Protein 4RWT (pdb70)

CATH classification: 3.30.420.40 (+2 more: 3.30.420.40, 3.90.640.10)

Structure (mmCIF, N/CA/C/O backbone):
data_4RWT
#
_entry.id   4RWT
#
_cell.length_a   65.350
_cell.length_b   65.650
_cell.length_c   81.920
_cell.angle_alpha   101.29
_cell.angle_beta   90.94
_cell.angle_gamma   107.97
#
_symmetry.space_group_name_H-M   'P 1'
#
loop_
_entity.id
_entity.type
_entity.pdbx_description
1 polymer Actin-5C
2 polymer Leiomodin-2
3 non-polymer 'PHOSPHOAMINOPHOSPHONIC ACID-ADENYLATE ESTER'
4 non-polymer 'MAGNESIUM ION'
#
loop_
_atom_site.group_PDB
_atom_site.id
_atom_site.type_symbol
_atom_site.label_atom_id
_atom_site.label_alt_id
_atom_site.label_comp_id
_atom_site.label_asym_id
_atom_site.label_entity_id
_atom_site.label_seq_id
_atom_site.pdbx_PDB_ins_code
_atom_site.Cartn_x
_atom_site.Cartn_y
_atom_site.Cartn_z
_atom_site.occupancy
_atom_site.B_iso_or_equiv
_atom_site.auth_seq_id
_atom_site.auth_comp_id
_atom_site.auth_asym_id
_atom_site.auth_atom_id
_atom_site.pdbx_PDB_model_num
ATOM 1 N N . ALA A 1 8 ? -32.957 -36.732 -24.878 1.00 48.95 7 ALA A N 1
ATOM 2 C CA . ALA A 1 8 ? -32.690 -37.053 -26.312 1.00 51.29 7 ALA A CA 1
ATOM 3 C C . ALA A 1 8 ? -31.322 -36.530 -26.745 1.00 52.08 7 ALA A C 1
ATOM 4 O O . ALA A 1 8 ? -30.855 -35.501 -26.238 1.00 61.30 7 ALA A O 1
ATOM 6 N N . LEU A 1 9 ? -30.681 -37.235 -27.678 1.00 46.32 8 LEU A N 1
ATOM 7 C CA . LEU A 1 9 ? -29.366 -36.820 -28.180 1.00 45.45 8 LEU A CA 1
ATOM 8 C C . LEU A 1 9 ? -29.417 -36.356 -29.624 1.00 47.57 8 LEU A C 1
ATOM 9 O O . LEU A 1 9 ? -30.235 -36.824 -30.410 1.00 47.97 8 LEU A O 1
ATOM 14 N N . VAL A 1 10 ? -28.530 -35.428 -29.957 1.00 39.72 9 VAL A N 1
ATOM 15 C CA . VAL A 1 10 ? -28.363 -34.970 -31.334 1.00 37.30 9 VAL A CA 1
ATOM 16 C C . VAL A 1 10 ? -26.902 -35.113 -31.710 1.00 37.66 9 VAL A C 1
ATOM 17 O O . VAL A 1 10 ? -26.011 -34.668 -30.987 1.00 44.24 9 VAL A O 1
ATOM 21 N N . VAL A 1 11 ? -26.657 -35.758 -32.838 1.00 29.99 10 VAL A N 1
ATOM 22 C CA . VAL A 1 11 ? -25.309 -35.894 -33.333 1.00 30.82 10 VAL A CA 1
ATOM 23 C C . VAL A 1 11 ? -25.303 -35.480 -34.787 1.00 39.85 10 VAL A C 1
ATOM 24 O O . VAL A 1 11 ? -26.026 -36.045 -35.610 1.00 39.49 10 VAL A O 1
ATOM 28 N N . ASP A 1 12 ? -24.498 -34.466 -35.086 1.00 41.41 11 ASP A N 1
ATOM 29 C CA . ASP A 1 12 ? -24.270 -34.053 -36.459 1.00 37.08 11 ASP A CA 1
ATOM 30 C C . ASP A 1 12 ? -22.827 -34.328 -36.840 1.00 36.97 11 ASP A C 1
ATOM 31 O O . ASP A 1 12 ? -21.907 -33.704 -36.327 1.00 33.42 11 ASP A O 1
ATOM 36 N N . ASN A 1 13 ? -22.639 -35.279 -37.737 1.00 34.10 12 ASN A N 1
ATOM 37 C CA . ASN A 1 13 ? -21.314 -35.645 -38.192 1.00 32.14 12 ASN A CA 1
ATOM 38 C C . ASN A 1 13 ? -20.970 -34.779 -39.384 1.00 36.16 12 ASN A C 1
ATOM 39 O O . ASN A 1 13 ? -21.852 -34.369 -40.141 1.00 32.84 12 ASN A O 1
ATOM 44 N N . GLY A 1 14 ? -19.684 -34.501 -39.560 1.00 42.92 13 GLY A N 1
ATOM 45 C CA . GLY A 1 14 ? -19.262 -33.698 -40.690 1.00 41.68 13 GLY A CA 1
ATOM 46 C C . GLY A 1 14 ? -18.033 -34.285 -41.332 1.00 35.36 13 GLY A C 1
ATOM 47 O O . GLY A 1 14 ? -17.329 -35.096 -40.726 1.00 34.86 13 GLY A O 1
ATOM 48 N N . SER A 1 15 ? -17.773 -33.857 -42.562 1.00 33.00 14 SER A N 1
ATOM 49 C CA . SER A 1 15 ? -16.616 -34.315 -43.322 1.00 32.28 14 SER A CA 1
ATOM 50 C C . SER A 1 15 ? -15.313 -33.958 -42.616 1.00 35.14 14 SER A C 1
ATOM 51 O O . SER A 1 15 ? -14.251 -34.432 -43.004 1.00 39.61 14 SER A O 1
ATOM 54 N N . GLY A 1 16 ? -15.400 -33.134 -41.575 1.00 36.72 15 GLY A N 1
ATOM 55 C CA . GLY A 1 16 ? -14.215 -32.652 -40.888 1.00 31.20 15 GLY A CA 1
ATOM 56 C C . GLY A 1 16 ? -14.405 -32.387 -39.410 1.00 36.82 15 GLY A C 1
ATOM 57 O O . GLY A 1 16 ? -13.603 -32.834 -38.593 1.00 47.89 15 GLY A O 1
ATOM 58 N N . MET A 1 17 ? -15.467 -31.663 -39.066 1.00 33.07 16 MET A N 1
ATOM 59 C CA . MET A 1 17 ? -15.731 -31.288 -37.674 1.00 38.62 16 MET A CA 1
ATOM 60 C C . MET A 1 17 ? -17.030 -31.911 -37.134 1.00 39.51 16 MET A C 1
ATOM 61 O O . MET A 1 17 ? -18.068 -31.899 -37.805 1.00 36.15 16 MET A O 1
ATOM 66 N N . CYS A 1 18 ? -16.963 -32.443 -35.915 1.00 43.87 17 CYS A N 1
ATOM 67 C CA . CYS A 1 18 ? -18.096 -33.136 -35.302 1.00 38.56 17 CYS A CA 1
ATOM 68 C C . CYS A 1 18 ? -18.705 -32.382 -34.130 1.00 43.43 17 CYS A C 1
ATOM 69 O O . CYS A 1 18 ? -18.000 -31.987 -33.200 1.00 42.52 17 CYS A O 1
ATOM 72 N N . LYS A 1 19 ? -20.025 -32.231 -34.165 1.00 46.29 18 LYS A N 1
ATOM 73 C CA . LYS A 1 19 ? -20.750 -31.561 -33.099 1.00 40.01 18 LYS A CA 1
ATOM 74 C C . LYS A 1 19 ? -21.905 -32.406 -32.545 1.00 39.38 18 LYS A C 1
ATOM 75 O O . LYS A 1 19 ? -22.817 -32.794 -33.278 1.00 37.86 18 LYS A O 1
ATOM 81 N N . ALA A 1 20 ? -21.847 -32.697 -31.247 1.00 40.89 19 ALA A N 1
ATOM 82 C CA . ALA A 1 20 ? -22.832 -33.538 -30.587 1.00 38.51 19 ALA A CA 1
ATOM 83 C C . ALA A 1 20 ? -23.250 -32.895 -29.284 1.00 46.49 19 ALA A C 1
ATOM 84 O O . ALA A 1 20 ? -22.458 -32.220 -28.634 1.00 51.29 19 ALA A O 1
ATOM 86 N N . GLY A 1 21 ? -24.498 -33.110 -28.896 1.00 44.92 20 GLY A N 1
ATOM 87 C CA . GLY A 1 21 ? -24.984 -32.536 -27.669 1.00 50.18 20 GLY A CA 1
ATOM 88 C C . GLY A 1 21 ? -26.395 -32.966 -27.405 1.00 49.88 20 GLY A C 1
ATOM 89 O O . GLY A 1 21 ? -27.014 -33.663 -28.216 1.00 43.61 20 GLY A O 1
ATOM 90 N N . PHE A 1 22 ? -26.888 -32.536 -26.249 1.00 57.00 21 PHE A N 1
ATOM 91 C CA . PHE A 1 22 ? -28.223 -32.876 -25.796 1.00 55.54 21 PHE A CA 1
ATOM 92 C C . PHE A 1 22 ? -29.263 -32.100 -26.551 1.00 54.70 21 PHE A C 1
ATOM 93 O O . PHE A 1 22 ? -29.041 -30.949 -26.920 1.00 55.88 21 PHE A O 1
ATOM 101 N N . ALA A 1 23 ? -30.408 -32.742 -26.763 1.00 49.78 22 ALA A N 1
ATOM 102 C CA . ALA A 1 23 ? -31.540 -32.103 -27.420 1.00 44.81 22 ALA A CA 1
ATOM 103 C C . ALA A 1 23 ? -32.169 -31.073 -26.501 1.00 44.73 22 ALA A C 1
ATOM 104 O O . ALA A 1 23 ? -31.983 -31.111 -25.285 1.00 44.86 22 ALA A O 1
ATOM 106 N N . GLY A 1 24 ? -32.911 -30.149 -27.093 1.00 48.00 23 GLY A N 1
ATOM 107 C CA . GLY A 1 24 ? -33.511 -29.059 -26.346 1.00 51.28 23 GLY A CA 1
ATOM 108 C C . GLY A 1 24 ? -32.495 -28.008 -25.954 1.00 51.32 23 GLY A C 1
ATOM 109 O O . GLY A 1 24 ? -32.852 -26.974 -25.386 1.00 52.05 23 GLY A O 1
ATOM 110 N N . ASP A 1 25 ? -31.223 -28.271 -26.255 1.00 47.27 24 ASP A N 1
ATOM 111 C CA . ASP A 1 25 ? -30.148 -27.350 -25.914 1.00 54.45 24 ASP A CA 1
ATOM 112 C C . ASP A 1 25 ? -29.955 -26.232 -26.931 1.00 61.98 24 ASP A C 1
ATOM 113 O O . ASP A 1 25 ? -30.310 -26.348 -28.108 1.00 55.43 24 ASP A O 1
ATOM 118 N N . ASP A 1 26 ? -29.383 -25.148 -26.415 1.00 61.98 25 ASP A N 1
ATOM 119 C CA . ASP A 1 26 ? -29.036 -23.934 -27.137 1.00 59.53 25 ASP A CA 1
ATOM 120 C C . ASP A 1 26 ? -27.979 -24.226 -28.198 1.00 57.01 25 ASP A C 1
ATOM 121 O O . ASP A 1 26 ? -28.081 -23.756 -29.338 1.00 49.71 25 ASP A O 1
ATOM 126 N N . ALA A 1 27 ? -26.976 -25.015 -27.803 1.00 53.27 26 ALA A N 1
ATOM 127 C CA . ALA A 1 27 ? -25.801 -25.305 -28.626 1.00 51.81 26 ALA A CA 1
ATOM 128 C C . ALA A 1 27 ? -25.175 -26.658 -28.267 1.00 53.60 26 ALA A C 1
ATOM 129 O O . ALA A 1 27 ? -25.491 -27.238 -27.224 1.00 52.80 26 ALA A O 1
ATOM 131 N N . PRO A 1 28 ? -24.285 -27.171 -29.136 1.00 44.78 27 PRO A N 1
ATOM 132 C CA . PRO A 1 28 ? -23.586 -28.413 -28.824 1.00 47.66 27 PRO A CA 1
ATOM 133 C C . PRO A 1 28 ? -22.654 -28.264 -27.621 1.00 54.37 27 PRO A C 1
ATOM 134 O O . PRO A 1 28 ? -21.994 -27.236 -27.480 1.00 55.49 27 PRO A O 1
ATOM 138 N N . ARG A 1 29 ? -22.619 -29.276 -26.758 1.00 57.04 28 ARG A N 1
ATOM 139 C CA . ARG A 1 29 ? -21.672 -29.308 -25.639 1.00 51.66 28 ARG A CA 1
ATOM 140 C C . ARG A 1 29 ? -20.368 -29.877 -26.143 1.00 50.34 28 ARG A C 1
ATOM 141 O O . ARG A 1 29 ? -19.298 -29.580 -25.611 1.00 56.03 28 ARG A O 1
ATOM 149 N N . ALA A 1 30 ? -20.480 -30.721 -27.166 1.00 51.67 29 ALA A N 1
ATOM 150 C CA . ALA A 1 30 ? -19.345 -31.416 -27.744 1.00 45.42 29 ALA A CA 1
ATOM 151 C C . ALA A 1 30 ? -19.148 -30.956 -29.174 1.00 48.38 29 ALA A C 1
ATOM 152 O O . ALA A 1 30 ? -20.008 -31.162 -30.033 1.00 48.48 29 ALA A O 1
ATOM 154 N N . VAL A 1 31 ? -18.017 -30.303 -29.410 1.00 49.08 30 VAL A N 1
ATOM 155 C CA . VAL A 1 31 ? -17.582 -29.927 -30.749 1.00 46.32 30 VAL A CA 1
ATOM 156 C C . VAL A 1 31 ? -16.097 -30.253 -30.796 1.00 48.10 30 VAL A C 1
ATOM 157 O O . VAL A 1 31 ? -15.290 -29.584 -30.147 1.00 53.05 30 VAL A O 1
ATOM 161 N N . PHE A 1 32 ? -15.749 -31.300 -31.539 1.00 44.79 31 PHE A N 1
ATOM 162 C CA . PHE A 1 32 ? -14.363 -31.764 -31.656 1.00 44.57 31 PHE A CA 1
ATOM 163 C C . PHE A 1 32 ? -14.113 -32.276 -33.079 1.00 43.78 31 PHE A C 1
ATOM 164 O O . PHE A 1 32 ? -15.063 -32.646 -33.775 1.00 45.81 31 PHE A O 1
ATOM 172 N N . PRO A 1 33 ? -12.844 -32.299 -33.530 1.00 47.49 32 PRO A N 1
ATOM 173 C CA . PRO A 1 33 ? -12.628 -32.694 -34.924 1.00 47.26 32 PRO A CA 1
ATOM 174 C C . PRO A 1 33 ? -12.940 -34.167 -35.208 1.00 49.30 32 PRO A C 1
ATOM 175 O O . PRO A 1 33 ? -12.624 -35.042 -34.392 1.00 45.47 32 PRO A O 1
ATOM 179 N N . SER A 1 34 ? -13.572 -34.414 -36.358 1.00 42.84 33 SER A N 1
ATOM 180 C CA . SER A 1 34 ? -13.944 -35.759 -36.800 1.00 46.24 33 SER A CA 1
ATOM 181 C C . SER A 1 34 ? -12.729 -36.482 -37.404 1.00 43.81 33 SER A C 1
ATOM 182 O O . SER A 1 34 ? -12.708 -36.822 -38.587 1.00 47.22 33 SER A O 1
ATOM 185 N N . ILE A 1 35 ? -11.716 -36.706 -36.568 1.00 42.17 34 ILE A N 1
ATOM 186 C CA . ILE A 1 35 ? -10.455 -37.311 -37.007 1.00 43.46 34 ILE A CA 1
ATOM 187 C C . ILE A 1 35 ? -10.012 -38.474 -36.126 1.00 44.05 34 ILE A C 1
ATOM 188 O O . ILE A 1 35 ? -10.283 -38.516 -34.924 1.00 41.53 34 ILE A O 1
ATOM 193 N N . VAL A 1 36 ? -9.314 -39.413 -36.756 1.00 42.99 35 VAL A N 1
ATOM 194 C CA . VAL A 1 36 ? -8.643 -40.496 -36.054 1.00 43.19 35 VAL A CA 1
ATOM 195 C C . VAL A 1 36 ? -7.184 -40.541 -36.499 1.00 42.18 35 VAL A C 1
ATOM 196 O O . VAL A 1 36 ? -6.876 -40.655 -37.691 1.00 46.81 35 VAL A O 1
ATOM 200 N N . GLY A 1 37 ? -6.297 -40.431 -35.519 1.00 39.26 36 GLY A N 1
ATOM 201 C CA . GLY A 1 37 ? -4.867 -40.438 -35.763 1.00 41.12 36 GLY A CA 1
ATOM 202 C C . GLY A 1 37 ? -4.226 -41.767 -35.436 1.00 51.81 36 GLY A C 1
ATOM 203 O O . GLY A 1 37 ? -4.535 -42.395 -34.424 1.00 47.42 36 GLY A O 1
ATOM 204 N N . ARG A 1 38 ? -3.331 -42.190 -36.321 1.00 59.02 37 ARG A N 1
ATOM 205 C CA . ARG A 1 38 ? -2.565 -43.414 -36.159 1.00 55.35 37 ARG A CA 1
ATOM 206 C C . ARG A 1 38 ? -1.109 -43.039 -36.418 1.00 64.19 37 ARG A C 1
ATOM 207 O O . ARG A 1 38 ? -0.864 -42.057 -37.123 1.00 71.10 37 ARG A O 1
ATOM 215 N N . PRO A 1 39 ? -0.132 -43.786 -35.849 1.00 68.96 38 PRO A N 1
ATOM 216 C CA . PRO A 1 39 ? 1.267 -43.373 -36.006 1.00 58.78 38 PRO A CA 1
ATOM 217 C C . PRO A 1 39 ? 1.646 -43.041 -37.443 1.00 57.26 38 PRO A C 1
ATOM 218 O O . PRO A 1 39 ? 1.076 -43.608 -38.388 1.00 55.29 38 PRO A O 1
ATOM 222 N N . ARG A 1 40 ? 2.590 -42.103 -37.588 1.00 58.47 39 ARG A N 1
ATOM 223 C CA . ARG A 1 40 ? 3.157 -41.760 -38.899 1.00 53.70 39 ARG A CA 1
ATOM 224 C C . ARG A 1 40 ? 3.890 -43.003 -39.301 1.00 57.58 39 ARG A C 1
ATOM 225 O O . ARG A 1 40 ? 3.273 -44.073 -39.296 1.00 62.98 39 ARG A O 1
ATOM 233 N N . HIS A 1 41 ? 5.163 -42.964 -39.687 1.00 61.62 40 HIS A N 1
ATOM 234 C CA . HIS A 1 41 ? 5.677 -44.296 -39.959 1.00 57.35 40 HIS A CA 1
ATOM 235 C C . HIS A 1 41 ? 7.080 -44.397 -39.462 1.00 65.74 40 HIS A C 1
ATOM 236 O O . HIS A 1 41 ? 7.553 -43.500 -38.749 1.00 50.71 40 HIS A O 1
ATOM 243 N N . GLN A 1 42 ? 7.737 -45.498 -39.840 1.00 59.62 41 GLN A N 1
ATOM 244 C CA . GLN A 1 42 ? 9.096 -45.793 -39.398 1.00 56.06 41 GLN A CA 1
ATOM 245 C C . GLN A 1 42 ? 9.042 -46.323 -37.986 1.00 60.82 41 GLN A C 1
ATOM 246 O O . GLN A 1 42 ? 7.964 -46.747 -37.490 1.00 63.24 41 GLN A O 1
ATOM 252 N N . GLY A 1 43 ? 10.222 -46.272 -37.334 1.00 55.85 42 GLY A N 1
ATOM 253 C CA . GLY A 1 43 ? 10.369 -46.660 -35.930 1.00 59.33 42 GLY A CA 1
ATOM 254 C C . GLY A 1 43 ? 9.476 -45.777 -35.085 1.00 67.60 42 GLY A C 1
ATOM 255 O O . GLY A 1 43 ? 9.942 -44.869 -34.360 1.00 60.20 42 GLY A O 1
ATOM 256 N N . VAL A 1 44 ? 8.149 -46.025 -35.153 1.00 67.41 43 VAL A N 1
ATOM 257 C CA . VAL A 1 44 ? 7.341 -44.918 -34.682 1.00 62.29 43 VAL A CA 1
ATOM 258 C C . VAL A 1 44 ? 7.586 -44.720 -33.219 1.00 65.47 43 VAL A C 1
ATOM 259 O O . VAL A 1 44 ? 7.858 -43.642 -32.655 1.00 67.48 43 VAL A O 1
ATOM 263 N N . MET A 1 45 ? 7.498 -45.816 -32.574 1.00 70.38 44 MET A N 1
ATOM 264 C CA . MET A 1 45 ? 7.204 -45.741 -31.198 1.00 80.07 44 MET A CA 1
ATOM 265 C C . MET A 1 45 ? 7.323 -44.511 -30.374 1.00 85.83 44 MET A C 1
ATOM 266 O O . MET A 1 45 ? 6.303 -43.868 -29.983 1.00 81.37 44 MET A O 1
ATOM 271 N N . VAL A 1 46 ? 8.559 -44.156 -30.022 1.00 88.42 45 VAL A N 1
ATOM 272 C CA . VAL A 1 46 ? 8.493 -43.185 -28.969 1.00 88.51 45 VAL A CA 1
ATOM 273 C C . VAL A 1 46 ? 7.050 -42.725 -28.518 1.00 89.07 45 VAL A C 1
ATOM 274 O O . VAL A 1 46 ? 6.680 -42.822 -27.303 1.00 73.31 45 VAL A O 1
ATOM 278 N N . GLY A 1 47 ? 6.267 -42.188 -29.474 1.00 92.68 46 GLY A N 1
ATOM 279 C CA . GLY A 1 47 ? 5.080 -41.375 -29.184 1.00 92.99 46 GLY A CA 1
ATOM 280 C C . GLY A 1 47 ? 3.879 -42.041 -28.533 1.00 92.67 46 GLY A C 1
ATOM 281 O O . GLY A 1 47 ? 3.485 -41.643 -27.430 1.00 95.83 46 GLY A O 1
ATOM 282 N N . MET A 1 48 ? 3.284 -43.027 -29.216 1.00 95.64 47 MET A N 1
ATOM 283 C CA . MET A 1 48 ? 2.073 -43.745 -28.722 1.00 92.92 47 MET A CA 1
ATOM 284 C C . MET A 1 48 ? 2.373 -44.346 -27.364 1.00 92.36 47 MET A C 1
ATOM 285 O O . MET A 1 48 ? 3.458 -44.335 -26.973 1.00 96.11 47 MET A O 1
ATOM 290 N N . GLY A 1 49 ? 1.471 -44.900 -26.605 1.00 82.15 48 GLY A N 1
ATOM 291 C CA . GLY A 1 49 ? 1.967 -45.574 -25.409 1.00 77.65 48 GLY A CA 1
ATOM 292 C C . GLY A 1 49 ? 1.633 -47.026 -25.631 1.00 75.62 48 GLY A C 1
ATOM 293 O O . GLY A 1 49 ? 2.418 -47.816 -26.219 1.00 78.38 48 GLY A O 1
ATOM 294 N N . GLN A 1 50 ? 0.432 -47.363 -25.167 1.00 69.84 49 GLN A N 1
ATOM 295 C CA . GLN A 1 50 ? -0.085 -48.688 -25.416 1.00 67.52 49 GLN A CA 1
ATOM 296 C C . GLN A 1 50 ? -1.283 -48.593 -26.343 1.00 69.38 49 GLN A C 1
ATOM 297 O O . GLN A 1 50 ? -1.991 -49.580 -26.560 1.00 61.94 49 GLN A O 1
ATOM 303 N N . LYS A 1 51 ? -1.482 -47.402 -26.908 1.00 66.56 50 LYS A N 1
ATOM 304 C CA . LYS A 1 51 ? -2.612 -47.141 -27.802 1.00 46.94 50 LYS A CA 1
ATOM 305 C C . LYS A 1 51 ? -2.317 -47.505 -29.266 1.00 47.15 50 LYS A C 1
ATOM 306 O O . LYS A 1 51 ? -1.154 -47.582 -29.681 1.00 56.04 50 LYS A O 1
ATOM 312 N N . ASP A 1 52 ? -3.376 -47.757 -30.035 1.00 46.07 51 ASP A N 1
ATOM 313 C CA . ASP A 1 52 ? -3.218 -48.040 -31.465 1.00 44.33 51 ASP A CA 1
ATOM 314 C C . ASP A 1 52 ? -3.646 -46.857 -32.323 1.00 39.58 51 ASP A C 1
ATOM 315 O O . ASP A 1 52 ? -3.322 -46.810 -33.519 1.00 30.37 51 ASP A O 1
ATOM 320 N N . SER A 1 53 ? -4.367 -45.917 -31.700 1.00 44.04 52 SER A N 1
ATOM 321 C CA . SER A 1 53 ? -4.885 -44.726 -32.373 1.00 43.25 52 SER A CA 1
ATOM 322 C C . SER A 1 53 ? -5.317 -43.653 -31.384 1.00 42.31 52 SER A C 1
ATOM 323 O O . SER A 1 53 ? -5.547 -43.935 -30.207 1.00 42.79 52 SER A O 1
ATOM 326 N N . TYR A 1 54 ? -5.421 -42.419 -31.870 1.00 50.17 53 TYR A N 1
ATOM 327 C CA . TYR A 1 54 ? -5.983 -41.316 -31.081 1.00 49.24 53 TYR A CA 1
ATOM 328 C C . TYR A 1 54 ? -7.231 -40.741 -31.731 1.00 41.79 53 TYR A C 1
ATOM 329 O O . TYR A 1 54 ? -7.409 -40.823 -32.941 1.00 38.66 53 TYR A O 1
ATOM 338 N N . VAL A 1 55 ? -8.092 -40.147 -30.916 1.00 41.55 54 VAL A N 1
ATOM 339 C CA . VAL A 1 55 ? -9.363 -39.647 -31.412 1.00 48.86 54 VAL A CA 1
ATOM 340 C C . VAL A 1 55 ? -9.600 -38.202 -30.987 1.00 49.32 54 VAL A C 1
ATOM 341 O O . VAL A 1 55 ? -9.326 -37.832 -29.846 1.00 54.17 54 VAL A O 1
ATOM 345 N N . GLY A 1 56 ? -10.111 -37.391 -31.907 1.00 42.14 55 GLY A N 1
ATOM 346 C CA . GLY A 1 56 ? -10.568 -36.041 -31.577 1.00 47.51 55 GLY A CA 1
ATOM 347 C C . GLY A 1 56 ? -9.474 -35.011 -31.362 1.00 51.54 55 GLY A C 1
ATOM 348 O O . GLY A 1 56 ? -8.481 -34.982 -32.096 1.00 52.74 55 GLY A O 1
ATOM 349 N N . ASP A 1 57 ? -9.661 -34.165 -30.347 1.00 50.92 56 ASP A N 1
ATOM 350 C CA . ASP A 1 57 ? -8.733 -33.059 -30.090 1.00 51.42 56 ASP A CA 1
ATOM 351 C C . ASP A 1 57 ? -7.418 -33.467 -29.413 1.00 59.18 56 ASP A C 1
ATOM 352 O O . ASP A 1 57 ? -6.549 -32.622 -29.175 1.00 67.94 56 ASP A O 1
ATOM 357 N N . GLU A 1 58 ? -7.253 -34.752 -29.122 1.00 52.35 57 GLU A N 1
ATOM 358 C CA . GLU A 1 58 ? -5.927 -35.213 -28.769 1.00 54.32 57 GLU A CA 1
ATOM 359 C C . GLU A 1 58 ? -5.206 -35.691 -30.021 1.00 57.63 57 GLU A C 1
ATOM 360 O O . GLU A 1 58 ? -3.980 -35.707 -30.065 1.00 61.94 57 GLU A O 1
ATOM 366 N N . ALA A 1 59 ? -5.968 -36.042 -31.050 1.00 54.07 58 ALA A N 1
ATOM 367 C CA . ALA A 1 59 ? -5.369 -36.356 -32.338 1.00 53.24 58 ALA A CA 1
ATOM 368 C C . ALA A 1 59 ? -4.986 -35.062 -33.059 1.00 60.18 58 ALA A C 1
ATOM 369 O O . ALA A 1 59 ? -4.129 -35.070 -33.948 1.00 57.18 58 ALA A O 1
ATOM 371 N N . GLN A 1 60 ? -5.613 -33.954 -32.659 1.00 59.99 59 GLN A N 1
ATOM 372 C CA . GLN A 1 60 ? -5.274 -32.645 -33.205 1.00 54.61 59 GLN A CA 1
ATOM 373 C C . GLN A 1 60 ? -4.012 -32.092 -32.564 1.00 61.78 59 GLN A C 1
ATOM 374 O O . GLN A 1 60 ? -3.218 -31.385 -33.210 1.00 62.17 59 GLN A O 1
ATOM 380 N N . SER A 1 61 ? -3.838 -32.400 -31.284 1.00 61.56 60 SER A N 1
ATOM 381 C CA . SER A 1 61 ? -2.670 -31.910 -30.592 1.00 51.37 60 SER A CA 1
ATOM 382 C C . SER A 1 61 ? -1.419 -32.735 -30.927 1.00 55.47 60 SER A C 1
ATOM 383 O O . SER A 1 61 ? -0.314 -32.195 -30.925 1.00 47.57 60 SER A O 1
ATOM 386 N N . LYS A 1 62 ? -1.583 -34.017 -31.257 1.00 59.37 61 LYS A N 1
ATOM 387 C CA . LYS A 1 62 ? -0.437 -34.876 -31.617 1.00 56.46 61 LYS A CA 1
ATOM 388 C C . LYS A 1 62 ? -0.284 -35.082 -33.129 1.00 53.45 61 LYS A C 1
ATOM 389 O O . LYS A 1 62 ? 0.122 -36.163 -33.572 1.00 45.36 61 LYS A O 1
ATOM 395 N N . ARG A 1 63 ? -0.605 -34.054 -33.917 1.00 59.67 62 ARG A N 1
ATOM 396 C CA . ARG A 1 63 ? -0.500 -34.102 -35.389 1.00 59.13 62 ARG A CA 1
ATOM 397 C C . ARG A 1 63 ? 0.897 -34.530 -35.905 1.00 55.74 62 ARG A C 1
ATOM 398 O O . ARG A 1 63 ? 1.064 -34.857 -37.090 1.00 62.63 62 ARG A O 1
ATOM 406 N N . GLY A 1 64 ? 1.885 -34.510 -35.005 1.00 54.33 63 GLY A N 1
ATOM 407 C CA . GLY A 1 64 ? 3.287 -34.745 -35.337 1.00 60.09 63 GLY A CA 1
ATOM 408 C C . GLY A 1 64 ? 3.566 -36.120 -35.898 1.00 60.13 63 GLY A C 1
ATOM 409 O O . GLY A 1 64 ? 3.876 -36.251 -37.076 1.00 60.57 63 GLY A O 1
ATOM 410 N N . ILE A 1 65 ? 3.471 -37.147 -35.059 1.00 62.47 64 ILE A N 1
ATOM 411 C CA . ILE A 1 65 ? 3.714 -38.510 -35.541 1.00 66.70 64 ILE A CA 1
ATOM 412 C C . ILE A 1 65 ? 2.409 -39.155 -35.956 1.00 61.43 64 ILE A C 1
ATOM 413 O O . ILE A 1 65 ? 2.326 -40.372 -36.141 1.00 62.61 64 ILE A O 1
ATOM 418 N N . LEU A 1 66 ? 1.385 -38.334 -36.133 1.00 63.41 65 LEU A N 1
ATOM 419 C CA . LEU A 1 66 ? 0.116 -38.903 -36.523 1.00 63.93 65 LEU A CA 1
ATOM 420 C C . LEU A 1 66 ? -0.252 -38.564 -37.949 1.00 67.96 65 LEU A C 1
ATOM 421 O O . LEU A 1 66 ? -0.106 -37.429 -38.402 1.00 69.57 65 LEU A O 1
ATOM 426 N N . THR A 1 67 ? -0.693 -39.591 -38.653 1.00 64.77 66 THR A N 1
ATOM 427 C CA . THR A 1 67 ? -1.222 -39.444 -39.985 1.00 53.86 66 THR A CA 1
ATOM 428 C C . THR A 1 67 ? -2.732 -39.390 -39.837 1.00 51.78 66 THR A C 1
ATOM 429 O O . THR A 1 67 ? -3.402 -40.429 -39.808 1.00 43.58 66 THR A O 1
ATOM 433 N N . LEU A 1 68 ? -3.258 -38.171 -39.730 1.00 51.52 67 LEU A N 1
ATOM 434 C CA . LEU A 1 68 ? -4.680 -37.972 -39.470 1.00 46.47 67 LEU A CA 1
ATOM 435 C C . LEU A 1 68 ? -5.556 -38.343 -40.659 1.00 51.71 67 LEU A C 1
ATOM 436 O O . LEU A 1 68 ? -5.218 -38.049 -41.807 1.00 52.96 67 LEU A O 1
ATOM 441 N N . LYS A 1 69 ? -6.666 -39.021 -40.367 1.00 50.28 68 LYS A N 1
ATOM 442 C CA . LYS A 1 69 ? -7.625 -39.447 -41.385 1.00 46.86 68 LYS A CA 1
ATOM 443 C C . LYS A 1 69 ? -9.053 -39.158 -40.946 1.00 48.37 68 LYS A C 1
ATOM 444 O O . LYS A 1 69 ? -9.368 -39.200 -39.751 1.00 44.26 68 LYS A O 1
ATOM 450 N N . TYR A 1 70 ? -9.909 -38.868 -41.930 1.00 47.33 69 TYR A N 1
ATOM 451 C CA . TYR A 1 70 ? -11.329 -38.616 -41.698 1.00 40.89 69 TYR A CA 1
ATOM 452 C C . TYR A 1 70 ? -12.175 -39.794 -42.160 1.00 34.13 69 TYR A C 1
ATOM 453 O O . TYR A 1 70 ? -12.058 -40.223 -43.309 1.00 33.15 69 TYR A O 1
ATOM 462 N N . PRO A 1 71 ? -13.041 -40.309 -41.270 1.00 29.00 70 PRO A N 1
ATOM 463 C CA . PRO A 1 71 ? -13.980 -41.371 -41.583 1.00 28.02 70 PRO A CA 1
ATOM 464 C C . PRO A 1 71 ? -14.991 -40.906 -42.623 1.00 31.88 70 PRO A C 1
ATOM 465 O O . PRO A 1 71 ? -15.442 -41.704 -43.444 1.00 33.51 70 PRO A O 1
ATOM 469 N N . ILE A 1 72 ? -15.333 -39.620 -42.586 1.00 31.29 71 ILE A N 1
ATOM 470 C CA . ILE A 1 72 ? -16.308 -39.039 -43.505 1.00 26.77 71 ILE A CA 1
ATOM 471 C C . ILE A 1 72 ? -15.646 -38.218 -44.603 1.00 31.22 71 ILE A C 1
ATOM 472 O O . ILE A 1 72 ? -14.904 -37.279 -44.322 1.00 40.19 71 ILE A O 1
ATOM 477 N N . GLU A 1 73 ? -15.923 -38.563 -45.855 1.00 32.36 72 GLU A N 1
ATOM 478 C CA . GLU A 1 73 ? -15.349 -37.835 -46.988 1.00 32.22 72 GLU A CA 1
ATOM 479 C C . GLU A 1 73 ? -16.445 -37.368 -47.920 1.00 36.67 72 GLU A C 1
ATOM 480 O O . GLU A 1 73 ? -17.200 -38.175 -48.448 1.00 39.95 72 GLU A O 1
ATOM 486 N N . HIS A 1 74 ? -16.520 -36.051 -48.105 1.00 41.48 73 HIS A N 1
ATOM 487 C CA . HIS A 1 74 ? -17.594 -35.393 -48.847 1.00 35.38 73 HIS A CA 1
ATOM 488 C C . HIS A 1 74 ? -18.947 -35.677 -48.208 1.00 38.41 73 HIS A C 1
ATOM 489 O O . HIS A 1 74 ? -19.953 -35.823 -48.909 1.00 38.70 73 HIS A O 1
ATOM 496 N N . GLY A 1 75 ? -18.954 -35.767 -46.875 1.00 37.12 74 GLY A N 1
ATOM 497 C CA . GLY A 1 75 ? -20.190 -35.924 -46.100 1.00 37.25 74 GLY A CA 1
ATOM 498 C C . GLY A 1 75 ? -20.757 -37.332 -46.059 1.00 37.66 74 GLY A C 1
ATOM 499 O O . GLY A 1 75 ? -21.761 -37.591 -45.390 1.00 38.48 74 GLY A O 1
ATOM 500 N N . ILE A 1 76 ? -20.105 -38.240 -46.776 1.00 37.47 75 ILE A N 1
ATOM 501 C CA . ILE A 1 76 ? -20.487 -39.648 -46.793 1.00 34.19 75 ILE A CA 1
ATOM 502 C C . ILE A 1 76 ? -19.483 -40.471 -45.988 1.00 32.32 75 ILE A C 1
ATOM 503 O O . ILE A 1 76 ? -18.271 -40.346 -46.190 1.00 31.81 75 ILE A O 1
ATOM 508 N N . VAL A 1 77 ? -19.983 -41.302 -45.077 1.00 27.38 76 VAL A N 1
ATOM 509 C CA . VAL A 1 77 ? -19.119 -42.199 -44.317 1.00 26.34 76 VAL A CA 1
ATOM 510 C C . VAL A 1 77 ? -18.383 -43.176 -45.235 1.00 29.45 76 VAL A C 1
ATOM 511 O O . VAL A 1 77 ? -19.004 -44.020 -45.886 1.00 32.69 76 VAL A O 1
ATOM 515 N N . THR A 1 78 ? -17.062 -43.043 -45.291 1.00 31.41 77 THR A N 1
ATOM 516 C CA . THR A 1 78 ? -16.247 -43.967 -46.067 1.00 31.18 77 THR A CA 1
ATOM 517 C C . THR A 1 78 ? -15.488 -44.945 -45.177 1.00 31.19 77 THR A C 1
ATOM 518 O O . THR A 1 78 ? -15.067 -46.008 -45.645 1.00 33.23 77 THR A O 1
ATOM 522 N N . ASN A 1 79 ? -15.324 -44.601 -43.900 1.00 28.00 78 ASN A N 1
ATOM 523 C CA . ASN A 1 79 ? -14.682 -45.512 -42.963 1.00 29.76 78 ASN A CA 1
ATOM 524 C C . ASN A 1 79 ? -15.594 -45.839 -41.781 1.00 35.39 78 ASN A C 1
ATOM 525 O O . ASN A 1 79 ? -15.703 -45.056 -40.834 1.00 35.97 78 ASN A O 1
ATOM 530 N N . TRP A 1 80 ? -16.241 -47.002 -41.841 1.00 32.97 79 TRP A N 1
ATOM 531 C CA . TRP A 1 80 ? -17.207 -47.401 -40.823 1.00 34.16 79 TRP A CA 1
ATOM 532 C C . TRP A 1 80 ? -16.579 -47.771 -39.484 1.00 40.12 79 TRP A C 1
ATOM 533 O O . TRP A 1 80 ? -17.170 -47.538 -38.424 1.00 45.29 79 TRP A O 1
ATOM 544 N N . ASP A 1 81 ? -15.379 -48.334 -39.523 1.00 36.65 80 ASP A N 1
ATOM 545 C CA . ASP A 1 81 ? -14.724 -48.686 -38.282 1.00 37.41 80 ASP A CA 1
ATOM 546 C C . ASP A 1 81 ? -14.338 -47.431 -37.504 1.00 44.38 80 ASP A C 1
ATOM 547 O O . ASP A 1 81 ? -14.591 -47.350 -36.301 1.00 46.50 80 ASP A O 1
ATOM 552 N N . ASP A 1 82 ? -13.748 -46.451 -38.193 1.00 41.80 81 ASP A N 1
ATOM 553 C CA . ASP A 1 82 ? -13.408 -45.163 -37.574 1.00 38.31 81 ASP A CA 1
ATOM 554 C C . ASP A 1 82 ? -14.658 -44.343 -37.264 1.00 41.74 81 ASP A C 1
ATOM 555 O O . ASP A 1 82 ? -14.647 -43.494 -36.373 1.00 45.26 81 ASP A O 1
ATOM 560 N N . MET A 1 83 ? -15.731 -44.604 -38.004 1.00 36.86 82 MET A N 1
ATOM 561 C CA . MET A 1 83 ? -17.023 -44.012 -37.709 1.00 37.19 82 MET A CA 1
ATOM 562 C C . MET A 1 83 ? -17.549 -44.532 -36.368 1.00 40.51 82 MET A C 1
ATOM 563 O O . MET A 1 83 ? -18.136 -43.783 -35.589 1.00 39.59 82 MET A O 1
ATOM 568 N N . GLU A 1 84 ? -17.330 -45.815 -36.096 1.00 41.25 83 GLU A N 1
ATOM 569 C CA . GLU A 1 84 ? -17.745 -46.410 -34.830 1.00 41.26 83 GLU A CA 1
ATOM 570 C C . GLU A 1 84 ? -16.867 -45.883 -33.709 1.00 40.13 83 GLU A C 1
ATOM 571 O O . GLU A 1 84 ? -17.339 -45.653 -32.599 1.00 40.05 83 GLU A O 1
ATOM 577 N N . LYS A 1 85 ? -15.589 -45.688 -34.030 1.00 43.15 84 LYS A N 1
ATOM 578 C CA . LYS A 1 85 ? -14.590 -45.156 -33.106 1.00 40.64 84 LYS A CA 1
ATOM 579 C C . LYS A 1 85 ? -14.974 -43.760 -32.625 1.00 41.29 84 LYS A C 1
ATOM 580 O O . LYS A 1 85 ? -15.003 -43.499 -31.423 1.00 36.39 84 LYS A O 1
ATOM 586 N N . ILE A 1 86 ? -15.279 -42.883 -33.579 1.00 42.33 85 ILE A N 1
ATOM 587 C CA . ILE A 1 86 ? -15.742 -41.529 -33.301 1.00 40.44 85 ILE A CA 1
ATOM 588 C C . ILE A 1 86 ? -17.012 -41.530 -32.446 1.00 45.07 85 ILE A C 1
ATOM 589 O O . ILE A 1 86 ? -17.126 -40.744 -31.504 1.00 52.37 85 ILE A O 1
ATOM 594 N N . TRP A 1 87 ? -17.958 -42.412 -32.764 1.00 41.53 86 TRP A N 1
ATOM 595 C CA . TRP A 1 87 ? -19.216 -42.451 -32.020 1.00 41.55 86 TRP A CA 1
ATOM 596 C C . TRP A 1 87 ? -19.052 -42.924 -30.591 1.00 44.77 86 TRP A C 1
ATOM 597 O O . TRP A 1 87 ? -19.740 -42.432 -29.699 1.00 48.92 86 TRP A O 1
ATOM 608 N N . HIS A 1 88 ? -18.157 -43.885 -30.375 1.00 43.95 87 HIS A N 1
ATOM 609 C CA . HIS A 1 88 ? -17.859 -44.330 -29.025 1.00 46.22 87 HIS A CA 1
ATOM 610 C C . HIS A 1 88 ? -17.214 -43.201 -28.247 1.00 53.67 87 HIS A C 1
ATOM 611 O O . HIS A 1 88 ? -17.631 -42.894 -27.127 1.00 56.66 87 HIS A O 1
ATOM 618 N N . HIS A 1 89 ? -16.196 -42.592 -28.853 1.00 51.11 88 HIS A N 1
ATOM 619 C CA . HIS A 1 89 ? -15.521 -41.424 -28.296 1.00 43.56 88 HIS A CA 1
ATOM 620 C C . HIS A 1 89 ? -16.540 -40.374 -27.855 1.00 50.74 88 HIS A C 1
ATOM 621 O O . HIS A 1 89 ? -16.430 -39.827 -26.758 1.00 57.63 88 HIS A O 1
ATOM 628 N N . THR A 1 90 ? -17.541 -40.119 -28.699 1.00 44.72 89 THR A N 1
ATOM 629 C CA . THR A 1 90 ? -18.565 -39.108 -28.409 1.00 47.30 89 THR A CA 1
ATOM 630 C C . THR A 1 90 ? -19.386 -39.396 -27.147 1.00 50.45 89 THR A C 1
ATOM 631 O O . THR A 1 90 ? -19.374 -38.596 -26.219 1.00 50.78 89 THR A O 1
ATOM 635 N N . PHE A 1 91 ? -20.090 -40.529 -27.118 1.00 55.20 90 PHE A N 1
ATOM 636 C CA . PHE A 1 91 ? -20.942 -40.864 -25.981 1.00 53.37 90 PHE A CA 1
ATOM 637 C C . PHE A 1 91 ? -20.132 -41.034 -24.710 1.00 52.73 90 PHE A C 1
ATOM 638 O O . PHE A 1 91 ? -20.469 -40.472 -23.671 1.00 53.74 90 PHE A O 1
ATOM 646 N N . TYR A 1 92 ? -19.063 -41.815 -24.800 1.00 50.88 91 TYR A N 1
ATOM 647 C CA . TYR A 1 92 ? -18.347 -42.247 -23.615 1.00 52.96 91 TYR A CA 1
ATOM 648 C C . TYR A 1 92 ? -17.287 -41.274 -23.122 1.00 59.39 91 TYR A C 1
ATOM 649 O O . TYR A 1 92 ? -17.182 -41.043 -21.918 1.00 62.01 91 TYR A O 1
ATOM 658 N N . ASN A 1 93 ? -16.527 -40.686 -24.047 1.00 59.29 92 ASN A N 1
ATOM 659 C CA . ASN A 1 93 ? -15.390 -39.826 -23.687 1.00 55.56 92 ASN A CA 1
ATOM 660 C C . ASN A 1 93 ? -15.703 -38.329 -23.680 1.00 55.99 92 ASN A C 1
ATOM 661 O O . ASN A 1 93 ? -15.348 -37.617 -22.734 1.00 58.81 92 ASN A O 1
ATOM 666 N N . GLU A 1 94 ? -16.370 -37.860 -24.732 1.00 51.58 93 GLU A N 1
ATOM 667 C CA . GLU A 1 94 ? -16.617 -36.430 -24.920 1.00 52.75 93 GLU A CA 1
ATOM 668 C C . GLU A 1 94 ? -17.908 -35.933 -24.263 1.00 54.13 93 GLU A C 1
ATOM 669 O O . GLU A 1 94 ? -17.980 -34.802 -23.777 1.00 62.09 93 GLU A O 1
ATOM 675 N N . LEU A 1 95 ? -18.922 -36.787 -24.268 1.00 54.54 94 LEU A N 1
ATOM 676 C CA . LEU A 1 95 ? -20.236 -36.428 -23.766 1.00 53.49 94 LEU A CA 1
ATOM 677 C C . LEU A 1 95 ? -20.510 -37.129 -22.444 1.00 57.21 94 LEU A C 1
ATOM 678 O O . LEU A 1 95 ? -21.464 -36.791 -21.745 1.00 60.42 94 LEU A O 1
ATOM 683 N N . ARG A 1 96 ? -19.667 -38.107 -22.113 1.00 60.15 95 ARG A N 1
ATOM 684 C CA . ARG A 1 96 ? -19.772 -38.872 -20.871 1.00 57.31 95 ARG A CA 1
ATOM 685 C C . ARG A 1 96 ? -21.215 -39.250 -20.560 1.00 55.44 95 ARG A C 1
ATOM 686 O O . ARG A 1 96 ? -21.788 -38.810 -19.560 1.00 53.52 95 ARG A O 1
ATOM 694 N N . VAL A 1 97 ? -21.796 -40.055 -21.448 1.00 50.62 96 VAL A N 1
ATOM 695 C CA . VAL A 1 97 ? -23.175 -40.512 -21.311 1.00 49.96 96 VAL A CA 1
ATOM 696 C C . VAL A 1 97 ? -23.348 -41.906 -21.937 1.00 52.03 96 VAL A C 1
ATOM 697 O O . VAL A 1 97 ? -22.660 -42.247 -22.906 1.00 52.88 96 VAL A O 1
ATOM 701 N N . ALA A 1 98 ? -24.249 -42.705 -21.363 1.00 53.21 97 ALA A N 1
ATOM 702 C CA . ALA A 1 98 ? -24.487 -44.074 -21.816 1.00 54.15 97 ALA A CA 1
ATOM 703 C C . ALA A 1 98 ? -25.597 -44.108 -22.860 1.00 51.91 97 ALA A C 1
ATOM 704 O O . ALA A 1 98 ? -26.752 -43.802 -22.537 1.00 49.46 97 ALA A O 1
ATOM 706 N N . PRO A 1 99 ? -25.247 -44.475 -24.118 1.00 52.09 98 PRO A N 1
ATOM 707 C CA . PRO A 1 99 ? -26.159 -44.491 -25.280 1.00 50.79 98 PRO A CA 1
ATOM 708 C C . PRO A 1 99 ? -27.372 -45.408 -25.125 1.00 54.27 98 PRO A C 1
ATOM 709 O O . PRO A 1 99 ? -28.259 -45.401 -25.978 1.00 51.18 98 PRO A O 1
ATOM 713 N N . GLU A 1 100 ? -27.406 -46.191 -24.055 1.00 59.05 99 GLU A N 1
ATOM 714 C CA . GLU A 1 100 ? -28.561 -47.023 -23.722 1.00 57.06 99 GLU A CA 1
ATOM 715 C C . GLU A 1 100 ? -29.676 -46.182 -23.114 1.00 53.64 99 GLU A C 1
ATOM 716 O O . GLU A 1 100 ? -30.855 -46.448 -23.345 1.00 54.43 99 GLU A O 1
ATOM 722 N N . GLU A 1 101 ? -29.283 -45.161 -22.342 1.00 54.90 100 GLU A N 1
ATOM 723 C CA . GLU A 1 101 ? -30.215 -44.304 -21.615 1.00 52.92 100 GLU A CA 1
ATOM 724 C C . GLU A 1 101 ? -30.800 -43.178 -22.475 1.00 62.01 100 GLU A C 1
ATOM 725 O O . GLU A 1 101 ? -31.519 -42.322 -21.958 1.00 60.96 100 GLU A O 1
ATOM 731 N N . HIS A 1 102 ? -30.498 -43.166 -23.774 1.00 58.58 101 HIS A N 1
ATOM 732 C CA . HIS A 1 102 ? -30.920 -42.054 -24.632 1.00 48.89 101 HIS A CA 1
ATOM 733 C C . HIS A 1 102 ? -31.273 -42.438 -26.055 1.00 49.87 101 HIS A C 1
ATOM 734 O O . HIS A 1 102 ? -30.587 -43.259 -26.659 1.00 49.83 101 HIS A O 1
ATOM 741 N N . PRO A 1 103 ? -32.332 -41.810 -26.609 1.00 47.88 102 PRO A N 1
ATOM 742 C CA . PRO A 1 103 ? -32.587 -41.906 -28.043 1.00 45.13 102 PRO A CA 1
ATOM 743 C C . PRO A 1 103 ? -31.598 -40.983 -28.758 1.00 50.33 102 PRO A C 1
ATOM 744 O O . PRO A 1 103 ? -31.108 -40.031 -28.147 1.00 51.38 102 PRO A O 1
ATOM 748 N N . VAL A 1 104 ? -31.298 -41.258 -30.027 1.00 46.46 103 VAL A N 1
ATOM 749 C CA . VAL A 1 104 ? -30.256 -40.518 -30.744 1.00 41.17 103 VAL A CA 1
ATOM 750 C C . VAL A 1 104 ? -30.712 -40.105 -32.141 1.00 44.89 103 VAL A C 1
ATOM 751 O O . VAL A 1 104 ? -31.066 -40.954 -32.959 1.00 41.76 103 VAL A O 1
ATOM 755 N N . LEU A 1 105 ? -30.705 -38.803 -32.411 1.00 43.93 104 LEU A N 1
ATOM 756 C CA . LEU A 1 105 ? -30.973 -38.299 -33.757 1.00 39.88 104 LEU A CA 1
ATOM 757 C C . LEU A 1 105 ? -29.656 -38.081 -34.484 1.00 38.28 104 LEU A C 1
ATOM 758 O O . LEU A 1 105 ? -28.784 -37.361 -34.006 1.00 42.14 104 LEU A O 1
ATOM 763 N N . LEU A 1 106 ? -29.509 -38.721 -35.632 1.00 31.52 105 LEU A N 1
ATOM 764 C CA . LEU A 1 106 ? -28.300 -38.586 -36.405 1.00 25.12 105 LEU A CA 1
ATOM 765 C C . LEU A 1 106 ? -28.597 -37.923 -37.729 1.00 31.26 105 LEU A C 1
ATOM 766 O O . LE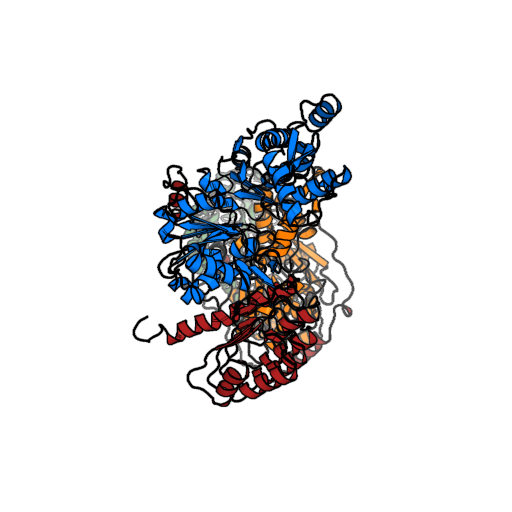U A 1 106 ? -29.757 -37.805 -38.136 1.00 34.74 105 LEU A O 1
ATOM 771 N N . THR A 1 107 ? -27.533 -37.498 -38.401 1.00 33.41 106 THR A N 1
ATOM 772 C CA . THR A 1 107 ? -27.648 -36.692 -39.608 1.00 31.29 106 THR A CA 1
ATOM 773 C C . THR A 1 107 ? -26.979 -37.340 -40.807 1.00 27.35 106 THR A C 1
ATOM 774 O O . THR A 1 107 ? -26.114 -38.206 -40.663 1.00 30.72 106 THR A O 1
ATOM 778 N N . GLU A 1 108 ? -27.375 -36.906 -41.993 1.00 24.56 107 GLU A N 1
ATOM 779 C CA . GLU A 1 108 ? -26.755 -37.410 -43.189 1.00 24.98 107 GLU A CA 1
ATOM 780 C C . GLU A 1 108 ? -26.773 -36.412 -44.336 1.00 28.58 107 GLU A C 1
ATOM 781 O O . GLU A 1 108 ? -27.569 -35.480 -44.364 1.00 34.76 107 GLU A O 1
ATOM 787 N N . ALA A 1 109 ? -25.880 -36.650 -45.289 1.00 28.98 108 ALA A N 1
ATOM 788 C CA . ALA A 1 109 ? -25.726 -35.832 -46.475 1.00 28.39 108 ALA A CA 1
ATOM 789 C C . ALA A 1 109 ? -26.828 -36.121 -47.478 1.00 34.81 108 ALA A C 1
ATOM 790 O O . ALA A 1 109 ? -27.415 -37.213 -47.467 1.00 38.38 108 ALA A O 1
ATOM 792 N N . PRO A 1 110 ? -27.105 -35.141 -48.359 1.00 31.41 109 PRO A N 1
ATOM 793 C CA . PRO A 1 110 ? -28.010 -35.307 -49.498 1.00 31.03 109 PRO A CA 1
ATOM 794 C C . PRO A 1 110 ? -27.455 -36.324 -50.485 1.00 31.58 109 PRO A C 1
ATOM 795 O O . PRO A 1 110 ? -26.268 -36.274 -50.798 1.00 36.61 109 PRO A O 1
ATOM 799 N N . LEU A 1 111 ? -28.304 -37.234 -50.961 1.00 27.97 110 LEU A N 1
ATOM 800 C CA . LEU A 1 111 ? -27.900 -38.310 -51.886 1.00 29.90 110 LEU A CA 1
ATOM 801 C C . LEU A 1 111 ? -26.991 -39.404 -51.286 1.00 32.24 110 LEU A C 1
ATOM 802 O O . LEU A 1 111 ? -26.260 -40.086 -52.007 1.00 28.55 110 LEU A O 1
ATOM 807 N N . ASN A 1 112 ? -27.051 -39.561 -49.969 1.00 34.43 111 ASN A N 1
ATOM 808 C CA . ASN A 1 112 ? -26.449 -40.694 -49.276 1.00 35.73 111 ASN A CA 1
ATOM 809 C C . ASN A 1 112 ? -27.011 -42.004 -49.861 1.00 39.77 111 ASN A C 1
ATOM 810 O O . ASN A 1 112 ? -28.183 -42.047 -50.244 1.00 31.72 111 ASN A O 1
ATOM 815 N N . PRO A 1 113 ? -26.174 -43.058 -49.987 1.00 42.73 112 PRO A N 1
ATOM 816 C CA . PRO A 1 113 ? -26.674 -44.394 -50.362 1.00 38.38 112 PRO A CA 1
ATOM 817 C C . PRO A 1 113 ? -27.581 -45.036 -49.312 1.00 37.99 112 PRO A C 1
ATOM 818 O O . PRO A 1 113 ? -27.448 -44.739 -48.120 1.00 40.02 112 PRO A O 1
ATOM 822 N N . LYS A 1 114 ? -28.493 -45.907 -49.747 1.00 34.00 113 LYS A N 1
ATOM 823 C CA . LYS A 1 114 ? -29.389 -46.606 -48.815 1.00 39.03 113 LYS A CA 1
ATOM 824 C C . LYS A 1 114 ? -28.574 -47.571 -47.980 1.00 44.21 113 LYS A C 1
ATOM 825 O O . LYS A 1 114 ? -28.875 -47.818 -46.814 1.00 43.79 113 LYS A O 1
ATOM 831 N N . ALA A 1 115 ? -27.519 -48.094 -48.589 1.00 43.66 114 ALA A N 1
ATOM 832 C CA . ALA A 1 115 ? -26.616 -48.994 -47.913 1.00 34.06 114 ALA A CA 1
ATOM 833 C C . ALA A 1 115 ? -26.082 -48.359 -46.642 1.00 31.05 114 ALA A C 1
ATOM 834 O O . ALA A 1 115 ? -26.162 -48.955 -45.577 1.00 35.37 114 ALA A O 1
ATOM 836 N N . ASN A 1 116 ? -25.568 -47.141 -46.760 1.00 36.05 115 ASN A N 1
ATOM 837 C CA . ASN A 1 116 ? -24.977 -46.424 -45.625 1.00 38.25 115 ASN A CA 1
ATOM 838 C C . ASN A 1 116 ? -25.979 -46.033 -44.537 1.00 39.54 115 ASN A C 1
ATOM 839 O O . ASN A 1 116 ? -25.662 -46.071 -43.336 1.00 36.28 115 ASN A O 1
ATOM 844 N N . ARG A 1 117 ? -27.176 -45.642 -44.976 1.00 38.32 116 ARG A N 1
ATOM 845 C CA . ARG A 1 117 ? -28.256 -45.274 -44.082 1.00 33.69 116 ARG A CA 1
ATOM 846 C C . ARG A 1 117 ? -28.487 -46.461 -43.153 1.00 36.38 116 ARG A C 1
ATOM 847 O O . ARG A 1 117 ? -28.639 -46.294 -41.949 1.00 32.58 116 ARG A O 1
ATOM 855 N N . GLU A 1 118 ? -28.437 -47.661 -43.721 1.00 41.92 117 GLU A N 1
ATOM 856 C CA . GLU A 1 118 ? -28.681 -48.884 -42.972 1.00 39.70 117 GLU A CA 1
ATOM 857 C C . GLU A 1 118 ? -27.579 -49.250 -41.978 1.00 38.49 117 GLU A C 1
ATOM 858 O O . GLU A 1 118 ? -27.883 -49.627 -40.847 1.00 34.39 117 GLU A O 1
ATOM 864 N N . LYS A 1 119 ? -26.313 -49.151 -42.388 1.00 37.59 118 LYS A N 1
ATOM 865 C CA . LYS A 1 119 ? -25.212 -49.442 -41.464 1.00 36.26 118 LYS A CA 1
ATOM 866 C C . LYS A 1 119 ? -25.259 -48.482 -40.278 1.00 35.04 118 LYS A C 1
ATOM 867 O O . LYS A 1 119 ? -25.200 -48.919 -39.127 1.00 30.25 118 LYS A O 1
ATOM 873 N N . MET A 1 120 ? -25.384 -47.185 -40.578 1.00 35.55 119 MET A N 1
ATOM 874 C CA . MET A 1 120 ? -25.596 -46.152 -39.564 1.00 31.61 119 MET A CA 1
ATOM 875 C C . MET A 1 120 ? -26.715 -46.569 -38.613 1.00 38.81 119 MET A C 1
ATOM 876 O O . MET A 1 120 ? -26.566 -46.436 -37.398 1.00 39.27 119 MET A O 1
ATOM 881 N N . THR A 1 121 ? -27.816 -47.078 -39.181 1.00 40.12 120 THR A N 1
ATOM 882 C CA . THR A 1 121 ? -28.972 -47.573 -38.427 1.00 37.82 120 THR A CA 1
ATOM 883 C C . THR A 1 121 ? -28.569 -48.736 -37.541 1.00 37.94 120 THR A C 1
ATOM 884 O O . THR A 1 121 ? -28.754 -48.692 -36.325 1.00 41.70 120 THR A O 1
ATOM 888 N N . GLN A 1 122 ? -28.019 -49.773 -38.167 1.00 34.92 121 GLN A N 1
ATOM 889 C CA . GLN A 1 122 ? -27.659 -51.013 -37.494 1.00 36.40 121 GLN A CA 1
ATOM 890 C C . GLN A 1 122 ? -26.607 -50.818 -36.400 1.00 46.71 121 GLN A C 1
ATOM 891 O O . GLN A 1 122 ? -26.679 -51.466 -35.355 1.00 46.83 121 GLN A O 1
ATOM 897 N N . ILE A 1 123 ? -25.637 -49.930 -36.642 1.00 41.77 122 ILE A N 1
ATOM 898 C CA . ILE A 1 123 ? -24.573 -49.646 -35.674 1.00 38.59 122 ILE A CA 1
ATOM 899 C C . ILE A 1 123 ? -25.148 -49.096 -34.377 1.00 41.08 122 ILE A C 1
ATOM 900 O O . ILE A 1 123 ? -24.728 -49.478 -33.280 1.00 39.46 122 ILE A O 1
ATOM 905 N N . MET A 1 124 ? -26.126 -48.211 -34.508 1.00 39.32 123 MET A N 1
ATOM 906 C CA . MET A 1 124 ? -26.749 -47.610 -33.340 1.00 41.71 123 MET A CA 1
ATOM 907 C C . MET A 1 124 ? -27.496 -48.650 -32.517 1.00 43.92 123 MET A C 1
ATOM 908 O O . MET A 1 124 ? -27.448 -48.633 -31.282 1.00 47.17 123 MET A O 1
ATOM 913 N N . PHE A 1 125 ? -28.166 -49.568 -33.209 1.00 43.14 124 PHE A N 1
ATOM 914 C CA . PHE A 1 125 ? -29.049 -50.524 -32.553 1.00 44.42 124 PHE A CA 1
ATOM 915 C C . PHE A 1 125 ? -28.348 -51.746 -31.964 1.00 45.92 124 PHE A C 1
ATOM 916 O O . PHE A 1 125 ? -28.698 -52.195 -30.870 1.00 51.13 124 PHE A O 1
ATOM 924 N N . GLU A 1 126 ? -27.363 -52.285 -32.678 1.00 45.64 125 GLU A N 1
ATOM 925 C CA . GLU A 1 126 ? -26.673 -53.490 -32.217 1.00 42.19 125 GLU A CA 1
ATOM 926 C C . GLU A 1 126 ? -25.475 -53.168 -31.341 1.00 45.91 125 GLU A C 1
ATOM 927 O O . GLU A 1 126 ? -25.341 -53.726 -30.256 1.00 54.84 125 GLU A O 1
ATOM 933 N N . THR A 1 127 ? -24.603 -52.273 -31.804 1.00 43.76 126 THR A N 1
ATOM 934 C CA . THR A 1 127 ? -23.394 -51.940 -31.048 1.00 43.70 126 THR A CA 1
ATOM 935 C C . THR A 1 127 ? -23.694 -51.116 -29.793 1.00 50.87 126 THR A C 1
ATOM 936 O O . THR A 1 127 ? -23.365 -51.537 -28.683 1.00 50.16 126 THR A O 1
ATOM 940 N N . PHE A 1 128 ? -24.318 -49.951 -29.977 1.00 49.43 127 PHE A N 1
ATOM 941 C CA . PHE A 1 128 ? -24.569 -49.018 -28.877 1.00 47.27 127 PHE A CA 1
ATOM 942 C C . PHE A 1 128 ? -25.868 -49.284 -28.106 1.00 48.94 127 PHE A C 1
ATOM 943 O O . PHE A 1 128 ? -26.021 -48.825 -26.964 1.00 47.85 127 PHE A O 1
ATOM 951 N N . ASN A 1 129 ? -26.793 -50.020 -28.731 1.00 44.83 128 ASN A N 1
ATOM 952 C CA . ASN A 1 129 ? -28.078 -50.358 -28.109 1.00 51.99 128 ASN A CA 1
ATOM 953 C C . ASN A 1 129 ? -28.871 -49.141 -27.654 1.00 55.84 128 ASN A C 1
ATOM 954 O O . ASN A 1 129 ? -29.011 -48.883 -26.455 1.00 59.35 128 ASN A O 1
ATOM 959 N N . THR A 1 130 ? -29.394 -48.405 -28.625 1.00 53.65 129 THR A N 1
ATOM 960 C CA . THR A 1 130 ? -30.162 -47.195 -28.366 1.00 54.12 129 THR A CA 1
ATOM 961 C C . THR A 1 130 ? -31.665 -47.483 -28.345 1.00 48.76 129 THR A C 1
ATOM 962 O O . THR A 1 130 ? -32.168 -48.185 -29.225 1.00 47.68 129 THR A O 1
ATOM 966 N N . PRO A 1 131 ? -32.383 -46.952 -27.334 1.00 42.83 130 PRO A N 1
ATOM 967 C CA . PRO A 1 131 ? -33.834 -47.149 -27.208 1.00 39.02 130 PRO A CA 1
ATOM 968 C C . PRO A 1 131 ? -34.565 -46.865 -28.520 1.00 46.33 130 PRO A C 1
ATOM 969 O O . PRO A 1 131 ? -35.409 -47.656 -28.943 1.00 50.12 130 PRO A O 1
ATOM 973 N N . ALA A 1 132 ? -34.214 -45.745 -29.150 1.00 50.05 131 ALA A N 1
ATOM 974 C CA . ALA A 1 132 ? -34.841 -45.282 -30.381 1.00 48.54 131 ALA A CA 1
ATOM 975 C C . ALA A 1 132 ? -33.851 -44.421 -31.164 1.00 43.53 131 ALA A C 1
ATOM 976 O O . ALA A 1 132 ? -32.893 -43.905 -30.586 1.00 42.97 131 ALA A O 1
ATOM 978 N N . MET A 1 133 ? -34.074 -44.268 -32.473 1.00 42.68 132 MET A N 1
ATOM 979 C CA . MET A 1 133 ? -33.233 -43.380 -33.285 1.00 48.70 132 MET A CA 1
ATOM 980 C C . MET A 1 133 ? -33.935 -42.864 -34.551 1.00 44.57 132 MET A C 1
ATOM 981 O O . MET A 1 133 ? -34.876 -43.489 -35.033 1.00 44.33 132 MET A O 1
ATOM 986 N N . TYR A 1 134 ? -33.491 -41.711 -35.061 1.00 43.09 133 TYR A N 1
ATOM 987 C CA . TYR A 1 134 ? -34.001 -41.141 -36.325 1.00 45.11 133 TYR A CA 1
ATOM 988 C C . TYR A 1 134 ? -32.827 -40.602 -37.151 1.00 46.12 133 TYR A C 1
ATOM 989 O O . TYR A 1 134 ? -31.786 -40.280 -36.586 1.00 45.36 133 TYR A O 1
ATOM 998 N N . VAL A 1 135 ? -32.984 -40.514 -38.474 1.00 43.37 134 VAL A N 1
ATOM 999 C CA . VAL A 1 135 ? -31.933 -39.973 -39.355 1.00 36.23 134 VAL A CA 1
ATOM 1000 C C . VAL A 1 135 ? -32.462 -38.892 -40.303 1.00 39.75 134 VAL A C 1
ATOM 1001 O O . VAL A 1 135 ? -33.311 -39.162 -41.163 1.00 43.58 134 VAL A O 1
ATOM 1005 N N . ALA A 1 136 ? -31.948 -37.671 -40.160 1.00 32.88 135 ALA A N 1
ATOM 1006 C CA . ALA A 1 136 ? -32.435 -36.557 -40.973 1.00 26.50 135 ALA A CA 1
ATOM 1007 C C . ALA A 1 136 ? -31.386 -35.987 -41.917 1.00 32.97 135 ALA A C 1
ATOM 1008 O O . ALA A 1 136 ? -30.206 -35.882 -41.557 1.00 37.11 135 ALA A O 1
ATOM 1010 N N . ILE A 1 137 ? -31.826 -35.610 -43.121 1.00 32.46 136 ILE A N 1
ATOM 1011 C CA . ILE A 1 137 ? -30.967 -34.898 -44.072 1.00 29.50 136 ILE A CA 1
ATOM 1012 C C . ILE A 1 137 ? -30.568 -33.554 -43.467 1.00 35.16 136 ILE A C 1
ATOM 1013 O O . ILE A 1 137 ? -31.422 -32.776 -43.029 1.00 39.47 136 ILE A O 1
ATOM 1018 N N . GLN A 1 138 ? -29.265 -33.299 -43.434 1.00 34.71 137 GLN A N 1
ATOM 1019 C CA . GLN A 1 138 ? -28.712 -32.104 -42.804 1.00 32.46 137 GLN A CA 1
ATOM 1020 C C . GLN A 1 138 ? -29.253 -30.802 -43.353 1.00 28.95 137 GLN A C 1
ATOM 1021 O O . GLN A 1 138 ? -29.478 -29.856 -42.597 1.00 30.38 137 GLN A O 1
ATOM 1027 N N . ALA A 1 139 ? -29.427 -30.735 -44.668 1.00 24.51 138 ALA A N 1
ATOM 1028 C CA . ALA A 1 139 ? -29.946 -29.522 -45.263 1.00 29.09 138 ALA A CA 1
ATOM 1029 C C . ALA A 1 139 ? -31.317 -29.204 -44.662 1.00 34.92 138 ALA A C 1
ATOM 1030 O O . ALA A 1 139 ? -31.577 -28.081 -44.241 1.00 39.07 138 ALA A O 1
ATOM 1032 N N . VAL A 1 140 ? -32.162 -30.227 -44.597 1.00 34.07 139 VAL A N 1
ATOM 1033 C CA . VAL A 1 140 ? -33.513 -30.153 -44.048 1.00 30.63 139 VAL A CA 1
ATOM 1034 C C . VAL A 1 140 ? -33.511 -29.688 -42.593 1.00 37.19 139 VAL A C 1
ATOM 1035 O O . VAL A 1 140 ? -34.393 -28.942 -42.170 1.00 39.61 139 VAL A O 1
ATOM 1039 N N . LEU A 1 141 ? -32.521 -30.129 -41.829 1.00 39.50 140 LEU A N 1
ATOM 1040 C CA . LEU A 1 141 ? -32.390 -29.708 -40.432 1.00 38.41 140 LEU A CA 1
ATOM 1041 C C . LEU A 1 141 ? -32.001 -28.243 -40.315 1.00 33.64 140 LEU A C 1
ATOM 1042 O O . LEU A 1 141 ? -32.179 -27.647 -39.261 1.00 36.04 140 LEU A O 1
ATOM 1047 N N . SER A 1 142 ? -31.452 -27.678 -41.390 1.00 29.68 141 SER A N 1
ATOM 1048 C CA . SER A 1 142 ? -31.026 -26.277 -41.399 1.00 41.85 141 SER A CA 1
ATOM 1049 C C . SER A 1 142 ? -32.197 -25.339 -41.673 1.00 45.42 141 SER A C 1
ATOM 1050 O O . SER A 1 142 ? -32.257 -24.223 -41.150 1.00 41.15 141 SER A O 1
ATOM 1053 N N . LEU A 1 143 ? -33.114 -25.798 -42.511 1.00 37.50 142 LEU A N 1
ATOM 1054 C CA . LEU A 1 143 ? -34.338 -25.074 -42.791 1.00 38.54 142 LEU A CA 1
ATOM 1055 C C . LEU A 1 143 ? -35.231 -24.998 -41.545 1.00 46.88 142 LEU A C 1
ATOM 1056 O O . LEU A 1 143 ? -35.807 -23.943 -41.253 1.00 45.20 142 LEU A O 1
ATOM 1061 N N . TYR A 1 144 ? -35.332 -26.106 -40.807 1.00 46.08 143 TYR A N 1
ATOM 1062 C CA . TYR A 1 144 ? -36.179 -26.150 -39.619 1.00 39.94 143 TYR A CA 1
ATOM 1063 C C . TYR A 1 144 ? -35.693 -25.190 -38.562 1.00 39.57 143 TYR A C 1
ATOM 1064 O O . TYR A 1 144 ? -36.497 -24.666 -37.808 1.00 42.11 143 TYR A O 1
ATOM 1073 N N . ALA A 1 145 ? -34.386 -24.962 -38.502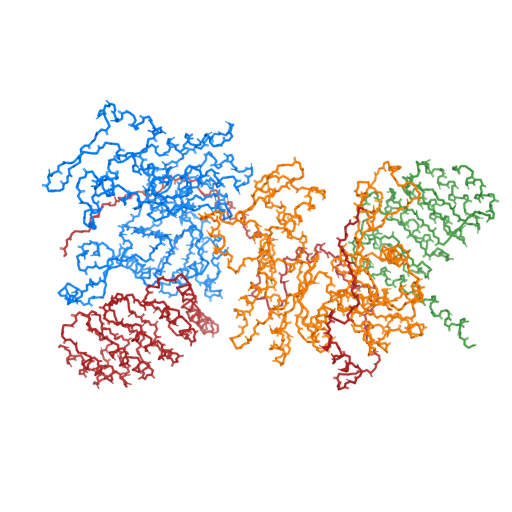 1.00 41.63 144 ALA A N 1
ATOM 1074 C CA . ALA A 1 145 ? -33.823 -24.028 -37.527 1.00 38.32 144 ALA A CA 1
ATOM 1075 C C . ALA A 1 145 ? -34.221 -22.606 -37.856 1.00 42.04 144 ALA A C 1
ATOM 1076 O O . ALA A 1 145 ? -34.448 -21.795 -36.958 1.00 48.33 144 ALA A O 1
ATOM 1078 N N . SER A 1 146 ? -34.306 -22.316 -39.151 1.00 41.91 145 SER A N 1
ATOM 1079 C CA . SER A 1 146 ? -34.699 -20.994 -39.628 1.00 39.35 145 SER A CA 1
ATOM 1080 C C . SER A 1 146 ? -36.182 -20.702 -39.356 1.00 38.09 145 SER A C 1
ATOM 1081 O O . SER A 1 146 ? -36.664 -19.591 -39.609 1.00 37.00 145 SER A O 1
ATOM 1084 N N . GLY A 1 147 ? -36.888 -21.705 -38.835 1.00 42.84 146 GLY A N 1
ATOM 1085 C CA . GLY A 1 147 ? -38.297 -21.581 -38.474 1.00 41.23 146 GLY A CA 1
ATOM 1086 C C . GLY A 1 147 ? -39.216 -21.866 -39.643 1.00 37.13 146 GLY A C 1
ATOM 1087 O O . GLY A 1 147 ? -40.361 -21.430 -39.663 1.00 40.54 146 GLY A O 1
ATOM 1088 N N . ARG A 1 148 ? -38.705 -22.602 -40.622 1.00 36.67 147 ARG A N 1
ATOM 1089 C CA . ARG A 1 148 ? -39.451 -22.904 -41.838 1.00 35.75 147 ARG A CA 1
ATOM 1090 C C . ARG A 1 148 ? -39.525 -24.399 -42.079 1.00 36.70 147 ARG A C 1
ATOM 1091 O O . ARG A 1 148 ? -38.700 -25.173 -41.584 1.00 35.18 147 ARG A O 1
ATOM 1099 N N . THR A 1 149 ? -40.511 -24.795 -42.870 1.00 34.87 148 THR A N 1
ATOM 1100 C CA . THR A 1 149 ? -40.664 -26.181 -43.272 1.00 37.92 148 THR A CA 1
ATOM 1101 C C . THR A 1 149 ? -40.521 -26.318 -44.782 1.00 35.23 148 THR A C 1
ATOM 1102 O O . THR A 1 149 ? -40.286 -27.404 -45.296 1.00 37.89 148 THR A O 1
ATOM 1106 N N . THR A 1 150 ? -40.659 -25.195 -45.476 1.00 31.44 149 THR A N 1
ATOM 1107 C CA . THR A 1 150 ? -40.535 -25.159 -46.925 1.00 34.95 149 THR A CA 1
ATOM 1108 C C . THR A 1 150 ? -39.529 -24.080 -47.349 1.00 32.74 149 THR A C 1
ATOM 1109 O O . THR A 1 150 ? -39.455 -23.003 -46.745 1.00 35.80 149 THR A O 1
ATOM 1113 N N . GLY A 1 151 ? -38.753 -24.396 -48.384 1.00 29.90 150 GLY A N 1
ATOM 1114 C CA . GLY A 1 151 ? -37.704 -23.517 -48.892 1.00 29.26 150 GLY A CA 1
ATOM 1115 C C . GLY A 1 151 ? -36.618 -24.329 -49.586 1.00 32.64 150 GLY A C 1
ATOM 1116 O O . GLY A 1 151 ? -36.712 -25.557 -49.681 1.00 27.27 150 GLY A O 1
ATOM 1117 N N . ILE A 1 152 ? -35.594 -23.643 -50.089 1.00 33.62 151 ILE A N 1
ATOM 1118 C CA . ILE A 1 152 ? -34.410 -24.308 -50.639 1.00 31.20 151 ILE A CA 1
ATOM 1119 C C . ILE A 1 152 ? -33.211 -23.946 -49.779 1.00 29.34 151 ILE A C 1
ATOM 1120 O O . ILE A 1 152 ? -33.037 -22.788 -49.431 1.00 34.24 151 ILE A O 1
ATOM 1125 N N . VAL A 1 153 ? -32.412 -24.944 -49.413 1.00 28.05 152 VAL A N 1
ATOM 1126 C CA . VAL A 1 153 ? -31.258 -24.732 -48.559 1.00 25.95 152 VAL A CA 1
ATOM 1127 C C . VAL A 1 153 ? -30.006 -24.933 -49.371 1.00 28.51 152 VAL A C 1
ATOM 1128 O O . VAL A 1 153 ? -29.844 -25.958 -50.033 1.00 29.24 152 VAL A O 1
ATOM 1132 N N . LEU A 1 154 ? -29.133 -23.933 -49.342 1.00 34.07 153 LEU A N 1
ATOM 1133 C CA . LEU A 1 154 ? -27.801 -24.057 -49.915 1.00 30.97 153 LEU A CA 1
ATOM 1134 C C . LEU A 1 154 ? -26.877 -24.473 -48.797 1.00 29.45 153 LEU A C 1
ATOM 1135 O O . LEU A 1 154 ? -26.735 -23.760 -47.805 1.00 29.59 153 LEU A O 1
ATOM 1140 N N . ASP A 1 155 ? -26.257 -25.630 -48.962 1.00 32.53 154 ASP A N 1
ATOM 1141 C CA . ASP A 1 155 ? -25.363 -26.156 -47.954 1.00 34.86 154 ASP A CA 1
ATOM 1142 C C . ASP A 1 155 ? -23.960 -26.304 -48.503 1.00 31.87 154 ASP A C 1
ATOM 1143 O O . ASP A 1 155 ? -23.706 -27.121 -49.385 1.00 31.71 154 ASP A O 1
ATOM 1148 N N . SER A 1 156 ? -23.054 -25.493 -47.976 1.00 33.11 155 SER A N 1
ATOM 1149 C CA . SER A 1 156 ? -21.679 -25.513 -48.420 1.00 36.18 155 SER A CA 1
ATOM 1150 C C . SER A 1 156 ? -20.829 -25.794 -47.208 1.00 36.28 155 SER A C 1
ATOM 1151 O O . SER A 1 156 ? -20.716 -24.957 -46.306 1.00 31.57 155 SER A O 1
ATOM 1154 N N . GLY A 1 157 ? -20.257 -26.993 -47.186 1.00 38.73 156 GLY A N 1
ATOM 1155 C CA . GLY A 1 157 ? -19.478 -27.462 -46.056 1.00 43.13 156 GLY A CA 1
ATOM 1156 C C . GLY A 1 157 ? -17.996 -27.451 -46.331 1.00 47.27 156 GLY A C 1
ATOM 1157 O O . GLY A 1 157 ? -17.442 -26.444 -46.771 1.00 44.33 156 GLY A O 1
ATOM 1158 N N . ASP A 1 158 ? -17.353 -28.582 -46.083 1.00 50.36 157 ASP A N 1
ATOM 1159 C CA . ASP A 1 158 ? -15.911 -28.646 -46.217 1.00 44.75 157 ASP A CA 1
ATOM 1160 C C . ASP A 1 158 ? -15.456 -29.270 -47.534 1.00 42.64 157 ASP A C 1
ATOM 1161 O O . ASP A 1 158 ? -14.453 -28.841 -48.105 1.00 48.82 157 ASP A O 1
ATOM 1166 N N . GLY A 1 159 ? -16.198 -30.257 -48.024 1.00 37.03 158 GLY A N 1
ATOM 1167 C CA . GLY A 1 159 ? -15.762 -31.005 -49.193 1.00 34.20 158 GLY A CA 1
ATOM 1168 C C . GLY A 1 159 ? -16.611 -30.847 -50.433 1.00 35.18 158 GLY A C 1
ATOM 1169 O O . GLY A 1 159 ? -16.091 -30.850 -51.557 1.00 37.07 158 GLY A O 1
ATOM 1170 N N . VAL A 1 160 ? -17.919 -30.711 -50.227 1.00 38.59 159 VAL A N 1
ATOM 1171 C CA . VAL A 1 160 ? -18.892 -30.700 -51.322 1.00 36.73 159 VAL A CA 1
ATOM 1172 C C . VAL A 1 160 ? -19.964 -29.636 -51.063 1.00 33.17 159 VAL A C 1
ATOM 1173 O O . VAL A 1 160 ? -20.208 -29.266 -49.911 1.00 38.64 159 VAL A O 1
ATOM 1177 N N . SER A 1 161 ? -20.587 -29.136 -52.127 1.00 32.50 160 SER A N 1
ATOM 1178 C CA . SER A 1 161 ? -21.711 -28.200 -51.978 1.00 36.63 160 SER A CA 1
ATOM 1179 C C . SER A 1 161 ? -23.043 -28.801 -52.430 1.00 31.12 160 SER A C 1
ATOM 1180 O O . SER A 1 161 ? -23.094 -29.556 -53.400 1.00 30.97 160 SER A O 1
ATOM 1183 N N . HIS A 1 162 ? -24.117 -28.451 -51.725 1.00 30.95 161 HIS A N 1
ATOM 1184 C CA . HIS A 1 162 ? -25.447 -28.962 -52.030 1.00 32.42 161 HIS A CA 1
ATOM 1185 C C . HIS A 1 162 ? -26.516 -27.900 -51.969 1.00 31.68 161 HIS A C 1
ATOM 1186 O O . HIS A 1 162 ? -26.616 -27.153 -50.998 1.00 31.63 161 HIS A O 1
ATOM 1193 N N . THR A 1 163 ? -27.322 -27.854 -53.017 1.00 24.73 162 THR A N 1
ATOM 1194 C CA . THR A 1 163 ? -28.545 -27.082 -53.023 1.00 28.20 162 THR A CA 1
ATOM 1195 C C . THR A 1 163 ? -29.685 -28.093 -52.906 1.00 36.16 162 THR A C 1
ATOM 1196 O O . THR A 1 163 ? -29.803 -29.002 -53.734 1.00 39.23 162 THR A O 1
ATOM 1200 N N . VAL A 1 164 ? -30.506 -27.952 -51.864 1.00 36.62 163 VAL A N 1
ATOM 1201 C CA . VAL A 1 164 ? -31.543 -28.953 -51.557 1.00 35.47 163 VAL A CA 1
ATOM 1202 C C . VAL A 1 164 ? -32.962 -28.355 -51.472 1.00 31.30 163 VAL A C 1
ATOM 1203 O O . VAL A 1 164 ? -33.370 -27.848 -50.419 1.00 30.50 163 VAL A O 1
ATOM 1207 N N . PRO A 1 165 ? -33.720 -28.423 -52.580 1.00 28.35 164 PRO A N 1
ATOM 1208 C CA . PRO A 1 165 ? -35.102 -27.978 -52.501 1.00 29.97 164 PRO A CA 1
ATOM 1209 C C . PRO A 1 165 ? -35.865 -28.839 -51.492 1.00 32.97 164 PRO A C 1
ATOM 1210 O O . PRO A 1 165 ? -35.696 -30.056 -51.466 1.00 36.45 164 PRO A O 1
ATOM 1214 N N . ILE A 1 166 ? -36.675 -28.189 -50.663 1.00 32.60 165 ILE A N 1
ATOM 1215 C CA . ILE A 1 166 ? -37.409 -28.842 -49.587 1.00 34.68 165 ILE A CA 1
ATOM 1216 C C . ILE A 1 166 ? -38.874 -28.428 -49.639 1.00 34.64 165 ILE A C 1
ATOM 1217 O O . ILE A 1 166 ? -39.191 -27.246 -49.747 1.00 33.04 165 ILE A O 1
ATOM 1222 N N . TYR A 1 167 ? -39.763 -29.406 -49.543 1.00 39.25 166 TYR A N 1
ATOM 1223 C CA . TYR A 1 167 ? -41.188 -29.179 -49.711 1.00 46.82 166 TYR A CA 1
ATOM 1224 C C . TYR A 1 167 ? -41.957 -29.768 -48.529 1.00 46.46 166 TYR A C 1
ATOM 1225 O O . TYR A 1 167 ? -42.046 -30.988 -48.383 1.00 48.27 166 TYR A O 1
ATOM 1234 N N . GLU A 1 168 ? -42.495 -28.890 -47.682 1.00 39.15 167 GLU A N 1
ATOM 1235 C CA . GLU A 1 168 ? -43.243 -29.280 -46.485 1.00 46.94 167 GLU A CA 1
ATOM 1236 C C . GLU A 1 168 ? -42.565 -30.396 -45.677 1.00 42.08 167 GLU A C 1
ATOM 1237 O O . GLU A 1 168 ? -43.190 -31.397 -45.326 1.00 39.20 167 GLU A O 1
ATOM 1243 N N . GLY A 1 169 ? -41.274 -30.234 -45.411 1.00 41.78 168 GLY A N 1
ATOM 1244 C CA . GLY A 1 169 ? -40.557 -31.166 -44.550 1.00 52.75 168 GLY A CA 1
ATOM 1245 C C . GLY A 1 169 ? -39.749 -32.255 -45.226 1.00 40.71 168 GLY A C 1
ATOM 1246 O O . GLY A 1 169 ? -39.008 -32.972 -44.552 1.00 32.97 168 GLY A O 1
ATOM 1247 N N . TYR A 1 170 ? -39.877 -32.394 -46.545 1.00 37.26 169 TYR A N 1
ATOM 1248 C CA . TYR A 1 170 ? -39.164 -33.463 -47.221 1.00 33.64 169 TYR A CA 1
ATOM 1249 C C . TYR A 1 170 ? -38.327 -32.939 -48.389 1.00 35.26 169 TYR A C 1
ATOM 1250 O O . TYR A 1 170 ? -38.800 -32.136 -49.190 1.00 35.96 169 TYR A O 1
ATOM 1259 N N . ALA A 1 171 ? -37.062 -33.357 -48.434 1.00 32.33 170 ALA A N 1
ATOM 1260 C CA . ALA A 1 171 ? -36.110 -32.925 -49.461 1.00 28.99 170 ALA A CA 1
ATOM 1261 C C . ALA A 1 171 ? -36.437 -33.565 -50.790 1.00 33.52 170 ALA A C 1
ATOM 1262 O O . ALA A 1 171 ? -36.788 -34.743 -50.832 1.00 39.21 170 ALA A O 1
ATOM 1264 N N . LEU A 1 172 ? -36.305 -32.805 -51.873 1.00 27.45 171 LEU A N 1
ATOM 1265 C CA . LEU A 1 172 ? -36.625 -33.309 -53.207 1.00 26.67 171 LEU A CA 1
ATOM 1266 C C . LEU A 1 172 ? -35.404 -33.881 -53.913 1.00 29.69 171 LEU A C 1
ATOM 1267 O O . LEU A 1 172 ? -34.580 -33.129 -54.420 1.00 31.23 171 LEU A O 1
ATOM 1272 N N . PRO A 1 173 ? -35.294 -35.221 -53.963 1.00 29.73 172 PRO A N 1
ATOM 1273 C CA . PRO A 1 173 ? -34.147 -35.918 -54.537 1.00 24.33 172 PRO A CA 1
ATOM 1274 C C . PRO A 1 173 ? -33.949 -35.638 -56.016 1.00 25.62 172 PRO A C 1
ATOM 1275 O O . PRO A 1 173 ? -32.824 -35.532 -56.473 1.00 29.59 172 PRO A O 1
ATOM 1279 N N . HIS A 1 174 ? -35.037 -35.523 -56.761 1.00 28.57 173 HIS A N 1
ATOM 1280 C CA . HIS A 1 174 ? -34.967 -35.265 -58.195 1.00 28.23 173 HIS A CA 1
ATOM 1281 C C . HIS A 1 174 ? -34.369 -33.890 -58.502 1.00 27.66 173 HIS A C 1
ATOM 1282 O O . HIS A 1 174 ? -33.828 -33.672 -59.590 1.00 31.55 173 HIS A O 1
ATOM 1289 N N . ALA A 1 175 ? -34.479 -32.968 -57.541 1.00 28.47 174 ALA A N 1
ATOM 1290 C CA . ALA A 1 175 ? -34.090 -31.567 -57.740 1.00 30.25 174 ALA A CA 1
ATOM 1291 C C . ALA A 1 175 ? -32.818 -31.143 -56.982 1.00 31.65 174 ALA A C 1
ATOM 1292 O O . ALA A 1 175 ? -32.259 -30.077 -57.254 1.00 31.75 174 ALA A O 1
ATOM 1294 N N . ILE A 1 176 ? -32.374 -31.974 -56.038 1.00 28.86 175 ILE A N 1
ATOM 1295 C CA . ILE A 1 176 ? -31.091 -31.801 -55.351 1.00 28.36 175 ILE A CA 1
ATOM 1296 C C . ILE A 1 176 ? -29.977 -31.671 -56.364 1.00 31.76 175 ILE A C 1
ATOM 1297 O O . ILE A 1 176 ? -29.705 -32.625 -57.091 1.00 30.16 175 ILE A O 1
ATOM 1302 N N . LEU A 1 177 ? -29.329 -30.514 -56.424 1.00 36.12 176 LEU A N 1
ATOM 1303 C CA . LEU A 1 177 ? -28.124 -30.440 -57.222 1.00 35.19 176 LEU A CA 1
ATOM 1304 C C . LEU A 1 177 ? -26.889 -30.473 -56.320 1.00 33.56 176 LEU A C 1
ATOM 1305 O O . LEU A 1 177 ? -26.960 -30.107 -55.144 1.00 27.06 176 LEU A O 1
ATOM 1310 N N . ARG A 1 178 ? -25.771 -30.944 -56.870 1.00 31.14 177 ARG A N 1
ATOM 1311 C CA . ARG A 1 178 ? -24.533 -31.105 -56.109 1.00 34.07 177 ARG A CA 1
ATOM 1312 C C . ARG A 1 178 ? -23.345 -30.558 -56.883 1.00 37.43 177 ARG A C 1
ATOM 1313 O O . ARG A 1 178 ? -23.235 -30.761 -58.091 1.00 35.90 177 ARG A O 1
ATOM 1321 N N . LEU A 1 179 ? -22.460 -29.868 -56.161 1.00 34.94 178 LEU A N 1
ATOM 1322 C CA . LEU A 1 179 ? -21.277 -29.229 -56.725 1.00 32.54 178 LEU A CA 1
ATOM 1323 C C . LEU A 1 179 ? -20.012 -29.639 -55.951 1.00 36.24 178 LEU A C 1
ATOM 1324 O O . LEU A 1 179 ? -19.982 -29.587 -54.715 1.00 34.44 178 LEU A O 1
ATOM 1329 N N . ASP A 1 180 ? -18.978 -30.059 -56.682 1.00 31.69 179 ASP A N 1
ATOM 1330 C CA . ASP A 1 180 ? -17.709 -30.457 -56.069 1.00 39.09 179 ASP A CA 1
ATOM 1331 C C . ASP A 1 180 ? -16.749 -29.286 -55.831 1.00 38.37 179 ASP A C 1
ATOM 1332 O O . ASP A 1 180 ? -15.657 -29.226 -56.401 1.00 37.44 179 ASP A O 1
ATOM 1337 N N . LEU A 1 181 ? -17.175 -28.353 -54.992 1.00 34.30 180 LEU A N 1
ATOM 1338 C CA . LEU A 1 181 ? -16.345 -27.242 -54.556 1.00 31.04 180 LEU A CA 1
ATOM 1339 C C . LEU A 1 181 ? -16.895 -26.740 -53.230 1.00 34.71 180 LEU A C 1
ATOM 1340 O O . LEU A 1 181 ? -18.103 -26.522 -53.100 1.00 37.21 180 LEU A O 1
ATOM 1345 N N . ALA A 1 182 ? -16.011 -26.587 -52.245 1.00 27.75 181 ALA A N 1
ATOM 1346 C CA . ALA A 1 182 ? -16.405 -26.149 -50.909 1.00 33.28 181 ALA A CA 1
ATOM 1347 C C . ALA A 1 182 ? -15.212 -25.612 -50.133 1.00 37.66 181 ALA A C 1
ATOM 1348 O O . ALA A 1 182 ? -14.160 -25.331 -50.708 1.00 34.52 181 ALA A O 1
ATOM 1350 N N . GLY A 1 183 ? -15.398 -25.483 -48.821 1.00 36.14 182 GLY A N 1
ATOM 1351 C CA . GLY A 1 183 ? -14.370 -25.044 -47.865 1.00 38.49 182 GLY A CA 1
ATOM 1352 C C . GLY A 1 183 ? -12.902 -25.066 -48.275 1.00 42.02 182 GLY A C 1
ATOM 1353 O O . GLY A 1 183 ? -12.315 -24.013 -48.570 1.00 37.82 182 GLY A O 1
ATOM 1354 N N . ARG A 1 184 ? -12.306 -26.258 -48.302 1.00 36.67 183 ARG A N 1
ATOM 1355 C CA . ARG A 1 184 ? -10.867 -26.354 -48.524 1.00 40.51 183 ARG A CA 1
ATOM 1356 C C . ARG A 1 184 ? -10.445 -26.135 -49.951 1.00 34.19 183 ARG A C 1
ATOM 1357 O O . ARG A 1 184 ? -9.250 -26.005 -50.195 1.00 40.17 183 ARG A O 1
ATOM 1365 N N . ASP A 1 185 ? -11.368 -26.137 -50.911 1.00 36.52 184 ASP A N 1
ATOM 1366 C CA . ASP A 1 185 ? -10.956 -25.770 -52.276 1.00 35.08 184 ASP A CA 1
ATOM 1367 C C . ASP A 1 185 ? -10.548 -24.290 -52.288 1.00 36.36 184 ASP A C 1
ATOM 1368 O O . ASP A 1 185 ? -9.615 -23.891 -52.979 1.00 32.57 184 ASP A O 1
ATOM 1373 N N . LEU A 1 186 ? -11.241 -23.498 -51.478 1.00 35.51 185 LEU A N 1
ATOM 1374 C CA . LEU A 1 186 ? -10.957 -22.086 -51.329 1.00 34.01 185 LEU A CA 1
ATOM 1375 C C . LEU A 1 186 ? -9.671 -21.890 -50.543 1.00 35.27 185 LEU A C 1
ATOM 1376 O O . LEU A 1 186 ? -8.852 -21.039 -50.889 1.00 36.65 185 LEU A O 1
ATOM 1381 N N . THR A 1 187 ? -9.499 -22.680 -49.482 1.00 35.11 186 THR A N 1
ATOM 1382 C CA . THR A 1 187 ? -8.238 -22.700 -48.736 1.00 35.75 186 THR A CA 1
ATOM 1383 C C . THR A 1 187 ? -7.080 -23.087 -49.668 1.00 36.72 186 THR A C 1
ATOM 1384 O O . THR A 1 187 ? -6.052 -22.404 -49.712 1.00 40.67 186 THR A O 1
ATOM 1388 N N . ASP A 1 188 ? -7.269 -24.165 -50.426 1.00 34.74 187 ASP A N 1
ATOM 1389 C CA . ASP A 1 188 ? -6.332 -24.558 -51.475 1.00 32.45 187 ASP A CA 1
ATOM 1390 C C . ASP A 1 188 ? -6.017 -23.397 -52.401 1.00 34.50 187 ASP A C 1
ATOM 1391 O O . ASP A 1 188 ? -4.848 -23.080 -52.630 1.00 36.50 187 ASP A O 1
ATOM 1396 N N . TYR A 1 189 ? -7.071 -22.775 -52.927 1.00 35.41 188 TYR A N 1
ATOM 1397 C CA . TYR A 1 189 ? -6.956 -21.678 -53.878 1.00 31.68 188 TYR A CA 1
ATOM 1398 C C . TYR A 1 189 ? -6.196 -20.487 -53.313 1.00 36.53 188 TYR A C 1
ATOM 1399 O O . TYR A 1 189 ? -5.268 -19.975 -53.947 1.00 36.96 188 TYR A O 1
ATOM 1408 N N . LEU A 1 190 ? -6.600 -20.045 -52.122 1.00 37.75 189 LEU A N 1
ATOM 1409 C CA . LEU A 1 190 ? -5.948 -18.930 -51.453 1.00 37.38 189 LEU A CA 1
ATOM 1410 C C . LEU A 1 190 ? -4.458 -19.231 -51.298 1.00 40.44 189 LEU A C 1
ATOM 1411 O O . LEU A 1 190 ? -3.615 -18.392 -51.613 1.00 40.51 189 LEU A O 1
ATOM 1416 N N . MET A 1 191 ? -4.152 -20.445 -50.844 1.00 39.44 190 MET A N 1
ATOM 1417 C CA . MET A 1 191 ? -2.785 -20.943 -50.776 1.00 38.23 190 MET A CA 1
ATOM 1418 C C . MET A 1 191 ? -2.047 -20.787 -52.103 1.00 37.97 190 MET A C 1
ATOM 1419 O O . MET A 1 191 ? -0.933 -20.270 -52.134 1.00 46.96 190 MET A O 1
ATOM 1424 N N . LYS A 1 192 ? -2.673 -21.235 -53.190 1.00 38.05 191 LYS A N 1
ATOM 1425 C CA . LYS A 1 192 ? -2.062 -21.192 -54.519 1.00 38.72 191 LYS A CA 1
ATOM 1426 C C . LYS A 1 192 ? -1.710 -19.774 -54.971 1.00 45.51 191 LYS A C 1
ATOM 1427 O O . LYS A 1 192 ? -0.668 -19.575 -55.596 1.00 52.45 191 LYS A O 1
ATOM 1433 N N . ILE A 1 193 ? -2.561 -18.793 -54.663 1.00 45.33 192 ILE A N 1
ATOM 1434 C CA . ILE A 1 193 ? -2.292 -17.414 -55.112 1.00 46.90 192 ILE A CA 1
ATOM 1435 C C . ILE A 1 193 ? -1.419 -16.614 -54.158 1.00 44.95 192 ILE A C 1
ATOM 1436 O O . ILE A 1 193 ? -0.613 -15.807 -54.606 1.00 52.44 192 ILE A O 1
ATOM 1441 N N . LEU A 1 194 ? -1.573 -16.828 -52.853 1.00 43.51 193 LEU A N 1
ATOM 1442 C CA . LEU A 1 194 ? -0.702 -16.170 -51.871 1.00 45.27 193 LEU A CA 1
ATOM 1443 C C . LEU A 1 194 ? 0.729 -16.648 -51.993 1.00 56.43 193 LEU A C 1
ATOM 1444 O O . LEU A 1 194 ? 1.651 -15.966 -51.558 1.00 64.66 193 LEU A O 1
ATOM 1449 N N . THR A 1 195 ? 0.896 -17.835 -52.569 1.00 54.89 194 THR A N 1
ATOM 1450 C CA . THR A 1 195 ? 2.204 -18.408 -52.851 1.00 50.92 194 THR A CA 1
ATOM 1451 C C . THR A 1 195 ? 2.740 -17.841 -54.150 1.00 54.28 194 THR A C 1
ATOM 1452 O O . THR A 1 195 ? 3.908 -17.461 -54.234 1.00 58.69 194 THR A O 1
ATOM 1456 N N . GLU A 1 196 ? 1.874 -17.783 -55.158 1.00 52.89 195 GLU A N 1
ATOM 1457 C CA . GLU A 1 196 ? 2.250 -17.269 -56.469 1.00 49.78 195 GLU A CA 1
ATOM 1458 C C . GLU A 1 196 ? 2.780 -15.842 -56.353 1.00 57.38 195 GLU A C 1
ATOM 1459 O O . GLU A 1 196 ? 3.413 -15.318 -57.274 1.00 50.69 195 GLU A O 1
ATOM 1465 N N . ARG A 1 197 ? 2.534 -15.235 -55.196 1.00 54.08 196 ARG A N 1
ATOM 1466 C CA . ARG A 1 197 ? 2.811 -13.832 -54.985 1.00 53.65 196 ARG A CA 1
ATOM 1467 C C . ARG A 1 197 ? 3.974 -13.649 -53.995 1.00 52.67 196 ARG A C 1
ATOM 1468 O O . ARG A 1 197 ? 4.447 -12.524 -53.780 1.00 53.74 196 ARG A O 1
ATOM 1476 N N . GLY A 1 198 ? 4.434 -14.752 -53.399 1.00 48.27 197 GLY A N 1
ATOM 1477 C CA . GLY A 1 198 ? 5.573 -14.651 -52.491 1.00 57.62 197 GLY A CA 1
ATOM 1478 C C . GLY A 1 198 ? 5.788 -15.809 -51.541 1.00 56.08 197 GLY A C 1
ATOM 1479 O O . GLY A 1 198 ? 6.451 -16.790 -51.885 1.00 57.90 197 GLY A O 1
ATOM 1480 N N . TYR A 1 199 ? 5.233 -15.671 -50.339 1.00 57.00 198 TYR A N 1
ATOM 1481 C CA . TYR A 1 199 ? 5.424 -16.632 -49.259 1.00 55.22 198 TYR A CA 1
ATOM 1482 C C . TYR A 1 199 ? 4.970 -18.041 -49.646 1.00 60.73 198 TYR A C 1
ATOM 1483 O O . TYR A 1 199 ? 3.993 -18.210 -50.381 1.00 66.28 198 TYR A O 1
ATOM 1492 N N . SER A 1 200 ? 5.688 -19.048 -49.153 1.00 64.71 199 SER A N 1
ATOM 1493 C CA . SER A 1 200 ? 5.343 -20.432 -49.445 1.00 56.13 199 SER A CA 1
ATOM 1494 C C . SER A 1 200 ? 4.439 -21.023 -48.370 1.00 60.35 199 SER A C 1
ATOM 1495 O O . SER A 1 200 ? 4.764 -20.977 -47.179 1.00 57.83 199 SER A O 1
ATOM 1498 N N . PHE A 1 201 ? 3.300 -21.562 -48.805 1.00 64.37 200 PHE A N 1
ATOM 1499 C CA . PHE A 1 201 ? 2.386 -22.310 -47.933 1.00 65.20 200 PHE A CA 1
ATOM 1500 C C . PHE A 1 201 ? 2.154 -23.720 -48.501 1.00 63.79 200 PHE A C 1
ATOM 1501 O O . PHE A 1 201 ? 1.415 -23.888 -49.483 1.00 59.29 200 PHE A O 1
ATOM 1509 N N . THR A 1 202 ? 2.779 -24.731 -47.886 1.00 66.09 201 THR A N 1
ATOM 1510 C CA . THR A 1 202 ? 2.646 -26.120 -48.354 1.00 71.71 201 THR A CA 1
ATOM 1511 C C . THR A 1 202 ? 2.384 -27.152 -47.246 1.00 72.30 201 THR A C 1
ATOM 1512 O O . THR A 1 202 ? 1.885 -28.243 -47.530 1.00 70.19 201 THR A O 1
ATOM 1516 N N . THR A 1 203 ? 2.707 -26.807 -45.999 1.00 71.42 202 THR A N 1
ATOM 1517 C CA . THR A 1 203 ? 2.561 -27.737 -44.873 1.00 79.55 202 THR A CA 1
ATOM 1518 C C . THR A 1 203 ? 1.278 -27.500 -44.078 1.00 72.00 202 THR A C 1
ATOM 1519 O O . THR A 1 203 ? 0.846 -26.357 -43.912 1.00 77.16 202 THR A O 1
ATOM 1523 N N . THR A 1 204 ? 0.699 -28.592 -43.567 1.00 66.82 203 THR A N 1
ATOM 1524 C CA . THR A 1 204 ? -0.521 -28.551 -42.754 1.00 74.66 203 THR A CA 1
ATOM 1525 C C . THR A 1 204 ? -0.482 -27.532 -41.596 1.00 74.96 203 THR A C 1
ATOM 1526 O O . THR A 1 204 ? -1.505 -26.910 -41.290 1.00 78.17 203 THR A O 1
ATOM 1530 N N . ALA A 1 205 ? 0.689 -27.341 -40.980 1.00 67.32 204 ALA A N 1
ATOM 1531 C CA . ALA A 1 205 ? 0.851 -26.322 -39.942 1.00 67.12 204 ALA A CA 1
ATOM 1532 C C . ALA A 1 205 ? 0.645 -24.911 -40.504 1.00 67.68 204 ALA A C 1
ATOM 1533 O O . ALA A 1 205 ? 0.008 -24.072 -39.859 1.00 61.94 204 ALA A O 1
ATOM 1535 N N . GLU A 1 206 ? 1.181 -24.664 -41.707 1.00 69.84 205 GLU A N 1
ATOM 1536 C CA . GLU A 1 206 ? 1.016 -23.372 -42.373 1.00 71.52 205 GLU A CA 1
ATOM 1537 C C . GLU A 1 206 ? -0.311 -23.287 -43.133 1.00 67.63 205 GLU A C 1
ATOM 1538 O O . GLU A 1 206 ? -0.786 -22.194 -43.444 1.00 61.94 205 GLU A O 1
ATOM 1544 N N . ARG A 1 207 ? -0.915 -24.441 -43.410 1.00 67.29 206 ARG A N 1
ATOM 1545 C CA . ARG A 1 207 ? -2.216 -24.496 -44.071 1.00 60.25 206 ARG A CA 1
ATOM 1546 C C . ARG A 1 207 ? -3.341 -23.975 -43.187 1.00 60.25 206 ARG A C 1
ATOM 1547 O O . ARG A 1 207 ? -4.330 -23.441 -43.687 1.00 63.98 206 ARG A O 1
ATOM 1555 N N . GLU A 1 208 ? -3.205 -24.147 -41.877 1.00 56.93 207 GLU A N 1
ATOM 1556 C CA . GLU A 1 208 ? -4.250 -23.689 -40.974 1.00 53.19 207 GLU A CA 1
ATOM 1557 C C . GLU A 1 208 ? -4.233 -22.161 -40.837 1.00 46.14 207 GLU A C 1
ATOM 1558 O O . GLU A 1 208 ? -5.230 -21.556 -40.444 1.00 43.44 207 GLU A O 1
ATOM 1564 N N . ILE A 1 209 ? -3.110 -21.536 -41.180 1.00 53.50 208 ILE A N 1
ATOM 1565 C CA . ILE A 1 209 ? -3.049 -20.074 -41.187 1.00 53.89 208 ILE A CA 1
ATOM 1566 C C . ILE A 1 209 ? -3.613 -19.462 -42.473 1.00 47.56 208 ILE A C 1
ATOM 1567 O O . ILE A 1 209 ? -4.034 -18.306 -42.476 1.00 43.42 208 ILE A O 1
ATOM 1572 N N . VAL A 1 210 ? -3.634 -20.234 -43.557 1.00 46.95 209 VAL A N 1
ATOM 1573 C CA . VAL A 1 210 ? -4.333 -19.811 -44.771 1.00 43.41 209 VAL A CA 1
ATOM 1574 C C . VAL A 1 210 ? -5.842 -19.905 -44.555 1.00 44.12 209 VAL A C 1
ATOM 1575 O O . VAL A 1 210 ? -6.595 -19.107 -45.110 1.00 38.15 209 VAL A O 1
ATOM 1579 N N . ARG A 1 211 ? -6.270 -20.874 -43.742 1.00 47.52 210 ARG A N 1
ATOM 1580 C CA . ARG A 1 211 ? -7.658 -20.953 -43.298 1.00 43.92 210 ARG A CA 1
ATOM 1581 C C . ARG A 1 211 ? -8.011 -19.696 -42.534 1.00 40.25 210 ARG A C 1
ATOM 1582 O O . ARG A 1 211 ? -9.152 -19.247 -42.571 1.00 45.10 210 ARG A O 1
ATOM 1590 N N . ASP A 1 212 ? -7.032 -19.130 -41.838 1.00 38.19 211 ASP A N 1
ATOM 1591 C CA . ASP A 1 212 ? -7.296 -17.979 -40.989 1.00 39.53 211 ASP A CA 1
ATOM 1592 C C . ASP A 1 212 ? -7.191 -16.664 -41.733 1.00 40.54 211 ASP A C 1
ATOM 1593 O O . ASP A 1 212 ? -7.956 -15.742 -41.449 1.00 37.14 211 ASP A O 1
ATOM 1598 N N . ILE A 1 213 ? -6.247 -16.579 -42.674 1.00 41.02 212 ILE A N 1
ATOM 1599 C CA . ILE A 1 213 ? -6.173 -15.449 -43.605 1.00 33.19 212 ILE A CA 1
ATOM 1600 C C . ILE A 1 213 ? -7.516 -15.354 -44.313 1.00 36.01 212 ILE A C 1
ATOM 1601 O O . ILE A 1 213 ? -8.067 -14.259 -44.474 1.00 39.51 212 ILE A O 1
ATOM 1606 N N . LYS A 1 214 ? -8.034 -16.525 -44.705 1.00 43.16 213 LYS A N 1
ATOM 1607 C CA . LYS A 1 214 ? -9.328 -16.669 -45.370 1.00 40.45 213 LYS A CA 1
ATOM 1608 C C . LYS A 1 214 ? -10.493 -16.201 -44.509 1.00 36.77 213 LYS A C 1
ATOM 1609 O O . LYS A 1 214 ? -11.156 -15.224 -44.836 1.00 33.42 213 LYS A O 1
ATOM 1615 N N . GLU A 1 215 ? -10.738 -16.902 -43.410 1.00 32.67 214 GLU A N 1
ATOM 1616 C CA . GLU A 1 215 ? -11.910 -16.649 -42.580 1.00 37.61 214 GLU A CA 1
ATOM 1617 C C . GLU A 1 215 ? -11.921 -15.274 -41.928 1.00 36.99 214 GLU A C 1
ATOM 1618 O O . GLU A 1 215 ? -12.995 -14.697 -41.732 1.00 46.30 214 GLU A O 1
ATOM 1624 N N . LYS A 1 216 ? -10.748 -14.741 -41.597 1.00 34.89 215 LYS A N 1
ATOM 1625 C CA . LYS A 1 216 ? -10.701 -13.433 -40.931 1.00 37.42 215 LYS A CA 1
ATOM 1626 C C . LYS A 1 216 ? -10.693 -12.266 -41.914 1.00 34.79 215 LYS A C 1
ATOM 1627 O O . LYS A 1 216 ? -11.106 -11.156 -41.546 1.00 38.86 215 LYS A O 1
ATOM 1633 N N . LEU A 1 217 ? -10.250 -12.520 -43.159 1.00 28.24 216 LEU A N 1
ATOM 1634 C CA . LEU A 1 217 ? -10.051 -11.427 -44.111 1.00 25.71 216 LEU A CA 1
ATOM 1635 C C . LEU A 1 217 ? -10.693 -11.555 -45.496 1.00 27.42 216 LEU A C 1
ATOM 1636 O O . LEU A 1 217 ? -10.553 -10.647 -46.322 1.00 30.55 216 LEU A O 1
ATOM 1641 N N . CYS A 1 218 ? -11.391 -12.657 -45.766 1.00 34.08 217 CYS A N 1
ATOM 1642 C CA . CYS A 1 218 ? -12.027 -12.828 -47.079 1.00 30.82 217 CYS A CA 1
ATOM 1643 C C . CYS A 1 218 ? -13.494 -12.415 -47.115 1.00 34.97 217 CYS A C 1
ATOM 1644 O O . CYS A 1 218 ? -14.187 -12.452 -46.088 1.00 30.98 217 CYS A O 1
ATOM 1647 N N . TYR A 1 219 ? -13.957 -12.025 -48.304 1.00 27.53 218 TYR A N 1
ATOM 1648 C CA . TYR A 1 219 ? -15.334 -11.577 -48.490 1.00 23.90 218 TYR A CA 1
ATOM 1649 C C . TYR A 1 219 ? -15.816 -11.750 -49.923 1.00 25.81 218 TYR A C 1
ATOM 1650 O O . TYR A 1 219 ? -15.014 -11.878 -50.842 1.00 26.15 218 TYR A O 1
ATOM 1659 N N . VAL A 1 220 ? -17.127 -11.762 -50.127 1.00 26.34 219 VAL A N 1
ATOM 1660 C CA . VAL A 1 220 ? -17.643 -11.826 -51.491 1.00 31.26 219 VAL A CA 1
ATOM 1661 C C . VAL A 1 220 ? -18.017 -10.426 -51.941 1.00 32.60 219 VAL A C 1
ATOM 1662 O O . VAL A 1 220 ? -18.697 -9.688 -51.208 1.00 29.64 219 VAL A O 1
ATOM 1666 N N . ALA A 1 221 ? -17.528 -10.072 -53.131 1.00 25.41 220 ALA A N 1
ATOM 1667 C CA . ALA A 1 221 ? -17.839 -8.807 -53.776 1.00 25.13 220 ALA A CA 1
ATOM 1668 C C . ALA A 1 221 ? -19.216 -8.947 -54.389 1.00 35.33 220 ALA A C 1
ATOM 1669 O O . ALA A 1 221 ? -19.591 -10.042 -54.797 1.00 26.80 220 ALA A O 1
ATOM 1671 N N . LEU A 1 222 ? -19.972 -7.855 -54.449 1.00 34.76 221 LEU A N 1
ATOM 1672 C CA . LEU A 1 222 ? -21.241 -7.865 -55.169 1.00 27.02 221 LEU A CA 1
ATOM 1673 C C . LEU A 1 222 ? -20.989 -7.848 -56.656 1.00 30.63 221 LEU A C 1
ATOM 1674 O O . LEU A 1 222 ? -21.540 -8.663 -57.395 1.00 34.00 221 LEU A O 1
ATOM 1679 N N . ASP A 1 223 ? -20.160 -6.902 -57.087 1.00 32.09 222 ASP A N 1
ATOM 1680 C CA . ASP A 1 223 ? -19.761 -6.811 -58.477 1.00 31.85 222 ASP A CA 1
ATOM 1681 C C . ASP A 1 223 ? -18.276 -7.084 -58.536 1.00 33.80 222 ASP A C 1
ATOM 1682 O O . ASP A 1 223 ? -17.485 -6.371 -57.925 1.00 35.54 222 ASP A O 1
ATOM 1687 N N . PHE A 1 224 ? -17.902 -8.137 -59.254 1.00 30.12 223 PHE A N 1
ATOM 1688 C CA . PHE A 1 224 ? -16.511 -8.547 -59.300 1.00 25.80 223 PHE A CA 1
ATOM 1689 C C . PHE A 1 224 ? -15.663 -7.534 -60.060 1.00 28.61 223 PHE A C 1
ATOM 1690 O O . PHE A 1 224 ? -14.807 -6.883 -59.454 1.00 32.63 223 PHE A O 1
ATOM 1698 N N . GLU A 1 225 ? -15.926 -7.375 -61.359 1.00 29.27 224 GLU A N 1
ATOM 1699 C CA . GLU A 1 225 ? -15.154 -6.472 -62.244 1.00 29.25 224 GLU A CA 1
ATOM 1700 C C . GLU A 1 225 ? -14.951 -5.044 -61.730 1.00 31.37 224 GLU A C 1
ATOM 1701 O O . GLU A 1 225 ? -14.029 -4.346 -62.145 1.00 32.40 224 GLU A O 1
ATOM 1707 N N . GLN A 1 226 ? -15.835 -4.619 -60.843 1.00 33.53 225 GLN A N 1
ATOM 1708 C CA . GLN A 1 226 ? -15.764 -3.322 -60.191 1.00 33.13 225 GLN A CA 1
ATOM 1709 C C . GLN A 1 226 ? -14.724 -3.337 -59.082 1.00 30.01 225 GLN A C 1
ATOM 1710 O O . GLN A 1 226 ? -13.809 -2.521 -59.093 1.00 33.39 225 GLN A O 1
ATOM 1716 N N . GLU A 1 227 ? -14.886 -4.265 -58.132 1.00 31.16 226 GLU A N 1
ATOM 1717 C CA . GLU A 1 227 ? -13.971 -4.448 -56.990 1.00 29.25 226 GLU A CA 1
ATOM 1718 C C . GLU A 1 227 ? -12.574 -4.860 -57.433 1.00 30.00 226 GLU A C 1
ATOM 1719 O O . GLU A 1 227 ? -11.578 -4.487 -56.825 1.00 27.67 226 GLU A O 1
ATOM 1725 N N . MET A 1 228 ? -12.505 -5.628 -58.505 1.00 28.74 227 MET A N 1
ATOM 1726 C CA . MET A 1 228 ? -11.257 -5.827 -59.184 1.00 24.20 227 MET A CA 1
ATOM 1727 C C . MET A 1 228 ? -10.649 -4.448 -59.480 1.00 26.23 227 MET A C 1
ATOM 1728 O O . MET A 1 228 ? -9.545 -4.170 -59.047 1.00 28.82 227 MET A O 1
ATOM 1733 N N . ALA A 1 229 ? -11.390 -3.566 -60.152 1.00 34.46 228 ALA A N 1
ATOM 1734 C CA . ALA A 1 229 ? -10.862 -2.250 -60.598 1.00 32.24 228 ALA A CA 1
ATOM 1735 C C . ALA A 1 229 ? -10.668 -1.207 -59.486 1.00 30.86 228 ALA A C 1
ATOM 1736 O O . ALA A 1 229 ? -9.776 -0.344 -59.573 1.00 25.45 228 ALA A O 1
ATOM 1738 N N . THR A 1 230 ? -11.524 -1.273 -58.467 1.00 30.38 229 THR A N 1
ATOM 1739 C CA . THR A 1 230 ? -11.369 -0.468 -57.263 1.00 28.68 229 THR A CA 1
ATOM 1740 C C . THR A 1 230 ? -9.978 -0.710 -56.716 1.00 31.13 229 THR A C 1
ATOM 1741 O O . THR A 1 230 ? -9.266 0.234 -56.384 1.00 33.10 229 THR A O 1
ATOM 1745 N N . ALA A 1 231 ? -9.602 -1.988 -56.656 1.00 33.66 230 ALA A N 1
ATOM 1746 C CA . ALA A 1 231 ? -8.332 -2.438 -56.086 1.00 24.22 230 ALA A CA 1
ATOM 1747 C C . ALA A 1 231 ? -7.136 -2.103 -56.952 1.00 27.54 230 ALA A C 1
ATOM 1748 O O . ALA A 1 231 ? -6.059 -1.864 -56.426 1.00 39.04 230 ALA A O 1
ATOM 1750 N N . ALA A 1 232 ? -7.305 -2.097 -58.268 1.00 21.83 231 ALA A N 1
ATOM 1751 C CA . ALA A 1 232 ? -6.193 -1.769 -59.141 1.00 19.51 231 ALA A CA 1
ATOM 1752 C C . ALA A 1 232 ? -6.019 -0.268 -59.172 1.00 27.29 231 ALA A C 1
ATOM 1753 O O . ALA A 1 232 ? -5.034 0.238 -59.711 1.00 31.77 231 ALA A O 1
ATOM 1755 N N . SER A 1 233 ? -6.985 0.435 -58.588 1.00 30.32 232 SER A N 1
ATOM 1756 C CA . SER A 1 233 ? -7.061 1.894 -58.670 1.00 29.60 232 SER A CA 1
ATOM 1757 C C . SER A 1 233 ? -6.565 2.571 -57.397 1.00 22.94 232 SER A C 1
ATOM 1758 O O . SER A 1 233 ? -5.853 3.552 -57.448 1.00 22.44 232 SER A O 1
ATOM 1761 N N . SER A 1 234 ? -6.974 2.026 -56.265 1.00 23.43 233 SER A N 1
ATOM 1762 C CA . SER A 1 234 ? -6.663 2.567 -54.969 1.00 24.74 233 SER A CA 1
ATOM 1763 C C . SER A 1 234 ? -6.323 1.404 -54.065 1.00 31.58 233 SER A C 1
ATOM 1764 O O . SER A 1 234 ? -6.387 0.252 -54.481 1.00 33.62 233 SER A O 1
ATOM 1767 N N . SER A 1 235 ? -5.991 1.713 -52.811 1.00 35.58 234 SER A N 1
ATOM 1768 C CA . SER A 1 235 ? -5.594 0.685 -51.854 1.00 33.52 234 SER A CA 1
ATOM 1769 C C . SER A 1 235 ? -6.528 0.580 -50.661 1.00 32.75 234 SER A C 1
ATOM 1770 O O . SER A 1 235 ? -6.130 0.044 -49.626 1.00 30.53 234 SER A O 1
ATOM 1773 N N . SER A 1 236 ? -7.758 1.082 -50.796 1.00 28.41 235 SER A N 1
ATOM 1774 C CA . SER A 1 236 ? -8.739 0.984 -49.703 1.00 26.87 235 SER A CA 1
ATOM 1775 C C . SER A 1 236 ? -9.117 -0.450 -49.379 1.00 33.30 235 SER A C 1
ATOM 1776 O O . SER A 1 236 ? -9.656 -0.732 -48.320 1.00 34.87 235 SER A O 1
ATOM 1779 N N . LEU A 1 237 ? -8.795 -1.356 -50.288 1.00 33.84 236 LEU A N 1
ATOM 1780 C CA . LEU A 1 237 ? -9.158 -2.749 -50.130 1.00 30.62 236 LEU A CA 1
ATOM 1781 C C . LEU A 1 237 ? -8.087 -3.615 -49.470 1.00 30.87 236 LEU A C 1
ATOM 1782 O O . LEU A 1 237 ? -8.328 -4.785 -49.179 1.00 37.09 236 LEU A O 1
ATOM 1787 N N . GLU A 1 238 ? -6.911 -3.046 -49.238 1.00 26.63 237 GLU A N 1
ATOM 1788 C CA . GLU A 1 238 ? -5.801 -3.771 -48.617 1.00 28.03 237 GLU A CA 1
ATOM 1789 C C . GLU A 1 238 ? -6.089 -4.035 -47.136 1.00 34.40 237 GLU A C 1
ATOM 1790 O O . GLU A 1 238 ? -6.778 -3.241 -46.493 1.00 37.03 237 GLU A O 1
ATOM 1796 N N . LYS A 1 239 ? -5.586 -5.153 -46.611 1.00 32.55 238 LYS A N 1
ATOM 1797 C CA . LYS A 1 239 ? -5.559 -5.405 -45.161 1.00 40.51 238 LYS A CA 1
ATOM 1798 C C . LYS A 1 239 ? -4.317 -6.217 -44.788 1.00 46.07 238 LYS A C 1
ATOM 1799 O O . LYS A 1 239 ? -3.916 -7.127 -45.523 1.00 45.03 238 LYS A O 1
ATOM 1805 N N . SER A 1 240 ? -3.722 -5.889 -43.643 1.00 44.52 239 SER A N 1
ATOM 1806 C CA . SER A 1 240 ? -2.520 -6.578 -43.165 1.00 54.14 239 SER A CA 1
ATOM 1807 C C . SER A 1 240 ? -2.883 -7.777 -42.302 1.00 55.29 239 SER A C 1
ATOM 1808 O O . SER A 1 240 ? -3.923 -7.777 -41.633 1.00 52.98 239 SER A O 1
ATOM 1811 N N . TYR A 1 241 ? -2.028 -8.796 -42.313 1.00 52.19 240 TYR A N 1
ATOM 1812 C CA . TYR A 1 241 ? -2.211 -9.926 -41.408 1.00 55.28 240 TYR A CA 1
ATOM 1813 C C . TYR A 1 241 ? -0.918 -10.359 -40.727 1.00 52.73 240 TYR A C 1
ATOM 1814 O O . TYR A 1 241 ? 0.107 -10.555 -41.383 1.00 49.18 240 TYR A O 1
ATOM 1823 N N . GLU A 1 242 ? -0.988 -10.510 -39.406 1.00 53.37 241 GLU A N 1
ATOM 1824 C CA . GLU A 1 242 ? 0.173 -10.875 -38.604 1.00 59.78 241 GLU A CA 1
ATOM 1825 C C . GLU A 1 242 ? 0.346 -12.385 -38.497 1.00 51.29 241 GLU A C 1
ATOM 1826 O O . GLU A 1 242 ? -0.516 -13.080 -37.972 1.00 49.42 241 GLU A O 1
ATOM 1832 N N . LEU A 1 243 ? 1.467 -12.887 -38.993 1.00 51.35 242 LEU A N 1
ATOM 1833 C CA . LEU A 1 243 ? 1.795 -14.293 -38.829 1.00 58.92 242 LEU A CA 1
ATOM 1834 C C . LEU A 1 243 ? 2.385 -14.461 -37.425 1.00 71.18 242 LEU A C 1
ATOM 1835 O O . LEU A 1 243 ? 2.619 -13.457 -36.733 1.00 74.14 242 LEU A O 1
ATOM 1840 N N . PRO A 1 244 ? 2.612 -15.720 -36.982 1.00 70.20 243 PRO A N 1
ATOM 1841 C CA . PRO A 1 244 ? 3.020 -15.912 -35.582 1.00 62.64 243 PRO A CA 1
ATOM 1842 C C . PRO A 1 244 ? 4.475 -15.518 -35.328 1.00 62.31 243 PRO A C 1
ATOM 1843 O O . PRO A 1 244 ? 4.800 -15.055 -34.231 1.00 61.88 243 PRO A O 1
ATOM 1847 N N . ASP A 1 245 ? 5.334 -15.697 -36.336 1.00 63.42 244 ASP A N 1
ATOM 1848 C CA . ASP A 1 245 ? 6.744 -15.305 -36.247 1.00 60.72 244 ASP A CA 1
ATOM 1849 C C . ASP A 1 245 ? 6.939 -13.780 -36.255 1.00 65.75 244 ASP A C 1
ATOM 1850 O O . ASP A 1 245 ? 8.032 -13.290 -35.964 1.00 61.03 244 ASP A O 1
ATOM 1855 N N . GLY A 1 246 ? 5.879 -13.039 -36.584 1.00 69.57 245 GLY A N 1
ATOM 1856 C CA . GLY A 1 246 ? 5.883 -11.580 -36.472 1.00 69.14 245 GLY A CA 1
ATOM 1857 C C . GLY A 1 246 ? 5.921 -10.843 -37.799 1.00 64.62 245 GLY A C 1
ATOM 1858 O O . GLY A 1 246 ? 5.717 -9.618 -37.836 1.00 55.36 245 GLY A O 1
ATOM 1859 N N . GLN A 1 247 ? 6.187 -11.582 -38.882 1.00 61.79 246 GLN A N 1
ATOM 1860 C CA . GLN A 1 247 ? 6.173 -11.015 -40.232 1.00 57.43 246 GLN A CA 1
ATOM 1861 C C . GLN A 1 247 ? 4.729 -10.810 -40.703 1.00 51.26 246 GLN A C 1
ATOM 1862 O O . GLN A 1 247 ? 4.006 -11.778 -40.944 1.00 58.38 246 GLN A O 1
ATOM 1868 N N . VAL A 1 248 ? 4.317 -9.552 -40.817 1.00 50.66 247 VAL A N 1
ATOM 1869 C CA . VAL A 1 248 ? 2.982 -9.214 -41.297 1.00 51.90 247 VAL A CA 1
ATOM 1870 C C . VAL A 1 248 ? 2.972 -9.199 -42.827 1.00 53.28 247 VAL A C 1
ATOM 1871 O O . VAL A 1 248 ? 3.937 -8.768 -43.446 1.00 55.61 247 VAL A O 1
ATOM 1875 N N . ILE A 1 249 ? 1.892 -9.686 -43.431 1.00 54.28 248 ILE A N 1
ATOM 1876 C CA . ILE A 1 249 ? 1.742 -9.684 -44.891 1.00 56.26 248 ILE A CA 1
ATOM 1877 C C . ILE A 1 249 ? 0.454 -8.947 -45.288 1.00 62.08 248 ILE A C 1
ATOM 1878 O O . ILE A 1 249 ? -0.468 -8.806 -44.472 1.00 58.59 248 ILE A O 1
ATOM 1883 N N . THR A 1 250 ? 0.402 -8.464 -46.529 1.00 58.67 249 THR A N 1
ATOM 1884 C CA . THR A 1 250 ? -0.743 -7.681 -46.996 1.00 51.80 249 THR A CA 1
ATOM 1885 C C . THR A 1 250 ? -1.417 -8.264 -48.238 1.00 44.47 249 THR A C 1
ATOM 1886 O O . THR A 1 250 ? -0.810 -8.337 -49.311 1.00 36.64 249 THR A O 1
ATOM 1890 N N . ILE A 1 251 ? -2.672 -8.687 -48.070 1.00 45.49 250 ILE A N 1
ATOM 1891 C CA . ILE A 1 251 ? -3.541 -9.078 -49.190 1.00 38.05 250 ILE A CA 1
ATOM 1892 C C . ILE A 1 251 ? -4.470 -7.934 -49.600 1.00 36.42 250 ILE A C 1
ATOM 1893 O O . ILE A 1 251 ? -4.844 -7.080 -48.779 1.00 29.83 250 ILE A O 1
ATOM 1898 N N . GLY A 1 252 ? -4.840 -7.937 -50.877 1.00 31.97 251 GLY A N 1
ATOM 1899 C CA . GLY A 1 252 ? -5.717 -6.923 -51.431 1.00 29.48 251 GLY A CA 1
ATOM 1900 C C . GLY A 1 252 ? -6.827 -7.588 -52.195 1.00 30.95 251 GLY A C 1
ATOM 1901 O O . GLY A 1 252 ? -7.856 -7.918 -51.625 1.00 29.26 251 GLY A O 1
ATOM 1902 N N . ASN A 1 253 ? -6.602 -7.809 -53.486 1.00 27.44 252 ASN A N 1
ATOM 1903 C CA . ASN A 1 253 ? -7.636 -8.334 -54.365 1.00 24.83 252 ASN A CA 1
ATOM 1904 C C . ASN A 1 253 ? -7.892 -9.825 -54.126 1.00 33.85 252 ASN A C 1
ATOM 1905 O O . ASN A 1 253 ? -8.827 -10.407 -54.673 1.00 28.27 252 ASN A O 1
ATOM 1910 N N . GLU A 1 254 ? -7.058 -10.421 -53.280 1.00 35.08 253 GLU A N 1
ATOM 1911 C CA . GLU A 1 254 ? -7.171 -11.828 -52.929 1.00 30.33 253 GLU A CA 1
ATOM 1912 C C . GLU A 1 254 ? -8.253 -12.051 -51.862 1.00 27.86 253 GLU A C 1
ATOM 1913 O O . GLU A 1 254 ? -8.722 -13.175 -51.670 1.00 30.76 253 GLU A O 1
ATOM 1919 N N . ARG A 1 255 ? -8.649 -10.984 -51.173 1.00 28.75 254 ARG A N 1
ATOM 1920 C CA . ARG A 1 255 ? -9.705 -11.084 -50.173 1.00 28.91 254 ARG A CA 1
ATOM 1921 C C . ARG A 1 255 ? -10.990 -11.565 -50.816 1.00 28.81 254 ARG A C 1
ATOM 1922 O O . ARG A 1 255 ? -11.746 -12.315 -50.201 1.00 28.42 254 ARG A O 1
ATOM 1930 N N . PHE A 1 256 ? -11.231 -11.128 -52.053 1.00 25.24 255 PHE A N 1
ATOM 1931 C CA . PHE A 1 256 ? -12.448 -11.508 -52.770 1.00 24.96 255 PHE A CA 1
ATOM 1932 C C . PHE A 1 256 ? -12.223 -12.441 -53.960 1.00 27.03 255 PHE A C 1
ATOM 1933 O O . PHE A 1 256 ? -13.153 -13.090 -54.430 1.00 33.01 255 PHE A O 1
ATOM 1941 N N . ARG A 1 257 ? -10.991 -12.526 -54.439 1.00 28.10 256 ARG A N 1
ATOM 1942 C CA . ARG A 1 257 ? -10.695 -13.437 -55.533 1.00 27.20 256 ARG A CA 1
ATOM 1943 C C . ARG A 1 257 ? -10.781 -14.870 -55.043 1.00 31.14 256 ARG A C 1
ATOM 1944 O O . ARG A 1 257 ? -10.935 -15.811 -55.831 1.00 31.47 256 ARG A O 1
ATOM 1952 N N . CYS A 1 258 ? -10.700 -15.033 -53.731 1.00 30.45 257 CYS A N 1
ATOM 1953 C CA . CYS A 1 258 ? -10.827 -16.349 -53.135 1.00 32.84 257 CYS A CA 1
ATOM 1954 C C . CYS A 1 258 ? -12.277 -16.872 -53.178 1.00 28.23 257 CYS A C 1
ATOM 1955 O O . CYS A 1 258 ? -12.523 -17.925 -53.757 1.00 30.64 257 CYS A O 1
ATOM 1958 N N . PRO A 1 259 ? -13.240 -16.151 -52.572 1.00 24.68 258 PRO A N 1
ATOM 1959 C CA . PRO A 1 259 ? -14.596 -16.672 -52.693 1.00 24.07 258 PRO A CA 1
ATOM 1960 C C . PRO A 1 259 ? -15.276 -16.502 -54.073 1.00 23.96 258 PRO A C 1
ATOM 1961 O O . PRO A 1 259 ? -16.361 -17.041 -54.280 1.00 24.52 258 PRO A O 1
ATOM 1965 N N . GLU A 1 260 ? -14.658 -15.798 -55.016 1.00 24.32 259 GLU A N 1
ATOM 1966 C CA . GLU A 1 260 ? -15.214 -15.747 -56.367 1.00 25.28 259 GLU A CA 1
ATOM 1967 C C . GLU A 1 260 ? -15.240 -17.136 -56.972 1.00 25.72 259 GLU A C 1
ATOM 1968 O O . GLU A 1 260 ? -15.862 -17.361 -58.003 1.00 27.63 259 GLU A O 1
ATOM 1974 N N . ALA A 1 261 ? -14.545 -18.064 -56.329 1.00 21.47 260 ALA A N 1
ATOM 1975 C CA . ALA A 1 261 ? -14.517 -19.431 -56.799 1.00 24.74 260 ALA A CA 1
ATOM 1976 C C . ALA A 1 261 ? -15.915 -20.026 -56.710 1.00 25.27 260 ALA A C 1
ATOM 1977 O O . ALA A 1 261 ? -16.373 -20.681 -57.636 1.00 28.99 260 ALA A O 1
ATOM 1979 N N . LEU A 1 262 ? -16.588 -19.764 -55.592 1.00 24.37 261 LEU A N 1
ATOM 1980 C CA . LEU A 1 262 ? -17.974 -20.165 -55.375 1.00 20.69 261 LEU A CA 1
ATOM 1981 C C . LEU A 1 262 ? -18.882 -19.744 -56.526 1.00 23.32 261 LEU A C 1
ATOM 1982 O O . LEU A 1 262 ? -19.748 -20.506 -56.949 1.00 23.33 261 LEU A O 1
ATOM 1987 N N . PHE A 1 263 ? -18.659 -18.541 -57.041 1.00 25.90 262 PHE A N 1
ATOM 1988 C CA . PHE A 1 263 ? -19.497 -17.982 -58.089 1.00 24.20 262 PHE A CA 1
ATOM 1989 C C . PHE A 1 263 ? -18.934 -18.207 -59.470 1.00 23.40 262 PHE A C 1
ATOM 1990 O O . PHE A 1 263 ? -19.663 -18.171 -60.448 1.00 30.69 262 PHE A O 1
ATOM 1998 N N . GLN A 1 264 ? -17.631 -18.420 -59.555 1.00 19.35 263 GLN A N 1
ATOM 1999 C CA . GLN A 1 264 ? -16.992 -18.773 -60.821 1.00 24.93 263 GLN A CA 1
ATOM 2000 C C . GLN A 1 264 ? -16.000 -19.919 -60.589 1.00 28.75 263 GLN A C 1
ATOM 2001 O O . GLN A 1 264 ? -14.835 -19.688 -60.285 1.00 27.25 263 GLN A O 1
ATOM 2007 N N . PRO A 1 265 ? -16.477 -21.171 -60.696 1.00 27.90 264 PRO A N 1
ATOM 2008 C CA . PRO A 1 265 ? -15.618 -22.324 -60.444 1.00 26.40 264 PRO A CA 1
ATOM 2009 C C . PRO A 1 265 ? -14.472 -22.464 -61.449 1.00 30.51 264 PRO A C 1
ATOM 2010 O O . PRO A 1 265 ? -13.530 -23.216 -61.192 1.00 29.53 264 PRO A O 1
ATOM 2014 N N . SER A 1 266 ? -14.551 -21.749 -62.578 1.00 31.46 265 SER A N 1
ATOM 2015 C CA . SER A 1 266 ? -13.503 -21.785 -63.619 1.00 28.73 265 SER A CA 1
ATOM 2016 C C . SER A 1 266 ? -12.150 -21.277 -63.103 1.00 27.62 265 SER A C 1
ATOM 2017 O O . SER A 1 266 ? -11.102 -21.678 -63.606 1.00 31.82 265 SER A O 1
ATOM 2020 N N . PHE A 1 267 ? -12.190 -20.390 -62.107 1.00 27.78 266 PHE A N 1
ATOM 2021 C CA . PHE A 1 267 ? -10.999 -19.926 -61.402 1.00 24.86 266 PHE A CA 1
ATOM 2022 C C . PHE A 1 267 ? -10.205 -21.101 -60.849 1.00 28.85 266 PHE A C 1
ATOM 2023 O O . PHE A 1 267 ? -9.017 -20.969 -60.568 1.00 31.41 266 PHE A O 1
ATOM 2031 N N . LEU A 1 268 ? -10.879 -22.236 -60.677 1.00 23.15 267 LEU A N 1
ATOM 2032 C CA . LEU A 1 268 ? -10.248 -23.460 -60.225 1.00 21.91 267 LEU A CA 1
ATOM 2033 C C . LEU A 1 268 ? -10.186 -24.459 -61.373 1.00 22.95 267 LEU A C 1
ATOM 2034 O O . LEU A 1 268 ? -10.010 -25.671 -61.145 1.00 24.72 267 LEU A O 1
ATOM 2039 N N . GLY A 1 269 ? -10.344 -23.962 -62.605 1.00 20.95 268 GLY A N 1
ATOM 2040 C CA . GLY A 1 269 ? -10.349 -24.838 -63.772 1.00 23.13 268 GLY A CA 1
ATOM 2041 C C . GLY A 1 269 ? -11.509 -25.816 -63.775 1.00 30.03 268 GLY A C 1
ATOM 2042 O O . GLY A 1 269 ? -11.375 -26.945 -64.241 1.00 37.54 268 GLY A O 1
ATOM 2043 N N . MET A 1 270 ? -12.649 -25.379 -63.252 1.00 30.61 269 MET A N 1
ATOM 2044 C CA . MET A 1 270 ? -13.857 -26.195 -63.267 1.00 29.02 269 MET A CA 1
ATOM 2045 C C . MET A 1 270 ? -14.865 -25.745 -64.334 1.00 30.75 269 MET A C 1
ATOM 2046 O O . MET A 1 270 ? -15.119 -24.541 -64.526 1.00 25.40 269 MET A O 1
ATOM 2051 N N . GLU A 1 271 ? -15.436 -26.737 -65.014 1.00 31.06 270 GLU A N 1
ATOM 2052 C CA . GLU A 1 271 ? -16.437 -26.519 -66.040 1.00 25.81 270 GLU A CA 1
ATOM 2053 C C . GLU A 1 271 ? -17.833 -26.443 -65.431 1.00 29.14 270 GLU A C 1
ATOM 2054 O O . GLU A 1 271 ? -18.806 -26.204 -66.144 1.00 37.90 270 GLU A O 1
ATOM 2060 N N . ALA A 1 272 ? -17.935 -26.649 -64.118 1.00 23.15 271 ALA A N 1
ATOM 2061 C CA . ALA A 1 272 ? -19.216 -26.524 -63.403 1.00 25.38 271 ALA A CA 1
ATOM 2062 C C . ALA A 1 272 ? -19.609 -25.071 -63.120 1.00 24.81 271 ALA A C 1
ATOM 2063 O O . ALA A 1 272 ? -18.748 -24.199 -63.012 1.00 27.05 271 ALA A O 1
ATOM 2065 N N . CYS A 1 273 ? -20.907 -24.819 -62.979 1.00 23.80 272 CYS A N 1
ATOM 2066 C CA . CYS A 1 273 ? -21.413 -23.467 -62.717 1.00 20.14 272 CYS A CA 1
ATOM 2067 C C . CYS A 1 273 ? -21.441 -23.080 -61.239 1.00 19.63 272 CYS A C 1
ATOM 2068 O O . CYS A 1 273 ? -21.584 -23.937 -60.371 1.00 19.46 272 CYS A O 1
ATOM 2071 N N . GLY A 1 274 ? -21.333 -21.773 -60.983 1.00 20.11 273 GLY A N 1
ATOM 2072 C CA . GLY A 1 274 ? -21.306 -21.191 -59.634 1.00 20.22 273 GLY A CA 1
ATOM 2073 C C . GLY A 1 274 ? -22.463 -21.510 -58.696 1.00 24.00 273 GLY A C 1
ATOM 2074 O O . GLY A 1 274 ? -23.500 -22.018 -59.106 1.00 29.58 273 GLY A O 1
ATOM 2075 N N . ILE A 1 275 ? -22.286 -21.205 -57.421 1.00 22.16 274 ILE A N 1
ATOM 2076 C CA . ILE A 1 275 ? -23.290 -21.521 -56.425 1.00 22.07 274 ILE A CA 1
ATOM 2077 C C . ILE A 1 275 ? -24.590 -20.769 -56.658 1.00 25.99 274 ILE A C 1
ATOM 2078 O O . ILE A 1 275 ? -25.624 -21.145 -56.121 1.00 29.91 274 ILE A O 1
ATOM 2083 N N . HIS A 1 276 ? -24.531 -19.707 -57.458 1.00 28.84 275 HIS A N 1
ATOM 2084 C CA . HIS A 1 276 ? -25.702 -18.869 -57.743 1.00 26.79 275 HIS A CA 1
ATOM 2085 C C . HIS A 1 276 ? -26.632 -19.542 -58.751 1.00 23.15 275 HIS A C 1
ATOM 2086 O O . HIS A 1 276 ? -27.850 -19.525 -58.583 1.00 26.00 275 HIS A O 1
ATOM 2093 N N . GLU A 1 277 ? -26.049 -20.131 -59.795 1.00 20.09 276 GLU A N 1
ATOM 2094 C CA . GLU A 1 277 ? -26.817 -20.895 -60.780 1.00 26.96 276 GLU A CA 1
ATOM 2095 C C . GLU A 1 277 ? -27.201 -22.274 -60.246 1.00 33.85 276 GLU A C 1
ATOM 2096 O O . GLU A 1 277 ? -28.286 -22.778 -60.547 1.00 27.13 276 GLU A O 1
ATOM 2102 N N . THR A 1 278 ? -26.311 -22.885 -59.458 1.00 31.42 277 THR A N 1
ATOM 2103 C CA . THR A 1 278 ? -26.590 -24.188 -58.863 1.00 27.22 277 THR A CA 1
ATOM 2104 C C . THR A 1 278 ? -27.805 -24.120 -57.934 1.00 31.98 277 THR A C 1
ATOM 2105 O O . THR A 1 278 ? -28.430 -25.133 -57.684 1.00 38.79 277 THR A O 1
ATOM 2109 N N . THR A 1 279 ? -28.154 -22.927 -57.453 1.00 28.91 278 THR A N 1
ATOM 2110 C CA . THR A 1 279 ? -29.368 -22.742 -56.646 1.00 29.90 278 THR A CA 1
ATOM 2111 C C . THR A 1 279 ? -30.612 -22.445 -57.486 1.00 36.63 278 THR A C 1
ATOM 2112 O O . THR A 1 279 ? -31.696 -22.921 -57.163 1.00 40.03 278 THR A O 1
ATOM 2116 N N . TYR A 1 280 ? -30.462 -21.652 -58.546 1.00 34.47 279 TYR A N 1
ATOM 2117 C CA . TYR A 1 280 ? -31.582 -21.343 -59.442 1.00 28.75 279 TYR A CA 1
ATOM 2118 C C . TYR A 1 280 ? -31.951 -22.568 -60.270 1.00 31.36 279 TYR A C 1
ATOM 2119 O O . TYR A 1 280 ? -33.110 -22.965 -60.315 1.00 33.33 279 TYR A O 1
ATOM 2128 N N . ASN A 1 281 ? -30.949 -23.175 -60.899 1.00 33.49 280 ASN A N 1
ATOM 2129 C CA . ASN A 1 281 ? -31.131 -24.411 -61.653 1.00 33.24 280 ASN A CA 1
ATOM 2130 C C . ASN A 1 281 ? -31.899 -25.479 -60.893 1.00 32.55 280 ASN A C 1
ATOM 2131 O O . ASN A 1 281 ? -32.683 -26.209 -61.494 1.00 33.12 280 ASN A O 1
ATOM 2136 N N . SER A 1 282 ? -31.651 -25.591 -59.590 1.00 29.85 281 SER A N 1
ATOM 2137 C CA . SER A 1 282 ? -32.384 -26.538 -58.766 1.00 30.75 281 SER A CA 1
ATOM 2138 C C . SER A 1 282 ? -33.848 -26.151 -58.712 1.00 32.92 281 SER A C 1
ATOM 2139 O O . SER A 1 282 ? -34.717 -26.974 -59.000 1.00 34.70 281 SER A O 1
ATOM 2142 N N . ILE A 1 283 ? -34.120 -24.891 -58.379 1.00 33.69 282 ILE A N 1
ATOM 2143 C CA . ILE A 1 283 ? -35.496 -24.396 -58.263 1.00 30.70 282 ILE A CA 1
ATOM 2144 C C . ILE A 1 283 ? -36.308 -24.692 -59.527 1.00 30.87 282 ILE A C 1
ATOM 2145 O O . ILE A 1 283 ? -37.493 -24.978 -59.433 1.00 31.29 282 ILE A O 1
ATOM 2150 N N . MET A 1 284 ? -35.660 -24.651 -60.689 1.00 26.20 283 MET A N 1
ATOM 2151 C CA . MET A 1 284 ? -36.337 -24.867 -61.966 1.00 28.15 283 MET A CA 1
ATOM 2152 C C . MET A 1 284 ? -36.821 -26.292 -62.187 1.00 33.68 283 MET A C 1
ATOM 2153 O O . MET A 1 284 ? -37.789 -26.508 -62.915 1.00 40.19 283 MET A O 1
ATOM 2158 N N . LYS A 1 285 ? -36.158 -27.266 -61.571 1.00 33.54 284 LYS A N 1
ATOM 2159 C CA . LYS A 1 285 ? -36.611 -28.646 -61.680 1.00 30.24 284 LYS A CA 1
ATOM 2160 C C . LYS A 1 285 ? -37.629 -28.952 -60.584 1.00 31.82 284 LYS A C 1
ATOM 2161 O O . LYS A 1 285 ? -38.028 -30.103 -60.372 1.00 33.42 284 LYS A O 1
ATOM 2167 N N . CYS A 1 286 ? -38.047 -27.894 -59.896 1.00 29.30 285 CYS A N 1
ATOM 2168 C CA . CYS A 1 286 ? -39.115 -27.979 -58.924 1.00 32.68 285 CYS A CA 1
ATOM 2169 C C . CYS A 1 286 ? -40.443 -27.567 -59.538 1.00 39.85 285 CYS A C 1
ATOM 2170 O O . CYS A 1 286 ? -40.511 -27.061 -60.684 1.00 38.16 285 CYS A O 1
ATOM 2173 N N . ASP A 1 287 ? -41.494 -27.788 -58.753 1.00 42.41 286 ASP A N 1
ATOM 2174 C CA . ASP A 1 287 ? -42.851 -27.558 -59.204 1.00 48.03 286 ASP A CA 1
ATOM 2175 C C . ASP A 1 287 ? -43.126 -26.078 -59.360 1.00 47.71 286 ASP A C 1
ATOM 2176 O O . ASP A 1 287 ? -42.763 -25.272 -58.497 1.00 48.52 286 ASP A O 1
ATOM 2181 N N . VAL A 1 288 ? -43.778 -25.740 -60.467 1.00 47.71 287 VAL A N 1
ATOM 2182 C CA . VAL A 1 288 ? -44.093 -24.359 -60.806 1.00 44.58 287 VAL A CA 1
ATOM 2183 C C . VAL A 1 288 ? -44.977 -23.667 -59.737 1.00 45.94 287 VAL A C 1
ATOM 2184 O O . VAL A 1 288 ? -45.142 -22.448 -59.757 1.00 47.42 287 VAL A O 1
ATOM 2188 N N . ASP A 1 289 ? -45.507 -24.445 -58.792 1.00 51.53 288 ASP A N 1
ATOM 2189 C CA . ASP A 1 289 ? -46.381 -23.917 -57.738 1.00 51.64 288 ASP A CA 1
ATOM 2190 C C . ASP A 1 289 ? -45.624 -23.695 -56.433 1.00 53.71 288 ASP A C 1
ATOM 2191 O O . ASP A 1 289 ? -46.190 -23.165 -55.473 1.00 50.85 288 ASP A O 1
ATOM 2196 N N . ILE A 1 290 ? -44.360 -24.124 -56.394 1.00 48.37 289 ILE A N 1
ATOM 2197 C CA . ILE A 1 290 ? -43.503 -23.866 -55.233 1.00 42.20 289 ILE A CA 1
ATOM 2198 C C . ILE A 1 290 ? -42.278 -23.004 -55.521 1.00 38.55 289 ILE A C 1
ATOM 2199 O O . ILE A 1 290 ? -41.621 -22.539 -54.589 1.00 38.83 289 ILE A O 1
ATOM 2204 N N . ARG A 1 291 ? -41.967 -22.775 -56.791 1.00 37.32 290 ARG A N 1
ATOM 2205 C CA . ARG A 1 291 ? -40.807 -21.961 -57.131 1.00 33.84 290 ARG A CA 1
ATOM 2206 C C . ARG A 1 291 ? -40.825 -20.614 -56.417 1.00 34.36 290 ARG A C 1
ATOM 2207 O O . ARG A 1 291 ? -39.804 -20.160 -55.900 1.00 36.35 290 ARG A O 1
ATOM 2215 N N . GLU A 1 292 ? -42.004 -20.002 -56.375 1.00 35.62 291 GLU A N 1
ATOM 2216 C CA . GLU A 1 292 ? -42.227 -18.707 -55.728 1.00 35.24 291 GLU A CA 1
ATOM 2217 C C . GLU A 1 292 ? -41.779 -18.669 -54.260 1.00 33.01 291 GLU A C 1
ATOM 2218 O O . GLU A 1 292 ? -41.148 -17.706 -53.816 1.00 34.71 291 GLU A O 1
ATOM 2224 N N . ASP A 1 293 ? -42.124 -19.715 -53.513 1.00 34.04 292 ASP A N 1
ATOM 2225 C CA . ASP A 1 293 ? -41.774 -19.815 -52.098 1.00 34.82 292 ASP A CA 1
ATOM 2226 C C . ASP A 1 293 ? -40.354 -20.372 -51.931 1.00 35.88 292 ASP A C 1
ATOM 2227 O O . ASP A 1 293 ? -39.746 -20.260 -50.860 1.00 36.01 292 ASP A O 1
ATOM 2232 N N . LEU A 1 294 ? -39.828 -20.977 -52.994 1.00 31.43 293 LEU A N 1
ATOM 2233 C CA . LEU A 1 294 ? -38.439 -21.398 -53.008 1.00 32.69 293 LEU A CA 1
ATOM 2234 C C . LEU A 1 294 ? -37.531 -20.173 -53.068 1.00 38.06 293 LEU A C 1
ATOM 2235 O O . LEU A 1 294 ? -36.619 -20.020 -52.249 1.00 38.98 293 LEU A O 1
ATOM 2240 N N . TYR A 1 295 ? -37.814 -19.300 -54.036 1.00 34.30 294 TYR A N 1
ATOM 2241 C CA . TYR A 1 295 ? -37.026 -18.105 -54.300 1.00 29.11 294 TYR A CA 1
ATOM 2242 C C . TYR A 1 295 ? -36.936 -17.187 -53.109 1.00 29.21 294 TYR A C 1
ATOM 2243 O O . TYR A 1 295 ? -35.916 -16.539 -52.897 1.00 35.88 294 TYR A O 1
ATOM 2252 N N . ALA A 1 296 ? -38.024 -17.121 -52.351 1.00 29.96 295 ALA A N 1
ATOM 2253 C CA . ALA A 1 296 ? -38.133 -16.209 -51.224 1.00 34.83 295 ALA A CA 1
ATOM 2254 C C . ALA A 1 296 ? -37.736 -16.895 -49.930 1.00 38.10 295 ALA A C 1
ATOM 2255 O O . ALA A 1 296 ? -37.903 -16.335 -48.847 1.00 41.81 295 ALA A O 1
ATOM 2257 N N . ASN A 1 297 ? -37.211 -18.111 -50.046 1.00 33.60 296 ASN A N 1
ATOM 2258 C CA . ASN A 1 297 ? -36.787 -18.861 -48.875 1.00 35.02 296 ASN A CA 1
ATOM 2259 C C . ASN A 1 297 ? -35.482 -19.616 -49.066 1.00 36.76 296 ASN A C 1
ATOM 2260 O O . ASN A 1 297 ? -35.259 -20.659 -48.444 1.00 36.99 296 ASN A O 1
ATOM 2265 N N . THR A 1 298 ? -34.625 -19.091 -49.933 1.00 32.94 297 THR A N 1
ATOM 2266 C CA . THR A 1 298 ? -33.289 -19.621 -50.074 1.00 30.48 297 THR A CA 1
ATOM 2267 C C . THR A 1 298 ? -32.580 -19.392 -48.738 1.00 32.78 297 THR A C 1
ATOM 2268 O O . THR A 1 298 ? -32.566 -18.279 -48.221 1.00 38.38 297 THR A O 1
ATOM 2272 N N . VAL A 1 299 ? -32.033 -20.459 -48.162 1.00 29.60 298 VAL A N 1
ATOM 2273 C CA . VAL A 1 299 ? -31.414 -20.398 -46.844 1.00 29.99 298 VAL A CA 1
ATOM 2274 C C . VAL A 1 299 ? -29.976 -20.887 -46.901 1.00 34.24 298 VAL A C 1
ATOM 2275 O O . VAL A 1 299 ? -29.685 -21.943 -47.459 1.00 34.87 298 VAL A O 1
ATOM 2279 N N . LEU A 1 300 ? -29.082 -20.097 -46.318 1.00 34.35 299 LEU A N 1
ATOM 2280 C CA . LEU A 1 300 ? -27.661 -20.411 -46.306 1.00 28.16 299 LEU A CA 1
ATOM 2281 C C . LEU A 1 300 ? -27.291 -21.245 -45.083 1.00 34.47 299 LEU A C 1
ATOM 2282 O O . LEU A 1 300 ? -27.753 -20.990 -43.960 1.00 38.51 299 LEU A O 1
ATOM 2287 N N . SER A 1 301 ? -26.472 -22.264 -45.315 1.00 35.85 300 SER A N 1
ATOM 2288 C CA . SER A 1 301 ? -26.103 -23.208 -44.270 1.00 31.83 300 SER A CA 1
ATOM 2289 C C . SER A 1 301 ? -24.702 -23.719 -44.520 1.00 33.00 300 SER A C 1
ATOM 2290 O O . SER A 1 301 ? -24.302 -23.931 -45.671 1.00 33.56 300 SER A O 1
ATOM 2293 N N . GLY A 1 302 ? -23.955 -23.922 -43.441 1.00 35.86 301 GLY A N 1
ATOM 2294 C CA . GLY A 1 302 ? -22.574 -24.365 -43.558 1.00 36.12 301 GLY A CA 1
ATOM 2295 C C . GLY A 1 302 ? -21.603 -23.220 -43.379 1.00 36.55 301 GLY A C 1
ATOM 2296 O O . GLY A 1 302 ? -21.971 -22.048 -43.494 1.00 34.97 301 GLY A O 1
ATOM 2297 N N . GLY A 1 303 ? -20.355 -23.572 -43.105 1.00 41.22 302 GLY A N 1
ATOM 2298 C CA . GLY A 1 303 ? -19.328 -22.594 -42.777 1.00 38.18 302 GLY A CA 1
ATOM 2299 C C . GLY A 1 303 ? -18.839 -21.762 -43.946 1.00 36.66 302 GLY A C 1
ATOM 2300 O O . GLY A 1 303 ? -18.378 -20.636 -43.754 1.00 36.34 302 GLY A O 1
ATOM 2301 N N . THR A 1 304 ? -18.945 -22.305 -45.157 1.00 32.04 303 THR A N 1
ATOM 2302 C CA . THR A 1 304 ? -18.400 -21.641 -46.333 1.00 28.16 303 THR A CA 1
ATOM 2303 C C . THR A 1 304 ? -19.370 -20.592 -46.882 1.00 33.48 303 THR A C 1
ATOM 2304 O O . THR A 1 304 ? -19.078 -19.898 -47.860 1.00 42.62 303 THR A O 1
ATOM 2308 N N . THR A 1 305 ? -20.511 -20.458 -46.218 1.00 30.29 304 THR A N 1
ATOM 2309 C CA . THR A 1 305 ? -21.490 -19.432 -46.566 1.00 33.48 304 THR A CA 1
ATOM 2310 C C . THR A 1 305 ? -21.350 -18.214 -45.634 1.00 35.24 304 THR A C 1
ATOM 2311 O O . THR A 1 305 ? -22.200 -17.318 -45.616 1.00 26.33 304 THR A O 1
ATOM 2315 N N . MET A 1 306 ? -20.258 -18.189 -44.874 1.00 33.08 305 MET A N 1
ATOM 2316 C CA . MET A 1 306 ? -20.078 -17.213 -43.810 1.00 33.65 305 MET A CA 1
ATOM 2317 C C . MET A 1 306 ? -19.381 -15.941 -44.273 1.00 33.97 305 MET A C 1
ATOM 2318 O O . MET A 1 306 ? -19.364 -14.941 -43.539 1.00 31.95 305 MET A O 1
ATOM 2323 N N . TYR A 1 307 ? -18.810 -15.985 -45.479 1.00 30.31 306 TYR A N 1
ATOM 2324 C CA . TYR A 1 307 ? -18.254 -14.800 -46.134 1.00 25.99 306 TYR A CA 1
ATOM 2325 C C . TYR A 1 307 ? -19.228 -13.640 -46.106 1.00 24.48 306 TYR A C 1
ATOM 2326 O O . TYR A 1 307 ? -20.408 -13.820 -46.356 1.00 30.01 306 TYR A O 1
ATOM 2335 N N . PRO A 1 308 ? -18.745 -12.449 -45.742 1.00 26.58 307 PRO A N 1
ATOM 2336 C CA . PRO A 1 308 ? -19.566 -11.244 -45.846 1.00 28.11 307 PRO A CA 1
ATOM 2337 C C . PRO A 1 308 ? -19.906 -10.859 -47.285 1.00 27.33 307 PRO A C 1
ATOM 2338 O O . PRO A 1 308 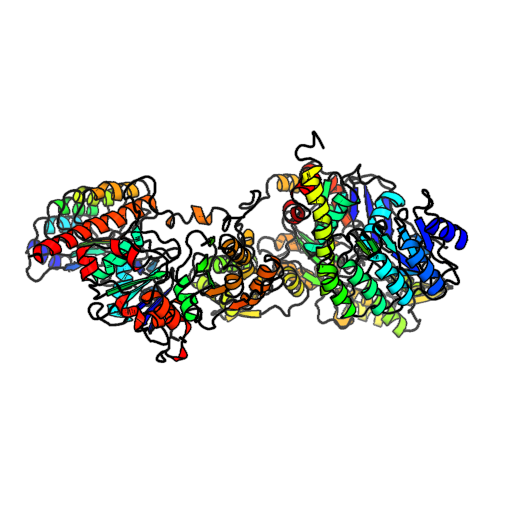? -19.024 -10.773 -48.152 1.00 24.96 307 PRO A O 1
ATOM 2342 N N . GLY A 1 309 ? -21.197 -10.637 -47.518 1.00 27.81 308 GLY A N 1
ATOM 2343 C CA . GLY A 1 309 ? -21.690 -10.215 -48.815 1.00 28.60 308 GLY A CA 1
ATOM 2344 C C . GLY A 1 309 ? -22.051 -11.369 -49.716 1.00 27.77 308 GLY A C 1
ATOM 2345 O O . GLY A 1 309 ? -22.343 -11.154 -50.891 1.00 31.31 308 GLY A O 1
ATOM 2346 N N . ILE A 1 310 ? -22.025 -12.591 -49.184 1.00 23.67 309 ILE A N 1
ATOM 2347 C CA . ILE A 1 310 ? -22.427 -13.769 -49.969 1.00 25.89 309 ILE A CA 1
ATOM 2348 C C . ILE A 1 310 ? -23.943 -13.833 -50.170 1.00 24.90 309 ILE A C 1
ATOM 2349 O O . ILE A 1 310 ? -24.417 -14.270 -51.222 1.00 23.57 309 ILE A O 1
ATOM 2354 N N . ALA A 1 311 ? -24.695 -13.401 -49.159 1.00 24.26 310 ALA A N 1
ATOM 2355 C CA . ALA A 1 311 ? -26.136 -13.277 -49.281 1.00 20.87 310 ALA A CA 1
ATOM 2356 C C . ALA A 1 311 ? -26.496 -12.189 -50.308 1.00 25.49 310 ALA A C 1
ATOM 2357 O O . ALA A 1 311 ? -27.382 -12.377 -51.144 1.00 34.11 310 ALA A O 1
ATOM 2359 N N . ASP A 1 312 ? -25.778 -11.070 -50.251 1.00 26.84 311 ASP A N 1
ATOM 2360 C CA . ASP A 1 312 ? -26.015 -9.934 -51.142 1.00 28.19 311 ASP A CA 1
ATOM 2361 C C . ASP A 1 312 ? -25.722 -10.296 -52.593 1.00 25.66 311 ASP A C 1
ATOM 2362 O O . ASP A 1 312 ? -26.507 -9.978 -53.492 1.00 25.89 311 ASP A O 1
ATOM 2367 N N . ARG A 1 313 ? -24.592 -10.960 -52.818 1.00 23.43 312 ARG A N 1
ATOM 2368 C CA . ARG A 1 313 ? -24.237 -11.383 -54.159 1.00 22.35 312 ARG A CA 1
ATOM 2369 C C . ARG A 1 313 ? -25.248 -12.382 -54.688 1.00 28.22 312 ARG A C 1
ATOM 2370 O O . ARG A 1 313 ? -25.633 -12.324 -55.862 1.00 28.03 312 ARG A O 1
ATOM 2378 N N . MET A 1 314 ? -25.675 -13.298 -53.819 1.00 30.29 313 MET A N 1
ATOM 2379 C CA . MET A 1 314 ? -26.618 -14.329 -54.220 1.00 25.28 313 MET A CA 1
ATOM 2380 C C . MET A 1 314 ? -27.876 -13.672 -54.751 1.00 25.65 313 MET A C 1
ATOM 2381 O O . MET A 1 314 ? -28.280 -13.949 -55.872 1.00 28.20 313 MET A O 1
ATOM 2386 N N . GLN A 1 315 ? -28.474 -12.778 -53.968 1.00 22.09 314 GLN A N 1
ATOM 2387 C CA . GLN A 1 315 ? -29.706 -12.122 -54.394 1.00 23.86 314 GLN A CA 1
ATOM 2388 C C . GLN A 1 315 ? -29.532 -11.471 -55.765 1.00 23.46 314 GLN A C 1
ATOM 2389 O O . GLN A 1 315 ? -30.366 -11.633 -56.651 1.00 24.30 314 GLN A O 1
ATOM 2395 N N . LYS A 1 316 ? -28.423 -10.766 -55.936 1.00 26.50 315 LYS A N 1
ATOM 2396 C CA . LYS A 1 316 ? -28.142 -10.048 -57.165 1.00 26.38 315 LYS A CA 1
ATOM 2397 C C . LYS A 1 316 ? -28.082 -10.998 -58.347 1.00 26.36 315 LYS A C 1
ATOM 2398 O O . LYS A 1 316 ? -28.556 -10.686 -59.437 1.00 27.40 315 LYS A O 1
ATOM 2404 N N . GLU A 1 317 ? -27.509 -12.169 -58.108 1.00 32.49 316 GLU A N 1
ATOM 2405 C CA . GLU A 1 317 ? -27.314 -13.157 -59.147 1.00 29.08 316 GLU A CA 1
ATOM 2406 C C . GLU A 1 317 ? -28.602 -13.878 -59.488 1.00 25.52 316 GLU A C 1
ATOM 2407 O O . GLU A 1 317 ? -28.926 -14.083 -60.651 1.00 32.93 316 GLU A O 1
ATOM 2413 N N . ILE A 1 318 ? -29.340 -14.256 -58.458 1.00 22.74 317 ILE A N 1
ATOM 2414 C CA . ILE A 1 318 ? -30.534 -15.055 -58.643 1.00 29.00 317 ILE A CA 1
ATOM 2415 C C . ILE A 1 318 ? -31.747 -14.200 -59.028 1.00 31.18 317 ILE A C 1
ATOM 2416 O O . ILE A 1 318 ? -32.822 -14.729 -59.288 1.00 32.03 317 ILE A O 1
ATOM 2421 N N . THR A 1 319 ? -31.571 -12.882 -59.072 1.00 30.93 318 THR A N 1
ATOM 2422 C CA . THR A 1 319 ? -32.610 -11.986 -59.574 1.00 24.80 318 THR A CA 1
ATOM 2423 C C . THR A 1 319 ? -32.385 -11.766 -61.061 1.00 27.96 318 THR A C 1
ATOM 2424 O O . THR A 1 319 ? -33.317 -11.507 -61.812 1.00 38.56 318 THR A O 1
ATOM 2428 N N . ALA A 1 320 ? -31.134 -11.882 -61.478 1.00 27.66 319 ALA A N 1
ATOM 2429 C CA . ALA A 1 320 ? -30.763 -11.716 -62.869 1.00 29.49 319 ALA A CA 1
ATOM 2430 C C . ALA A 1 320 ? -31.032 -13.011 -63.611 1.00 32.77 319 ALA A C 1
ATOM 2431 O O . ALA A 1 320 ? -31.141 -13.025 -64.842 1.00 44.44 319 ALA A O 1
ATOM 2433 N N . LEU A 1 321 ? -31.140 -14.103 -62.859 1.00 32.09 320 LEU A N 1
ATOM 2434 C CA . LEU A 1 321 ? -31.479 -15.389 -63.454 1.00 33.74 320 LEU A CA 1
ATOM 2435 C C . LEU A 1 321 ? -32.988 -15.603 -63.481 1.00 27.86 320 LEU A C 1
ATOM 2436 O O . LEU A 1 321 ? -33.534 -15.982 -64.504 1.00 28.30 320 LEU A O 1
ATOM 2441 N N . ALA A 1 322 ? -33.649 -15.338 -62.360 1.00 24.71 321 ALA A N 1
ATOM 2442 C CA . ALA A 1 322 ? -35.096 -15.488 -62.222 1.00 25.34 321 ALA A CA 1
ATOM 2443 C C . ALA A 1 322 ? -35.909 -14.584 -63.145 1.00 35.35 321 ALA A C 1
ATOM 2444 O O . ALA A 1 322 ? -35.384 -13.619 -63.730 1.00 35.46 321 ALA A O 1
ATOM 2446 N N . LYS A 1 323 ? -37.208 -14.898 -63.251 1.00 37.78 322 LYS A N 1
ATOM 2447 C CA . LYS A 1 323 ? -38.168 -14.033 -63.952 1.00 36.33 322 LYS A CA 1
ATOM 2448 C C . LYS A 1 323 ? -38.461 -12.793 -63.101 1.00 34.02 322 LYS A C 1
ATOM 2449 O O . LYS A 1 323 ? -38.372 -12.834 -61.868 1.00 32.94 322 LYS A O 1
ATOM 2455 N N . SER A 1 324 ? -38.850 -11.714 -63.778 1.00 26.62 323 SER A N 1
ATOM 2456 C CA . SER A 1 324 ? -38.992 -10.375 -63.194 1.00 32.11 323 SER A CA 1
ATOM 2457 C C . SER A 1 324 ? -39.825 -10.286 -61.917 1.00 39.05 323 SER A C 1
ATOM 2458 O O . SER A 1 324 ? -39.526 -9.493 -61.025 1.00 38.35 323 SER A O 1
ATOM 2461 N N . THR A 1 325 ? -40.881 -11.074 -61.825 1.00 41.36 324 THR A N 1
ATOM 2462 C CA . THR A 1 325 ? -41.874 -10.775 -60.814 1.00 38.83 324 THR A CA 1
ATOM 2463 C C . THR A 1 325 ? -41.637 -11.376 -59.425 1.00 38.36 324 THR A C 1
ATOM 2464 O O . THR A 1 325 ? -42.226 -10.912 -58.441 1.00 39.54 324 THR A O 1
ATOM 2468 N N . MET A 1 326 ? -40.743 -12.363 -59.332 1.00 36.62 325 MET A N 1
ATOM 2469 C CA . MET A 1 326 ? -40.491 -13.048 -58.054 1.00 41.41 325 MET A CA 1
ATOM 2470 C C . MET A 1 326 ? -39.618 -12.211 -57.117 1.00 42.31 325 MET A C 1
ATOM 2471 O O . MET A 1 326 ? -38.678 -11.559 -57.566 1.00 41.42 325 MET A O 1
ATOM 2476 N N . LYS A 1 327 ? -39.936 -12.236 -55.824 1.00 36.33 326 LYS A N 1
ATOM 2477 C CA . LYS A 1 327 ? -39.053 -11.685 -54.797 1.00 30.10 326 LYS A CA 1
ATOM 2478 C C . LYS A 1 327 ? -38.063 -12.757 -54.356 1.00 34.88 326 LYS A C 1
ATOM 2479 O O . LYS A 1 327 ? -38.456 -13.883 -54.016 1.00 38.94 326 LYS A O 1
ATOM 2485 N N . ILE A 1 328 ? -36.786 -12.399 -54.368 1.00 36.29 327 ILE A N 1
ATOM 2486 C CA . ILE A 1 328 ? -35.730 -13.308 -53.968 1.00 30.35 327 ILE A CA 1
ATOM 2487 C C . ILE A 1 328 ? -35.267 -12.879 -52.586 1.00 32.65 327 ILE A C 1
ATOM 2488 O O . ILE A 1 328 ? -34.586 -11.867 -52.443 1.00 31.08 327 ILE A O 1
ATOM 2493 N N . LYS A 1 329 ? -35.675 -13.626 -51.566 1.00 29.36 328 LYS A N 1
ATOM 2494 C CA . LYS A 1 329 ? -35.204 -13.363 -50.212 1.00 32.00 328 LYS A CA 1
ATOM 2495 C C . LYS A 1 329 ? -34.208 -14.438 -49.804 1.00 32.62 328 LYS A C 1
ATOM 2496 O O . LYS A 1 329 ? -34.489 -15.632 -49.908 1.00 33.37 328 LYS A O 1
ATOM 2502 N N . ILE A 1 330 ? -33.039 -14.008 -49.353 1.00 30.56 329 ILE A N 1
ATOM 2503 C CA . ILE A 1 330 ? -31.970 -14.936 -49.034 1.00 29.21 329 ILE A CA 1
ATOM 2504 C C . ILE A 1 330 ? -31.644 -14.877 -47.560 1.00 30.64 329 ILE A C 1
ATOM 2505 O O . ILE A 1 330 ? -31.069 -13.905 -47.080 1.00 35.53 329 ILE A O 1
ATOM 2510 N N . ILE A 1 331 ? -32.020 -15.933 -46.849 1.00 28.77 330 ILE A N 1
ATOM 2511 C CA . ILE A 1 331 ? -31.890 -15.963 -45.399 1.00 26.68 330 ILE A CA 1
ATOM 2512 C C . ILE A 1 331 ? -30.624 -16.678 -44.928 1.00 34.53 330 ILE A C 1
ATOM 2513 O O . ILE A 1 331 ? -30.377 -17.845 -45.256 1.00 33.81 330 ILE A O 1
ATOM 2518 N N . ALA A 1 332 ? -29.829 -15.953 -44.154 1.00 31.75 331 ALA A N 1
ATOM 2519 C CA . ALA A 1 332 ? -28.581 -16.468 -43.645 1.00 28.79 331 ALA A CA 1
ATOM 2520 C C . ALA A 1 332 ? -28.554 -16.308 -42.131 1.00 33.23 331 ALA A C 1
ATOM 2521 O O . ALA A 1 332 ? -28.209 -15.234 -41.617 1.00 37.43 331 ALA A O 1
ATOM 2523 N N . PRO A 1 333 ? -28.927 -17.378 -41.405 1.00 34.03 332 PRO A N 1
ATOM 2524 C CA . PRO A 1 333 ? -28.903 -17.295 -39.951 1.00 42.18 332 PRO A CA 1
ATOM 2525 C C . PRO A 1 333 ? -27.505 -16.983 -39.427 1.00 42.53 332 PRO A C 1
ATOM 2526 O O . PRO A 1 333 ? -26.517 -17.471 -39.985 1.00 39.06 332 PRO A O 1
ATOM 2530 N N . PRO A 1 334 ? -27.430 -16.156 -38.366 1.00 46.43 333 PRO A N 1
ATOM 2531 C CA . PRO A 1 334 ? -26.195 -15.778 -37.673 1.00 46.21 333 PRO A CA 1
ATOM 2532 C C . PRO A 1 334 ? -25.430 -16.954 -37.068 1.00 44.46 333 PRO A C 1
ATOM 2533 O O . PRO A 1 334 ? -24.246 -16.822 -36.773 1.00 51.94 333 PRO A O 1
ATOM 2537 N N . GLU A 1 335 ? -26.086 -18.091 -36.876 1.00 45.42 334 GLU A N 1
ATOM 2538 C CA . GLU A 1 335 ? -25.404 -19.243 -36.293 1.00 47.06 334 GLU A CA 1
ATOM 2539 C C . GLU A 1 335 ? -25.403 -20.451 -37.210 1.00 44.40 334 GLU A C 1
ATOM 2540 O O . GLU A 1 335 ? -25.500 -21.583 -36.747 1.00 43.46 334 GLU A O 1
ATOM 2546 N N . ARG A 1 336 ? -25.262 -20.210 -38.512 1.00 42.59 335 ARG A N 1
ATOM 2547 C CA . ARG A 1 336 ? -25.373 -21.290 -39.499 1.00 38.10 335 ARG A CA 1
ATOM 2548 C C . ARG A 1 336 ? -24.160 -22.215 -39.534 1.00 41.46 335 ARG A C 1
ATOM 2549 O O . ARG A 1 336 ? -24.019 -23.063 -40.428 1.00 44.71 335 ARG A O 1
ATOM 2557 N N . LYS A 1 337 ? -23.287 -22.042 -38.550 1.00 45.19 336 LYS A N 1
ATOM 2558 C CA . LYS A 1 337 ? -22.183 -22.955 -38.342 1.00 50.68 336 LYS A CA 1
ATOM 2559 C C . LYS A 1 337 ? -22.663 -24.146 -37.496 1.00 52.66 336 LYS A C 1
ATOM 2560 O O . LYS A 1 337 ? -22.288 -25.289 -37.763 1.00 51.06 336 LYS A O 1
ATOM 2566 N N . TYR A 1 338 ? -23.509 -23.876 -36.500 1.00 49.78 337 TYR A N 1
ATOM 2567 C CA . TYR A 1 338 ? -24.101 -24.935 -35.676 1.00 52.48 337 TYR A CA 1
ATOM 2568 C C . TYR A 1 338 ? -25.609 -25.131 -35.927 1.00 46.14 337 TYR A C 1
ATOM 2569 O O . TYR A 1 338 ? -26.312 -25.749 -35.110 1.00 46.32 337 TYR A O 1
ATOM 2578 N N . SER A 1 339 ? -26.105 -24.624 -37.057 1.00 37.24 338 SER A N 1
ATOM 2579 C CA . SER A 1 339 ? -27.541 -24.645 -37.320 1.00 35.07 338 SER A CA 1
ATOM 2580 C C . SER A 1 339 ? -28.065 -26.047 -37.580 1.00 35.55 338 SER A C 1
ATOM 2581 O O . SER A 1 339 ? -29.136 -26.417 -37.097 1.00 37.11 338 SER A O 1
ATOM 2584 N N . VAL A 1 340 ? -27.306 -26.825 -38.336 1.00 33.78 339 VAL A N 1
ATOM 2585 C CA . VAL A 1 340 ? -27.689 -28.195 -38.623 1.00 36.06 339 VAL A CA 1
ATOM 2586 C C . VAL A 1 340 ? -27.932 -28.960 -37.322 1.00 37.37 339 VAL A C 1
ATOM 2587 O O . VAL A 1 340 ? -28.823 -29.807 -37.230 1.00 36.09 339 VAL A O 1
ATOM 2591 N N . TRP A 1 341 ? -27.134 -28.648 -36.315 1.00 36.50 340 TRP A N 1
ATOM 2592 C CA . TRP A 1 341 ? -27.330 -29.233 -35.019 1.00 33.66 340 TRP A CA 1
ATOM 2593 C C . TRP A 1 341 ? -28.589 -28.633 -34.407 1.00 35.94 340 TRP A C 1
ATOM 2594 O O . TRP A 1 341 ? -29.505 -29.373 -34.049 1.00 38.12 340 TRP A O 1
ATOM 2605 N N . ILE A 1 342 ? -28.641 -27.299 -34.321 1.00 39.22 341 ILE A N 1
ATOM 2606 C CA . ILE A 1 342 ? -29.743 -26.578 -33.654 1.00 45.21 341 ILE A CA 1
ATOM 2607 C C . ILE A 1 342 ? -31.116 -26.963 -34.194 1.00 41.51 341 ILE A C 1
ATOM 2608 O O . ILE A 1 342 ? -32.059 -27.168 -33.423 1.00 38.00 341 ILE A O 1
ATOM 2613 N N . GLY A 1 343 ? -31.215 -27.065 -35.516 1.00 39.15 342 GLY A N 1
ATOM 2614 C CA . GLY A 1 343 ? -32.448 -27.476 -36.157 1.00 35.76 342 GLY A CA 1
ATOM 2615 C C . GLY A 1 343 ? -32.892 -28.861 -35.745 1.00 39.45 342 GLY A C 1
ATOM 2616 O O . GLY A 1 343 ? -34.075 -29.174 -35.801 1.00 41.62 342 GLY A O 1
ATOM 2617 N N . GLY A 1 344 ? -31.942 -29.693 -35.335 1.00 38.90 343 GLY A N 1
ATOM 2618 C CA . GLY A 1 344 ? -32.236 -31.049 -34.881 1.00 40.29 343 GLY A CA 1
ATOM 2619 C C . GLY A 1 344 ? -32.528 -31.067 -33.399 1.00 43.72 343 GLY A C 1
ATOM 2620 O O . GLY A 1 344 ? -33.418 -31.787 -32.934 1.00 46.37 343 GLY A O 1
ATOM 2621 N N . SER A 1 345 ? -31.769 -30.263 -32.662 1.00 42.35 344 SER A N 1
ATOM 2622 C CA . SER A 1 345 ? -31.964 -30.094 -31.234 1.00 42.86 344 SER A CA 1
ATOM 2623 C C . SER A 1 345 ? -33.400 -29.684 -30.947 1.00 46.84 344 SER A C 1
ATOM 2624 O O . SER A 1 345 ? -34.006 -30.157 -29.981 1.00 51.71 344 SER A O 1
ATOM 2627 N N . ILE A 1 346 ? -33.952 -28.819 -31.797 1.00 46.72 345 ILE A N 1
ATOM 2628 C CA . ILE A 1 346 ? -35.340 -28.401 -31.631 1.00 47.82 345 ILE A CA 1
ATOM 2629 C C . ILE A 1 346 ? -36.326 -29.508 -32.032 1.00 50.99 345 ILE A C 1
ATOM 2630 O O . ILE A 1 346 ? -37.336 -29.715 -31.352 1.00 51.36 345 ILE A O 1
ATOM 2635 N N . LEU A 1 347 ? -36.006 -30.232 -33.106 1.00 49.98 346 LEU A N 1
ATOM 2636 C CA . LEU A 1 347 ? -36.841 -31.329 -33.606 1.00 48.82 346 LEU A CA 1
ATOM 2637 C C . LEU A 1 347 ? -36.996 -32.458 -32.590 1.00 49.10 346 LEU A C 1
ATOM 2638 O O . LEU A 1 347 ? -38.105 -32.928 -32.327 1.00 48.10 346 LEU A O 1
ATOM 2643 N N . ALA A 1 348 ? -35.874 -32.886 -32.024 1.00 52.06 347 ALA A N 1
ATOM 2644 C CA . ALA A 1 348 ? -35.881 -33.990 -31.079 1.00 53.81 347 ALA A CA 1
ATOM 2645 C C . ALA A 1 348 ? -36.680 -33.645 -29.828 1.00 52.85 347 ALA A C 1
ATOM 2646 O O . ALA A 1 348 ? -37.144 -34.531 -29.105 1.00 55.80 347 ALA A O 1
ATOM 2648 N N . SER A 1 349 ? -36.852 -32.351 -29.584 1.00 53.69 348 SER A N 1
ATOM 2649 C CA . SER A 1 349 ? -37.546 -31.909 -28.388 1.00 54.68 348 SER A CA 1
ATOM 2650 C C . SER A 1 349 ? -39.050 -31.748 -28.593 1.00 55.75 348 SER A C 1
ATOM 2651 O O . SER A 1 349 ? -39.830 -31.961 -27.659 1.00 59.03 348 SER A O 1
ATOM 2654 N N . LEU A 1 350 ? -39.452 -31.396 -29.810 1.00 48.80 349 LEU A N 1
ATOM 2655 C CA . LEU A 1 350 ? -40.863 -31.264 -30.130 1.00 51.87 349 LEU A CA 1
ATOM 2656 C C . LEU A 1 350 ? -41.644 -32.520 -29.736 1.00 50.26 349 LEU A C 1
ATOM 2657 O O . LEU A 1 350 ? -41.346 -33.611 -30.226 1.00 48.18 349 LEU A O 1
ATOM 2662 N N . SER A 1 351 ? -42.629 -32.358 -28.844 1.00 48.06 350 SER A N 1
ATOM 2663 C CA . SER A 1 351 ? -43.467 -33.466 -28.351 1.00 48.03 350 SER A CA 1
ATOM 2664 C C . SER A 1 351 ? -43.980 -34.300 -29.510 1.00 52.25 350 SER A C 1
ATOM 2665 O O . SER A 1 351 ? -44.089 -35.528 -29.421 1.00 51.79 350 SER A O 1
ATOM 2668 N N . THR A 1 352 ? -44.300 -33.607 -30.598 1.00 49.81 351 THR A N 1
ATOM 2669 C CA . THR A 1 352 ? -44.874 -34.226 -31.784 1.00 43.56 351 THR A CA 1
ATOM 2670 C C . THR A 1 352 ? -43.927 -35.243 -32.449 1.00 48.53 351 THR A C 1
ATOM 2671 O O . THR A 1 352 ? -44.373 -36.105 -33.222 1.00 50.99 351 THR A O 1
ATOM 2675 N N . PHE A 1 353 ? -42.631 -35.137 -32.142 1.00 50.42 352 PHE A N 1
ATOM 2676 C CA . PHE A 1 353 ? -41.605 -35.962 -32.777 1.00 50.73 352 PHE A CA 1
ATOM 2677 C C . PHE A 1 353 ? -41.383 -37.339 -32.123 1.00 55.51 352 PHE A C 1
ATOM 2678 O O . PHE A 1 353 ? -40.811 -38.242 -32.751 1.00 52.71 352 PHE A O 1
ATOM 2686 N N . GLN A 1 354 ? -41.852 -37.518 -30.890 1.00 58.76 353 GLN A N 1
ATOM 2687 C CA . GLN A 1 354 ? -41.551 -38.736 -30.125 1.00 54.95 353 GLN A CA 1
ATOM 2688 C C . GLN A 1 354 ? -42.080 -40.027 -30.751 1.00 54.80 353 GLN A C 1
ATOM 2689 O O . GLN A 1 354 ? -41.461 -41.079 -30.630 1.00 59.83 353 GLN A O 1
ATOM 2695 N N . GLN A 1 355 ? -43.215 -39.930 -31.434 1.00 51.02 354 GLN A N 1
ATOM 2696 C CA . GLN A 1 355 ? -43.803 -41.071 -32.130 1.00 52.35 354 GLN A CA 1
ATOM 2697 C C . GLN A 1 355 ? -43.059 -41.349 -33.436 1.00 58.32 354 GLN A C 1
ATOM 2698 O O . GLN A 1 355 ? -43.239 -42.402 -34.058 1.00 58.61 354 GLN A O 1
ATOM 2704 N N . MET A 1 356 ? -42.223 -40.396 -33.841 1.00 57.31 355 MET A N 1
ATOM 2705 C CA . MET A 1 356 ? -41.547 -40.439 -35.135 1.00 51.26 355 MET A CA 1
ATOM 2706 C C . MET A 1 356 ? -40.175 -41.126 -35.115 1.00 49.85 355 MET A C 1
ATOM 2707 O O . MET A 1 356 ? -39.554 -41.288 -36.167 1.00 50.32 355 MET A O 1
ATOM 2712 N N . TRP A 1 357 ? -39.714 -41.536 -33.932 1.00 44.17 356 TRP A N 1
ATOM 2713 C CA . TRP A 1 357 ? -38.429 -42.231 -33.801 1.00 40.48 356 TRP A CA 1
ATOM 2714 C C . TRP A 1 357 ? -38.425 -43.598 -34.498 1.00 41.41 356 TRP A C 1
ATOM 2715 O O . TRP A 1 357 ? -39.328 -43.921 -35.272 1.00 45.94 356 TRP A O 1
ATOM 2726 N N . ILE A 1 358 ? -37.386 -44.386 -34.236 1.00 42.26 357 ILE A N 1
ATOM 2727 C CA . ILE A 1 358 ? -37.368 -45.790 -34.623 1.00 42.03 357 ILE A CA 1
ATOM 2728 C C . ILE A 1 358 ? -37.085 -46.620 -33.378 1.00 45.09 357 ILE A C 1
ATOM 2729 O O . ILE A 1 358 ? -36.034 -46.484 -32.766 1.00 43.46 357 ILE A O 1
ATOM 2734 N N . SER A 1 359 ? -38.044 -47.471 -33.017 1.00 47.90 358 SER A N 1
ATOM 2735 C CA . SER A 1 359 ? -37.948 -48.338 -31.845 1.00 47.41 358 SER A CA 1
ATOM 2736 C C . SER A 1 359 ? -36.948 -49.459 -32.076 1.00 49.51 358 SER A C 1
ATOM 2737 O O . SER A 1 359 ? -36.773 -49.926 -33.211 1.00 46.08 358 SER A O 1
ATOM 2740 N N . LYS A 1 360 ? -36.314 -49.899 -30.987 1.00 51.56 359 LYS A N 1
ATOM 2741 C CA . LYS A 1 360 ? -35.419 -51.050 -31.022 1.00 48.34 359 LYS A CA 1
ATOM 2742 C C . LYS A 1 360 ? -36.187 -52.309 -31.431 1.00 52.97 359 LYS A C 1
ATOM 2743 O O . LYS A 1 360 ? -35.673 -53.135 -32.186 1.00 53.10 359 LYS A O 1
ATOM 2749 N N . GLN A 1 361 ? -37.429 -52.416 -30.952 1.00 54.65 360 GLN A N 1
ATOM 2750 C CA . GLN A 1 361 ? -38.368 -53.460 -31.360 1.00 47.61 360 GLN A CA 1
ATOM 2751 C C . GLN A 1 361 ? -38.482 -53.520 -32.877 1.00 51.02 360 GLN A C 1
ATOM 2752 O O . GLN A 1 361 ? -38.177 -54.547 -33.495 1.00 55.89 360 GLN A O 1
ATOM 2758 N N . GLU A 1 362 ? -38.924 -52.404 -33.465 1.00 51.01 361 GLU A N 1
ATOM 2759 C CA . GLU A 1 362 ? -39.145 -52.297 -34.905 1.00 53.51 361 GLU A CA 1
ATOM 2760 C C . GLU A 1 362 ? -37.925 -52.755 -35.688 1.00 53.53 361 GLU A C 1
ATOM 2761 O O . GLU A 1 362 ? -38.045 -53.459 -36.695 1.00 49.78 361 GLU A O 1
ATOM 2767 N N . TYR A 1 363 ? -36.748 -52.350 -35.214 1.00 50.66 362 TYR A N 1
ATOM 2768 C CA . TYR A 1 363 ? -35.492 -52.781 -35.813 1.00 52.23 362 TYR A CA 1
ATOM 2769 C C . TYR A 1 363 ? -35.277 -54.281 -35.613 1.00 55.19 362 TYR A C 1
ATOM 2770 O O . TYR A 1 363 ? -34.919 -55.001 -36.557 1.00 49.15 362 TYR A O 1
ATOM 2779 N N . ASP A 1 364 ? -35.489 -54.737 -34.377 1.00 57.05 363 ASP A N 1
ATOM 2780 C CA . ASP A 1 364 ? -35.239 -56.129 -34.039 1.00 56.77 363 ASP A CA 1
ATOM 2781 C C . ASP A 1 364 ? -36.188 -57.072 -34.774 1.00 60.04 363 ASP A C 1
ATOM 2782 O O . ASP A 1 364 ? -35.928 -58.287 -34.850 1.00 56.88 363 ASP A O 1
ATOM 2787 N N . GLU A 1 365 ? -37.258 -56.503 -35.334 1.00 57.47 364 GLU A N 1
ATOM 2788 C CA . GLU A 1 365 ? -38.204 -57.263 -36.135 1.00 57.75 364 GLU A CA 1
ATOM 2789 C C . GLU A 1 365 ? -37.899 -57.192 -37.634 1.00 60.74 364 GLU A C 1
ATOM 2790 O O . GLU A 1 365 ? -37.923 -58.214 -38.330 1.00 64.69 364 GLU A O 1
ATOM 2796 N N . SER A 1 366 ? -37.607 -55.988 -38.122 1.00 59.75 365 SER A N 1
ATOM 2797 C CA . SER A 1 366 ? -37.477 -55.761 -39.563 1.00 51.61 365 SER A CA 1
ATOM 2798 C C . SER A 1 366 ? -36.042 -55.547 -40.061 1.00 52.47 365 SER A C 1
ATOM 2799 O O . SER A 1 366 ? -35.783 -55.566 -41.271 1.00 46.17 365 SER A O 1
ATOM 2802 N N . GLY A 1 367 ? -35.111 -55.350 -39.134 1.00 54.81 366 GLY A N 1
ATOM 2803 C CA . GLY A 1 367 ? -33.733 -55.057 -39.512 1.00 50.38 366 GLY A CA 1
ATOM 2804 C C . GLY A 1 367 ? -33.562 -53.606 -39.928 1.00 53.79 366 GLY A C 1
ATOM 2805 O O . GLY A 1 367 ? -34.540 -52.850 -39.988 1.00 54.92 366 GLY A O 1
ATOM 2806 N N . PRO A 1 368 ? -32.318 -53.216 -40.248 1.00 46.93 367 PRO A N 1
ATOM 2807 C CA . PRO A 1 368 ? -31.972 -51.822 -40.532 1.00 45.67 367 PRO A CA 1
ATOM 2808 C C . PRO A 1 368 ? -32.762 -51.224 -41.708 1.00 49.86 367 PRO A C 1
ATOM 2809 O O . PRO A 1 368 ? -32.690 -50.018 -41.947 1.00 44.71 367 PRO A O 1
ATOM 2813 N N . SER A 1 369 ? -33.512 -52.069 -42.415 1.00 47.37 368 SER A N 1
ATOM 2814 C CA . SER A 1 369 ? -34.211 -51.699 -43.643 1.00 41.06 368 SER A CA 1
ATOM 2815 C C . SER A 1 369 ? -35.385 -50.747 -43.401 1.00 41.77 368 SER A C 1
ATOM 2816 O O . SER A 1 369 ? -35.866 -50.091 -44.321 1.00 47.00 368 SER A O 1
ATOM 2819 N N . ILE A 1 370 ? -35.831 -50.666 -42.159 1.00 44.07 369 ILE A N 1
ATOM 2820 C CA . ILE A 1 370 ? -37.024 -49.901 -41.812 1.00 41.52 369 ILE A CA 1
ATOM 2821 C C . ILE A 1 370 ? -36.803 -48.380 -41.870 1.00 49.55 369 ILE A C 1
ATOM 2822 O O . ILE A 1 370 ? -37.735 -47.598 -41.659 1.00 59.92 369 ILE A O 1
ATOM 2827 N N . VAL A 1 371 ? -35.575 -47.974 -42.191 1.00 45.11 370 VAL A N 1
ATOM 2828 C CA . VAL A 1 371 ? -35.139 -46.579 -42.069 1.00 41.45 370 VAL A CA 1
ATOM 2829 C C . VAL A 1 371 ? -35.455 -45.724 -43.303 1.00 45.33 370 VAL A C 1
ATOM 2830 O O . VAL A 1 371 ? -35.465 -44.501 -43.229 1.00 47.97 370 VAL A O 1
ATOM 2834 N N . HIS A 1 372 ? -35.731 -46.365 -44.431 1.00 48.42 371 HIS A N 1
ATOM 2835 C CA . HIS A 1 372 ? -36.076 -45.641 -45.657 1.00 47.15 371 HIS A CA 1
ATOM 2836 C C . HIS A 1 372 ? -37.550 -45.261 -45.662 1.00 51.92 371 HIS A C 1
ATOM 2837 O O . HIS A 1 372 ? -37.975 -44.335 -46.353 1.00 51.94 371 HIS A O 1
ATOM 2844 N N . ARG A 1 373 ? -38.316 -45.994 -44.870 1.00 47.73 372 ARG A N 1
ATOM 2845 C CA . ARG A 1 373 ? -39.751 -45.843 -44.809 1.00 50.01 372 ARG A CA 1
ATOM 2846 C C . ARG A 1 373 ? -40.121 -45.004 -43.590 1.00 54.06 372 ARG A C 1
ATOM 2847 O O . ARG A 1 373 ? -40.971 -44.112 -43.679 1.00 65.43 372 ARG A O 1
ATOM 2855 N N . LYS A 1 374 ? -39.455 -45.267 -42.468 1.00 45.05 373 LYS A N 1
ATOM 2856 C CA . LYS A 1 374 ? -39.670 -44.503 -41.234 1.00 48.78 373 LYS A CA 1
ATOM 2857 C C . LYS A 1 374 ? -39.094 -43.086 -41.268 1.00 46.89 373 LYS A C 1
ATOM 2858 O O . LYS A 1 374 ? -39.585 -42.197 -40.570 1.00 43.28 373 LYS A O 1
ATOM 2864 N N . CYS A 1 375 ? -38.044 -42.881 -42.057 1.00 49.44 374 CYS A N 1
ATOM 2865 C CA . CYS A 1 375 ? -37.376 -41.582 -42.083 1.00 55.37 374 CYS A CA 1
ATOM 2866 C C . CYS A 1 375 ? -37.628 -40.825 -43.376 1.00 54.04 374 CYS A C 1
ATOM 2867 O O . CYS A 1 375 ? -37.674 -39.595 -43.375 1.00 50.35 374 CYS A O 1
ATOM 2870 N N . PHE A 1 376 ? -37.778 -41.568 -44.473 1.00 51.07 375 PHE A N 1
ATOM 2871 C CA . PHE A 1 376 ? -38.009 -40.984 -45.786 1.00 48.30 375 PHE A CA 1
ATOM 2872 C C . PHE A 1 376 ? -36.697 -40.415 -46.316 1.00 54.52 375 PHE A C 1
ATOM 2873 O O . PHE A 1 376 ? -36.156 -39.400 -45.694 1.00 71.09 375 PHE A O 1
ATOM 2874 N N . VAL B 2 177 ? -83.817 -39.467 -98.549 1.00 81.87 166 VAL C N 1
ATOM 2875 C CA . VAL B 2 177 ? -84.949 -38.620 -98.071 1.00 79.22 166 VAL C CA 1
ATOM 2876 C C . VAL B 2 177 ? -85.741 -39.347 -96.980 1.00 72.95 166 VAL C C 1
ATOM 2877 O O . VAL B 2 177 ? -86.121 -40.510 -97.153 1.00 68.63 166 VAL C O 1
ATOM 2881 N N . ILE B 2 178 ? -85.969 -38.654 -95.864 1.00 77.05 167 ILE C N 1
ATOM 2882 C CA . ILE B 2 178 ? -86.746 -39.187 -94.738 1.00 74.58 167 ILE C CA 1
ATOM 2883 C C . ILE B 2 178 ? -88.026 -39.816 -95.268 1.00 68.38 167 ILE C C 1
ATOM 2884 O O . ILE B 2 178 ? -88.245 -41.027 -95.151 1.00 69.02 167 ILE C O 1
ATOM 2889 N N . GLU B 2 179 ? -88.842 -38.963 -95.879 1.00 72.28 168 GLU C N 1
ATOM 2890 C CA . GLU B 2 179 ? -90.190 -39.307 -96.300 1.00 73.95 168 GLU C CA 1
ATOM 2891 C C . GLU B 2 179 ? -90.258 -40.361 -97.405 1.00 70.61 168 GLU C C 1
ATOM 2892 O O . GLU B 2 179 ? -91.152 -41.208 -97.385 1.00 71.79 168 GLU C O 1
ATOM 2898 N N . ASP B 2 180 ? -89.320 -40.306 -98.351 1.00 74.02 169 ASP C N 1
ATOM 2899 C CA . ASP B 2 180 ? -89.265 -41.267 -99.458 1.00 68.88 169 ASP C CA 1
ATOM 2900 C C . ASP B 2 180 ? -88.841 -42.666 -98.998 1.00 71.77 169 ASP C C 1
ATOM 2901 O O . ASP B 2 180 ? -89.371 -43.676 -99.486 1.00 72.71 169 ASP C O 1
ATOM 2906 N N . ALA B 2 181 ? -87.877 -42.721 -98.079 1.00 75.33 170 ALA C N 1
ATOM 2907 C CA . ALA B 2 181 ? -87.479 -43.987 -97.466 1.00 77.52 170 ALA C CA 1
ATOM 2908 C C . ALA B 2 181 ? -88.613 -44.521 -96.579 1.00 73.25 170 ALA C C 1
ATOM 2909 O O . ALA B 2 181 ? -88.866 -45.729 -96.533 1.00 69.20 170 ALA C O 1
ATOM 2911 N N . LEU B 2 182 ? -89.296 -43.608 -95.890 1.00 69.19 171 LEU C N 1
ATOM 2912 C CA . LEU B 2 182 ? -90.471 -43.953 -95.099 1.00 68.78 171 LEU C CA 1
ATOM 2913 C C . LEU B 2 182 ? -91.618 -44.402 -96.004 1.00 68.82 171 LEU C C 1
ATOM 2914 O O . LEU B 2 182 ? -92.390 -45.296 -95.645 1.00 67.19 171 LEU C O 1
ATOM 2919 N N . ASP B 2 183 ? -91.720 -43.775 -97.177 1.00 66.24 172 ASP C N 1
ATOM 2920 C CA . ASP B 2 183 ? -92.706 -44.166 -98.178 1.00 66.29 172 ASP C CA 1
ATOM 2921 C C . ASP B 2 183 ? -92.529 -45.641 -98.530 1.00 68.86 172 ASP C C 1
ATOM 2922 O O . ASP B 2 183 ? -93.497 -46.401 -98.519 1.00 68.54 172 ASP C O 1
ATOM 2927 N N . LYS B 2 184 ? -91.288 -46.042 -98.800 1.00 67.58 173 LYS C N 1
ATOM 2928 C CA . LYS B 2 184 ? -90.951 -47.441 -99.063 1.00 65.56 173 LYS C CA 1
ATOM 2929 C C . LYS B 2 184 ? -91.329 -48.375 -97.909 1.00 66.33 173 LYS C C 1
ATOM 2930 O O . LYS B 2 184 ? -91.797 -49.493 -98.140 1.00 71.64 173 LYS C O 1
ATOM 2936 N N . ILE B 2 185 ? -91.132 -47.905 -96.677 1.00 64.33 174 ILE C N 1
ATOM 2937 C CA . ILE B 2 185 ? -91.357 -48.713 -95.470 1.00 65.49 174 ILE C CA 1
ATOM 2938 C C . ILE B 2 185 ? -92.782 -49.270 -95.384 1.00 63.59 174 ILE C C 1
ATOM 2939 O O . ILE B 2 185 ? -92.993 -50.483 -95.434 1.00 60.86 174 ILE C O 1
ATOM 2944 N N . LYS B 2 186 ? -93.747 -48.364 -95.260 1.00 70.16 175 LYS C N 1
ATOM 2945 C CA . LYS B 2 186 ? -95.151 -48.722 -95.136 1.00 66.71 175 LYS C CA 1
ATOM 2946 C C . LYS B 2 186 ? -95.715 -49.154 -96.484 1.00 61.03 175 LYS C C 1
ATOM 2947 O O . LYS B 2 186 ? -96.735 -49.841 -96.549 1.00 58.02 175 LYS C O 1
ATOM 2953 N N . SER B 2 187 ? -95.037 -48.757 -97.559 1.00 61.43 176 SER C N 1
ATOM 2954 C CA . SER B 2 187 ? -95.371 -49.229 -98.899 1.00 61.62 176 SER C CA 1
ATOM 2955 C C . SER B 2 187 ? -94.968 -50.692 -99.054 1.00 66.99 176 SER C C 1
ATOM 2956 O O . SER B 2 187 ? -95.455 -51.385 -99.954 1.00 63.77 176 SER C O 1
ATOM 2959 N N . ASN B 2 188 ? -94.080 -51.143 -98.163 1.00 66.61 177 ASN C N 1
ATOM 2960 C CA . ASN B 2 188 ? -93.539 -52.499 -98.193 1.00 61.39 177 ASN C CA 1
ATOM 2961 C C . ASN B 2 188 ? -92.673 -52.757 -99.412 1.00 63.48 177 ASN C C 1
ATOM 2962 O O . ASN B 2 188 ? -92.613 -53.890 -99.895 1.00 69.19 177 ASN C O 1
ATOM 2967 N N . ASP B 2 189 ? -92.002 -51.713 -99.901 1.00 62.98 178 ASP C N 1
ATOM 2968 C CA . ASP B 2 189 ? -91.208 -51.798 -101.136 1.00 72.24 178 ASP C CA 1
ATOM 2969 C C . ASP B 2 189 ? -90.252 -52.997 -101.095 1.00 77.11 178 ASP C C 1
ATOM 2970 O O . ASP B 2 189 ? -89.370 -53.060 -100.230 1.00 81.13 178 ASP C O 1
ATOM 2975 N N . PRO B 2 190 ? -90.448 -53.967 -102.013 1.00 81.47 179 PRO C N 1
ATOM 2976 C CA . PRO B 2 190 ? -89.666 -55.209 -102.022 1.00 87.11 179 PRO C CA 1
ATOM 2977 C C . PRO B 2 190 ? -88.158 -54.981 -102.136 1.00 82.01 179 PRO C C 1
ATOM 2978 O O . PRO B 2 190 ? -87.388 -55.699 -101.493 1.00 78.59 179 PRO C O 1
ATOM 2982 N N . ASP B 2 191 ? -87.745 -53.986 -102.925 1.00 81.27 180 ASP C N 1
ATOM 2983 C CA . ASP B 2 191 ? -86.319 -53.704 -103.127 1.00 81.49 180 ASP C CA 1
ATOM 2984 C C . ASP B 2 191 ? -85.736 -52.792 -102.029 1.00 75.37 180 ASP C C 1
ATOM 2985 O O . ASP B 2 191 ? -84.772 -52.061 -102.259 1.00 74.54 180 ASP C O 1
ATOM 2990 N N . THR B 2 192 ? -86.325 -52.852 -100.835 1.00 76.23 181 THR C N 1
ATOM 2991 C CA . THR B 2 192 ? -85.863 -52.080 -99.680 1.00 71.79 181 THR C CA 1
ATOM 2992 C C . THR B 2 192 ? -85.711 -52.998 -98.459 1.00 75.04 181 THR C C 1
ATOM 2993 O O . THR B 2 192 ? -86.696 -53.569 -97.971 1.00 77.14 181 THR C O 1
ATOM 2997 N N . THR B 2 193 ? -84.469 -53.141 -97.985 1.00 74.71 182 THR C N 1
ATOM 2998 C CA . THR B 2 193 ? -84.157 -53.998 -96.834 1.00 74.30 182 THR C CA 1
ATOM 2999 C C . THR B 2 193 ? -83.476 -53.221 -95.700 1.00 74.91 182 THR C C 1
ATOM 3000 O O . THR B 2 193 ? -83.495 -53.647 -94.535 1.00 67.96 182 THR C O 1
ATOM 3004 N N . GLU B 2 194 ? -82.874 -52.082 -96.048 1.00 72.32 183 GLU C N 1
ATOM 3005 C CA . GLU B 2 194 ? -82.141 -51.271 -95.084 1.00 69.35 183 GLU C CA 1
ATOM 3006 C C . GLU B 2 194 ? -82.732 -49.878 -94.878 1.00 66.59 183 GLU C C 1
ATOM 3007 O O . GLU B 2 194 ? -82.873 -49.096 -95.822 1.00 70.70 183 GLU C O 1
ATOM 3013 N N . VAL B 2 195 ? -83.086 -49.592 -93.626 1.00 61.37 184 VAL C N 1
ATOM 3014 C CA . VAL B 2 195 ? -83.413 -48.242 -93.195 1.00 65.21 184 VAL C CA 1
ATOM 3015 C C . VAL B 2 195 ? -82.152 -47.729 -92.532 1.00 64.11 184 VAL C C 1
ATOM 3016 O O . VAL B 2 195 ? -81.777 -48.197 -91.456 1.00 61.07 184 VAL C O 1
ATOM 3020 N N . ASN B 2 196 ? -81.490 -46.780 -93.180 1.00 62.45 185 ASN C N 1
ATOM 3021 C CA . ASN B 2 196 ? -80.204 -46.299 -92.693 1.00 66.21 185 ASN C CA 1
ATOM 3022 C C . ASN B 2 196 ? -80.246 -44.832 -92.291 1.00 63.36 185 ASN C C 1
ATOM 3023 O O . ASN B 2 196 ? -79.675 -43.979 -92.975 1.00 57.89 185 ASN C O 1
ATOM 3028 N N . LEU B 2 197 ? -80.923 -44.546 -91.177 1.00 61.02 186 LEU C N 1
ATOM 3029 C CA . LEU B 2 197 ? -81.028 -43.180 -90.669 1.00 62.57 186 LEU C CA 1
ATOM 3030 C C . LEU B 2 197 ? -79.722 -42.789 -90.002 1.00 65.08 186 LEU C C 1
ATOM 3031 O O . LEU B 2 197 ? -79.634 -42.606 -88.782 1.00 68.13 186 LEU C O 1
ATOM 3036 N N . ASN B 2 198 ? -78.705 -42.668 -90.845 1.00 67.25 187 ASN C N 1
ATOM 3037 C CA . ASN B 2 198 ? -77.330 -42.482 -90.427 1.00 63.22 187 ASN C CA 1
ATOM 3038 C C . ASN B 2 198 ? -77.022 -41.051 -90.045 1.00 61.25 187 ASN C C 1
ATOM 3039 O O . ASN B 2 198 ? -77.025 -40.176 -90.913 1.00 63.54 187 ASN C O 1
ATOM 3044 N N . ASN B 2 199 ? -76.764 -40.788 -88.770 1.00 61.38 188 ASN C N 1
ATOM 3045 C CA . ASN B 2 199 ? -75.991 -39.594 -88.440 1.00 66.72 188 ASN C CA 1
ATOM 3046 C C . ASN B 2 199 ? -76.644 -38.263 -88.882 1.00 67.83 188 ASN C C 1
ATOM 3047 O O . ASN B 2 199 ? -76.228 -37.188 -88.444 1.00 62.66 188 ASN C O 1
ATOM 3052 N N . ILE B 2 200 ? -77.654 -38.341 -89.753 1.00 71.69 189 ILE C N 1
ATOM 3053 C CA . ILE B 2 200 ? -78.342 -37.162 -90.285 1.00 79.47 189 ILE C CA 1
ATOM 3054 C C . ILE B 2 200 ? -79.161 -36.511 -89.186 1.00 81.05 189 ILE C C 1
ATOM 3055 O O . ILE B 2 200 ? -79.637 -37.209 -88.282 1.00 80.01 189 ILE C O 1
ATOM 3060 N N . GLU B 2 201 ? -79.317 -35.187 -89.252 1.00 82.67 190 GLU C N 1
ATOM 3061 C CA . GLU B 2 201 ? -80.109 -34.472 -88.253 1.00 85.89 190 GLU C CA 1
ATOM 3062 C C . GLU B 2 201 ? -81.305 -35.339 -87.886 1.00 94.98 190 GLU C C 1
ATOM 3063 O O . GLU B 2 201 ? -81.472 -35.715 -86.722 1.00 97.11 190 GLU C O 1
ATOM 3069 N N . ASN B 2 202 ? -82.109 -35.667 -88.904 1.00 92.66 191 ASN C N 1
ATOM 3070 C CA . ASN B 2 202 ? -83.263 -36.554 -88.777 1.00 94.45 191 ASN C CA 1
ATOM 3071 C C . ASN B 2 202 ? -83.918 -36.513 -87.396 1.00 98.19 191 ASN C C 1
ATOM 3072 O O . ASN B 2 202 ? -84.246 -37.571 -86.812 1.00 97.23 191 ASN C O 1
ATOM 3077 N N . ILE B 2 203 ? -84.103 -35.289 -86.872 1.00 98.53 192 ILE C N 1
ATOM 3078 C CA . ILE B 2 203 ? -84.670 -35.141 -85.542 1.00 94.89 192 ILE C CA 1
ATOM 3079 C C . ILE B 2 203 ? -86.167 -35.377 -85.601 1.00 95.77 192 ILE C C 1
ATOM 3080 O O . ILE B 2 203 ? -86.816 -34.998 -86.575 1.00 92.40 192 ILE C O 1
ATOM 3085 N N . THR B 2 204 ? -86.674 -36.057 -84.578 1.00 95.69 193 THR C N 1
ATOM 3086 C CA . THR B 2 204 ? -88.085 -36.051 -84.159 1.00 94.59 193 THR C CA 1
ATOM 3087 C C . THR B 2 204 ? -88.348 -37.338 -83.394 1.00 86.12 193 THR C C 1
ATOM 3088 O O . THR B 2 204 ? -88.220 -38.433 -83.957 1.00 82.69 193 THR C O 1
ATOM 3092 N N . THR B 2 205 ? -88.716 -37.208 -82.119 1.00 83.00 194 THR C N 1
ATOM 3093 C CA . THR B 2 205 ? -89.141 -38.372 -81.348 1.00 72.78 194 THR C CA 1
ATOM 3094 C C . THR B 2 205 ? -90.420 -38.926 -81.970 1.00 78.54 194 THR C C 1
ATOM 3095 O O . THR B 2 205 ? -90.631 -40.134 -81.988 1.00 71.65 194 THR C O 1
ATOM 3099 N N . GLN B 2 206 ? -91.257 -38.033 -82.496 1.00 85.35 195 GLN C N 1
ATOM 3100 C CA . GLN B 2 206 ? -92.460 -38.433 -83.222 1.00 80.58 195 GLN C CA 1
ATOM 3101 C C . GLN B 2 206 ? -92.139 -39.065 -84.583 1.00 78.90 195 GLN C C 1
ATOM 3102 O O . GLN B 2 206 ? -92.709 -40.100 -84.927 1.00 73.77 195 GLN C O 1
ATOM 3108 N N . THR B 2 207 ? -91.234 -38.439 -85.341 1.00 78.11 196 THR C N 1
ATOM 3109 C CA . THR B 2 207 ? -90.777 -38.963 -86.634 1.00 76.15 196 THR C CA 1
ATOM 3110 C C . THR B 2 207 ? -90.206 -40.364 -86.488 1.00 76.78 196 THR C C 1
ATOM 3111 O O . THR B 2 207 ? -90.608 -41.281 -87.203 1.00 73.56 196 THR C O 1
ATOM 3115 N N . LEU B 2 208 ? -89.287 -40.534 -85.546 1.00 79.73 197 LEU C N 1
ATOM 3116 C CA . LEU B 2 208 ? -88.731 -41.850 -85.277 1.00 76.58 197 LEU C CA 1
ATOM 3117 C C . LEU B 2 208 ? -89.740 -42.748 -84.538 1.00 74.59 197 LEU C C 1
ATOM 3118 O O . LEU B 2 208 ? -89.601 -43.974 -84.553 1.00 71.84 197 LEU C O 1
ATOM 3123 N N . THR B 2 209 ? -90.753 -42.133 -83.913 1.00 75.14 198 THR C N 1
ATOM 3124 C CA . THR B 2 209 ? -91.888 -42.881 -83.347 1.00 77.22 198 THR C CA 1
ATOM 3125 C C . THR B 2 209 ? -92.791 -43.405 -84.468 1.00 76.31 198 THR C C 1
ATOM 3126 O O . THR B 2 209 ? -93.358 -44.500 -84.369 1.00 68.12 198 THR C O 1
ATOM 3130 N N . ARG B 2 210 ? -92.912 -42.618 -85.532 1.00 75.30 199 ARG C N 1
ATOM 3131 C CA . ARG B 2 210 ? -93.675 -43.033 -86.701 1.00 70.60 199 ARG C CA 1
ATOM 3132 C C . ARG B 2 210 ? -92.947 -44.173 -87.402 1.00 66.85 199 ARG C C 1
ATOM 3133 O O . ARG B 2 210 ? -93.549 -45.210 -87.699 1.00 64.18 199 ARG C O 1
ATOM 3141 N N . PHE B 2 211 ? -91.646 -43.975 -87.628 1.00 68.71 200 PHE C N 1
ATOM 3142 C CA . PHE B 2 211 ? -90.756 -45.006 -88.165 1.00 64.62 200 PHE C CA 1
ATOM 3143 C C . PHE B 2 211 ? -90.947 -46.351 -87.471 1.00 63.34 200 PHE C C 1
ATOM 3144 O O . PHE B 2 211 ? -91.015 -47.385 -88.135 1.00 57.13 200 PHE C O 1
ATOM 3152 N N . ALA B 2 212 ? -91.042 -46.324 -86.141 1.00 65.25 201 ALA C N 1
ATOM 3153 C CA . ALA B 2 212 ? -91.266 -47.531 -85.342 1.00 62.42 201 ALA C CA 1
ATOM 3154 C C . ALA B 2 212 ? -92.542 -48.237 -85.770 1.00 61.57 201 ALA C C 1
ATOM 3155 O O . ALA B 2 212 ? -92.507 -49.400 -86.163 1.00 64.91 201 ALA C O 1
ATOM 3157 N N . GLU B 2 213 ? -93.661 -47.521 -85.717 1.00 66.49 202 GLU C N 1
ATOM 3158 C CA . GLU B 2 213 ? -94.952 -48.078 -86.111 1.00 61.00 202 GLU C CA 1
ATOM 3159 C C . GLU B 2 213 ? -95.005 -48.394 -87.608 1.00 53.60 202 GLU C C 1
ATOM 3160 O O . GLU B 2 213 ? -95.568 -49.408 -88.018 1.00 50.51 202 GLU C O 1
ATOM 3166 N N . ALA B 2 214 ? -94.388 -47.535 -88.415 1.00 55.53 203 ALA C N 1
ATOM 3167 C CA . ALA B 2 214 ? -94.271 -47.765 -89.852 1.00 58.26 203 ALA C CA 1
ATOM 3168 C C . ALA B 2 214 ? -93.690 -49.138 -90.161 1.00 58.73 203 ALA C C 1
ATOM 3169 O O . ALA B 2 214 ? -93.941 -49.686 -91.229 1.00 62.32 203 ALA C O 1
ATOM 3171 N N . LEU B 2 215 ? -92.910 -49.679 -89.223 1.00 63.37 204 LEU C N 1
ATOM 3172 C CA . LEU B 2 215 ? -92.313 -51.008 -89.358 1.00 59.03 204 LEU C CA 1
ATOM 3173 C C . LEU B 2 215 ? -93.079 -52.027 -88.521 1.00 56.31 204 LEU C C 1
ATOM 3174 O O . LEU B 2 215 ? -92.833 -53.234 -88.605 1.00 58.58 204 LEU C O 1
ATOM 3179 N N . LYS B 2 216 ? -94.021 -51.525 -87.726 1.00 57.05 205 LYS C N 1
ATOM 3180 C CA . LYS B 2 216 ? -94.741 -52.322 -86.728 1.00 56.92 205 LYS C CA 1
ATOM 3181 C C . LYS B 2 216 ? -95.541 -53.487 -87.329 1.00 61.46 205 LYS C C 1
ATOM 3182 O O . LYS B 2 216 ? -96.002 -54.370 -86.592 1.00 58.87 205 LYS C O 1
ATOM 3188 N N . ASP B 2 217 ? -95.703 -53.470 -88.662 1.00 60.21 206 ASP C N 1
ATOM 3189 C CA . ASP B 2 217 ? -96.352 -54.550 -89.412 1.00 63.13 206 ASP C CA 1
ATOM 3190 C C . ASP B 2 217 ? -95.608 -54.810 -90.726 1.00 63.34 206 ASP C C 1
ATOM 3191 O O . ASP B 2 217 ? -96.198 -55.288 -91.695 1.00 64.99 206 ASP C O 1
ATOM 3196 N N . ASN B 2 218 ? -94.310 -54.504 -90.739 1.00 58.54 207 ASN C N 1
ATOM 3197 C CA . ASN B 2 218 ? -93.473 -54.622 -91.936 1.00 56.98 207 ASN C CA 1
ATOM 3198 C C . ASN B 2 218 ? -92.885 -56.029 -92.101 1.00 66.40 207 ASN C C 1
ATOM 3199 O O . ASN B 2 218 ? -92.929 -56.835 -91.169 1.00 64.31 207 ASN C O 1
ATOM 3204 N N . THR B 2 219 ? -92.342 -56.318 -93.285 1.00 62.73 208 THR C N 1
ATOM 3205 C CA . THR B 2 219 ? -91.718 -57.613 -93.555 1.00 62.84 208 THR C CA 1
ATOM 3206 C C . THR B 2 219 ? -90.468 -57.537 -94.435 1.00 66.18 208 THR C C 1
ATOM 3207 O O . THR B 2 219 ? -89.724 -58.510 -94.541 1.00 65.57 208 THR C O 1
ATOM 3211 N N . VAL B 2 220 ? -90.236 -56.395 -95.069 1.00 68.40 209 VAL C N 1
ATOM 3212 C CA . VAL B 2 220 ? -89.088 -56.263 -95.965 1.00 70.08 209 VAL C CA 1
ATOM 3213 C C . VAL B 2 220 ? -87.884 -55.544 -95.344 1.00 73.21 209 VAL C C 1
ATOM 3214 O O . VAL B 2 220 ? -86.943 -55.189 -96.051 1.00 73.57 209 VAL C O 1
ATOM 3218 N N . VAL B 2 221 ? -87.904 -55.337 -94.031 1.00 67.57 210 VAL C N 1
ATOM 3219 C CA . VAL B 2 221 ? -86.789 -54.663 -93.373 1.00 63.85 210 VAL C CA 1
ATOM 3220 C C . VAL B 2 221 ? -86.019 -55.575 -92.415 1.00 61.86 210 VAL C C 1
ATOM 3221 O O . VAL B 2 221 ? -86.563 -56.059 -91.425 1.00 60.86 210 VAL C O 1
ATOM 3225 N N . LYS B 2 222 ? -84.747 -55.802 -92.731 1.00 65.83 211 LYS C N 1
ATOM 3226 C CA . LYS B 2 222 ? -83.892 -56.686 -91.937 1.00 66.72 211 LYS C CA 1
ATOM 3227 C C . LYS B 2 222 ? -82.823 -55.938 -91.128 1.00 64.33 211 LYS C C 1
ATOM 3228 O O . LYS B 2 222 ? -82.053 -56.552 -90.371 1.00 56.91 211 LYS C O 1
ATOM 3234 N N . THR B 2 223 ? -82.781 -54.616 -91.309 1.00 64.76 212 THR C N 1
ATOM 3235 C CA . THR B 2 223 ? -81.885 -53.733 -90.559 1.00 57.60 212 THR C CA 1
ATOM 3236 C C . THR B 2 223 ? -82.465 -52.330 -90.436 1.00 61.24 212 THR C C 1
ATOM 3237 O O . THR B 2 223 ? -82.689 -51.640 -91.432 1.00 62.96 212 THR C O 1
ATOM 3241 N N . PHE B 2 224 ? -82.702 -51.923 -89.194 1.00 58.54 213 PHE C N 1
ATOM 3242 C CA . PHE B 2 224 ? -83.191 -50.590 -88.889 1.00 57.48 213 PHE C CA 1
ATOM 3243 C C . PHE B 2 224 ? -82.164 -49.917 -87.980 1.00 58.86 213 PHE C C 1
ATOM 3244 O O . PHE B 2 224 ? -82.023 -50.278 -86.804 1.00 55.74 213 PHE C O 1
ATOM 3252 N N . SER B 2 225 ? -81.438 -48.957 -88.552 1.00 57.70 214 SER C N 1
ATOM 3253 C CA . SER B 2 225 ? -80.340 -48.275 -87.857 1.00 56.00 214 SER C CA 1
ATOM 3254 C C . SER B 2 225 ? -80.504 -46.761 -87.834 1.00 59.13 214 SER C C 1
ATOM 3255 O O . SER B 2 225 ? -80.667 -46.118 -88.878 1.00 65.13 214 SER C O 1
ATOM 3258 N N . LEU B 2 226 ? -80.454 -46.205 -86.628 1.00 64.66 215 LEU C N 1
ATOM 3259 C CA . LEU B 2 226 ? -80.508 -44.767 -86.438 1.00 65.01 215 LEU C CA 1
ATOM 3260 C C . LEU B 2 226 ? -79.370 -44.360 -85.511 1.00 58.09 215 LEU C C 1
ATOM 3261 O O . LEU B 2 226 ? -79.588 -44.016 -84.304 1.00 54.61 215 LEU C O 1
ATOM 3266 N N . ALA B 2 227 ? -78.146 -44.424 -86.075 1.00 52.54 216 ALA C N 1
ATOM 3267 C CA . ALA B 2 227 ? -76.980 -44.044 -85.298 1.00 60.39 216 ALA C CA 1
ATOM 3268 C C . ALA B 2 227 ? -76.778 -42.539 -85.346 1.00 57.87 216 ALA C C 1
ATOM 3269 O O . ALA B 2 227 ? -76.738 -41.949 -86.432 1.00 59.25 216 ALA C O 1
ATOM 3271 N N . ASN B 2 228 ? -76.660 -41.928 -84.167 1.00 52.85 217 ASN C N 1
ATOM 3272 C CA . ASN B 2 228 ? -76.363 -40.501 -84.037 1.00 55.12 217 ASN C CA 1
ATOM 3273 C C . ASN B 2 228 ? -77.516 -39.648 -84.543 1.00 63.30 217 ASN C C 1
ATOM 3274 O O . ASN B 2 228 ? -77.374 -38.896 -85.519 1.00 62.30 217 ASN C O 1
ATOM 3279 N N . THR B 2 229 ? -78.666 -39.786 -83.886 1.00 63.31 218 THR C N 1
ATOM 3280 C CA . THR B 2 229 ? -79.884 -39.098 -84.302 1.00 58.66 218 THR C CA 1
ATOM 3281 C C . THR B 2 229 ? -80.558 -38.408 -83.126 1.00 59.57 218 THR C C 1
ATOM 3282 O O . THR B 2 229 ? -81.718 -38.000 -83.234 1.00 55.94 218 THR C O 1
ATOM 3286 N N . HIS B 2 230 ? -79.834 -38.273 -82.013 1.00 61.00 219 HIS C N 1
ATOM 3287 C CA . HIS B 2 230 ? -80.417 -37.788 -80.764 1.00 55.49 219 HIS C CA 1
ATOM 3288 C C . HIS B 2 230 ? -81.686 -38.567 -80.446 1.00 59.93 219 HIS C C 1
ATOM 3289 O O . HIS B 2 230 ? -82.751 -37.977 -80.263 1.00 68.93 219 HIS C O 1
ATOM 3296 N N . ALA B 2 231 ? -81.589 -39.889 -80.406 1.00 53.09 220 ALA C N 1
ATOM 3297 C CA . ALA B 2 231 ? -82.728 -40.671 -79.951 1.00 54.27 220 ALA C CA 1
ATOM 3298 C C . ALA B 2 231 ? -82.796 -40.706 -78.417 1.00 53.40 220 ALA C C 1
ATOM 3299 O O . ALA B 2 231 ? -81.789 -40.526 -77.733 1.00 54.24 220 ALA C O 1
ATOM 3301 N N . ASP B 2 232 ? -83.997 -40.918 -77.888 1.00 57.41 221 ASP C N 1
ATOM 3302 C CA . ASP B 2 232 ? -84.190 -41.023 -76.446 1.00 56.89 221 ASP C CA 1
ATOM 3303 C C . ASP B 2 232 ? -85.117 -42.184 -76.091 1.00 52.22 221 ASP C C 1
ATOM 3304 O O . ASP B 2 232 ? -85.542 -42.957 -76.963 1.00 47.18 221 ASP C O 1
ATOM 3309 N N . ASP B 2 233 ? -85.432 -42.273 -74.799 1.00 49.96 222 ASP C N 1
ATOM 3310 C CA . ASP B 2 233 ? -86.285 -43.317 -74.239 1.00 50.30 222 ASP C CA 1
ATOM 3311 C C . ASP B 2 233 ? -87.642 -43.367 -74.952 1.00 57.43 222 ASP C C 1
ATOM 3312 O O . ASP B 2 233 ? -88.266 -44.424 -75.058 1.00 62.85 222 ASP C O 1
ATOM 3317 N N . SER B 2 234 ? -88.084 -42.210 -75.442 1.00 58.95 223 SER C N 1
ATOM 3318 C CA . SER B 2 234 ? -89.297 -42.111 -76.249 1.00 57.16 223 SER C CA 1
ATOM 3319 C C . SER B 2 234 ? -89.144 -42.986 -77.482 1.00 52.41 223 SER C C 1
ATOM 3320 O O . SER B 2 234 ? -89.950 -43.891 -77.712 1.00 50.11 223 SER C O 1
ATOM 3323 N N . ALA B 2 235 ? -88.100 -42.720 -78.264 1.00 58.48 224 ALA C N 1
ATOM 3324 C CA . ALA B 2 235 ? -87.825 -43.517 -79.449 1.00 51.54 224 ALA C CA 1
ATOM 3325 C C . ALA B 2 235 ? -87.565 -44.946 -79.014 1.00 51.46 224 ALA C C 1
ATOM 3326 O O . ALA B 2 235 ? -88.059 -45.885 -79.633 1.00 56.50 224 ALA C O 1
ATOM 3328 N N . ALA B 2 236 ? -86.818 -45.104 -77.925 1.00 52.55 225 ALA C N 1
ATOM 3329 C CA . ALA B 2 236 ? -86.465 -46.431 -77.442 1.00 58.69 225 ALA C CA 1
ATOM 3330 C C . ALA B 2 236 ? -87.707 -47.238 -77.082 1.00 58.41 225 ALA C C 1
ATOM 3331 O O . ALA B 2 236 ? -87.766 -48.437 -77.368 1.00 57.88 225 ALA C O 1
ATOM 3333 N N . MET B 2 237 ? -88.691 -46.572 -76.466 1.00 61.41 226 MET C N 1
ATOM 3334 C CA . MET B 2 237 ? -89.985 -47.195 -76.147 1.00 63.41 226 MET C CA 1
ATOM 3335 C C . MET B 2 237 ? -90.734 -47.507 -77.447 1.00 60.21 226 MET C C 1
ATOM 3336 O O . MET B 2 237 ? -91.231 -48.627 -77.638 1.00 55.07 226 MET C O 1
ATOM 3341 N N . ALA B 2 238 ? -90.785 -46.516 -78.338 1.00 58.46 227 ALA C N 1
ATOM 3342 C CA . ALA B 2 238 ? -91.344 -46.690 -79.669 1.00 57.79 227 ALA C CA 1
ATOM 3343 C C . ALA B 2 238 ? -90.742 -47.923 -80.321 1.00 58.16 227 ALA C C 1
ATOM 3344 O O . ALA B 2 238 ? -91.471 -48.760 -80.851 1.00 58.11 227 ALA C O 1
ATOM 3346 N N . ILE B 2 239 ? -89.413 -48.040 -80.250 1.00 58.85 228 ILE C N 1
ATOM 3347 C CA . ILE B 2 239 ? -88.687 -49.185 -80.822 1.00 61.44 228 ILE C CA 1
ATOM 3348 C C . ILE B 2 239 ? -88.923 -50.474 -80.017 1.00 60.58 228 ILE C C 1
ATOM 3349 O O . ILE B 2 239 ? -89.006 -51.565 -80.600 1.00 57.26 228 ILE C O 1
ATOM 3354 N N . ALA B 2 240 ? -89.056 -50.330 -78.696 1.00 60.56 229 ALA C N 1
ATOM 3355 C CA . ALA B 2 240 ? -89.203 -51.461 -77.761 1.00 60.91 229 ALA C CA 1
ATOM 3356 C C . ALA B 2 240 ? -90.444 -52.317 -78.017 1.00 64.10 229 ALA C C 1
ATOM 3357 O O . ALA B 2 240 ? -90.349 -53.536 -78.176 1.00 59.68 229 ALA C O 1
ATOM 3359 N N . GLU B 2 241 ? -91.602 -51.661 -78.039 1.00 62.25 230 GLU C N 1
ATOM 3360 C CA . GLU B 2 241 ? -92.887 -52.300 -78.293 1.00 59.95 230 GLU C CA 1
ATOM 3361 C C . GLU B 2 241 ? -92.949 -52.867 -79.713 1.00 60.14 230 GLU C C 1
ATOM 3362 O O . GLU B 2 241 ? -93.480 -53.958 -79.940 1.00 57.52 230 GLU C O 1
ATOM 3368 N N . MET B 2 242 ? -92.389 -52.112 -80.655 1.00 54.19 231 MET C N 1
ATOM 3369 C CA . MET B 2 242 ? -92.322 -52.520 -82.041 1.00 50.30 231 MET C CA 1
ATOM 3370 C C . MET B 2 242 ? -91.680 -53.893 -82.204 1.00 56.39 231 MET C C 1
ATOM 3371 O O . MET B 2 242 ? -92.073 -54.663 -83.078 1.00 60.86 231 MET C O 1
ATOM 3376 N N . LEU B 2 243 ? -90.686 -54.195 -81.376 1.00 57.13 232 LEU C N 1
ATOM 3377 C CA . LEU B 2 243 ? -89.983 -55.472 -81.475 1.00 58.47 232 LEU C CA 1
ATOM 3378 C C . LEU B 2 243 ? -90.909 -56.669 -81.289 1.00 52.07 232 LEU C C 1
ATOM 3379 O O . LEU B 2 243 ? -90.837 -57.632 -82.051 1.00 48.87 232 LEU C O 1
ATOM 3384 N N . LYS B 2 244 ? -91.779 -56.598 -80.281 1.00 49.73 233 LYS C N 1
ATOM 3385 C CA . LYS B 2 244 ? -92.701 -57.698 -79.955 1.00 54.16 233 LYS C CA 1
ATOM 3386 C C . LYS B 2 244 ? -93.897 -57.706 -80.892 1.00 53.54 233 LYS C C 1
ATOM 3387 O O . LYS B 2 244 ? -94.839 -58.479 -80.722 1.00 43.86 233 LYS C O 1
ATOM 3393 N N . VAL B 2 245 ? -93.836 -56.831 -81.884 1.00 53.50 234 VAL C N 1
ATOM 3394 C CA . VAL B 2 245 ? -94.910 -56.667 -82.835 1.00 54.54 234 VAL C CA 1
ATOM 3395 C C . VAL B 2 245 ? -94.316 -56.670 -84.251 1.00 54.85 234 VAL C C 1
ATOM 3396 O O . VAL B 2 245 ? -94.932 -56.202 -85.208 1.00 48.73 234 VAL C O 1
ATOM 3400 N N . ASN B 2 246 ? -93.105 -57.210 -84.363 1.00 53.58 235 ASN C N 1
ATOM 3401 C CA . ASN B 2 246 ? -92.391 -57.339 -85.632 1.00 50.35 235 ASN C CA 1
ATOM 3402 C C . ASN B 2 246 ? -91.581 -58.622 -85.620 1.00 60.84 235 ASN C C 1
ATOM 3403 O O . ASN B 2 246 ? -90.966 -58.966 -84.608 1.00 66.72 235 ASN C O 1
ATOM 3408 N N . GLU B 2 247 ? -91.576 -59.324 -86.749 1.00 60.70 236 GLU C N 1
ATOM 3409 C CA . GLU B 2 247 ? -90.933 -60.636 -86.831 1.00 63.14 236 GLU C CA 1
ATOM 3410 C C . GLU B 2 247 ? -90.028 -60.780 -88.057 1.00 70.16 236 GLU C C 1
ATOM 3411 O O . GLU B 2 247 ? -89.938 -61.859 -88.656 1.00 67.11 236 GLU C O 1
ATOM 3417 N N . HIS B 2 248 ? -89.347 -59.691 -88.419 1.00 62.92 237 HIS C N 1
ATOM 3418 C CA . HIS B 2 248 ? -88.522 -59.683 -89.629 1.00 61.41 237 HIS C CA 1
ATOM 3419 C C . HIS B 2 248 ? -87.194 -58.937 -89.520 1.00 58.57 237 HIS C C 1
ATOM 3420 O O . HIS B 2 248 ? -86.270 -59.176 -90.311 1.00 48.95 237 HIS C O 1
ATOM 3427 N N . ILE B 2 249 ? -87.104 -58.043 -88.538 1.00 62.51 238 ILE C N 1
ATOM 3428 C CA . ILE B 2 249 ? -85.854 -57.357 -88.244 1.00 60.38 238 ILE C CA 1
ATOM 3429 C C . ILE B 2 249 ? -84.925 -58.289 -87.477 1.00 57.35 238 ILE C C 1
ATOM 3430 O O . ILE B 2 249 ? -85.290 -58.821 -86.423 1.00 57.58 238 ILE C O 1
ATOM 3435 N N . THR B 2 250 ? -83.729 -58.491 -88.026 1.00 57.59 239 THR C N 1
ATOM 3436 C CA . THR B 2 250 ? -82.692 -59.272 -87.355 1.00 52.33 239 THR C CA 1
ATOM 3437 C C . THR B 2 250 ? -81.660 -58.364 -86.689 1.00 49.10 239 THR C C 1
ATOM 3438 O O . THR B 2 250 ? -80.842 -58.829 -85.904 1.00 46.70 239 THR C O 1
ATOM 3442 N N . ASN B 2 251 ? -81.715 -57.070 -86.990 1.00 53.14 240 ASN C N 1
ATOM 3443 C CA . ASN B 2 251 ? -80.677 -56.145 -86.554 1.00 50.45 240 ASN C CA 1
ATOM 3444 C C . ASN B 2 251 ? -81.171 -54.727 -86.258 1.00 47.61 240 ASN C C 1
ATOM 3445 O O . ASN B 2 251 ? -81.624 -54.015 -87.154 1.00 54.98 240 ASN C O 1
ATOM 3450 N N . VAL B 2 252 ? -81.066 -54.322 -84.996 1.00 44.03 241 VAL C N 1
ATOM 3451 C CA . VAL B 2 252 ? -81.406 -52.957 -84.586 1.00 49.15 241 VAL C CA 1
ATOM 3452 C C . VAL B 2 252 ? -80.144 -52.239 -84.112 1.00 50.34 241 VAL C C 1
ATOM 3453 O O . VAL B 2 252 ? -79.337 -52.808 -83.375 1.00 49.46 241 VAL C O 1
ATOM 3457 N N . ASN B 2 253 ? -79.970 -50.991 -84.534 1.00 50.63 242 ASN C N 1
ATOM 3458 C CA . ASN B 2 253 ? -78.767 -50.252 -84.190 1.00 48.06 242 ASN C CA 1
ATOM 3459 C C . ASN B 2 253 ? -79.025 -48.824 -83.736 1.00 50.30 242 ASN C C 1
ATOM 3460 O O . ASN B 2 253 ? -78.797 -47.862 -84.477 1.00 54.67 242 ASN C O 1
ATOM 3465 N N . VAL B 2 254 ? -79.502 -48.702 -82.503 1.00 43.28 243 VAL C N 1
ATOM 3466 C CA . VAL B 2 254 ? -79.598 -47.403 -81.868 1.00 44.35 243 VAL C CA 1
ATOM 3467 C C . VAL B 2 254 ? -78.224 -47.073 -81.293 1.00 44.08 243 VAL C C 1
ATOM 3468 O O . VAL B 2 254 ? -77.783 -47.706 -80.344 1.00 43.34 243 VAL C O 1
ATOM 3472 N N . GLU B 2 255 ? -77.522 -46.111 -81.875 1.00 45.70 244 GLU C N 1
ATOM 3473 C CA . GLU B 2 255 ? -76.179 -45.814 -81.382 1.00 49.16 244 GLU C CA 1
ATOM 3474 C C . GLU B 2 255 ? -75.888 -44.330 -81.308 1.00 51.94 244 GLU C C 1
ATOM 3475 O O . GLU B 2 255 ? -76.492 -43.525 -82.033 1.00 53.60 244 GLU C O 1
ATOM 3481 N N . SER B 2 256 ? -74.947 -43.985 -80.426 1.00 55.33 245 SER C N 1
ATOM 3482 C CA . SER B 2 256 ? -74.489 -42.609 -80.247 1.00 49.93 245 SER C CA 1
ATOM 3483 C C . SER B 2 256 ? -75.652 -41.686 -79.922 1.00 49.34 245 SER C C 1
ATOM 3484 O O . SER B 2 256 ? -75.689 -40.535 -80.350 1.00 48.47 245 SER C O 1
ATOM 3487 N N . ASN B 2 257 ? -76.605 -42.209 -79.163 1.00 54.07 246 ASN C N 1
ATOM 3488 C CA . ASN B 2 257 ? -77.804 -41.461 -78.843 1.00 56.58 246 ASN C CA 1
ATOM 3489 C C . ASN B 2 257 ? -77.747 -40.901 -77.434 1.00 56.76 246 ASN C C 1
ATOM 3490 O O . ASN B 2 257 ? -76.669 -40.745 -76.855 1.00 55.51 246 ASN C O 1
ATOM 3495 N N . PHE B 2 258 ? -78.926 -40.603 -76.900 1.00 54.20 247 PHE C N 1
ATOM 3496 C CA . PHE B 2 258 ? -79.075 -40.039 -75.575 1.00 49.15 247 PHE C CA 1
ATOM 3497 C C . PHE B 2 258 ? -80.043 -40.886 -74.745 1.00 49.79 247 PHE C C 1
ATOM 3498 O O . PHE B 2 258 ? -80.722 -40.374 -73.851 1.00 47.02 247 PHE C O 1
ATOM 3506 N N . ILE B 2 259 ? -80.093 -42.186 -75.040 1.00 53.22 248 ILE C N 1
ATOM 3507 C CA . ILE B 2 259 ? -80.987 -43.109 -74.335 1.00 46.60 248 ILE C CA 1
ATOM 3508 C C . ILE B 2 259 ? -80.448 -43.389 -72.942 1.00 50.30 248 ILE C C 1
ATOM 3509 O O . ILE B 2 259 ? -79.290 -43.795 -72.787 1.00 50.34 248 ILE C O 1
ATOM 3514 N N . THR B 2 260 ? -81.295 -43.143 -71.940 1.00 45.82 249 THR C N 1
ATOM 3515 C CA . THR B 2 260 ? -80.997 -43.463 -70.543 1.00 44.39 249 THR C CA 1
ATOM 3516 C C . THR B 2 260 ? -81.306 -44.942 -70.318 1.00 47.93 249 THR C C 1
ATOM 3517 O O . THR B 2 260 ? -81.840 -45.612 -71.203 1.00 53.08 249 THR C O 1
ATOM 3521 N N . GLY B 2 261 ? -80.961 -45.460 -69.145 1.00 53.50 250 GLY C N 1
ATOM 3522 C CA . GLY B 2 261 ? -81.259 -46.854 -68.823 1.00 56.90 250 GLY C CA 1
ATOM 3523 C C . GLY B 2 261 ? -82.751 -47.134 -68.828 1.00 59.35 250 GLY C C 1
ATOM 3524 O O . GLY B 2 261 ? -83.184 -48.289 -68.896 1.00 50.65 250 GLY C O 1
ATOM 3525 N N . LYS B 2 262 ? -83.530 -46.056 -68.773 1.00 57.37 251 LYS C N 1
ATOM 3526 C CA . LYS B 2 262 ? -84.980 -46.138 -68.724 1.00 61.65 251 LYS C CA 1
ATOM 3527 C C . LYS B 2 262 ? -85.494 -46.643 -70.062 1.00 57.11 251 LYS C C 1
ATOM 3528 O O . LYS B 2 262 ? -86.438 -47.429 -70.112 1.00 52.67 251 LYS C O 1
ATOM 3534 N N . GLY B 2 263 ? -84.841 -46.212 -71.137 1.00 53.18 252 GLY C N 1
ATOM 3535 C CA . GLY B 2 263 ? -85.200 -46.636 -72.490 1.00 52.41 252 GLY C CA 1
ATOM 3536 C C . GLY B 2 263 ? -84.571 -47.951 -72.918 1.00 52.87 252 GLY C C 1
ATOM 3537 O O . GLY B 2 263 ? -85.210 -48.769 -73.580 1.00 56.49 252 GLY C O 1
ATOM 3538 N N . ILE B 2 264 ? -83.308 -48.154 -72.551 1.00 56.95 253 ILE C N 1
ATOM 3539 C CA . ILE B 2 264 ? -82.608 -49.399 -72.866 1.00 59.65 253 ILE C CA 1
ATOM 3540 C C . ILE B 2 264 ? -83.381 -50.571 -72.281 1.00 52.36 253 ILE C C 1
ATOM 3541 O O . ILE B 2 264 ? -83.611 -51.580 -72.960 1.00 49.05 253 ILE C O 1
ATOM 3546 N N . LEU B 2 265 ? -83.808 -50.410 -71.033 1.00 53.24 254 LEU C N 1
ATOM 3547 C CA . LEU B 2 265 ? -84.591 -51.437 -70.368 1.00 56.02 254 LEU C CA 1
ATOM 3548 C C . LEU B 2 265 ? -85.943 -51.677 -71.049 1.00 58.88 254 LEU C C 1
ATOM 3549 O O . LEU B 2 265 ? -86.510 -52.775 -70.940 1.00 59.38 254 LEU C O 1
ATOM 3554 N N . ALA B 2 266 ? -86.453 -50.660 -71.750 1.00 56.46 255 ALA C N 1
ATOM 3555 C CA . ALA B 2 266 ? -87.668 -50.826 -72.543 1.00 49.84 255 ALA C CA 1
ATOM 3556 C C . ALA B 2 266 ? -87.435 -51.908 -73.589 1.00 48.00 255 ALA C C 1
ATOM 3557 O O . ALA B 2 266 ? -88.052 -52.978 -73.543 1.00 46.31 255 ALA C O 1
ATOM 3559 N N . ILE B 2 267 ? -86.513 -51.623 -74.507 1.00 53.16 256 ILE C N 1
ATOM 3560 C CA . ILE B 2 267 ? -86.102 -52.555 -75.548 1.00 50.05 256 ILE C CA 1
ATOM 3561 C C . ILE B 2 267 ? -85.772 -53.911 -74.944 1.00 48.16 256 ILE C C 1
ATOM 3562 O O . ILE B 2 267 ? -85.925 -54.941 -75.597 1.00 49.68 256 ILE C O 1
ATOM 3567 N N . MET B 2 268 ? -85.353 -53.903 -73.686 1.00 46.37 257 MET C N 1
ATOM 3568 C CA . MET B 2 268 ? -84.843 -55.103 -73.044 1.00 52.41 257 MET C CA 1
ATOM 3569 C C . MET B 2 268 ? -85.924 -56.120 -72.693 1.00 47.35 257 MET C C 1
ATOM 3570 O O . MET B 2 268 ? -85.808 -57.300 -73.038 1.00 42.49 257 MET C O 1
ATOM 3575 N N . ARG B 2 269 ? -86.967 -55.658 -72.003 1.00 53.06 258 ARG C N 1
ATOM 3576 C CA . ARG B 2 269 ? -88.099 -56.511 -71.624 1.00 54.20 258 ARG C CA 1
ATOM 3577 C C . ARG B 2 269 ? -88.907 -56.969 -72.841 1.00 55.70 258 ARG C C 1
ATOM 3578 O O . ARG B 2 269 ? -89.343 -58.126 -72.895 1.00 50.63 258 ARG C O 1
ATOM 3586 N N . ALA B 2 270 ? -89.094 -56.062 -73.805 1.00 51.12 259 ALA C N 1
ATOM 3587 C CA . ALA B 2 270 ? -89.653 -56.405 -75.118 1.00 49.63 259 ALA C CA 1
ATOM 3588 C C . ALA B 2 270 ? -89.018 -57.693 -75.642 1.00 52.51 259 ALA C C 1
ATOM 3589 O O . ALA B 2 270 ? -89.711 -58.644 -76.024 1.00 56.32 259 ALA C O 1
ATOM 3591 N N . LEU B 2 271 ? -87.688 -57.714 -75.613 1.00 54.27 260 LEU C N 1
ATOM 3592 C CA . LEU B 2 271 ? -86.897 -58.855 -76.039 1.00 48.90 260 LEU C CA 1
ATOM 3593 C C . LEU B 2 271 ? -86.995 -60.092 -75.131 1.00 49.29 260 LEU C C 1
ATOM 3594 O O . LEU B 2 271 ? -86.275 -61.066 -75.356 1.00 55.02 260 LEU C O 1
ATOM 3599 N N . GLN B 2 272 ? -87.865 -60.073 -74.116 1.00 52.57 261 GLN C N 1
ATOM 3600 C CA . GLN B 2 272 ? -88.014 -61.246 -73.235 1.00 53.74 261 GLN C CA 1
ATOM 3601 C C . GLN B 2 272 ? -88.717 -62.401 -73.933 1.00 54.63 261 GLN C C 1
ATOM 3602 O O . GLN B 2 272 ? -88.622 -63.554 -73.505 1.00 55.30 261 GLN C O 1
ATOM 3608 N N . HIS B 2 273 ? -89.426 -62.070 -75.007 1.00 55.92 262 HIS C N 1
ATOM 3609 C CA . HIS B 2 273 ? -90.102 -63.054 -75.833 1.00 48.92 262 HIS C CA 1
ATOM 3610 C C . HIS B 2 273 ? -90.208 -62.550 -77.266 1.00 55.00 262 HIS C C 1
ATOM 3611 O O . HIS B 2 273 ? -91.294 -62.509 -77.845 1.00 55.57 262 HIS C O 1
ATOM 3618 N N . ASN B 2 274 ? -89.067 -62.140 -77.819 1.00 49.43 263 ASN C N 1
ATOM 3619 C CA . ASN B 2 274 ? -88.955 -61.836 -79.245 1.00 40.53 263 ASN C CA 1
ATOM 3620 C C . ASN B 2 274 ? -87.913 -62.722 -79.922 1.00 39.85 263 ASN C C 1
ATOM 3621 O O . ASN B 2 274 ? -86.737 -62.699 -79.564 1.00 51.03 263 ASN C O 1
ATOM 3626 N N . THR B 2 275 ? -88.361 -63.474 -80.920 1.00 41.70 264 THR C N 1
ATOM 3627 C CA . THR B 2 275 ? -87.538 -64.458 -81.611 1.00 42.99 264 THR C CA 1
ATOM 3628 C C . THR B 2 275 ? -87.369 -64.056 -83.072 1.00 43.52 264 THR C C 1
ATOM 3629 O O . THR B 2 275 ? -88.172 -64.446 -83.927 1.00 41.16 264 THR C O 1
ATOM 3633 N N . VAL B 2 276 ? -86.338 -63.256 -83.341 1.00 42.01 265 VAL C N 1
ATOM 3634 C CA . VAL B 2 276 ? -85.984 -62.816 -84.697 1.00 45.87 265 VAL C CA 1
ATOM 3635 C C . VAL B 2 276 ? -84.803 -61.870 -84.623 1.00 47.66 265 VAL C C 1
ATOM 3636 O O . VAL B 2 276 ? -83.882 -61.954 -85.442 1.00 46.91 265 VAL C O 1
ATOM 3640 N N . LEU B 2 277 ? -84.847 -60.962 -83.644 1.00 46.60 266 LEU C N 1
ATOM 3641 C CA . LEU B 2 277 ? -83.747 -60.046 -83.412 1.00 40.95 266 LEU C CA 1
ATOM 3642 C C . LEU B 2 277 ? -82.525 -60.842 -83.010 1.00 39.66 266 LEU C C 1
ATOM 3643 O O . LEU B 2 277 ? -82.578 -61.662 -82.088 1.00 37.00 266 LEU C O 1
ATOM 3648 N N . THR B 2 278 ? -81.432 -60.600 -83.721 1.00 43.33 267 THR C N 1
ATOM 3649 C CA . THR B 2 278 ? -80.252 -61.432 -83.577 1.00 40.97 267 THR C CA 1
ATOM 3650 C C . THR B 2 278 ? -78.997 -60.600 -83.269 1.00 41.83 267 THR C C 1
ATOM 3651 O O . THR B 2 278 ? -77.966 -61.158 -82.887 1.00 42.78 267 THR C O 1
ATOM 3655 N N . GLU B 2 279 ? -79.106 -59.269 -83.423 1.00 40.04 268 GLU C N 1
ATOM 3656 C CA . GLU B 2 279 ? -78.042 -58.315 -83.065 1.00 38.73 268 GLU C CA 1
ATOM 3657 C C . GLU B 2 279 ? -78.650 -56.970 -82.687 1.00 43.75 268 GLU C C 1
ATOM 3658 O O . GLU B 2 279 ? -79.479 -56.439 -83.419 1.00 47.30 268 GLU C O 1
ATOM 3664 N N . LEU B 2 280 ? -78.235 -56.414 -81.553 1.00 38.58 269 LEU C N 1
ATOM 3665 C CA . LEU B 2 280 ? -78.634 -55.056 -81.184 1.00 39.87 269 LEU C CA 1
ATOM 3666 C C . LEU B 2 280 ? -77.469 -54.269 -80.591 1.00 39.21 269 LEU C C 1
ATOM 3667 O O . LEU B 2 280 ? -76.722 -54.777 -79.760 1.00 43.89 269 LEU C O 1
ATOM 3672 N N . ARG B 2 281 ? -77.323 -53.023 -81.015 1.00 37.54 270 ARG C N 1
ATOM 3673 C CA . ARG B 2 281 ? -76.255 -52.187 -80.498 1.00 37.60 270 ARG C CA 1
ATOM 3674 C C . ARG B 2 281 ? -76.788 -50.887 -79.907 1.00 36.21 270 ARG C C 1
ATOM 3675 O O . ARG B 2 281 ? -77.643 -50.236 -80.504 1.00 43.76 270 ARG C O 1
ATOM 3683 N N . PHE B 2 282 ? -76.285 -50.529 -78.726 1.00 29.34 271 PHE C N 1
ATOM 3684 C CA . PHE B 2 282 ? -76.588 -49.241 -78.103 1.00 32.83 271 PHE C CA 1
ATOM 3685 C C . PHE B 2 282 ? -75.352 -48.495 -77.582 1.00 40.09 271 PHE C C 1
ATOM 3686 O O . PHE B 2 282 ? -75.437 -47.739 -76.609 1.00 39.63 271 PHE C O 1
ATOM 3694 N N . HIS B 2 283 ? -74.221 -48.697 -78.261 1.00 41.02 272 HIS C N 1
ATOM 3695 C CA . HIS B 2 283 ? -72.936 -48.073 -77.909 1.00 38.47 272 HIS C CA 1
ATOM 3696 C C . HIS B 2 283 ? -73.031 -46.548 -77.836 1.00 49.52 272 HIS C C 1
ATOM 3697 O O . HIS B 2 283 ? -73.906 -45.946 -78.471 1.00 51.97 272 HIS C O 1
ATOM 3704 N N . ASN B 2 284 ? -72.122 -45.934 -77.073 1.00 54.31 273 ASN C N 1
ATOM 3705 C CA . ASN B 2 284 ? -71.865 -44.487 -77.150 1.00 52.16 273 ASN C CA 1
ATOM 3706 C C . ASN B 2 284 ? -73.035 -43.571 -76.735 1.00 51.38 273 ASN C C 1
ATOM 3707 O O . ASN B 2 284 ? -73.395 -42.654 -77.472 1.00 54.71 273 ASN C O 1
ATOM 3712 N N . GLN B 2 285 ? -73.609 -43.802 -75.554 1.00 51.29 274 GLN C N 1
ATOM 3713 C CA . GLN B 2 285 ? -74.796 -43.046 -75.121 1.00 51.48 274 GLN C CA 1
ATOM 3714 C C . GLN B 2 285 ? -74.453 -41.716 -74.450 1.00 56.15 274 GLN C C 1
ATOM 3715 O O . GLN B 2 285 ? -73.295 -41.303 -74.454 1.00 55.99 274 GLN C O 1
ATOM 3721 N N . ARG B 2 286 ? -75.465 -41.036 -73.905 1.00 62.97 275 ARG C N 1
ATOM 3722 C CA . ARG B 2 286 ? -75.245 -39.776 -73.194 1.00 60.51 275 ARG C CA 1
ATOM 3723 C C . ARG B 2 286 ? -74.435 -40.052 -71.950 1.00 60.60 275 ARG C C 1
ATOM 3724 O O . ARG B 2 286 ? -73.222 -39.893 -71.952 1.00 64.26 275 ARG C O 1
ATOM 3732 N N . HIS B 2 287 ? -75.117 -40.489 -70.900 1.00 59.17 276 HIS C N 1
ATOM 3733 C CA . HIS B 2 287 ? -74.474 -40.793 -69.641 1.00 63.89 276 HIS C CA 1
ATOM 3734 C C . HIS B 2 287 ? -74.249 -42.291 -69.523 1.00 58.31 276 HIS C C 1
ATOM 3735 O O . HIS B 2 287 ? -74.754 -43.075 -70.335 1.00 56.37 276 HIS C O 1
ATOM 3742 N N . ILE B 2 288 ? -73.464 -42.668 -68.515 1.00 57.50 277 ILE C N 1
ATOM 3743 C CA . ILE B 2 288 ? -73.215 -44.066 -68.187 1.00 52.14 277 ILE C CA 1
ATOM 3744 C C . ILE B 2 288 ? -74.544 -44.785 -67.996 1.00 54.98 277 ILE C C 1
ATOM 3745 O O . ILE B 2 288 ? -75.521 -44.194 -67.541 1.00 57.70 277 ILE C O 1
ATOM 3750 N N . MET B 2 289 ? -74.590 -46.053 -68.364 1.00 54.44 278 MET C N 1
ATOM 3751 C CA . MET B 2 289 ? -75.804 -46.822 -68.178 1.00 51.22 278 MET C CA 1
ATOM 3752 C C . MET B 2 289 ? -76.183 -46.956 -66.706 1.00 51.09 278 MET C C 1
ATOM 3753 O O . MET B 2 289 ? -77.363 -46.863 -66.343 1.00 58.88 278 MET C O 1
ATOM 3758 N N . GLY B 2 290 ? -75.179 -47.160 -65.860 1.00 45.53 279 GLY C N 1
ATOM 3759 C CA . GLY B 2 290 ? -75.444 -47.434 -64.467 1.00 46.15 279 GLY C CA 1
ATOM 3760 C C . GLY B 2 290 ? -74.921 -48.805 -64.109 1.00 42.56 279 GLY C C 1
ATOM 3761 O O . GLY B 2 290 ? -74.001 -49.325 -64.748 1.00 43.63 279 GLY C O 1
ATOM 3762 N N . SER B 2 291 ? -75.514 -49.391 -63.082 1.00 36.09 280 SER C N 1
ATOM 3763 C CA . SER B 2 291 ? -75.007 -50.622 -62.526 1.00 34.08 280 SER C CA 1
ATOM 3764 C C . SER B 2 291 ? -76.146 -51.612 -62.368 1.00 47.63 280 SER C C 1
ATOM 3765 O O . SER B 2 291 ? -76.069 -52.741 -62.858 1.00 52.43 280 SER C O 1
ATOM 3768 N N . GLN B 2 292 ? -77.207 -51.184 -61.694 1.00 49.36 281 GLN C N 1
ATOM 3769 C CA . GLN B 2 292 ? -78.387 -52.009 -61.578 1.00 46.71 281 GLN C CA 1
ATOM 3770 C C . GLN B 2 292 ? -78.971 -52.115 -62.981 1.00 47.66 281 GLN C C 1
ATOM 3771 O O . GLN B 2 292 ? -79.321 -53.204 -63.442 1.00 52.90 281 GLN C O 1
ATOM 3777 N N . VAL B 2 293 ? -79.029 -50.973 -63.662 1.00 48.24 282 VAL C N 1
ATOM 3778 C CA . VAL B 2 293 ? -79.446 -50.896 -65.061 1.00 43.35 282 VAL C CA 1
ATOM 3779 C C . VAL B 2 293 ? -78.677 -51.896 -65.902 1.00 45.53 282 VAL C C 1
ATOM 3780 O O . VAL B 2 293 ? -79.209 -52.463 -66.857 1.00 44.51 282 VAL C O 1
ATOM 3784 N N . GLU B 2 294 ? -77.417 -52.097 -65.536 1.00 48.01 283 GLU C N 1
ATOM 3785 C CA . GLU B 2 294 ? -76.566 -53.042 -66.231 1.00 45.01 283 GLU C CA 1
ATOM 3786 C C . GLU B 2 294 ? -76.844 -54.477 -65.804 1.00 45.81 283 GLU C C 1
ATOM 3787 O O . GLU B 2 294 ? -76.851 -55.393 -66.637 1.00 45.94 283 GLU C O 1
ATOM 3793 N N . MET B 2 295 ? -77.081 -54.674 -64.513 1.00 44.05 284 MET C N 1
ATOM 3794 C CA . MET B 2 295 ? -77.431 -56.003 -64.014 1.00 52.69 284 MET C CA 1
ATOM 3795 C C . MET B 2 295 ? -78.828 -56.430 -64.464 1.00 49.02 284 MET C C 1
ATOM 3796 O O . MET B 2 295 ? -79.140 -57.622 -64.487 1.00 48.95 284 MET C O 1
ATOM 3801 N N . GLU B 2 296 ? -79.653 -55.451 -64.825 1.00 48.06 285 GLU C N 1
ATOM 3802 C CA . GLU B 2 296 ? -80.958 -55.730 -65.414 1.00 51.74 285 GLU C CA 1
ATOM 3803 C C . GLU B 2 296 ? -80.766 -56.455 -66.733 1.00 50.51 285 GLU C C 1
ATOM 3804 O O . GLU B 2 296 ? -81.226 -57.591 -66.907 1.00 49.42 285 GLU C O 1
ATOM 3810 N N . ILE B 2 297 ? -80.054 -55.790 -67.642 1.00 46.83 286 ILE C N 1
ATOM 3811 C CA . ILE B 2 297 ? -79.814 -56.311 -68.979 1.00 40.27 286 ILE C CA 1
ATOM 3812 C C . ILE B 2 297 ? -79.394 -57.783 -68.990 1.00 43.14 286 ILE C C 1
ATOM 3813 O O . ILE B 2 297 ? -79.791 -58.532 -69.884 1.00 53.14 286 ILE C O 1
ATOM 3818 N N . VAL B 2 298 ? -78.612 -58.208 -68.002 1.00 45.28 287 VAL C N 1
ATOM 3819 C CA . VAL B 2 298 ? -78.102 -59.579 -68.006 1.00 47.98 287 VAL C CA 1
ATOM 3820 C C . VAL B 2 298 ? -79.117 -60.571 -67.444 1.00 51.62 287 VAL C C 1
ATOM 3821 O O . VAL B 2 298 ? -79.343 -61.631 -68.036 1.00 53.57 287 VAL C O 1
ATOM 3825 N N . LYS B 2 299 ? -79.723 -60.224 -66.310 1.00 47.97 288 LYS C N 1
ATOM 3826 C CA . LYS B 2 299 ? -80.808 -61.017 -65.730 1.00 50.07 288 LYS C CA 1
ATOM 3827 C C . LYS B 2 299 ? -82.045 -60.979 -66.635 1.00 50.98 288 LYS C C 1
ATOM 3828 O O . LYS B 2 299 ? -82.740 -61.989 -66.784 1.00 48.57 288 LYS C O 1
ATOM 3834 N N . LEU B 2 300 ? -82.301 -59.816 -67.243 1.00 48.76 289 LEU C N 1
ATOM 3835 C CA . LEU B 2 300 ? -83.443 -59.640 -68.133 1.00 40.99 289 LEU C CA 1
ATOM 3836 C C . LEU B 2 300 ? -83.288 -60.548 -69.353 1.00 48.05 289 LEU C C 1
ATOM 3837 O O . LEU B 2 300 ? -84.026 -61.519 -69.504 1.00 47.77 289 LEU C O 1
ATOM 3842 N N . LEU B 2 301 ? -82.301 -60.260 -70.193 1.00 45.56 290 LEU C N 1
ATOM 3843 C CA . LEU B 2 301 ? -82.062 -61.049 -71.399 1.00 39.60 290 LEU C CA 1
ATOM 3844 C C . LEU B 2 301 ? -81.767 -62.530 -71.152 1.00 46.27 290 LEU C C 1
ATOM 3845 O O . LEU B 2 301 ? -81.610 -63.292 -72.112 1.00 48.21 290 LEU C O 1
ATOM 3850 N N . LYS B 2 302 ? -81.686 -62.939 -69.885 1.00 46.07 291 LYS C N 1
ATOM 3851 C CA . LYS B 2 302 ? -81.285 -64.306 -69.549 1.00 43.23 291 LYS C CA 1
ATOM 3852 C C . LYS B 2 302 ? -82.205 -65.377 -70.168 1.00 50.01 291 LYS C C 1
ATOM 3853 O O . LYS B 2 302 ? -81.761 -66.504 -70.431 1.00 49.82 291 LYS C O 1
ATOM 3859 N N . GLU B 2 303 ? -83.474 -65.019 -70.404 1.00 49.65 292 GLU C N 1
ATOM 3860 C CA . GLU B 2 303 ? -84.442 -65.951 -70.991 1.00 41.55 292 GLU C CA 1
ATOM 3861 C C . GLU B 2 303 ? -84.670 -65.742 -72.480 1.00 43.02 292 GLU C C 1
ATOM 3862 O O . GLU B 2 303 ? -85.663 -66.215 -73.047 1.00 46.74 292 GLU C O 1
ATOM 3868 N N . ASN B 2 304 ? -83.748 -65.024 -73.105 1.00 42.18 293 ASN C N 1
ATOM 3869 C CA . ASN B 2 304 ? -83.739 -64.875 -74.548 1.00 43.08 293 ASN C CA 1
ATOM 3870 C C . ASN B 2 304 ? -82.752 -65.891 -75.111 1.00 40.13 293 ASN C C 1
ATOM 3871 O O . ASN B 2 304 ? -81.650 -66.048 -74.580 1.00 43.45 293 ASN C O 1
ATOM 3876 N N . THR B 2 305 ? -83.154 -66.595 -76.167 1.00 40.58 294 THR C N 1
ATOM 3877 C CA . THR B 2 305 ? -82.309 -67.636 -76.767 1.00 40.04 294 THR C CA 1
ATOM 3878 C C . THR B 2 305 ? -81.986 -67.296 -78.227 1.00 41.38 294 THR C C 1
ATOM 3879 O O . THR B 2 305 ? -81.400 -68.095 -78.967 1.00 44.70 294 THR C O 1
ATOM 3883 N N . THR B 2 306 ? -82.334 -66.078 -78.614 1.00 37.69 295 THR C N 1
ATOM 3884 C CA . THR B 2 306 ? -82.322 -65.686 -80.009 1.00 36.40 295 THR C CA 1
ATOM 3885 C C . THR B 2 306 ? -81.249 -64.670 -80.344 1.00 38.79 295 THR C C 1
ATOM 3886 O O . THR B 2 306 ? -80.661 -64.714 -81.427 1.00 39.69 295 THR C O 1
ATOM 3890 N N . LEU B 2 307 ? -81.009 -63.746 -79.419 1.00 40.00 296 LEU C N 1
ATOM 3891 C CA . LEU B 2 307 ? -80.077 -62.654 -79.655 1.00 37.55 296 LEU C CA 1
ATOM 3892 C C . LEU B 2 307 ? -78.656 -63.203 -79.754 1.00 41.57 296 LEU C C 1
ATOM 3893 O O . LEU B 2 307 ? -78.198 -63.925 -78.862 1.00 35.92 296 LEU C O 1
ATOM 3898 N N . LEU B 2 308 ? -77.973 -62.878 -80.850 1.00 40.73 297 LEU C N 1
ATOM 3899 C CA . LEU B 2 308 ? -76.613 -63.377 -81.074 1.00 41.78 297 LEU C CA 1
ATOM 3900 C C . LEU B 2 308 ? -75.498 -62.405 -80.678 1.00 41.19 297 LEU C C 1
ATOM 3901 O O . LEU B 2 308 ? -74.472 -62.835 -80.139 1.00 45.14 297 LEU C O 1
ATOM 3906 N N . ARG B 2 309 ? -75.700 -61.111 -80.933 1.00 34.48 298 ARG C N 1
ATOM 3907 C CA . ARG B 2 309 ? -74.674 -60.096 -80.669 1.00 36.88 298 ARG C CA 1
ATOM 3908 C C . ARG B 2 309 ? -75.242 -58.837 -80.008 1.00 41.60 298 ARG C C 1
ATOM 3909 O O . ARG B 2 309 ? -76.141 -58.196 -80.551 1.00 43.74 298 ARG C O 1
ATOM 3917 N N . LEU B 2 310 ? -74.700 -58.488 -78.841 1.00 36.20 299 LEU C N 1
ATOM 3918 C CA . LEU B 2 310 ? -75.165 -57.329 -78.073 1.00 32.01 299 LEU C CA 1
ATOM 3919 C C . LEU B 2 310 ? -74.121 -56.218 -78.007 1.00 37.49 299 LEU C C 1
ATOM 3920 O O . LEU B 2 310 ? -73.267 -56.218 -77.123 1.00 36.98 299 LEU C O 1
ATOM 3925 N N . GLY B 2 311 ? -74.225 -55.257 -78.921 1.00 41.42 300 GLY C N 1
ATOM 3926 C CA . GLY B 2 311 ? -73.279 -54.140 -79.016 1.00 41.78 300 GLY C CA 1
ATOM 3927 C C . GLY B 2 311 ? -73.285 -53.124 -77.877 1.00 43.96 300 GLY C C 1
ATOM 3928 O O . GLY B 2 311 ? -73.832 -52.028 -78.013 1.00 40.39 300 GLY C O 1
ATOM 3929 N N . TYR B 2 312 ? -72.648 -53.490 -76.764 1.00 50.56 301 TYR C N 1
ATOM 3930 C CA . TYR B 2 312 ? -72.409 -52.586 -75.632 1.00 45.41 301 TYR C CA 1
ATOM 3931 C C . TYR B 2 312 ? -71.313 -53.139 -74.715 1.00 46.39 301 TYR C C 1
ATOM 3932 O O . TYR B 2 312 ? -71.232 -54.352 -74.488 1.00 44.75 301 TYR C O 1
ATOM 3941 N N . HIS B 2 313 ? -70.480 -52.235 -74.196 1.00 47.78 302 HIS C N 1
ATOM 3942 C CA . HIS B 2 313 ? -69.411 -52.585 -73.254 1.00 44.02 302 HIS C CA 1
ATOM 3943 C C . HIS B 2 313 ? -69.849 -52.433 -71.794 1.00 43.26 302 HIS C C 1
ATOM 3944 O O . HIS B 2 313 ? -69.949 -51.322 -71.263 1.00 42.09 302 HIS C O 1
ATOM 3951 N N . PHE B 2 314 ? -70.115 -53.564 -71.157 1.00 38.24 303 PHE C N 1
ATOM 3952 C CA . PHE B 2 314 ? -70.382 -53.583 -69.731 1.00 42.14 303 PHE C CA 1
ATOM 3953 C C . PHE B 2 314 ? -69.151 -53.104 -68.958 1.00 41.44 303 PHE C C 1
ATOM 3954 O O . PHE B 2 314 ? -68.033 -53.553 -69.211 1.00 48.95 303 PHE C O 1
ATOM 3962 N N . GLU B 2 315 ? -69.354 -52.185 -68.024 1.00 35.71 304 GLU C N 1
ATOM 3963 C CA . GLU B 2 315 ? -68.250 -51.683 -67.213 1.00 39.93 304 GLU C CA 1
ATOM 3964 C C . GLU B 2 315 ? -68.269 -52.386 -65.876 1.00 40.44 304 GLU C C 1
ATOM 3965 O O . GLU B 2 315 ? -67.714 -51.913 -64.888 1.00 43.04 304 GLU C O 1
ATOM 3971 N N . LEU B 2 316 ? -68.920 -53.533 -65.859 1.00 44.09 305 LEU C N 1
ATOM 3972 C CA . LEU B 2 316 ? -68.981 -54.339 -64.672 1.00 41.94 305 LEU C CA 1
ATOM 3973 C C . LEU B 2 316 ? -68.799 -55.782 -65.078 1.00 42.47 305 LEU C C 1
ATOM 3974 O O . LEU B 2 316 ? -69.575 -56.310 -65.870 1.00 45.08 305 LEU C O 1
ATOM 3979 N N . PRO B 2 317 ? -67.748 -56.420 -64.545 1.00 47.17 306 PRO C N 1
ATOM 3980 C CA . PRO B 2 317 ? -67.266 -57.740 -64.940 1.00 48.85 306 PRO C CA 1
ATOM 3981 C C . PRO B 2 317 ? -68.215 -58.888 -64.613 1.00 46.16 306 PRO C C 1
ATOM 3982 O O . PRO B 2 317 ? -68.194 -59.906 -65.306 1.00 43.74 306 PRO C O 1
ATOM 3986 N N . GLY B 2 318 ? -69.023 -58.734 -63.563 1.00 42.67 307 GLY C N 1
ATOM 3987 C CA . GLY B 2 318 ? -70.044 -59.728 -63.210 1.00 40.17 307 GLY C CA 1
ATOM 3988 C C . GLY B 2 318 ? -71.054 -59.873 -64.336 1.00 45.51 307 GLY C C 1
ATOM 3989 O O . GLY B 2 318 ? -71.086 -60.903 -65.014 1.00 44.01 307 GLY C O 1
ATOM 3990 N N . PRO B 2 319 ? -71.902 -58.841 -64.525 1.00 46.36 308 PRO C N 1
ATOM 3991 C CA . PRO B 2 319 ? -72.717 -58.679 -65.717 1.00 40.63 308 PRO C CA 1
ATOM 3992 C C . PRO B 2 319 ? -72.005 -59.139 -66.992 1.00 45.66 308 PRO C C 1
ATOM 3993 O O . PRO B 2 319 ? -72.380 -60.167 -67.554 1.00 47.90 308 PRO C O 1
ATOM 3997 N N . ARG B 2 320 ? -70.984 -58.395 -67.423 1.00 44.37 309 ARG C N 1
ATOM 3998 C CA . ARG B 2 320 ? -70.244 -58.677 -68.667 1.00 44.25 309 ARG C CA 1
ATOM 3999 C C . ARG B 2 320 ? -69.947 -60.163 -68.883 1.00 46.43 309 ARG C C 1
ATOM 4000 O O . ARG B 2 320 ? -70.140 -60.680 -69.982 1.00 46.43 309 ARG C O 1
ATOM 4008 N N . MET B 2 321 ? -69.479 -60.836 -67.836 1.00 40.74 310 MET C N 1
ATOM 4009 C CA . MET B 2 321 ? -69.169 -62.255 -67.926 1.00 41.66 310 MET C CA 1
ATOM 4010 C C . MET B 2 321 ? -70.419 -63.124 -68.038 1.00 46.68 310 MET C C 1
ATOM 4011 O O . MET B 2 321 ? -70.417 -64.132 -68.754 1.00 48.92 310 MET C O 1
ATOM 4016 N N . SER B 2 322 ? -71.470 -62.752 -67.308 1.00 47.83 311 SER C N 1
ATOM 4017 C CA . SER B 2 322 ? -72.779 -63.379 -67.454 1.00 39.67 311 SER C CA 1
ATOM 4018 C C . SER B 2 322 ? -73.273 -63.213 -68.879 1.00 42.08 311 SER C C 1
ATOM 4019 O O . SER B 2 322 ? -73.644 -64.189 -69.530 1.00 43.81 311 SER C O 1
ATOM 4022 N N . MET B 2 323 ? -73.267 -61.978 -69.365 1.00 41.04 312 MET C N 1
ATOM 4023 C CA . MET B 2 323 ? -73.755 -61.705 -70.705 1.00 42.10 312 MET C CA 1
ATOM 4024 C C . MET B 2 323 ? -73.089 -62.590 -71.743 1.00 43.63 312 MET C C 1
ATOM 4025 O O . MET B 2 323 ? -73.758 -63.368 -72.417 1.00 42.11 312 MET C O 1
ATOM 4030 N N . THR B 2 324 ? -71.769 -62.484 -71.863 1.00 45.39 313 THR C N 1
ATOM 4031 C CA . THR B 2 324 ? -71.061 -63.180 -72.935 1.00 40.35 313 THR C CA 1
ATOM 4032 C C . THR B 2 324 ? -71.419 -64.659 -73.019 1.00 44.71 313 THR C C 1
ATOM 4033 O O . THR B 2 324 ? -71.610 -65.184 -74.119 1.00 46.79 313 THR C O 1
ATOM 4037 N N . SER B 2 325 ? -71.522 -65.318 -71.865 1.00 44.39 314 SER C N 1
ATOM 4038 C CA . SER B 2 325 ? -71.929 -66.723 -71.830 1.00 46.50 314 SER C CA 1
ATOM 4039 C C . SER B 2 325 ? -73.321 -66.939 -72.458 1.00 44.30 314 SER C C 1
ATOM 4040 O O . SER B 2 325 ? -73.533 -67.904 -73.201 1.00 44.30 314 SER C O 1
ATOM 4043 N N . ILE B 2 326 ? -74.255 -66.036 -72.164 1.00 44.61 315 ILE C N 1
ATOM 4044 C CA . ILE B 2 326 ? -75.584 -66.088 -72.756 1.00 40.23 315 ILE C CA 1
ATOM 4045 C C . ILE B 2 326 ? -75.479 -66.136 -74.279 1.00 42.59 315 ILE C C 1
ATOM 4046 O O . ILE B 2 326 ? -75.864 -67.128 -74.897 1.00 44.47 315 ILE C O 1
ATOM 4051 N N . LEU B 2 327 ? -74.930 -65.087 -74.881 1.00 39.93 316 LEU C N 1
ATOM 4052 C CA . LEU B 2 327 ? -74.790 -65.031 -76.333 1.00 39.18 316 LEU C CA 1
ATOM 4053 C C . LEU B 2 327 ? -74.013 -66.239 -76.869 1.00 44.10 316 LEU C C 1
ATOM 4054 O O . LEU B 2 327 ? -74.086 -66.565 -78.057 1.00 45.97 316 LEU C O 1
ATOM 4059 N N . THR B 2 328 ? -73.268 -66.903 -75.995 1.00 42.78 317 THR C N 1
ATOM 4060 C CA . THR B 2 328 ? -72.582 -68.113 -76.393 1.00 46.48 317 THR C CA 1
ATOM 4061 C C . THR B 2 328 ? -73.559 -69.291 -76.404 1.00 46.28 317 THR C C 1
ATOM 4062 O O . THR B 2 328 ? -73.556 -70.074 -77.361 1.00 46.88 317 THR C O 1
ATOM 4066 N N . ARG B 2 329 ? -74.404 -69.411 -75.375 1.00 42.89 318 ARG C N 1
ATOM 4067 C CA . ARG B 2 329 ? -75.408 -70.492 -75.353 1.00 46.74 318 ARG C CA 1
ATOM 4068 C C . ARG B 2 329 ? -76.511 -70.304 -76.409 1.00 50.93 318 ARG C C 1
ATOM 4069 O O . ARG B 2 329 ? -76.968 -71.285 -77.005 1.00 53.14 318 ARG C O 1
ATOM 4077 N N . ASN B 2 330 ? -76.926 -69.057 -76.643 1.00 46.46 319 ASN C N 1
ATOM 4078 C CA . ASN B 2 330 ? -77.823 -68.738 -77.754 1.00 39.40 319 ASN C CA 1
ATOM 4079 C C . ASN B 2 330 ? -77.274 -69.253 -79.084 1.00 43.48 319 ASN C C 1
ATOM 4080 O O . ASN B 2 330 ? -77.983 -69.919 -79.839 1.00 43.27 319 ASN C O 1
ATOM 4085 N N . MET B 2 331 ? -76.007 -68.957 -79.360 1.00 46.16 320 MET C N 1
ATOM 4086 C CA . MET B 2 331 ? -75.383 -69.402 -80.593 1.00 43.80 320 MET C CA 1
ATOM 4087 C C . MET B 2 331 ? -75.212 -70.910 -80.622 1.00 43.57 320 MET C C 1
ATOM 4088 O O . MET B 2 331 ? -75.301 -71.518 -81.680 1.00 42.44 320 MET C O 1
ATOM 4093 N N . ASP B 2 332 ? -74.971 -71.519 -79.465 1.00 43.53 321 ASP C N 1
ATOM 4094 C CA . ASP B 2 332 ? -74.767 -72.963 -79.420 1.00 48.51 321 ASP C CA 1
ATOM 4095 C C . ASP B 2 332 ? -76.004 -73.692 -79.963 1.00 54.99 321 ASP C C 1
ATOM 4096 O O . ASP B 2 332 ? -75.885 -74.707 -80.661 1.00 48.94 321 ASP C O 1
ATOM 4101 N N . LYS B 2 333 ? -77.184 -73.147 -79.656 1.00 55.48 322 LYS C N 1
ATOM 4102 C CA . LYS B 2 333 ? -78.456 -73.679 -80.152 1.00 44.36 322 LYS C CA 1
ATOM 4103 C C . LYS B 2 333 ? -78.438 -73.771 -81.668 1.00 53.05 322 LYS C C 1
ATOM 4104 O O . LYS B 2 333 ? -78.986 -74.708 -82.250 1.00 62.84 322 LYS C O 1
ATOM 4110 N N . GLN B 2 334 ? -77.792 -72.795 -82.295 1.00 50.75 323 GLN C N 1
ATOM 4111 C CA . GLN B 2 334 ? -77.661 -72.769 -83.740 1.00 53.91 323 GLN C CA 1
ATOM 4112 C C . GLN B 2 334 ? -76.784 -73.932 -84.203 1.00 61.24 323 GLN C C 1
ATOM 4113 O O . GLN B 2 334 ? -77.011 -74.505 -85.275 1.00 65.49 323 GLN C O 1
ATOM 4119 N N . ARG B 2 335 ? -75.802 -74.285 -83.376 1.00 55.30 324 ARG C N 1
ATOM 4120 C CA . ARG B 2 335 ? -74.827 -75.310 -83.724 1.00 56.77 324 ARG C CA 1
ATOM 4121 C C . ARG B 2 335 ? -75.417 -76.696 -83.596 1.00 61.41 324 ARG C C 1
ATOM 4122 O O . ARG B 2 335 ? -75.300 -77.501 -84.518 1.00 70.84 324 ARG C O 1
ATOM 4130 N N . GLN B 2 336 ? -76.044 -76.968 -82.455 1.00 60.69 325 GLN C N 1
ATOM 4131 C CA . GLN B 2 336 ? -76.726 -78.246 -82.222 1.00 65.37 325 GLN C CA 1
ATOM 4132 C C . GLN B 2 336 ? -77.822 -78.491 -83.260 1.00 74.46 325 GLN C C 1
ATOM 4133 O O . GLN B 2 336 ? -78.139 -79.640 -83.577 1.00 75.52 325 GLN C O 1
ATOM 4139 N N . LYS B 2 337 ? -78.394 -77.401 -83.779 1.00 74.44 326 LYS C N 1
ATOM 4140 C CA . LYS B 2 337 ? -79.473 -77.474 -84.769 1.00 75.15 326 LYS C CA 1
ATOM 4141 C C . LYS B 2 337 ? -78.976 -78.026 -86.103 1.00 79.86 326 LYS C C 1
ATOM 4142 O O . LYS B 2 337 ? -79.484 -79.041 -86.569 1.00 83.19 326 LYS C O 1
ATOM 4148 N N . ARG B 2 338 ? -77.986 -77.363 -86.711 1.00 77.18 327 ARG C N 1
ATOM 4149 C CA . ARG B 2 338 ? -77.353 -77.865 -87.935 1.00 77.14 327 ARG C CA 1
ATOM 4150 C C . ARG B 2 338 ? -76.910 -79.298 -87.712 1.00 80.15 327 ARG C C 1
ATOM 4151 O O . ARG B 2 338 ? -76.701 -80.056 -88.656 1.00 85.15 327 ARG C O 1
ATOM 4159 N N . LEU B 2 339 ? -76.795 -79.652 -86.435 1.00 81.24 328 LEU C N 1
ATOM 4160 C CA . LEU B 2 339 ? -76.457 -81.005 -86.025 1.00 91.60 328 LEU C CA 1
ATOM 4161 C C . LEU B 2 339 ? -77.658 -81.959 -86.127 1.00 96.00 328 LEU C C 1
ATOM 4162 O O . LEU B 2 339 ? -77.505 -83.175 -85.981 1.00 94.26 328 LEU C O 1
ATOM 4167 N N . GLN B 2 340 ? -78.845 -81.405 -86.371 1.00 90.75 329 GLN C N 1
ATOM 4168 C CA . GLN B 2 340 ? -80.020 -82.213 -86.689 1.00 96.31 329 GLN C CA 1
ATOM 4169 C C . GLN B 2 340 ? -80.293 -82.163 -88.198 1.00 100.79 329 GLN C C 1
ATOM 4170 O O . GLN B 2 340 ? -80.617 -83.183 -88.815 1.00 103.82 329 GLN C O 1
ATOM 4176 N N . GLU B 2 341 ? -80.142 -80.970 -88.778 1.00 117.86 330 GLU C N 1
ATOM 4177 C CA . GLU B 2 341 ? -80.393 -80.719 -90.201 1.00 122.22 330 GLU C CA 1
ATOM 4178 C C . GLU B 2 341 ? -79.306 -81.310 -91.102 1.00 125.76 330 GLU C C 1
ATOM 4179 O O . GLU B 2 341 ? -79.541 -81.551 -92.291 1.00 128.16 330 GLU C O 1
ATOM 4185 N N . GLN B 2 342 ? -78.119 -81.531 -90.536 1.00 112.78 331 GLN C N 1
ATOM 4186 C CA . GLN B 2 342 ? -77.031 -82.203 -91.249 1.00 115.51 331 GLN C CA 1
ATOM 4187 C C . GLN B 2 342 ? -76.784 -83.580 -90.633 1.00 122.19 331 GLN C C 1
ATOM 4188 O O . GLN B 2 342 ? -75.727 -84.199 -90.845 1.00 123.15 331 GLN C O 1
ATOM 4194 N N . LYS B 2 343 ? -77.775 -84.054 -89.867 1.00 141.44 332 LYS C N 1
ATOM 4195 C CA . LYS B 2 343 ? -77.683 -85.351 -89.208 1.00 147.97 332 LYS C CA 1
ATOM 4196 C C . LYS B 2 343 ? -78.522 -86.403 -89.930 1.00 149.88 332 LYS C C 1
ATOM 4197 O O . LYS B 2 343 ? -79.722 -86.153 -90.295 1.00 152.86 332 LYS C O 1
ATOM 4203 N N . GLN B 2 344 ? -77.865 -87.580 -90.114 1.00 120.61 333 GLN C N 1
ATOM 4204 C CA . GLN B 2 344 ? -78.509 -88.762 -90.707 1.00 120.35 333 GLN C CA 1
ATOM 4205 C C . GLN B 2 344 ? -79.544 -88.434 -91.782 1.00 116.21 333 GLN C C 1
ATOM 4206 O O . GLN B 2 344 ? -79.217 -88.390 -92.976 1.00 115.82 333 GLN C O 1
ATOM 4212 N N . VAL C 2 177 ? 7.941 -58.431 -19.366 1.00 81.87 166 VAL D N 1
ATOM 4213 C CA . VAL C 2 177 ? 8.223 -57.979 -20.773 1.00 79.22 166 VAL D CA 1
ATOM 4214 C C . VAL C 2 177 ? 7.411 -58.828 -21.762 1.00 72.95 166 VAL D C 1
ATOM 4215 O O . VAL C 2 177 ? 6.238 -59.146 -21.531 1.00 68.63 166 VAL D O 1
ATOM 4219 N N . ILE C 2 178 ? 8.063 -59.175 -22.864 1.00 77.05 167 ILE D N 1
ATOM 4220 C CA . ILE C 2 178 ? 7.508 -60.008 -23.912 1.00 74.58 167 ILE D CA 1
ATOM 4221 C C . ILE C 2 178 ? 7.269 -61.389 -23.343 1.00 68.38 167 ILE D C 1
ATOM 4222 O O . ILE C 2 178 ? 6.136 -61.870 -23.303 1.00 69.02 167 ILE D O 1
ATOM 4227 N N . GLU C 2 179 ? 8.354 -62.001 -22.874 1.00 72.28 168 GLU D N 1
ATOM 4228 C CA . GLU C 2 179 ? 8.322 -63.379 -22.399 1.00 73.95 168 GLU D CA 1
ATOM 4229 C C . GLU C 2 179 ? 7.333 -63.603 -21.251 1.00 70.61 168 GLU D C 1
ATOM 4230 O O . GLU C 2 179 ? 6.731 -64.669 -21.174 1.00 71.79 168 GLU D O 1
ATOM 4236 N N . ASP C 2 180 ? 7.152 -62.598 -20.389 1.00 74.02 169 ASP D N 1
ATOM 4237 C CA . ASP C 2 180 ? 6.121 -62.650 -19.331 1.00 68.88 169 ASP D CA 1
ATOM 4238 C C . ASP C 2 180 ? 4.718 -62.865 -19.907 1.00 71.77 169 ASP D C 1
ATOM 4239 O O . ASP C 2 180 ? 3.895 -63.578 -19.320 1.00 72.71 169 ASP D O 1
ATOM 4244 N N . ALA C 2 181 ? 4.455 -62.242 -21.055 1.00 75.33 170 ALA D N 1
ATOM 4245 C CA . ALA C 2 181 ? 3.207 -62.447 -21.768 1.00 77.52 170 ALA D CA 1
ATOM 4246 C C . ALA C 2 181 ? 3.215 -63.797 -22.498 1.00 73.25 170 ALA D C 1
ATOM 4247 O O . ALA C 2 181 ? 2.328 -64.635 -22.271 1.00 69.20 170 ALA D O 1
ATOM 4249 N N . LEU C 2 182 ? 4.221 -64.010 -23.357 1.00 69.19 171 LEU D N 1
ATOM 4250 C CA . LEU C 2 182 ? 4.345 -65.268 -24.107 1.00 68.78 171 LEU D CA 1
ATOM 4251 C C . LEU C 2 182 ? 4.290 -66.487 -23.186 1.00 68.82 171 LEU D C 1
ATOM 4252 O O . LEU C 2 182 ? 3.674 -67.506 -23.533 1.00 67.19 171 LEU D O 1
ATOM 4257 N N . ASP C 2 183 ? 4.933 -66.371 -22.019 1.00 66.24 172 ASP D N 1
ATOM 4258 C CA . ASP C 2 183 ? 4.888 -67.426 -21.012 1.00 66.29 172 ASP D CA 1
ATOM 4259 C C . ASP C 2 183 ? 3.440 -67.811 -20.769 1.00 68.86 172 ASP D C 1
ATOM 4260 O O . ASP C 2 183 ? 3.058 -68.975 -20.964 1.00 68.54 172 ASP D O 1
ATOM 4265 N N . LYS C 2 184 ? 2.634 -66.814 -20.394 1.00 67.58 173 LYS D N 1
ATOM 4266 C CA . LYS C 2 184 ? 1.219 -67.029 -20.116 1.00 65.56 173 LYS D CA 1
ATOM 4267 C C . LYS C 2 184 ? 0.455 -67.610 -21.314 1.00 66.33 173 LYS D C 1
ATOM 4268 O O . LYS C 2 184 ? -0.424 -68.456 -21.130 1.00 71.64 173 LYS D O 1
ATOM 4274 N N . IL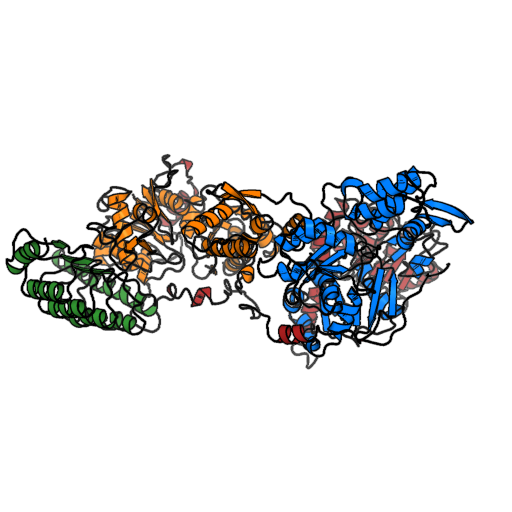E C 2 185 ? 0.816 -67.182 -22.528 1.00 64.33 174 ILE D N 1
ATOM 4275 C CA . ILE C 2 185 ? 0.114 -67.589 -23.756 1.00 65.49 174 ILE D CA 1
ATOM 4276 C C . ILE C 2 185 ? 0.058 -69.106 -23.942 1.00 63.59 174 ILE D C 1
ATOM 4277 O O . ILE C 2 185 ? -0.990 -69.669 -24.262 1.00 60.86 174 ILE D O 1
ATOM 4282 N N . LYS C 2 186 ? 1.197 -69.756 -23.746 1.00 70.16 175 LYS D N 1
ATOM 4283 C CA . LYS C 2 186 ? 1.289 -71.200 -23.890 1.00 66.71 175 LYS D CA 1
ATOM 4284 C C . LYS C 2 186 ? 1.133 -71.867 -22.528 1.00 61.03 175 LYS D C 1
ATOM 4285 O O . LYS C 2 186 ? 0.996 -73.087 -22.431 1.00 58.02 175 LYS D O 1
ATOM 4291 N N . SER C 2 187 ? 1.139 -71.050 -21.476 1.00 61.43 176 SER D N 1
ATOM 4292 C CA . SER C 2 187 ? 0.841 -71.532 -20.133 1.00 61.62 176 SER D CA 1
ATOM 4293 C C . SER C 2 187 ? -0.673 -71.715 -19.990 1.00 66.99 176 SER D C 1
ATOM 4294 O O . SER C 2 187 ? -1.145 -72.374 -19.059 1.00 63.77 176 SER D O 1
ATOM 4297 N N . ASN C 2 188 ? -1.417 -71.133 -20.933 1.00 66.61 177 ASN D N 1
ATOM 4298 C CA . ASN C 2 188 ? -2.885 -71.118 -20.929 1.00 61.39 177 ASN D CA 1
ATOM 4299 C C . ASN C 2 188 ? -3.485 -70.386 -19.749 1.00 63.48 177 ASN D C 1
ATOM 4300 O O . ASN C 2 188 ? -4.603 -70.678 -19.336 1.00 69.19 177 ASN D O 1
ATOM 4305 N N . ASP C 2 189 ? -2.725 -69.428 -19.231 1.00 62.98 178 ASP D N 1
ATOM 4306 C CA . ASP C 2 189 ? -3.134 -68.598 -18.103 1.00 72.24 178 ASP D CA 1
ATOM 4307 C C . ASP C 2 189 ? -4.606 -68.220 -18.216 1.00 77.11 178 ASP D C 1
ATOM 4308 O O . ASP C 2 189 ? -4.996 -67.505 -19.143 1.00 81.13 178 ASP D O 1
ATOM 4313 N N . PRO C 2 190 ? -5.430 -68.711 -17.271 1.00 81.47 179 PRO D N 1
ATOM 4314 C CA . PRO C 2 190 ? -6.872 -68.478 -17.266 1.00 87.1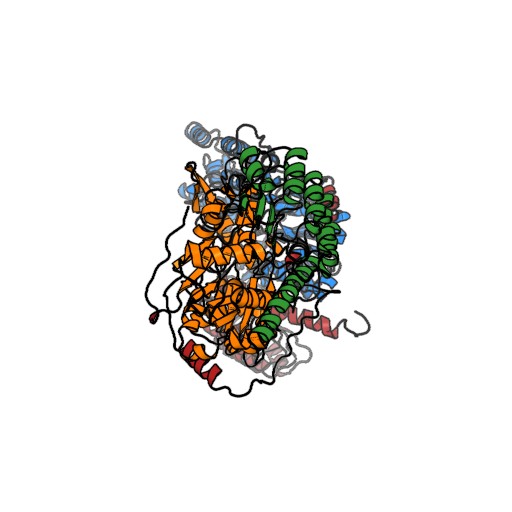1 179 PRO D CA 1
ATOM 4315 C C . PRO C 2 190 ? -7.219 -67.019 -17.006 1.00 82.01 179 PRO D C 1
ATOM 4316 O O . PRO C 2 190 ? -8.379 -66.695 -16.712 1.00 78.59 179 PRO D O 1
ATOM 4320 N N . ASP C 2 191 ? -6.222 -66.147 -17.134 1.00 81.27 180 ASP D N 1
ATOM 4321 C CA . ASP C 2 191 ? -6.393 -64.769 -16.715 1.00 81.49 180 ASP D CA 1
ATOM 4322 C C . ASP C 2 191 ? -5.822 -63.740 -17.696 1.00 75.37 180 ASP D C 1
ATOM 4323 O O . ASP C 2 191 ? -6.102 -62.545 -17.562 1.00 74.54 180 ASP D O 1
ATOM 4328 N N . THR C 2 192 ? -5.024 -64.183 -18.669 1.00 76.23 181 THR D N 1
ATOM 4329 C CA . THR C 2 192 ? -4.590 -63.273 -19.735 1.00 71.79 181 THR D CA 1
ATOM 4330 C C . THR C 2 192 ? -5.560 -63.298 -20.908 1.00 75.04 181 THR D C 1
ATOM 4331 O O . THR C 2 192 ? -5.594 -64.255 -21.697 1.00 77.14 181 THR D O 1
ATOM 4335 N N . THR C 2 193 ? -6.354 -62.235 -20.994 1.00 74.71 182 THR D N 1
ATOM 4336 C CA . THR C 2 193 ? -7.341 -62.085 -22.040 1.00 74.30 182 THR D CA 1
ATOM 4337 C C . THR C 2 193 ? -6.730 -61.286 -23.182 1.00 74.91 182 THR D C 1
ATOM 4338 O O . THR C 2 193 ? -6.910 -61.623 -24.354 1.00 67.96 182 THR D O 1
ATOM 4342 N N . GLU C 2 194 ? -5.997 -60.233 -22.836 1.00 72.32 183 GLU D N 1
ATOM 4343 C CA . GLU C 2 194 ? -5.400 -59.394 -23.857 1.00 69.35 183 GLU D CA 1
ATOM 4344 C C . GLU C 2 194 ? -3.902 -59.594 -23.986 1.00 66.59 183 GLU D C 1
ATOM 4345 O O . GLU C 2 194 ? -3.169 -59.584 -22.996 1.00 70.70 183 GLU D O 1
ATOM 4351 N N . VAL C 2 195 ? -3.475 -59.786 -25.229 1.00 61.37 184 VAL D N 1
ATOM 4352 C CA . VAL C 2 195 ? -2.071 -59.768 -25.587 1.00 65.21 184 VAL D CA 1
ATOM 4353 C C . VAL C 2 195 ? -1.828 -58.464 -26.348 1.00 64.11 184 VAL D C 1
ATOM 4354 O O . VAL C 2 195 ? -2.159 -58.340 -27.529 1.00 61.07 184 VAL D O 1
ATOM 4358 N N . ASN C 2 196 ? -1.269 -57.486 -25.642 1.00 62.45 185 ASN D N 1
ATOM 4359 C CA . ASN C 2 196 ? -1.044 -56.164 -26.204 1.00 66.21 185 ASN D CA 1
ATOM 4360 C C . ASN C 2 196 ? 0.418 -55.954 -26.567 1.00 63.36 185 ASN D C 1
ATOM 4361 O O . ASN C 2 196 ? 1.256 -55.676 -25.705 1.00 57.89 185 ASN D O 1
ATOM 4366 N N . LEU C 2 197 ? 0.720 -56.104 -27.849 1.00 61.02 186 LEU D N 1
ATOM 4367 C CA . LEU C 2 197 ? 2.067 -55.875 -28.326 1.00 62.57 186 LEU D CA 1
ATOM 4368 C C . LEU C 2 197 ? 2.045 -54.671 -29.232 1.00 65.08 186 LEU D C 1
ATOM 4369 O O . LEU C 2 197 ? 2.407 -54.749 -30.427 1.00 68.13 186 LEU D O 1
ATOM 4374 N N . ASN C 2 198 ? 1.591 -53.555 -28.651 1.00 67.25 187 ASN D N 1
ATOM 4375 C CA . ASN C 2 198 ? 1.494 -52.316 -29.395 1.00 63.22 187 ASN D CA 1
ATOM 4376 C C . ASN C 2 198 ? 2.681 -51.405 -29.124 1.00 61.25 187 ASN D C 1
ATOM 4377 O O . ASN C 2 198 ? 3.023 -51.124 -27.964 1.00 63.54 187 ASN D O 1
ATOM 4382 N N . ASN C 2 199 ? 3.309 -50.960 -30.215 1.00 61.38 188 ASN D N 1
ATOM 4383 C CA . ASN C 2 199 ? 4.486 -50.091 -30.162 1.00 66.72 188 ASN D CA 1
ATOM 4384 C C . ASN C 2 199 ? 5.678 -50.767 -29.475 1.00 67.83 188 ASN D C 1
ATOM 4385 O O . ASN C 2 199 ? 6.412 -50.132 -28.714 1.00 62.66 188 ASN D O 1
ATOM 4390 N N . ILE C 2 200 ? 5.862 -52.057 -29.734 1.00 71.69 189 ILE D N 1
ATOM 4391 C CA . ILE C 2 200 ? 6.942 -52.791 -29.087 1.00 79.47 189 ILE D CA 1
ATOM 4392 C C . ILE C 2 200 ? 8.148 -52.916 -30.016 1.00 81.05 189 ILE D C 1
ATOM 4393 O O . ILE C 2 200 ? 8.064 -53.441 -31.138 1.00 80.01 189 ILE D O 1
ATOM 4398 N N . GLU C 2 201 ? 9.267 -52.407 -29.499 1.00 82.67 190 GLU D N 1
ATOM 4399 C CA . GLU C 2 201 ? 10.499 -52.214 -30.249 1.00 85.89 190 GLU D CA 1
ATOM 4400 C C . GLU C 2 201 ? 11.283 -53.507 -30.384 1.00 94.98 190 GLU D C 1
ATOM 4401 O O . GLU C 2 201 ? 11.396 -54.299 -29.427 1.00 97.11 190 GLU D O 1
ATOM 4407 N N . ASN C 2 202 ? 11.833 -53.693 -31.588 1.00 92.66 191 ASN D N 1
ATOM 4408 C CA . ASN C 2 202 ? 12.654 -54.853 -31.906 1.00 94.45 191 ASN D CA 1
ATOM 4409 C C . ASN C 2 202 ? 11.888 -56.162 -31.751 1.00 98.19 191 ASN D C 1
ATOM 4410 O O . ASN C 2 202 ? 12.171 -56.971 -30.863 1.00 97.23 191 ASN D O 1
ATOM 4415 N N . ILE C 2 203 ? 10.899 -56.358 -32.614 1.00 98.53 192 ILE D N 1
ATOM 4416 C CA . ILE C 2 203 ? 10.197 -57.623 -32.647 1.00 94.89 192 ILE D CA 1
ATOM 4417 C C . ILE C 2 203 ? 10.420 -58.237 -34.021 1.00 95.77 192 ILE D C 1
ATOM 4418 O O . ILE C 2 203 ? 10.460 -57.522 -35.024 1.00 92.40 192 ILE D O 1
ATOM 4423 N N . THR C 2 204 ? 10.584 -59.558 -34.046 1.00 95.69 193 THR D N 1
ATOM 4424 C CA . THR C 2 204 ? 10.982 -60.291 -35.246 1.00 94.59 193 THR D CA 1
ATOM 4425 C C . THR C 2 204 ? 9.783 -60.879 -35.957 1.00 86.12 193 THR D C 1
ATOM 4426 O O . THR C 2 204 ? 8.688 -60.925 -35.407 1.00 82.69 193 THR D O 1
ATOM 4430 N N . THR C 2 205 ? 10.004 -61.333 -37.188 1.00 83.00 194 THR D N 1
ATOM 4431 C CA . THR C 2 205 ? 9.055 -62.212 -37.849 1.00 72.78 194 THR D CA 1
ATOM 4432 C C . THR C 2 205 ? 8.884 -63.484 -37.023 1.00 78.54 194 THR D C 1
ATOM 4433 O O . THR C 2 205 ? 7.767 -63.829 -36.645 1.00 71.65 194 THR D O 1
ATOM 4437 N N . GLN C 2 206 ? 9.989 -64.167 -36.730 1.00 85.35 195 GLN D N 1
ATOM 4438 C CA . GLN C 2 206 ? 9.919 -65.423 -35.983 1.00 80.58 195 GLN D CA 1
ATOM 4439 C C . GLN C 2 206 ? 9.402 -65.252 -34.545 1.00 78.90 195 GLN D C 1
ATOM 4440 O O . GLN C 2 206 ? 8.611 -66.076 -34.068 1.00 73.77 195 GLN D O 1
ATOM 4446 N N . THR C 2 207 ? 9.828 -64.177 -33.869 1.00 78.11 196 THR D N 1
ATOM 4447 C CA . THR C 2 207 ? 9.327 -63.884 -32.514 1.00 76.15 196 THR D CA 1
ATOM 4448 C C . THR C 2 207 ? 7.834 -63.560 -32.519 1.00 76.78 196 THR D C 1
ATOM 4449 O O . THR C 2 207 ? 7.190 -63.577 -31.472 1.00 73.56 196 THR D O 1
ATOM 4453 N N . LEU C 2 208 ? 7.291 -63.254 -33.694 1.00 79.73 197 LEU D N 1
ATOM 4454 C CA . LEU C 2 208 ? 5.852 -63.111 -33.829 1.00 76.58 197 LEU D CA 1
ATOM 4455 C C . LEU C 2 208 ? 5.260 -64.375 -34.424 1.00 74.59 197 LEU D C 1
ATOM 4456 O O . LEU C 2 208 ? 4.076 -64.660 -34.222 1.00 71.84 197 LEU D O 1
ATOM 4461 N N . THR C 2 209 ? 6.086 -65.131 -35.154 1.00 75.14 198 THR D N 1
ATOM 4462 C CA . THR C 2 209 ? 5.657 -66.415 -35.707 1.00 77.22 198 THR D CA 1
ATOM 4463 C C . THR C 2 209 ? 5.511 -67.415 -34.569 1.00 76.31 198 THR D C 1
ATOM 4464 O O . THR C 2 209 ? 4.665 -68.319 -34.629 1.00 68.12 198 THR D O 1
ATOM 4468 N N . ARG C 2 210 ? 6.331 -67.234 -33.531 1.00 75.30 199 ARG D N 1
ATOM 4469 C CA . ARG C 2 210 ? 6.225 -68.022 -32.302 1.00 70.60 199 ARG D CA 1
ATOM 4470 C C . ARG C 2 210 ? 4.881 -67.749 -31.647 1.00 66.85 199 ARG D C 1
ATOM 4471 O O . ARG C 2 210 ? 4.089 -68.672 -31.434 1.00 64.18 199 ARG D O 1
ATOM 4479 N N . PHE C 2 211 ? 4.630 -66.471 -31.360 1.00 68.71 200 PHE D N 1
ATOM 4480 C CA . PHE C 2 211 ? 3.342 -66.025 -30.840 1.00 64.62 200 PHE D CA 1
ATOM 4481 C C . PHE C 2 211 ? 2.177 -66.627 -31.629 1.00 63.34 200 PHE D C 1
ATOM 4482 O O . PHE C 2 211 ? 1.239 -67.165 -31.041 1.00 57.13 200 PHE D O 1
ATOM 4490 N N . ALA C 2 212 ? 2.252 -66.543 -32.955 1.00 65.25 201 ALA D N 1
ATOM 4491 C CA . ALA C 2 212 ? 1.221 -67.102 -33.826 1.00 62.42 201 ALA D CA 1
ATOM 4492 C C . ALA C 2 212 ? 0.959 -68.571 -33.509 1.00 61.57 201 ALA D C 1
ATOM 4493 O O . ALA C 2 212 ? -0.190 -68.973 -33.321 1.00 64.91 201 ALA D O 1
ATOM 4495 N N . GLU C 2 213 ? 2.023 -69.369 -33.438 1.00 66.49 202 GLU D N 1
ATOM 4496 C CA . GLU C 2 213 ? 1.874 -70.783 -33.103 1.00 61.00 202 GLU D CA 1
ATOM 4497 C C . GLU C 2 213 ? 1.660 -70.994 -31.608 1.00 53.60 202 GLU D C 1
ATOM 4498 O O . GLU C 2 213 ? 0.970 -71.935 -31.198 1.00 50.51 202 GLU D O 1
ATOM 4504 N N . ALA C 2 214 ? 2.235 -70.101 -30.801 1.00 55.53 203 ALA D N 1
ATOM 4505 C CA . ALA C 2 214 ? 2.006 -70.097 -29.356 1.00 58.26 203 ALA D CA 1
ATOM 4506 C C . ALA C 2 214 ? 0.520 -69.961 -29.026 1.00 58.73 203 ALA D C 1
ATOM 4507 O O . ALA C 2 214 ? 0.089 -70.314 -27.930 1.00 62.32 203 ALA D O 1
ATOM 4509 N N . LEU C 2 215 ? -0.249 -69.456 -29.988 1.00 63.37 204 LEU D N 1
ATOM 4510 C CA . LEU C 2 215 ? -1.693 -69.296 -29.842 1.00 59.03 204 LEU D CA 1
ATOM 4511 C C . LEU C 2 215 ? -2.464 -70.313 -30.690 1.00 56.31 204 LEU D C 1
ATOM 4512 O O . LEU C 2 215 ? -3.704 -70.285 -30.736 1.00 58.58 204 LEU D O 1
ATOM 4517 N N . LYS C 2 216 ? -1.723 -71.222 -31.331 1.00 57.05 205 LYS D N 1
ATOM 4518 C CA . LYS C 2 216 ? -2.292 -72.175 -32.300 1.00 56.92 205 LYS D CA 1
ATOM 4519 C C . LYS C 2 216 ? -3.206 -73.230 -31.676 1.00 61.46 205 LYS D C 1
ATOM 4520 O O . LYS C 2 216 ? -4.020 -73.843 -32.369 1.00 58.87 205 LYS D O 1
ATOM 4526 N N . ASP C 2 217 ? -3.059 -73.445 -30.373 1.00 60.21 206 ASP D N 1
ATOM 4527 C CA . ASP C 2 217 ? -3.951 -74.334 -29.626 1.00 63.13 206 ASP D CA 1
ATOM 4528 C C . ASP C 2 217 ? -4.380 -73.692 -28.310 1.00 63.34 206 ASP D C 1
ATOM 4529 O O . ASP C 2 217 ? -4.769 -74.390 -27.368 1.00 64.99 206 ASP D O 1
ATOM 4534 N N . ASN C 2 218 ? -4.310 -72.360 -28.258 1.00 58.54 207 ASN D N 1
ATOM 4535 C CA . ASN C 2 218 ? -4.733 -71.611 -27.079 1.00 56.98 207 ASN D CA 1
ATOM 4536 C C . ASN C 2 218 ? -6.247 -71.463 -27.024 1.00 66.40 207 ASN D C 1
ATOM 4537 O O . ASN C 2 218 ? -6.931 -71.651 -28.027 1.00 64.31 207 ASN D O 1
ATOM 4542 N N . THR C 2 219 ? -6.765 -71.133 -25.844 1.00 62.73 208 THR D N 1
ATOM 4543 C CA . THR C 2 219 ? -8.203 -71.053 -25.644 1.00 62.84 208 THR D CA 1
ATOM 4544 C C . THR C 2 219 ? -8.607 -69.849 -24.803 1.00 66.18 208 THR D C 1
ATOM 4545 O O . THR C 2 219 ? -9.794 -69.553 -24.671 1.00 65.57 208 THR D O 1
ATOM 4549 N N . VAL C 2 220 ? -7.624 -69.157 -24.237 1.00 68.40 209 VAL D N 1
ATOM 4550 C CA . VAL C 2 220 ? -7.900 -68.051 -23.318 1.00 70.08 209 VAL D CA 1
ATOM 4551 C C . VAL C 2 220 ? -7.568 -66.661 -23.863 1.00 73.21 209 VAL D C 1
ATOM 4552 O O . VAL C 2 220 ? -7.572 -65.687 -23.104 1.00 73.57 209 VAL D O 1
ATOM 4556 N N . VAL C 2 221 ? -7.286 -66.552 -25.157 1.00 67.57 210 VAL D N 1
ATOM 4557 C CA . VAL C 2 221 ? -7.031 -65.232 -25.731 1.00 63.85 210 VAL D CA 1
ATOM 4558 C C . VAL C 2 221 ? -8.101 -64.815 -26.748 1.00 61.86 210 VAL D C 1
ATOM 4559 O O . VAL C 2 221 ? -8.323 -65.486 -27.752 1.00 60.86 210 VAL D O 1
ATOM 4563 N N . LYS C 2 222 ? -8.762 -63.703 -26.453 1.00 65.83 211 LYS D N 1
ATOM 4564 C CA . LYS C 2 222 ? -9.841 -63.171 -27.278 1.00 66.72 211 LYS D CA 1
ATOM 4565 C C . LYS C 2 222 ? -9.347 -62.001 -28.126 1.00 64.33 211 LYS D C 1
ATOM 4566 O O . LYS C 2 222 ? -9.999 -61.605 -29.097 1.00 56.91 211 LYS D O 1
ATOM 4572 N N . THR C 2 223 ? -8.197 -61.453 -27.741 1.00 64.76 212 THR D N 1
ATOM 4573 C CA . THR C 2 223 ? -7.668 -60.235 -28.339 1.00 57.60 212 THR D CA 1
ATOM 4574 C C . THR C 2 223 ? -6.156 -60.329 -28.506 1.00 61.24 212 THR D C 1
ATOM 4575 O O . THR C 2 223 ? -5.403 -60.315 -27.535 1.00 62.96 212 THR D O 1
ATOM 4579 N N . PHE C 2 224 ? -5.729 -60.437 -29.751 1.00 58.54 213 PHE D N 1
ATOM 4580 C CA . PHE C 2 224 ? -4.317 -60.445 -30.073 1.00 57.48 213 PHE D CA 1
ATOM 4581 C C . PHE C 2 224 ? -4.045 -59.204 -30.909 1.00 58.86 213 PHE D C 1
ATOM 4582 O O . PHE C 2 224 ? -4.603 -59.040 -31.993 1.00 55.74 213 PHE D O 1
ATOM 4590 N N . SER C 2 225 ? -3.197 -58.330 -30.387 1.00 57.70 214 SER D N 1
ATOM 4591 C CA . SER C 2 225 ? -2.942 -57.043 -31.018 1.00 56.00 214 SER D CA 1
ATOM 4592 C C . SER C 2 225 ? -1.448 -56.705 -31.114 1.00 59.13 214 SER D C 1
ATOM 4593 O O . SER C 2 225 ? -0.745 -56.628 -30.102 1.00 65.13 214 SER D O 1
ATOM 4596 N N . LEU C 2 226 ? -0.977 -56.505 -32.343 1.00 64.66 215 LEU D N 1
ATOM 4597 C CA . LEU C 2 226 ? 0.396 -56.077 -32.604 1.00 65.01 215 LEU D CA 1
ATOM 4598 C C . LEU C 2 226 ? 0.390 -54.818 -33.482 1.00 58.09 215 LEU D C 1
ATOM 4599 O O . LEU C 2 226 ? 0.415 -54.884 -34.735 1.00 54.61 215 LEU D O 1
ATOM 4604 N N . ALA C 2 227 ? 0.319 -53.662 -32.800 1.00 52.54 216 ALA D N 1
ATOM 4605 C CA . ALA C 2 227 ? 0.276 -52.388 -33.502 1.00 60.39 216 ALA D CA 1
ATOM 4606 C C . ALA C 2 227 ? 1.661 -51.753 -33.580 1.00 57.87 216 ALA D C 1
ATOM 4607 O O . ALA C 2 227 ? 2.375 -51.684 -32.570 1.00 59.25 216 ALA D O 1
ATOM 4609 N N . ASN C 2 228 ? 2.032 -51.298 -34.780 1.00 52.85 217 ASN D N 1
ATOM 4610 C CA . ASN C 2 228 ? 3.255 -50.530 -34.969 1.00 55.12 217 ASN D CA 1
ATOM 4611 C C . ASN C 2 228 ? 4.457 -51.358 -34.546 1.00 63.30 217 ASN D C 1
ATOM 4612 O O . ASN C 2 228 ? 5.220 -50.972 -33.658 1.00 62.30 217 ASN D O 1
ATOM 4617 N N . THR C 2 229 ? 4.586 -52.525 -35.168 1.00 63.31 218 THR D N 1
ATOM 4618 C CA . THR C 2 229 ? 5.700 -53.441 -34.920 1.00 58.66 218 THR D CA 1
ATOM 4619 C C . THR C 2 229 ? 6.096 -54.059 -36.262 1.00 59.57 218 THR D C 1
ATOM 4620 O O . THR C 2 229 ? 5.599 -55.128 -36.610 1.00 55.94 218 THR D O 1
ATOM 4624 N N . HIS C 2 230 ? 6.969 -53.367 -37.005 1.00 61.00 219 HIS D N 1
ATOM 4625 C CA . HIS C 2 230 ? 7.407 -53.740 -38.371 1.00 55.49 219 HIS D CA 1
ATOM 4626 C C . HIS C 2 230 ? 6.899 -55.086 -38.921 1.00 59.93 219 HIS D C 1
ATOM 4627 O O . HIS C 2 230 ? 7.637 -55.805 -39.594 1.00 68.93 219 HIS D O 1
ATOM 4634 N N . ALA C 2 231 ? 5.639 -55.426 -38.658 1.00 53.09 220 ALA D N 1
ATOM 4635 C CA . ALA C 2 231 ? 5.126 -56.739 -39.053 1.00 54.27 220 ALA D CA 1
ATOM 4636 C C . ALA C 2 231 ? 5.189 -56.918 -40.564 1.00 53.40 220 ALA D C 1
ATOM 4637 O O . ALA C 2 231 ? 5.209 -55.936 -41.312 1.00 54.24 220 ALA D O 1
ATOM 4639 N N . ASP C 2 232 ? 5.252 -58.170 -41.004 1.00 57.41 221 ASP D N 1
ATOM 4640 C CA . ASP C 2 232 ? 5.271 -58.458 -42.427 1.00 56.89 221 ASP D CA 1
ATOM 4641 C C . ASP C 2 232 ? 4.379 -59.634 -42.796 1.00 52.22 221 ASP D C 1
ATOM 4642 O O . ASP C 2 232 ? 3.657 -60.194 -41.960 1.00 47.18 221 ASP D O 1
ATOM 4647 N N . ASP C 2 233 ? 4.487 -60.015 -44.061 1.00 49.96 222 ASP D N 1
ATOM 4648 C CA . ASP C 2 233 ? 3.626 -60.994 -44.693 1.00 50.30 222 ASP D CA 1
ATOM 4649 C C . ASP C 2 233 ? 3.844 -62.411 -44.177 1.00 57.43 222 ASP D C 1
ATOM 4650 O O . ASP C 2 233 ? 2.979 -63.277 -44.324 1.00 62.85 222 ASP D O 1
ATOM 4655 N N . SER C 2 234 ? 5.006 -62.641 -43.578 1.00 58.95 223 SER D N 1
ATOM 4656 C CA . SER C 2 234 ? 5.276 -63.902 -42.908 1.00 57.16 223 SER D CA 1
ATOM 4657 C C . SER C 2 234 ? 4.531 -63.892 -41.581 1.00 52.41 223 SER D C 1
ATOM 4658 O O . SER C 2 234 ? 3.825 -64.851 -41.259 1.00 50.11 223 SER D O 1
ATOM 4661 N N . ALA C 2 235 ? 4.667 -62.802 -40.828 1.00 58.48 224 ALA D N 1
ATOM 4662 C CA . ALA C 2 235 ? 3.870 -62.632 -39.614 1.00 51.54 224 ALA D CA 1
ATOM 4663 C C . ALA C 2 235 ? 2.397 -62.830 -39.956 1.00 51.46 224 ALA D C 1
ATOM 4664 O O . ALA C 2 235 ? 1.653 -63.450 -39.201 1.00 56.50 224 ALA D O 1
ATOM 4666 N N . ALA C 2 236 ? 1.995 -62.327 -41.116 1.00 52.55 225 ALA D N 1
ATOM 4667 C CA . ALA C 2 236 ? 0.631 -62.507 -41.589 1.00 58.69 225 ALA D CA 1
ATOM 4668 C C . ALA C 2 236 ? 0.302 -63.979 -41.836 1.00 58.41 225 ALA D C 1
ATOM 4669 O O . ALA C 2 236 ? -0.676 -64.486 -41.281 1.00 57.88 225 ALA D O 1
ATOM 4671 N N . MET C 2 237 ? 1.115 -64.654 -42.664 1.00 61.41 226 MET D N 1
ATOM 4672 C CA . MET C 2 237 ? 0.938 -66.090 -42.943 1.00 63.41 226 MET D CA 1
ATOM 4673 C C . MET C 2 237 ? 0.885 -66.834 -41.618 1.00 60.21 226 MET D C 1
ATOM 4674 O O . MET C 2 237 ? 0.046 -67.724 -41.418 1.00 55.07 226 MET D O 1
ATOM 4679 N N . ALA C 2 238 ? 1.793 -66.444 -40.722 1.00 58.46 227 ALA D N 1
ATOM 4680 C CA . ALA C 2 238 ? 1.818 -66.966 -39.378 1.00 57.79 227 ALA D CA 1
ATOM 4681 C C . ALA C 2 238 ? 0.422 -66.829 -38.808 1.00 58.16 227 ALA D C 1
ATOM 4682 O O . ALA C 2 238 ? -0.250 -67.838 -38.571 1.00 58.11 227 ALA D O 1
ATOM 4684 N N . ILE C 2 239 ? -0.021 -65.580 -38.645 1.00 58.85 228 ILE D N 1
ATOM 4685 C CA . ILE C 2 239 ? -1.334 -65.257 -38.061 1.00 61.44 228 ILE D CA 1
ATOM 4686 C C . ILE C 2 239 ? -2.488 -65.872 -38.866 1.00 60.58 228 ILE D C 1
ATOM 4687 O O . ILE C 2 239 ? -3.506 -66.282 -38.297 1.00 57.26 228 ILE D O 1
ATOM 4692 N N . ALA C 2 240 ? -2.306 -65.954 -40.183 1.00 60.56 229 ALA D N 1
ATOM 4693 C CA . ALA C 2 240 ? -3.355 -66.403 -41.100 1.00 60.91 229 ALA D CA 1
ATOM 4694 C C . ALA C 2 240 ? -3.779 -67.848 -40.851 1.00 64.10 229 ALA D C 1
ATOM 4695 O O . ALA C 2 240 ? -4.965 -68.136 -40.675 1.00 59.68 229 ALA D O 1
ATOM 4697 N N . GLU C 2 241 ? -2.805 -68.753 -40.841 1.00 62.25 230 GLU D N 1
ATOM 4698 C CA . GLU C 2 241 ? -3.091 -70.162 -40.596 1.00 59.95 230 GLU D CA 1
ATOM 4699 C C . GLU C 2 241 ? -3.502 -70.349 -39.140 1.00 60.14 230 GLU D C 1
ATOM 4700 O O . GLU C 2 241 ? -4.417 -71.125 -38.842 1.00 57.52 230 GLU D O 1
ATOM 4706 N N . MET C 2 242 ? -2.830 -69.609 -38.253 1.00 54.19 231 MET D N 1
ATOM 4707 C CA . MET C 2 242 ? -3.177 -69.560 -36.837 1.00 50.30 231 MET D CA 1
ATOM 4708 C C . MET C 2 242 ? -4.658 -69.282 -36.700 1.00 56.39 231 MET D C 1
ATOM 4709 O O . MET C 2 242 ? -5.309 -69.784 -35.787 1.00 60.86 231 MET D O 1
ATOM 4714 N N . LEU C 2 243 ? -5.180 -68.489 -37.629 1.00 57.13 232 LEU D N 1
ATOM 4715 C CA . LEU C 2 243 ? -6.592 -68.143 -37.649 1.00 58.47 232 LEU D CA 1
ATOM 4716 C C . LEU C 2 243 ? -7.484 -69.357 -37.914 1.00 52.07 232 LEU D C 1
ATOM 4717 O O . LEU C 2 243 ? -8.426 -69.605 -37.154 1.00 48.87 232 LEU D O 1
ATOM 4722 N N . LYS C 2 244 ? -7.174 -70.118 -38.967 1.00 49.73 233 LYS D N 1
ATOM 4723 C CA . LYS C 2 244 ? -7.960 -71.306 -39.337 1.00 54.16 233 LYS D CA 1
ATOM 4724 C C . LYS C 2 244 ? -7.699 -72.486 -38.401 1.00 53.54 233 LYS D C 1
ATOM 4725 O O . LYS C 2 244 ? -8.222 -73.588 -38.611 1.00 43.86 233 LYS D O 1
ATOM 4731 N N . VAL C 2 245 ? -6.894 -72.231 -37.370 1.00 53.50 234 VAL D N 1
ATOM 4732 C CA . VAL C 2 245 ? -6.507 -73.227 -36.373 1.00 54.54 234 VAL D CA 1
ATOM 4733 C C . VAL C 2 245 ? -6.621 -72.613 -34.958 1.00 54.85 234 VAL D C 1
ATOM 4734 O O . VAL C 2 245 ? -5.796 -72.872 -34.078 1.00 48.73 234 VAL D O 1
ATOM 4738 N N . ASN C 2 246 ? -7.651 -71.789 -34.759 1.00 53.58 235 ASN D N 1
ATOM 4739 C CA . ASN C 2 246 ? -7.943 -71.157 -33.467 1.00 50.35 235 ASN D CA 1
ATOM 4740 C C . ASN C 2 246 ? -9.396 -70.738 -33.439 1.00 60.84 235 ASN D C 1
ATOM 4741 O O . ASN C 2 246 ? -9.893 -70.151 -34.409 1.00 66.72 235 ASN D O 1
ATOM 4746 N N . GLU C 2 247 ? -10.060 -71.013 -32.314 1.00 60.70 236 GLU D N 1
ATOM 4747 C CA . GLU C 2 247 ? -11.492 -70.744 -32.188 1.00 63.14 236 GLU D CA 1
ATOM 4748 C C . GLU C 2 247 ? -11.906 -69.836 -31.020 1.00 70.16 236 GLU D C 1
ATOM 4749 O O . GLU C 2 247 ? -13.084 -69.807 -30.638 1.00 67.11 236 GLU D O 1
ATOM 4755 N N . HIS C 2 248 ? -10.959 -69.079 -30.469 1.00 62.92 237 HIS D N 1
ATOM 4756 C CA . HIS C 2 248 ? -11.280 -68.248 -29.313 1.00 61.41 237 HIS D CA 1
ATOM 4757 C C . HIS C 2 248 ? -10.928 -66.767 -29.469 1.00 58.57 237 HIS D C 1
ATOM 4758 O O . HIS C 2 248 ? -11.468 -65.913 -28.749 1.00 48.95 237 HIS D O 1
ATOM 4765 N N . ILE C 2 249 ? -10.038 -66.466 -30.414 1.00 62.51 238 ILE D N 1
ATOM 4766 C CA . ILE C 2 249 ? -9.749 -65.080 -30.764 1.00 60.38 238 ILE D CA 1
ATOM 4767 C C . ILE C 2 249 ? -10.916 -64.488 -31.544 1.00 57.35 238 ILE D C 1
ATOM 4768 O O . ILE C 2 249 ? -11.353 -65.060 -32.543 1.00 57.58 238 ILE D O 1
ATOM 4773 N N . THR C 2 250 ? -11.420 -63.348 -31.083 1.00 57.59 239 THR D N 1
ATOM 4774 C CA . THR C 2 250 ? -12.496 -62.642 -31.790 1.00 52.33 239 THR D CA 1
ATOM 4775 C C . THR C 2 250 ? -11.998 -61.398 -32.536 1.00 49.10 239 THR D C 1
ATOM 4776 O O . THR C 2 250 ? -12.687 -60.873 -33.407 1.00 46.70 239 THR D O 1
ATOM 4780 N N . ASN C 2 251 ? -10.787 -60.957 -32.201 1.00 53.14 240 ASN D N 1
ATOM 4781 C CA . ASN C 2 251 ? -10.250 -59.674 -32.654 1.00 50.45 240 ASN D CA 1
ATOM 4782 C C . ASN C 2 251 ? -8.756 -59.785 -32.997 1.00 47.61 240 ASN D C 1
ATOM 4783 O O . ASN C 2 251 ? -7.968 -60.273 -32.182 1.00 54.98 240 ASN D O 1
ATOM 4788 N N . VAL C 2 252 ? -8.374 -59.350 -34.201 1.00 44.03 241 VAL D N 1
ATOM 4789 C CA . VAL C 2 252 ? -6.954 -59.285 -34.590 1.00 49.15 241 VAL D CA 1
ATOM 4790 C C . VAL C 2 252 ? -6.586 -57.874 -35.057 1.00 50.34 241 VAL D C 1
ATOM 4791 O O . VAL C 2 252 ? -7.205 -57.329 -35.976 1.00 49.46 241 VAL D O 1
ATOM 4795 N N . ASN C 2 253 ? -5.570 -57.296 -34.413 1.00 50.63 242 ASN D N 1
ATOM 4796 C CA . ASN C 2 253 ? -5.125 -55.945 -34.718 1.00 48.06 242 ASN D CA 1
ATOM 4797 C C . ASN C 2 253 ? -3.683 -55.914 -35.218 1.00 50.30 242 ASN D C 1
ATOM 4798 O O . ASN C 2 253 ? -2.734 -55.876 -34.435 1.00 54.67 242 ASN D O 1
ATOM 4803 N N . VAL C 2 254 ? -3.539 -55.919 -36.536 1.00 43.28 243 VAL D N 1
ATOM 4804 C CA . VAL C 2 254 ? -2.235 -55.935 -37.193 1.00 44.35 243 VAL D CA 1
ATOM 4805 C C . VAL C 2 254 ? -1.888 -54.552 -37.768 1.00 44.08 243 VAL D C 1
ATOM 4806 O O . VAL C 2 254 ? -1.339 -54.425 -38.869 1.00 43.34 243 VAL D O 1
ATOM 4810 N N . GLU C 2 255 ? -2.183 -53.519 -36.987 1.00 45.70 244 GLU D N 1
ATOM 4811 C CA . GLU C 2 255 ? -2.133 -52.143 -37.479 1.00 49.16 244 GLU D CA 1
ATOM 4812 C C . GLU C 2 255 ? -0.756 -51.496 -37.588 1.00 51.94 244 GLU D C 1
ATOM 4813 O O . GLU C 2 255 ? 0.209 -51.912 -36.942 1.00 53.60 244 GLU D O 1
ATOM 4819 N N . SER C 2 256 ? -0.712 -50.447 -38.411 1.00 55.33 245 SER D N 1
ATOM 4820 C CA . SER C 2 256 ? 0.451 -49.580 -38.591 1.00 49.93 245 SER D CA 1
ATOM 4821 C C . SER C 2 256 ? 1.709 -50.342 -38.969 1.00 49.34 245 SER D C 1
ATOM 4822 O O . SER C 2 256 ? 2.815 -49.896 -38.704 1.00 48.47 245 SER D O 1
ATOM 4825 N N . ASN C 2 257 ? 1.528 -51.486 -39.610 1.00 54.07 246 ASN D N 1
ATOM 4826 C CA . ASN C 2 257 ? 2.655 -52.333 -39.959 1.00 56.58 246 ASN D CA 1
ATOM 4827 C C . ASN C 2 257 ? 3.125 -52.123 -41.393 1.00 56.76 246 ASN D C 1
ATOM 4828 O O . ASN C 2 257 ? 2.727 -51.155 -42.056 1.00 55.51 246 ASN D O 1
ATOM 4833 N N . PHE C 2 258 ? 3.978 -53.032 -41.859 1.00 54.20 247 PHE D N 1
ATOM 4834 C CA . PHE C 2 258 ? 4.550 -52.949 -43.195 1.00 49.15 247 PHE D CA 1
ATOM 4835 C C . PHE C 2 258 ? 4.082 -54.120 -44.060 1.00 49.79 247 PHE D C 1
ATOM 4836 O O . PHE C 2 258 ? 4.871 -54.717 -44.800 1.00 47.02 247 PHE D O 1
ATOM 4844 N N . ILE C 2 259 ? 2.785 -54.427 -43.967 1.00 53.22 248 ILE D N 1
ATOM 4845 C CA . ILE C 2 259 ? 2.207 -55.614 -44.610 1.00 46.60 248 ILE D CA 1
ATOM 4846 C C . ILE C 2 259 ? 1.568 -55.294 -45.965 1.00 50.30 248 ILE D C 1
ATOM 4847 O O . ILE C 2 259 ? 0.802 -54.328 -46.088 1.00 50.34 248 ILE D O 1
ATOM 4852 N N . THR C 2 260 ? 1.909 -56.099 -46.975 1.00 45.82 249 THR D N 1
ATOM 4853 C CA . THR C 2 260 ? 1.328 -55.984 -48.315 1.00 44.39 249 THR D CA 1
ATOM 4854 C C . THR C 2 260 ? 0.093 -56.847 -48.462 1.00 47.93 249 THR D C 1
ATOM 4855 O O . THR C 2 260 ? -0.187 -57.723 -47.639 1.00 53.08 249 THR D O 1
ATOM 4859 N N . GLY C 2 261 ? -0.634 -56.593 -49.543 1.00 53.50 250 GLY D N 1
ATOM 4860 C CA . GLY C 2 261 ? -1.820 -57.361 -49.857 1.00 56.90 250 GLY D CA 1
ATOM 4861 C C . GLY C 2 261 ? -1.492 -58.818 -50.082 1.00 59.35 250 GLY D C 1
ATOM 4862 O O . GLY C 2 261 ? -2.384 -59.656 -50.133 1.00 50.65 250 GLY D O 1
ATOM 4863 N N . LYS C 2 262 ? -0.207 -59.119 -50.213 1.00 57.37 251 LYS D N 1
ATOM 4864 C CA . LYS C 2 262 ? 0.227 -60.502 -50.360 1.00 61.65 251 LYS D CA 1
ATOM 4865 C C . LYS C 2 262 ? 0.039 -61.185 -49.005 1.00 57.11 251 LYS D C 1
ATOM 4866 O O . LYS C 2 262 ? -0.436 -62.320 -48.926 1.00 52.67 251 LYS D O 1
ATOM 4872 N N . GLY C 2 263 ? 0.379 -60.457 -47.945 1.00 53.18 252 GLY D N 1
ATOM 4873 C CA . GLY C 2 263 ? 0.144 -60.905 -46.576 1.00 52.41 252 GLY D CA 1
ATOM 4874 C C . GLY C 2 263 ? -1.307 -60.740 -46.144 1.00 52.87 252 GLY D C 1
ATOM 4875 O O . GLY C 2 263 ? -1.887 -61.654 -45.543 1.00 56.49 252 GLY D O 1
ATOM 4876 N N . ILE C 2 264 ? -1.894 -59.579 -46.447 1.00 56.95 253 ILE D N 1
ATOM 4877 C CA . ILE C 2 264 ? -3.290 -59.292 -46.085 1.00 59.65 253 ILE D CA 1
ATOM 4878 C C . ILE C 2 264 ? -4.219 -60.373 -46.629 1.00 52.36 253 ILE D C 1
ATOM 4879 O O . ILE C 2 264 ? -5.103 -60.852 -45.922 1.00 49.05 253 ILE D O 1
ATOM 4884 N N . LEU C 2 265 ? -3.982 -60.768 -47.874 1.00 53.24 254 LEU D N 1
ATOM 4885 C CA . LEU C 2 265 ? -4.764 -61.818 -48.508 1.00 56.02 254 LEU D CA 1
ATOM 4886 C C . LEU C 2 265 ? -4.582 -63.187 -47.847 1.00 58.88 254 LEU D C 1
ATOM 4887 O O . LEU C 2 265 ? -5.521 -64.002 -47.831 1.00 59.38 254 LEU D O 1
ATOM 4892 N N . ALA C 2 266 ? -3.387 -63.438 -47.302 1.00 56.46 255 ALA D N 1
ATOM 4893 C CA . ALA C 2 266 ? -3.137 -64.680 -46.565 1.00 49.84 255 ALA D CA 1
ATOM 4894 C C . ALA C 2 266 ? -4.198 -64.850 -45.484 1.00 48.00 255 ALA D C 1
ATOM 4895 O O . ALA C 2 266 ? -4.908 -65.871 -45.433 1.00 46.31 255 ALA D O 1
ATOM 4897 N N . ILE C 2 267 ? -4.312 -63.816 -44.647 1.00 53.16 256 ILE D N 1
ATOM 4898 C CA . ILE C 2 267 ? -5.268 -63.782 -43.547 1.00 50.05 256 ILE D CA 1
ATOM 4899 C C . ILE C 2 267 ? -6.711 -63.826 -44.058 1.00 48.16 256 ILE D C 1
ATOM 4900 O O . ILE C 2 267 ? -7.611 -64.289 -43.356 1.00 49.68 256 ILE D O 1
ATOM 4905 N N . MET C 2 268 ? -6.915 -63.372 -45.291 1.00 46.37 257 MET D N 1
ATOM 4906 C CA . MET C 2 268 ? -8.258 -63.254 -45.868 1.00 52.41 257 MET D CA 1
ATOM 4907 C C . MET C 2 268 ? -8.894 -64.592 -46.234 1.00 47.35 257 MET D C 1
ATOM 4908 O O . MET C 2 268 ? -10.061 -64.850 -45.903 1.00 42.49 257 MET D O 1
ATOM 4913 N N . ARG C 2 269 ? -8.126 -65.427 -46.935 1.00 53.06 258 ARG D N 1
ATOM 4914 C CA . ARG C 2 269 ? -8.597 -66.740 -47.357 1.00 54.20 258 ARG D CA 1
ATOM 4915 C C . ARG C 2 269 ? -8.809 -67.639 -46.146 1.00 55.70 258 ARG D C 1
ATOM 4916 O O . ARG C 2 269 ? -9.810 -68.353 -46.072 1.00 50.63 258 ARG D O 1
ATOM 4924 N N . ALA C 2 270 ? -7.880 -67.579 -45.186 1.00 51.12 259 ALA D N 1
ATOM 4925 C CA . ALA C 2 270 ? -8.031 -68.326 -43.939 1.00 49.63 259 ALA D CA 1
ATOM 4926 C C . ALA C 2 270 ? -9.454 -68.157 -43.399 1.00 52.51 259 ALA D C 1
ATOM 4927 O O . ALA C 2 270 ? -10.135 -69.135 -43.077 1.00 56.32 259 ALA D O 1
ATOM 4929 N N . LEU C 2 271 ? -9.904 -66.909 -43.350 1.00 54.27 260 LEU D N 1
ATOM 4930 C CA . LEU C 2 271 ? -11.239 -66.567 -42.903 1.00 48.90 260 LEU D CA 1
ATOM 4931 C C . LEU C 2 271 ? -12.356 -67.080 -43.813 1.00 49.29 260 LEU D C 1
ATOM 4932 O O . LEU C 2 271 ? -13.535 -66.870 -43.510 1.00 55.02 260 LEU D O 1
ATOM 4937 N N . GLN C 2 272 ? -12.002 -67.740 -44.922 1.00 52.57 261 GLN D N 1
ATOM 4938 C CA . GLN C 2 272 ? -13.007 -68.314 -45.845 1.00 53.74 261 GLN D CA 1
ATOM 4939 C C . GLN C 2 272 ? -13.943 -69.283 -45.129 1.00 54.63 261 GLN D C 1
ATOM 4940 O O . GLN C 2 272 ? -15.085 -69.476 -45.544 1.00 55.30 261 GLN D O 1
ATOM 4946 N N . HIS C 2 273 ? -13.433 -69.890 -44.059 1.00 55.92 262 HIS D N 1
ATOM 4947 C CA . HIS C 2 273 ? -14.184 -70.817 -43.219 1.00 48.92 262 HIS D CA 1
ATOM 4948 C C . HIS C 2 273 ? -13.626 -70.762 -41.793 1.00 55.00 262 HIS D C 1
ATOM 4949 O O . HIS C 2 273 ? -13.156 -71.768 -41.248 1.00 55.57 262 HIS D O 1
ATOM 4956 N N . ASN C 2 274 ? -13.658 -69.563 -41.216 1.00 49.43 263 ASN D N 1
ATOM 4957 C CA . ASN C 2 274 ? -13.266 -69.327 -39.829 1.00 40.53 263 ASN D CA 1
ATOM 4958 C C . ASN C 2 274 ? -14.409 -68.575 -39.150 1.00 39.85 263 ASN D C 1
ATOM 4959 O O . ASN C 2 274 ? -14.595 -67.382 -39.380 1.00 51.03 263 ASN D O 1
ATOM 4964 N N . THR C 2 275 ? -15.175 -69.276 -38.316 1.00 41.70 264 THR D N 1
ATOM 4965 C CA . THR C 2 275 ? -16.413 -68.720 -37.764 1.00 42.99 264 THR D CA 1
ATOM 4966 C C . THR C 2 275 ? -16.294 -68.192 -36.326 1.00 43.52 264 THR D C 1
ATOM 4967 O O . THR C 2 275 ? -17.261 -68.244 -35.556 1.00 41.16 264 THR D O 1
ATOM 4971 N N . VAL C 2 276 ? -15.115 -67.674 -35.978 1.00 42.01 265 VAL D N 1
ATOM 4972 C CA . VAL C 2 276 ? -14.914 -67.061 -34.659 1.00 45.87 265 VAL D CA 1
ATOM 4973 C C . VAL C 2 276 ? -14.464 -65.604 -34.718 1.00 47.66 265 VAL D C 1
ATOM 4974 O O . VAL C 2 276 ? -15.023 -64.757 -34.014 1.00 46.91 265 VAL D O 1
ATOM 4978 N N . LEU C 2 277 ? -13.461 -65.315 -35.555 1.00 46.60 266 LEU D N 1
ATOM 4979 C CA . LEU C 2 277 ? -12.933 -63.963 -35.689 1.00 40.95 266 LEU D CA 1
ATOM 4980 C C . LEU C 2 277 ? -14.048 -63.010 -36.056 1.00 39.66 266 LEU D C 1
ATOM 4981 O O . LEU C 2 277 ? -14.848 -63.290 -36.947 1.00 37.00 266 LEU D O 1
ATOM 4986 N N . THR C 2 278 ? -14.103 -61.885 -35.357 1.00 43.33 267 THR D N 1
ATOM 4987 C CA . THR C 2 278 ? -15.220 -60.970 -35.518 1.00 40.97 267 THR D CA 1
ATOM 4988 C C . THR C 2 278 ? -14.793 -59.548 -35.856 1.00 41.83 267 THR D C 1
ATOM 4989 O O . THR C 2 278 ? -15.597 -58.760 -36.357 1.00 42.78 267 THR D O 1
ATOM 4993 N N . GLU C 2 279 ? -13.529 -59.234 -35.587 1.00 40.04 268 GLU D N 1
ATOM 4994 C CA . GLU C 2 279 ? -12.951 -57.928 -35.912 1.00 38.73 268 GLU D CA 1
ATOM 4995 C C . GLU C 2 279 ? -11.498 -58.078 -36.354 1.00 43.75 268 GLU D C 1
ATOM 4996 O O . GLU C 2 279 ? -10.712 -58.759 -35.699 1.00 47.30 268 GLU D O 1
ATOM 5002 N N . LEU C 2 280 ? -11.145 -57.439 -37.465 1.00 38.58 269 LEU D N 1
ATOM 5003 C CA . LEU C 2 280 ? -9.763 -57.424 -37.945 1.00 39.87 269 LEU D CA 1
ATOM 5004 C C . LEU C 2 280 ? -9.395 -56.048 -38.498 1.00 39.21 269 LEU D C 1
ATOM 5005 O O . LEU C 2 280 ? -10.148 -55.457 -39.269 1.00 43.89 269 LEU D O 1
ATOM 5010 N N . ARG C 2 281 ? -8.233 -55.545 -38.100 1.00 37.54 270 ARG D N 1
ATOM 5011 C CA . ARG C 2 281 ? -7.792 -54.222 -38.528 1.00 37.60 270 ARG D CA 1
ATOM 5012 C C . ARG C 2 281 ? -6.379 -54.239 -39.092 1.00 36.21 270 ARG D C 1
ATOM 5013 O O . ARG C 2 281 ? -5.447 -54.782 -38.481 1.00 43.76 270 ARG D O 1
ATOM 5021 N N . PHE C 2 282 ? -6.230 -53.632 -40.264 1.00 29.34 271 PHE D N 1
ATOM 5022 C CA . PHE C 2 282 ? -4.928 -53.518 -40.909 1.00 32.83 271 PHE D CA 1
ATOM 5023 C C . PHE C 2 282 ? -4.690 -52.109 -41.450 1.00 40.09 271 PHE D C 1
ATOM 5024 O O . PHE C 2 282 ? -3.919 -51.916 -42.397 1.00 39.63 271 PHE D O 1
ATOM 5032 N N . HIS C 2 283 ? -5.347 -51.131 -40.823 1.00 41.02 272 HIS D N 1
ATOM 5033 C CA . HIS C 2 283 ? -5.173 -49.718 -41.155 1.00 38.47 272 HIS D CA 1
ATOM 5034 C C . HIS C 2 283 ? -3.692 -49.373 -41.294 1.00 49.52 272 HIS D C 1
ATOM 5035 O O . HIS C 2 283 ? -2.831 -50.073 -40.738 1.00 51.97 272 HIS D O 1
ATOM 5042 N N . ASN C 2 284 ? -3.408 -48.291 -42.025 1.00 54.31 273 ASN D N 1
ATOM 5043 C CA . ASN C 2 284 ? -2.108 -47.612 -41.943 1.00 52.16 273 ASN D CA 1
ATOM 5044 C C . ASN C 2 284 ? -0.899 -48.494 -42.286 1.00 51.38 273 ASN D C 1
ATOM 5045 O O . ASN C 2 284 ? 0.079 -48.540 -41.538 1.00 54.71 273 ASN D O 1
ATOM 5050 N N . GLN C 2 285 ? -0.959 -49.186 -43.419 1.00 51.29 274 GLN D N 1
ATOM 5051 C CA . GLN C 2 285 ? 0.152 -50.046 -43.821 1.00 51.48 274 GLN D CA 1
ATOM 5052 C C . GLN C 2 285 ? 1.351 -49.258 -44.350 1.00 56.15 274 GLN D C 1
ATOM 5053 O O . GLN C 2 285 ? 1.446 -48.039 -44.151 1.00 55.99 274 GLN D O 1
ATOM 5059 N N . ARG C 2 286 ? 2.284 -49.958 -44.992 1.00 62.97 275 ARG D N 1
ATOM 5060 C CA . ARG C 2 286 ? 3.369 -49.274 -45.675 1.00 60.51 275 ARG D CA 1
ATOM 5061 C C . ARG C 2 286 ? 2.797 -48.597 -46.903 1.00 60.60 275 ARG D C 1
ATOM 5062 O O . ARG C 2 286 ? 2.537 -47.395 -46.893 1.00 64.26 275 ARG D O 1
ATOM 5070 N N . HIS C 2 287 ? 2.551 -49.383 -47.942 1.00 59.17 276 HIS D N 1
ATOM 5071 C CA . HIS C 2 287 ? 2.103 -48.831 -49.208 1.00 63.89 276 HIS D CA 1
ATOM 5072 C C . HIS C 2 287 ? 0.596 -48.996 -49.417 1.00 58.31 276 HIS D C 1
ATOM 5073 O O . HIS C 2 287 ? -0.096 -49.654 -48.638 1.00 56.37 276 HIS D O 1
ATOM 5080 N N . ILE C 2 288 ? 0.106 -48.350 -50.469 1.00 57.50 277 ILE D N 1
ATOM 5081 C CA . ILE C 2 288 ? -1.235 -48.568 -50.971 1.00 52.14 277 ILE D CA 1
ATOM 5082 C C . ILE C 2 288 ? -1.453 -50.077 -51.120 1.00 54.98 277 ILE D C 1
ATOM 5083 O O . ILE C 2 288 ? -0.567 -50.805 -51.570 1.00 57.70 277 ILE D O 1
ATOM 5088 N N . MET C 2 289 ? -2.629 -50.540 -50.720 1.00 54.44 278 MET D N 1
ATOM 5089 C CA . MET C 2 289 ? -3.004 -51.941 -50.852 1.00 51.22 278 MET D CA 1
ATOM 5090 C C . MET C 2 289 ? -3.119 -52.428 -52.302 1.00 51.09 278 MET D C 1
ATOM 5091 O O . MET C 2 289 ? -2.966 -53.621 -52.573 1.00 58.88 278 MET D O 1
ATOM 5096 N N . GLY C 2 290 ? -3.371 -51.507 -53.226 1.00 45.53 279 GLY D N 1
ATOM 5097 C CA . GLY C 2 290 ? -3.588 -51.883 -54.613 1.00 46.15 279 GLY D CA 1
ATOM 5098 C C . GLY C 2 290 ? -5.075 -51.899 -54.884 1.00 42.56 279 GLY D C 1
ATOM 5099 O O . GLY C 2 290 ? -5.851 -51.334 -54.117 1.00 43.63 279 GLY D O 1
ATOM 5100 N N . SER C 2 291 ? -5.482 -52.536 -55.972 1.00 36.09 280 SER D N 1
ATOM 5101 C CA . SER C 2 291 ? -6.905 -52.612 -56.275 1.00 34.08 280 SER D CA 1
ATOM 5102 C C . SER C 2 291 ? -7.375 -54.038 -56.566 1.00 47.63 280 SER D C 1
ATOM 5103 O O . SER C 2 291 ? -8.431 -54.443 -56.074 1.00 52.43 280 SER D O 1
ATOM 5106 N N . GLN C 2 292 ? -6.611 -54.798 -57.355 1.00 49.36 281 GLN D N 1
ATOM 5107 C CA . GLN C 2 292 ? -6.907 -56.226 -57.533 1.00 46.71 281 GLN D CA 1
ATOM 5108 C C . GLN C 2 292 ? -6.860 -56.851 -56.143 1.00 47.66 281 GLN D C 1
ATOM 5109 O O . GLN C 2 292 ? -7.665 -57.726 -55.805 1.00 52.90 281 GLN D O 1
ATOM 5115 N N . VAL C 2 293 ? -5.932 -56.366 -55.327 1.00 48.24 282 VAL D N 1
ATOM 5116 C CA . VAL C 2 293 ? -5.877 -56.782 -53.944 1.00 43.35 282 VAL D CA 1
ATOM 5117 C C . VAL C 2 293 ? -7.143 -56.334 -53.227 1.00 45.53 282 VAL D C 1
ATOM 5118 O O . VAL C 2 293 ? -7.657 -57.057 -52.385 1.00 44.51 282 VAL D O 1
ATOM 5122 N N . GLU C 2 294 ? -7.648 -55.155 -53.578 1.00 48.01 283 GLU D N 1
ATOM 5123 C CA . GLU C 2 294 ? -8.856 -54.621 -52.951 1.00 45.01 283 GLU D CA 1
ATOM 5124 C C . GLU C 2 294 ? -10.152 -55.304 -53.374 1.00 45.81 283 GLU D C 1
ATOM 5125 O O . GLU C 2 294 ? -11.003 -55.561 -52.527 1.00 45.94 283 GLU D O 1
ATOM 5131 N N . MET C 2 295 ? -10.323 -55.587 -54.665 1.00 44.05 284 MET D N 1
ATOM 5132 C CA . MET C 2 295 ? -11.525 -56.323 -55.101 1.00 52.69 284 MET D CA 1
ATOM 5133 C C . MET C 2 295 ? -11.468 -57.798 -54.700 1.00 49.02 284 MET D C 1
ATOM 5134 O O . MET C 2 295 ? -12.494 -58.481 -54.637 1.00 48.95 284 MET D O 1
ATOM 5139 N N . GLU C 2 296 ? -10.253 -58.266 -54.432 1.00 48.06 285 GLU D N 1
ATOM 5140 C CA . GLU C 2 296 ? -10.031 -59.592 -53.900 1.00 51.74 285 GLU D CA 1
ATOM 5141 C C . GLU C 2 296 ? -10.723 -59.679 -52.547 1.00 50.51 285 GLU D C 1
ATOM 5142 O O . GLU C 2 296 ? -11.684 -60.438 -52.382 1.00 49.42 285 GLU D O 1
ATOM 5148 N N . ILE C 2 297 ? -10.246 -58.864 -51.605 1.00 46.83 286 ILE D N 1
ATOM 5149 C CA . ILE C 2 297 ? -10.771 -58.818 -50.242 1.00 40.27 286 ILE D CA 1
ATOM 5150 C C . ILE C 2 297 ? -12.295 -58.923 -50.166 1.00 43.14 286 ILE D C 1
ATOM 5151 O O . ILE C 2 297 ? -12.815 -59.530 -49.232 1.00 53.14 286 ILE D O 1
ATOM 5156 N N . VAL C 2 298 ? -13.010 -58.349 -51.134 1.00 45.28 287 VAL D N 1
ATOM 5157 C CA . VAL C 2 298 ? -14.478 -58.394 -51.093 1.00 47.98 287 VAL D CA 1
ATOM 5158 C C . VAL C 2 298 ? -15.069 -59.715 -51.589 1.00 51.62 287 VAL D C 1
ATOM 5159 O O . VAL C 2 298 ? -15.886 -60.332 -50.885 1.00 53.57 287 VAL D O 1
ATOM 5163 N N . LYS C 2 299 ? -14.664 -60.153 -52.786 1.00 47.97 288 LYS D N 1
ATOM 5164 C CA . LYS C 2 299 ? -15.140 -61.431 -53.330 1.00 50.07 288 LYS D CA 1
ATOM 5165 C C . LYS C 2 299 ? -14.670 -62.560 -52.422 1.00 50.98 288 LYS D C 1
ATOM 5166 O O . LYS C 2 299 ? -15.348 -63.578 -52.291 1.00 48.57 288 LYS D O 1
ATOM 5172 N N . LEU C 2 300 ? -13.507 -62.357 -51.798 1.00 48.76 289 LEU D N 1
ATOM 5173 C CA . LEU C 2 300 ? -12.942 -63.340 -50.889 1.00 40.99 289 LEU D CA 1
ATOM 5174 C C . LEU C 2 300 ? -13.826 -63.463 -49.647 1.00 48.05 289 LEU D C 1
ATOM 5175 O O . LEU C 2 300 ? -14.457 -64.497 -49.444 1.00 47.77 289 LEU D O 1
ATOM 5180 N N . LEU C 2 301 ? -13.914 -62.408 -48.843 1.00 45.56 290 LEU D N 1
ATOM 5181 C CA . LEU C 2 301 ? -14.766 -62.439 -47.656 1.00 39.60 290 LEU D CA 1
ATOM 5182 C C . LEU C 2 301 ? -16.253 -62.583 -47.948 1.00 46.27 290 LEU D C 1
ATOM 5183 O O . LEU C 2 301 ? -17.057 -62.539 -47.012 1.00 48.21 290 LEU D O 1
ATOM 5188 N N . LYS C 2 302 ? -16.626 -62.745 -49.222 1.00 46.07 291 LYS D N 1
ATOM 5189 C CA . LYS C 2 302 ? -18.044 -62.824 -49.599 1.00 43.23 291 LYS D CA 1
ATOM 5190 C C . LYS C 2 302 ? -18.741 -64.036 -48.985 1.00 50.01 291 LYS D C 1
ATOM 5191 O O . LYS C 2 302 ? -19.932 -63.969 -48.649 1.00 49.82 291 LYS D O 1
ATOM 5197 N N . GLU C 2 303 ? -18.005 -65.133 -48.826 1.00 49.65 292 GLU D N 1
ATOM 5198 C CA . GLU C 2 303 ? -18.578 -66.311 -48.176 1.00 41.55 292 GLU D CA 1
ATOM 5199 C C . GLU C 2 303 ? -18.130 -66.414 -46.726 1.00 43.02 292 GLU D C 1
ATOM 5200 O O . GLU C 2 303 ? -17.939 -67.514 -46.205 1.00 46.74 292 GLU D O 1
ATOM 5206 N N . ASN C 2 304 ? -17.964 -65.261 -46.084 1.00 42.18 293 ASN D N 1
ATOM 5207 C CA . ASN C 2 304 ? -17.775 -65.204 -44.641 1.00 43.08 293 ASN D CA 1
ATOM 5208 C C . ASN C 2 304 ? -18.991 -64.576 -43.989 1.00 40.13 293 ASN D C 1
ATOM 5209 O O . ASN C 2 304 ? -19.510 -63.564 -44.468 1.00 43.45 293 ASN D O 1
ATOM 5214 N N . THR C 2 305 ? -19.426 -65.171 -42.883 1.00 40.58 294 THR D N 1
ATOM 5215 C CA . THR C 2 305 ? -20.690 -64.822 -42.241 1.00 40.04 294 THR D CA 1
ATOM 5216 C C . THR C 2 305 ? -20.488 -64.325 -40.802 1.00 41.38 294 THR D C 1
ATOM 5217 O O . THR C 2 305 ? -21.438 -63.988 -40.092 1.00 44.70 294 THR D O 1
ATOM 5221 N N . THR C 2 306 ? -19.234 -64.259 -40.391 1.00 37.69 295 THR D N 1
ATOM 5222 C CA . THR C 2 306 ? -18.913 -64.102 -38.987 1.00 36.40 295 THR D CA 1
ATOM 5223 C C . THR C 2 306 ? -18.259 -62.766 -38.703 1.00 38.79 295 THR D C 1
ATOM 5224 O O . THR C 2 306 ? -18.440 -62.203 -37.620 1.00 39.69 295 THR D O 1
ATOM 5228 N N . LEU C 2 307 ? -17.504 -62.254 -39.670 1.00 40.00 296 LEU D N 1
ATOM 5229 C CA . LEU C 2 307 ? -16.772 -61.013 -39.461 1.00 37.55 296 LEU D CA 1
ATOM 5230 C C . LEU C 2 307 ? -17.749 -59.842 -39.336 1.00 41.57 296 LEU D C 1
ATOM 5231 O O . LEU C 2 307 ? -18.625 -59.650 -40.191 1.00 35.92 296 LEU D O 1
ATOM 5236 N N . LEU C 2 308 ? -17.604 -59.080 -38.253 1.00 40.73 297 LEU D N 1
ATOM 5237 C CA . LEU C 2 308 ? -18.499 -57.960 -37.975 1.00 41.78 297 LEU D CA 1
ATOM 5238 C C . LEU C 2 308 ? -17.894 -56.600 -38.331 1.00 41.19 297 LEU D C 1
ATOM 5239 O O . LEU C 2 308 ? -18.578 -55.753 -38.908 1.00 45.14 297 LEU D O 1
ATOM 5244 N N . ARG C 2 309 ? -16.621 -56.397 -37.998 1.00 34.48 298 ARG D N 1
ATOM 5245 C CA . ARG C 2 309 ? -15.948 -55.126 -38.269 1.00 36.88 298 ARG D CA 1
ATOM 5246 C C . ARG C 2 309 ? -14.600 -55.316 -38.979 1.00 41.60 298 ARG D C 1
ATOM 5247 O O . ARG C 2 309 ? -13.729 -56.023 -38.474 1.00 43.74 298 ARG D O 1
ATOM 5255 N N . LEU C 2 310 ? -14.430 -54.685 -40.142 1.00 36.20 299 LEU D N 1
ATOM 5256 C CA . LEU C 2 310 ? -13.178 -54.786 -40.899 1.00 32.01 299 LEU D CA 1
ATOM 5257 C C . LEU C 2 310 ? -12.435 -53.458 -40.972 1.00 37.49 299 LEU D C 1
ATOM 5258 O O . LEU C 2 310 ? -12.705 -52.638 -41.850 1.00 36.98 299 LEU D O 1
ATOM 5263 N N . GLY C 2 311 ? -11.479 -53.267 -40.068 1.00 41.42 300 GLY D N 1
ATOM 5264 C CA . GLY C 2 311 ? -10.715 -52.027 -39.990 1.00 41.78 300 GLY D CA 1
ATOM 5265 C C . GLY C 2 311 ? -9.798 -51.731 -41.167 1.00 43.96 300 GLY D C 1
ATOM 5266 O O . GLY C 2 311 ? -8.597 -51.987 -41.104 1.00 40.39 300 GLY D O 1
ATOM 5267 N N . TYR C 2 312 ? -10.368 -51.164 -42.230 1.00 50.56 301 TYR D N 1
ATOM 5268 C CA . TYR C 2 312 ? -9.608 -50.697 -43.389 1.00 45.41 301 TYR D CA 1
ATOM 5269 C C . TYR C 2 312 ? -10.438 -49.754 -44.256 1.00 46.39 301 TYR D C 1
ATOM 5270 O O . TYR C 2 312 ? -11.610 -50.018 -44.535 1.00 44.75 301 TYR D O 1
ATOM 5279 N N . HIS C 2 313 ? -9.809 -48.662 -44.686 1.00 47.78 302 HIS D N 1
ATOM 5280 C CA . HIS C 2 313 ? -10.421 -47.728 -45.628 1.00 44.02 302 HIS D CA 1
ATOM 5281 C C . HIS C 2 313 ? -10.165 -48.141 -47.076 1.00 43.26 302 HIS D C 1
ATOM 5282 O O . HIS C 2 313 ? -9.061 -47.976 -47.594 1.00 42.09 302 HIS D O 1
ATOM 5289 N N . PHE C 2 314 ? -11.184 -48.687 -47.721 1.00 38.24 303 PHE D N 1
ATOM 5290 C CA . PHE C 2 314 ? -11.116 -48.964 -49.146 1.00 42.14 303 PHE D CA 1
ATOM 5291 C C . PHE C 2 314 ? -11.020 -47.651 -49.910 1.00 41.44 303 PHE D C 1
ATOM 5292 O O . PHE C 2 314 ? -11.709 -46.681 -49.599 1.00 48.95 303 PHE D O 1
ATOM 5300 N N . GLU C 2 315 ? -10.150 -47.624 -50.907 1.00 35.71 304 GLU D N 1
ATOM 5301 C CA . GLU C 2 315 ? -9.988 -46.433 -51.729 1.00 39.93 304 GLU D CA 1
ATOM 5302 C C . GLU C 2 315 ? -10.685 -46.639 -53.068 1.00 40.44 304 GLU D C 1
ATOM 5303 O O . GLU C 2 315 ? -10.310 -46.040 -54.081 1.00 43.04 304 GLU D O 1
ATOM 5309 N N . LEU C 2 316 ? -11.708 -47.493 -53.055 1.00 44.09 305 LEU D N 1
ATOM 5310 C CA . LEU C 2 316 ? -12.464 -47.808 -54.252 1.00 41.94 305 LEU D CA 1
ATOM 5311 C C . LEU C 2 316 ? -13.933 -47.986 -53.940 1.00 42.47 305 LEU D C 1
ATOM 5312 O O . LEU C 2 316 ? -14.298 -48.847 -53.140 1.00 45.08 305 LEU D O 1
ATOM 5317 N N . PRO C 2 317 ? -14.781 -47.177 -54.591 1.00 47.17 306 PRO D N 1
ATOM 5318 C CA . PRO C 2 317 ? -16.214 -47.130 -54.326 1.00 48.85 306 PRO D CA 1
ATOM 5319 C C . PRO C 2 317 ? -16.860 -48.503 -54.483 1.00 46.16 306 PRO D C 1
ATOM 5320 O O . PRO C 2 317 ? -17.665 -48.907 -53.637 1.00 43.74 306 PRO D O 1
ATOM 5324 N N . GLY C 2 318 ? -16.489 -49.212 -55.550 1.00 42.67 307 GLY D N 1
ATOM 5325 C CA . GLY C 2 318 ? -17.027 -50.532 -55.844 1.00 40.17 307 GLY D CA 1
ATOM 5326 C C . GLY C 2 318 ? -16.862 -51.494 -54.688 1.00 45.51 307 GLY D C 1
ATOM 5327 O O . GLY C 2 318 ? -17.847 -51.844 -54.037 1.00 44.01 307 GLY D O 1
ATOM 5328 N N . PRO C 2 319 ? -15.618 -51.948 -54.443 1.00 46.36 308 PRO D N 1
ATOM 5329 C CA . PRO C 2 319 ? -15.314 -52.779 -53.277 1.00 40.63 308 PRO D CA 1
ATOM 5330 C C . PRO C 2 319 ? -15.943 -52.253 -51.973 1.00 45.66 308 PRO D C 1
ATOM 5331 O O . PRO C 2 319 ? -16.754 -52.955 -51.367 1.00 47.90 308 PRO D O 1
ATOM 5335 N N . ARG C 2 320 ? -15.592 -51.026 -51.576 1.00 44.37 309 ARG D N 1
ATOM 5336 C CA . ARG C 2 320 ? -16.056 -50.431 -50.314 1.00 44.25 309 ARG D CA 1
ATOM 5337 C C . ARG C 2 320 ? -17.556 -50.600 -50.108 1.00 46.43 309 ARG D C 1
ATOM 5338 O O . ARG C 2 320 ? -18.006 -50.823 -48.984 1.00 46.43 309 ARG D O 1
ATOM 5346 N N . MET C 2 321 ? -18.326 -50.488 -51.187 1.00 40.74 310 MET D N 1
ATOM 5347 C CA . MET C 2 321 ? -19.770 -50.682 -51.102 1.00 41.66 310 MET D CA 1
ATOM 5348 C C . MET C 2 321 ? -20.114 -52.157 -50.931 1.00 46.68 310 MET D C 1
ATOM 5349 O O . MET C 2 321 ? -20.785 -52.531 -49.965 1.00 48.92 310 MET D O 1
ATOM 5354 N N . SER C 2 322 ? -19.635 -52.988 -51.858 1.00 47.83 311 SER D N 1
ATOM 5355 C CA . SER C 2 322 ? -19.766 -54.441 -51.750 1.00 39.67 311 SER D CA 1
ATOM 5356 C C . SER C 2 322 ? -19.445 -54.914 -50.337 1.00 42.08 311 SER D C 1
ATOM 5357 O O . SER C 2 322 ? -20.138 -55.775 -49.789 1.00 43.81 311 SER D O 1
ATOM 5360 N N . MET C 2 323 ? -18.399 -54.329 -49.753 1.00 41.04 312 MET D N 1
ATOM 5361 C CA . MET C 2 323 ? -17.932 -54.720 -48.431 1.00 42.10 312 MET D CA 1
ATOM 5362 C C . MET C 2 323 ? -18.902 -54.352 -47.324 1.00 43.63 312 MET D C 1
ATOM 5363 O O . MET C 2 323 ? -19.243 -55.203 -46.512 1.00 42.11 312 MET D O 1
ATOM 5368 N N . THR C 2 324 ? -19.338 -53.093 -47.281 1.00 45.39 313 THR D N 1
ATOM 5369 C CA . THR C 2 324 ? -20.158 -52.632 -46.151 1.00 40.35 313 THR D CA 1
ATOM 5370 C C . THR C 2 324 ? -21.475 -53.394 -46.053 1.00 44.71 313 THR D C 1
ATOM 5371 O O . THR C 2 324 ? -21.917 -53.727 -44.952 1.00 46.79 313 THR D O 1
ATOM 5375 N N . SER C 2 325 ? -22.075 -53.700 -47.201 1.00 44.39 314 SER D N 1
ATOM 5376 C CA . SER C 2 325 ? -23.291 -54.507 -47.230 1.00 46.50 314 SER D CA 1
ATOM 5377 C C . SER C 2 325 ? -23.090 -55.907 -46.613 1.00 44.30 314 SER D C 1
ATOM 5378 O O . SER C 2 325 ? -24.025 -56.471 -46.036 1.00 44.30 314 SER D O 1
ATOM 5381 N N . ILE C 2 326 ? -21.874 -56.446 -46.720 1.00 44.61 315 ILE D N 1
ATOM 5382 C CA . ILE C 2 326 ? -21.540 -57.774 -46.189 1.00 40.23 315 ILE D CA 1
ATOM 5383 C C . ILE C 2 326 ? -21.522 -57.784 -44.660 1.00 42.59 315 ILE D C 1
ATOM 5384 O O . ILE C 2 326 ? -22.122 -58.651 -44.018 1.00 44.47 315 ILE D O 1
ATOM 5389 N N . LEU C 2 327 ? -20.823 -56.812 -44.089 1.00 39.93 316 LEU D N 1
ATOM 5390 C CA . LEU C 2 327 ? -20.746 -56.653 -42.644 1.00 39.18 316 LEU D CA 1
ATOM 5391 C C . LEU C 2 327 ? -22.116 -56.288 -42.062 1.00 44.10 316 LEU D C 1
ATOM 5392 O O . LEU C 2 327 ? -22.335 -56.379 -40.844 1.00 45.97 316 LEU D O 1
ATOM 5397 N N . THR C 2 328 ? -23.027 -55.862 -42.941 1.00 42.78 317 THR D N 1
ATOM 5398 C CA . THR C 2 328 ? -24.404 -55.593 -42.556 1.00 46.48 317 THR D CA 1
ATOM 5399 C C . THR C 2 328 ? -25.183 -56.916 -42.484 1.00 46.28 317 THR D C 1
ATOM 5400 O O . THR C 2 328 ? -25.909 -57.172 -41.507 1.00 46.88 317 THR D O 1
ATOM 5404 N N . ARG C 2 329 ? -25.006 -57.757 -43.511 1.00 42.89 318 ARG D N 1
ATOM 5405 C CA . ARG C 2 329 ? -25.711 -59.042 -43.590 1.00 46.74 318 ARG D CA 1
ATOM 5406 C C . ARG C 2 329 ? -25.091 -60.135 -42.714 1.00 50.93 318 ARG D C 1
ATOM 5407 O O . ARG C 2 329 ? -25.730 -61.160 -42.467 1.00 53.14 318 ARG D O 1
ATOM 5415 N N . ASN C 2 330 ? -23.848 -59.933 -42.265 1.00 46.46 319 ASN D N 1
ATOM 5416 C CA . ASN C 2 330 ? -23.285 -60.782 -41.224 1.00 39.40 319 ASN D CA 1
ATOM 5417 C C . ASN C 2 330 ? -23.945 -60.432 -39.906 1.00 43.48 319 ASN D C 1
ATOM 5418 O O . ASN C 2 330 ? -24.356 -61.315 -39.153 1.00 43.27 319 ASN D O 1
ATOM 5423 N N . MET C 2 331 ? -24.073 -59.134 -39.641 1.00 46.16 320 MET D N 1
ATOM 5424 C CA . MET C 2 331 ? -24.591 -58.698 -38.355 1.00 43.80 320 MET D CA 1
ATOM 5425 C C . MET C 2 331 ? -26.100 -58.878 -38.232 1.00 43.57 320 MET D C 1
ATOM 5426 O O . MET C 2 331 ? -26.620 -59.025 -37.120 1.00 42.44 320 MET D O 1
ATOM 5431 N N . ASP C 2 332 ? -26.804 -58.896 -39.367 1.00 43.53 321 ASP D N 1
ATOM 5432 C CA . ASP C 2 332 ? -28.249 -59.136 -39.328 1.00 48.51 321 ASP D CA 1
ATOM 5433 C C . ASP C 2 332 ? -28.527 -60.571 -38.885 1.00 54.99 321 ASP D C 1
ATOM 5434 O O . ASP C 2 332 ? -29.569 -60.849 -38.286 1.00 48.94 321 ASP D O 1
ATOM 5439 N N . LYS C 2 333 ? -27.575 -61.466 -39.153 1.00 55.48 322 LYS D N 1
ATOM 5440 C CA . LYS C 2 333 ? -27.661 -62.844 -38.679 1.00 44.36 322 LYS D CA 1
ATOM 5441 C C . LYS C 2 333 ? -27.676 -62.880 -37.166 1.00 53.05 322 LYS D C 1
ATOM 5442 O O . LYS C 2 333 ? -28.260 -63.785 -36.569 1.00 62.84 322 LYS D O 1
ATOM 5448 N N . GLN C 2 334 ? -27.041 -61.891 -36.547 1.00 50.75 323 GLN D N 1
ATOM 5449 C CA . GLN C 2 334 ? -27.133 -61.740 -35.108 1.00 53.91 323 GLN D CA 1
ATOM 5450 C C . GLN C 2 334 ? -28.533 -61.282 -34.729 1.00 61.24 323 GLN D C 1
ATOM 5451 O O . GLN C 2 334 ? -29.113 -61.781 -33.759 1.00 65.49 323 GLN D O 1
ATOM 5457 N N . ARG C 2 335 ? -29.080 -60.352 -35.513 1.00 55.30 324 ARG D N 1
ATOM 5458 C CA . ARG C 2 335 ? -30.392 -59.778 -35.228 1.00 56.77 324 ARG D CA 1
ATOM 5459 C C . ARG C 2 335 ? -31.497 -60.787 -35.475 1.00 61.41 324 ARG D C 1
ATOM 5460 O O . ARG C 2 335 ? -32.470 -60.830 -34.724 1.00 70.84 324 ARG D O 1
ATOM 5468 N N . GLN C 2 336 ? -31.333 -61.590 -36.527 1.00 60.69 325 GLN D N 1
ATOM 5469 C CA . GLN C 2 336 ? -32.249 -62.688 -36.847 1.00 65.37 325 GLN D CA 1
ATOM 5470 C C . GLN C 2 336 ? -32.217 -63.753 -35.757 1.00 74.46 325 GLN D C 1
ATOM 5471 O O . GLN C 2 336 ? -33.256 -64.297 -35.372 1.00 75.52 325 GLN D O 1
ATOM 5477 N N . LYS C 2 337 ? -31.007 -64.052 -35.281 1.00 74.44 326 LYS D N 1
ATOM 5478 C CA . LYS C 2 337 ? -30.784 -65.062 -34.253 1.00 75.15 326 LYS D CA 1
ATOM 5479 C C . LYS C 2 337 ? -31.523 -64.675 -32.987 1.00 79.86 326 LYS D C 1
ATOM 5480 O O . LYS C 2 337 ? -32.417 -65.396 -32.547 1.00 83.19 326 LYS D O 1
ATOM 5486 N N . ARG C 2 338 ? -31.162 -63.520 -32.423 1.00 77.18 327 ARG D N 1
ATOM 5487 C CA . ARG C 2 338 ? -31.851 -62.970 -31.251 1.00 77.14 327 ARG D CA 1
ATOM 5488 C C . ARG C 2 338 ? -33.366 -62.954 -31.450 1.00 80.15 327 ARG D C 1
ATOM 5489 O O . ARG C 2 338 ? -34.131 -63.063 -30.489 1.00 85.15 327 ARG D O 1
ATOM 5497 N N . LEU C 2 339 ? -33.791 -62.834 -32.710 1.00 81.24 328 LEU D N 1
ATOM 5498 C CA . LEU C 2 339 ? -35.210 -62.876 -33.019 1.00 91.60 328 LEU D CA 1
ATOM 5499 C C . LEU C 2 339 ? -35.782 -64.266 -32.751 1.00 96.00 328 LEU D C 1
ATOM 5500 O O . LEU C 2 339 ? -36.892 -64.383 -32.224 1.00 94.26 328 LEU D O 1
ATOM 5505 N N . GLN C 2 340 ? -35.029 -65.312 -33.092 1.00 90.75 329 GLN D N 1
ATOM 5506 C CA . GLN C 2 340 ? -35.515 -66.677 -32.872 1.00 96.31 329 GLN D CA 1
ATOM 5507 C C . GLN C 2 340 ? -35.521 -67.092 -31.387 1.00 100.79 329 GLN D C 1
ATOM 5508 O O . GLN C 2 340 ? -36.527 -67.607 -30.886 1.00 103.82 329 GLN D O 1
ATOM 5514 N N . GLU C 2 341 ? -34.416 -66.839 -30.683 1.00 117.86 330 GLU D N 1
ATOM 5515 C CA . GLU C 2 341 ? -34.236 -67.334 -29.311 1.00 122.22 330 GLU D CA 1
ATOM 5516 C C . GLU C 2 341 ? -34.613 -66.331 -28.220 1.00 125.76 330 GLU D C 1
ATOM 5517 O O . GLU C 2 341 ? -35.355 -66.673 -27.300 1.00 128.16 330 GLU D O 1
ATOM 5523 N N . GLN C 2 342 ? -34.111 -65.099 -28.345 1.00 112.78 331 GLN D N 1
ATOM 5524 C CA . GLN C 2 342 ? -34.226 -64.058 -27.310 1.00 115.51 331 GLN D CA 1
ATOM 5525 C C . GLN C 2 342 ? -35.666 -63.767 -26.860 1.00 122.19 331 GLN D C 1
ATOM 5526 O O . GLN C 2 342 ? -35.921 -63.605 -25.661 1.00 123.15 331 GLN D O 1
ATOM 5532 N N . LYS C 2 343 ? -36.603 -63.716 -27.808 1.00 141.44 332 LYS D N 1
ATOM 5533 C CA . LYS C 2 343 ? -37.989 -63.383 -27.468 1.00 147.97 332 LYS D CA 1
ATOM 5534 C C . LYS C 2 343 ? -39.000 -64.500 -27.763 1.00 149.88 332 LYS D C 1
ATOM 5535 O O . LYS C 2 343 ? -39.910 -64.738 -26.959 1.00 152.86 332 LYS D O 1
ATOM 5541 N N . GLN C 2 344 ? -38.842 -65.182 -28.897 1.00 120.61 333 GLN D N 1
ATOM 5542 C CA . GLN C 2 344 ? -39.829 -66.177 -29.322 1.00 120.35 333 GLN D CA 1
ATOM 5543 C C . GLN C 2 344 ? -39.914 -67.367 -28.362 1.00 116.21 333 GLN D C 1
ATOM 5544 O O . GLN C 2 344 ? -39.158 -68.336 -28.478 1.00 115.82 333 GLN D O 1
ATOM 5550 N N . GLN C 2 345 ? -40.853 -67.261 -27.421 1.00 204.91 334 GLN D N 1
ATOM 5551 C CA . GLN C 2 345 ? -41.133 -68.290 -26.412 1.00 205.51 334 GLN D CA 1
ATOM 5552 C C . GLN C 2 345 ? -40.006 -68.486 -25.384 1.00 206.06 334 GLN D C 1
ATOM 5553 O O . GLN C 2 345 ? -39.790 -69.600 -24.893 1.00 206.12 334 GLN D O 1
ATOM 5559 N N . GLU C 2 346 ? -39.298 -67.404 -25.053 1.00 275.95 335 GLU D N 1
ATOM 5560 C CA . GLU C 2 346 ? -38.271 -67.453 -24.005 1.00 276.55 335 GLU D CA 1
ATOM 5561 C C . GLU C 2 346 ? -38.819 -66.924 -22.674 1.00 276.60 335 GLU D C 1
ATOM 5562 O O . GLU C 2 346 ? -38.058 -66.587 -21.752 1.00 276.60 335 GLU D O 1
ATOM 5568 N N . GLY C 2 347 ? -40.150 -66.873 -22.578 1.00 280.55 336 GLY D N 1
ATOM 5569 C CA . GLY C 2 347 ? -40.819 -66.340 -21.398 1.00 280.70 336 GLY D CA 1
ATOM 5570 C C . GLY C 2 347 ? -41.012 -64.847 -21.540 1.00 280.20 336 GLY D C 1
ATOM 5571 O O . GLY C 2 347 ? -42.140 -64.365 -21.658 1.00 280.39 336 GLY D O 1
ATOM 5572 N N . TYR C 2 348 ? -39.902 -64.117 -21.530 1.00 219.60 337 TYR D N 1
ATOM 5573 C CA . TYR C 2 348 ? -39.933 -62.671 -21.735 1.00 219.26 337 TYR D CA 1
ATOM 5574 C C . TYR C 2 348 ? -38.664 -62.157 -22.413 1.00 219.11 337 TYR D C 1
ATOM 5575 O O . TYR C 2 348 ? -37.779 -62.938 -22.774 1.00 218.59 337 TYR D O 1
ATOM 5584 N N . ASP C 2 349 ? -38.586 -60.837 -22.578 1.00 232.20 338 ASP D N 1
ATOM 5585 C CA . ASP C 2 349 ? -37.475 -60.192 -23.269 1.00 232.25 338 ASP D CA 1
ATOM 5586 C C . ASP C 2 349 ? -37.091 -58.882 -22.585 1.00 231.65 338 ASP D C 1
ATOM 5587 O O . ASP C 2 349 ? -36.882 -59.007 -21.320 1.00 231.26 338 ASP D O 1
ATOM 5592 N N . PRO C 2 400 ? 2.728 -33.751 -27.374 1.00 61.14 389 PRO D N 1
ATOM 5593 C CA . PRO C 2 400 ? 1.573 -33.357 -26.527 1.00 59.16 389 PRO D CA 1
ATOM 5594 C C . PRO C 2 400 ? 1.543 -31.833 -26.201 1.00 61.36 389 PRO D C 1
ATOM 5595 O O . PRO C 2 400 ? 2.231 -31.371 -25.276 1.00 58.96 389 PRO D O 1
ATOM 5599 N N . PRO C 2 401 ? 0.768 -31.068 -27.007 1.00 63.51 390 PRO D N 1
ATOM 5600 C CA . PRO C 2 401 ? 0.469 -29.620 -27.059 1.00 54.01 390 PRO D CA 1
ATOM 5601 C C . PRO C 2 401 ? -0.999 -29.266 -26.672 1.00 54.21 390 PRO D C 1
ATOM 5602 O O . PRO C 2 401 ? -1.562 -29.918 -25.779 1.00 57.53 390 PRO D O 1
ATOM 5606 N N . PRO C 2 402 ? -1.611 -28.235 -27.332 1.00 61.14 391 PRO D N 1
ATOM 5607 C CA . PRO C 2 402 ? -2.995 -27.804 -27.006 1.00 59.16 391 PRO D CA 1
ATOM 5608 C C . PRO C 2 402 ? -4.108 -28.351 -27.933 1.00 61.36 391 PRO D C 1
ATOM 5609 O O . PRO C 2 402 ? -3.827 -28.712 -29.084 1.00 58.96 391 PRO D O 1
ATOM 5613 N N . PRO C 2 403 ? -5.367 -28.412 -27.438 1.00 63.51 392 PRO D N 1
ATOM 5614 C CA . PRO C 2 403 ? -6.517 -28.892 -28.218 1.00 54.01 392 PRO D CA 1
ATOM 5615 C C . PRO C 2 403 ? -7.556 -27.791 -28.600 1.00 54.21 392 PRO D C 1
ATOM 5616 O O . PRO C 2 403 ? -8.770 -27.977 -28.343 1.00 57.53 392 PRO D O 1
ATOM 5620 N N . PRO C 2 404 ? -7.140 -26.716 -29.317 1.00 61.14 393 PRO D N 1
ATOM 5621 C CA . PRO C 2 404 ? -7.722 -25.338 -29.257 1.00 59.16 393 PRO D CA 1
ATOM 5622 C C . PRO C 2 404 ? -9.268 -25.209 -29.138 1.00 61.36 393 PRO D C 1
ATOM 5623 O O . PRO C 2 404 ? -9.948 -24.964 -30.158 1.00 58.96 393 PRO D O 1
ATOM 5627 N N . PRO C 2 405 ? -9.818 -25.343 -27.903 1.00 63.51 394 PRO D N 1
ATOM 5628 C CA . PRO C 2 405 ? -11.274 -25.548 -27.679 1.00 54.01 394 PRO D CA 1
ATOM 5629 C C . PRO C 2 405 ? -12.157 -24.357 -27.184 1.00 54.21 394 PRO D C 1
ATOM 5630 O O . PRO C 2 405 ? -12.427 -24.257 -25.967 1.00 57.53 394 PRO D O 1
ATOM 5634 N N . PRO C 2 406 ? -12.611 -23.457 -28.105 1.00 61.14 395 PRO D N 1
ATOM 5635 C CA . PRO C 2 406 ? -13.648 -22.439 -27.795 1.00 59.16 395 PRO D CA 1
ATOM 5636 C C . PRO C 2 406 ? -15.063 -22.731 -28.380 1.00 61.36 395 PRO D C 1
ATOM 5637 O O . PRO C 2 406 ? -15.300 -22.469 -29.573 1.00 58.96 395 PRO D O 1
ATOM 5641 N N . PRO C 2 407 ? -15.997 -23.276 -27.563 1.00 63.51 396 PRO D N 1
ATOM 5642 C CA . PRO C 2 407 ? -17.373 -23.533 -28.035 1.00 54.01 396 PRO D CA 1
ATOM 5643 C C . PRO C 2 407 ? -18.348 -22.405 -27.658 1.00 54.21 396 PRO D C 1
ATOM 5644 O O . PRO C 2 407 ? -18.041 -21.233 -27.900 1.00 57.53 396 PRO D O 1
ATOM 5648 N N . LEU C 2 408 ? -19.500 -22.769 -27.073 1.00 52.81 397 LEU D N 1
ATOM 5649 C CA . LEU C 2 408 ? -20.548 -21.823 -26.638 1.00 55.77 397 LEU D CA 1
ATOM 5650 C C . LEU C 2 408 ? -21.372 -22.385 -25.469 1.00 58.06 397 LEU D C 1
ATOM 5651 O O . LEU C 2 408 ? -21.987 -23.445 -25.618 1.00 55.13 397 LEU D O 1
ATOM 5656 N N . PRO C 2 409 ? -21.418 -21.676 -24.309 1.00 61.14 398 PRO D N 1
ATOM 5657 C CA . PRO C 2 409 ? -22.334 -22.107 -23.223 1.00 59.16 398 PRO D CA 1
ATOM 5658 C C . PRO C 2 409 ? -23.814 -21.955 -23.640 1.00 61.36 398 PRO D C 1
ATOM 5659 O O . PRO C 2 409 ? -24.105 -21.291 -24.650 1.00 58.96 398 PRO D O 1
ATOM 5663 N N . GLU C 2 410 ? -24.742 -22.543 -22.876 1.00 63.51 399 GLU D N 1
ATOM 5664 C CA . GLU C 2 410 ? -26.140 -22.687 -23.329 1.00 54.01 399 GLU D CA 1
ATOM 5665 C C . GLU C 2 410 ? -27.187 -21.859 -22.575 1.00 54.21 399 GLU D C 1
ATOM 5666 O O . GLU C 2 410 ? -26.875 -21.228 -21.560 1.00 57.53 399 GLU D O 1
ATOM 5672 N N . LYS C 2 411 ? -28.422 -21.865 -23.094 1.00 52.81 400 LYS D N 1
ATOM 5673 C CA . LYS C 2 411 ? -29.599 -21.286 -22.412 1.00 55.77 400 LYS D CA 1
ATOM 5674 C C . LYS C 2 411 ? -30.932 -21.882 -22.895 1.00 58.06 400 LYS D C 1
ATOM 5675 O O . LYS C 2 411 ? -32.011 -21.451 -22.463 1.00 55.13 400 LYS D O 1
ATOM 5681 N N . LYS C 2 412 ? -30.835 -22.877 -23.781 1.00 56.81 401 LYS D N 1
ATOM 5682 C CA . LYS C 2 412 ? -31.991 -23.598 -24.347 1.00 52.35 401 LYS D CA 1
ATOM 5683 C C . LYS C 2 412 ? -32.624 -22.923 -25.568 1.00 57.12 401 LYS D C 1
ATOM 5684 O O . LYS C 2 412 ? -31.954 -22.167 -26.275 1.00 61.13 401 LYS D O 1
ATOM 5690 N N . LEU C 2 413 ? -33.898 -23.203 -25.834 1.00 54.33 402 LEU D N 1
ATOM 5691 C CA . LEU C 2 413 ? -34.465 -22.858 -27.143 1.00 53.76 402 LEU D CA 1
ATOM 5692 C C . LEU C 2 413 ? -35.648 -21.884 -27.159 1.00 54.56 402 LEU D C 1
ATOM 5693 O O . LEU C 2 413 ? -36.740 -22.172 -26.653 1.00 53.66 402 LEU D O 1
ATOM 5698 N N . ILE C 2 414 ? -35.389 -20.733 -27.775 1.00 50.90 403 ILE D N 1
ATOM 5699 C CA . ILE C 2 414 ? -36.350 -19.643 -27.881 1.00 48.85 403 ILE D CA 1
ATOM 5700 C C . ILE C 2 414 ? -36.877 -19.533 -29.319 1.00 55.24 403 ILE D C 1
ATOM 5701 O O . ILE C 2 414 ? -38.046 -19.196 -29.540 1.00 54.87 403 ILE D O 1
ATOM 5706 N N . THR C 2 415 ? -36.017 -19.839 -30.285 1.00 81.44 404 THR D N 1
ATOM 5707 C CA . THR C 2 415 ? -36.416 -19.932 -31.688 1.00 81.53 404 THR D CA 1
ATOM 5708 C C . THR C 2 415 ? -37.361 -21.121 -31.880 1.00 81.84 404 THR D C 1
ATOM 5709 O O . THR C 2 415 ? -37.129 -22.181 -31.297 1.00 82.10 404 THR D O 1
ATOM 5713 N N . ARG C 2 416 ? -38.415 -20.945 -32.685 1.00 92.50 405 ARG D N 1
ATOM 5714 C CA . ARG C 2 416 ? -39.405 -22.013 -32.941 1.00 92.83 405 ARG D CA 1
ATOM 5715 C C . ARG C 2 416 ? -40.376 -21.690 -34.089 1.00 92.55 405 ARG D C 1
ATOM 5716 O O . ARG C 2 416 ? -40.310 -20.607 -34.688 1.00 92.62 405 ARG D O 1
ATOM 5724 N N . ASN C 2 417 ? -41.262 -22.663 -34.366 1.00 86.11 406 ASN D N 1
ATOM 5725 C CA . ASN C 2 417 ? -42.305 -22.655 -35.419 1.00 85.85 406 ASN D CA 1
ATOM 5726 C C . ASN C 2 417 ? -42.042 -23.721 -36.496 1.00 85.57 406 ASN D C 1
ATOM 5727 O O . ASN C 2 417 ? -42.264 -23.505 -37.705 1.00 85.57 406 ASN D O 1
ATOM 5732 N N . ILE C 2 418 ? -41.549 -24.871 -36.031 1.00 73.89 407 ILE D N 1
ATOM 5733 C CA . ILE C 2 418 ? -41.457 -26.058 -36.865 1.00 73.63 407 ILE D CA 1
ATOM 5734 C C . ILE C 2 418 ? -42.382 -27.102 -36.232 1.00 73.97 407 ILE D C 1
ATOM 5735 O O . ILE C 2 418 ? -42.452 -28.256 -36.679 1.00 73.85 407 ILE D O 1
ATOM 5740 N N . ALA C 2 419 ? -43.103 -26.666 -35.189 1.00 86.68 408 ALA D N 1
ATOM 5741 C CA . ALA C 2 419 ? -44.095 -27.489 -34.509 1.00 87.05 408 ALA D CA 1
ATOM 5742 C C . ALA C 2 419 ? -45.258 -27.845 -35.434 1.00 87.09 408 ALA D C 1
ATOM 5743 O O . ALA C 2 419 ? -45.770 -28.977 -35.391 1.00 87.21 408 ALA D O 1
ATOM 5745 N N . GLU C 2 420 ? -45.659 -26.889 -36.279 1.00 96.10 409 GLU D N 1
ATOM 5746 C CA . GLU C 2 420 ? -46.823 -27.082 -37.146 1.00 96.16 409 GLU D CA 1
ATOM 5747 C C . GLU C 2 420 ? -46.628 -28.132 -38.238 1.00 95.78 409 GLU D C 1
ATOM 5748 O O . GLU C 2 420 ? -47.571 -28.867 -38.552 1.00 95.90 409 GLU D O 1
ATOM 5754 N N . VAL C 2 421 ? -45.423 -28.226 -38.805 1.00 84.99 410 VAL D N 1
ATOM 5755 C CA . VAL C 2 421 ? -45.190 -29.276 -39.804 1.00 84.63 410 VAL D CA 1
ATOM 5756 C C . VAL C 2 421 ? -45.224 -30.641 -39.152 1.00 84.68 410 VAL D C 1
ATOM 5757 O O . VAL C 2 421 ? -45.517 -31.638 -39.810 1.00 84.47 410 VAL D O 1
ATOM 5761 N N . ILE C 2 422 ? -44.934 -30.681 -37.858 1.00 84.97 411 ILE D N 1
ATOM 5762 C CA . ILE C 2 422 ? -44.956 -31.944 -37.142 1.00 85.08 411 ILE D CA 1
ATOM 5763 C C . ILE C 2 422 ? -46.411 -32.320 -36.838 1.00 85.44 411 ILE D C 1
ATOM 5764 O O . ILE C 2 422 ? -46.765 -33.505 -36.885 1.00 85.36 411 ILE D O 1
ATOM 5769 N N . LYS C 2 423 ? -47.258 -31.321 -36.568 1.00 102.15 412 LYS D N 1
ATOM 5770 C CA . LYS C 2 423 ? -48.701 -31.544 -36.535 1.00 102.50 412 LYS D CA 1
ATOM 5771 C C . LYS C 2 423 ? -49.167 -32.020 -37.914 1.00 102.31 412 LYS D C 1
ATOM 5772 O O . LYS C 2 423 ? -50.006 -32.918 -38.018 1.00 102.39 412 LYS D O 1
ATOM 5778 N N . GLN C 2 424 ? -48.597 -31.412 -38.957 1.00 106.38 413 GLN D N 1
ATOM 5779 C CA . GLN C 2 424 ? -48.839 -31.798 -40.350 1.00 106.20 413 GLN D CA 1
ATOM 5780 C C . GLN C 2 424 ? -48.197 -33.135 -40.714 1.00 105.80 413 GLN D C 1
ATOM 5781 O O . GLN C 2 424 ? -48.724 -33.863 -41.558 1.00 105.66 413 GLN D O 1
ATOM 5787 N N . GLN C 2 425 ? -47.044 -33.428 -40.105 1.00 93.88 414 GLN D N 1
ATOM 5788 C CA . GLN C 2 425 ? -46.292 -34.656 -40.379 1.00 93.52 414 GLN D CA 1
ATOM 5789 C C . GLN C 2 425 ? -46.927 -35.835 -39.655 1.00 93.65 414 GLN D C 1
ATOM 5790 O O . GLN C 2 425 ? -46.763 -36.990 -40.066 1.00 93.37 414 GLN D O 1
ATOM 5796 N N . GLU C 2 426 ? -47.642 -35.536 -38.572 1.00 102.22 415 GLU D N 1
ATOM 5797 C CA . GLU C 2 426 ? -48.535 -36.510 -37.959 1.00 102.41 415 GLU D CA 1
ATOM 5798 C C . GLU C 2 426 ? -49.808 -36.638 -38.808 1.00 102.34 415 GLU D C 1
ATOM 5799 O O . GLU C 2 426 ? -50.290 -37.755 -39.055 1.00 102.52 415 GLU D O 1
ATOM 5805 N N . SER C 2 427 ? -50.327 -35.486 -39.264 1.00 111.99 416 SER D N 1
ATOM 5806 C CA . SER C 2 427 ? -51.542 -35.419 -40.088 1.00 111.90 416 SER D CA 1
ATOM 5807 C C . SER C 2 427 ? -51.484 -36.255 -41.369 1.00 111.55 416 SER D C 1
ATOM 5808 O O . SER C 2 427 ? -52.504 -36.792 -41.805 1.00 111.52 416 SER D O 1
ATOM 5811 N N . ALA C 2 428 ? -50.299 -36.363 -41.966 1.00 99.88 417 ALA D N 1
ATOM 5812 C CA . ALA C 2 428 ? -50.152 -37.050 -43.247 1.00 99.55 417 ALA D CA 1
ATOM 5813 C C . ALA C 2 428 ? -49.232 -38.274 -43.175 1.00 99.21 417 ALA D C 1
ATOM 5814 O O . ALA C 2 428 ? -49.141 -38.932 -42.117 1.00 99.03 417 ALA D O 1
ATOM 5816 N N . GLN C 2 429 ? -48.580 -38.555 -44.322 1.00 84.54 418 GLN D N 1
ATOM 5817 C CA . GLN C 2 429 ? -47.620 -39.670 -44.547 1.00 84.26 418 GLN D CA 1
ATOM 5818 C C . GLN C 2 429 ? -48.286 -41.021 -44.834 1.00 84.28 418 GLN D C 1
ATOM 5819 O O . GLN C 2 429 ? -49.508 -41.170 -44.677 1.00 83.99 418 GLN D O 1
ATOM 5825 N N . ARG C 2 430 ? -47.466 -41.988 -45.258 1.00 162.56 419 ARG D N 1
ATOM 5826 C CA . ARG C 2 430 ? -47.938 -43.296 -45.724 1.00 162.78 419 ARG D CA 1
ATOM 5827 C C . ARG C 2 430 ? -48.894 -43.130 -46.903 1.00 162.53 419 ARG D C 1
ATOM 5828 O O . ARG C 2 430 ? -49.937 -43.788 -46.983 1.00 162.40 419 ARG D O 1
ATOM 5830 N N . ALA C 2 431 ? -48.517 -42.233 -47.815 1.00 217.69 420 ALA D N 1
ATOM 5831 C CA . ALA C 2 431 ? -49.290 -41.956 -49.019 1.00 217.70 420 ALA D CA 1
ATOM 5832 C C . ALA C 2 431 ? -49.384 -43.199 -49.905 1.00 217.30 420 ALA D C 1
ATOM 5833 O O . ALA C 2 431 ? -48.388 -43.937 -50.084 1.00 217.44 420 ALA D O 1
ATOM 5835 N N . LEU C 2 432 ? -50.591 -43.413 -50.450 1.00 208.07 421 LEU D N 1
ATOM 5836 C CA . LEU C 2 432 ? -50.917 -44.610 -51.235 1.00 207.68 421 LEU D CA 1
ATOM 5837 C C . LEU C 2 432 ? -51.097 -45.834 -50.329 1.00 207.25 421 LEU D C 1
ATOM 5838 O O . LEU C 2 432 ? -51.937 -45.803 -49.418 1.00 206.85 421 LEU D O 1
ATOM 5840 N N . GLN C 2 433 ? -50.320 -46.901 -50.565 1.00 202.06 422 GLN D N 1
ATOM 5841 C CA . GLN C 2 433 ? -50.517 -48.157 -49.839 1.00 201.75 422 GLN D CA 1
ATOM 5842 C C . GLN C 2 433 ? -49.212 -48.903 -49.529 1.00 201.69 422 GLN D C 1
ATOM 5843 O O . GLN C 2 433 ? -48.325 -49.007 -50.383 1.00 201.32 422 GLN D O 1
ATOM 5845 N N . ASN C 2 434 ? -49.113 -49.413 -48.298 1.00 216.57 423 ASN D N 1
ATOM 5846 C CA . ASN C 2 434 ? -47.961 -50.210 -47.839 1.00 216.59 423 ASN D CA 1
ATOM 5847 C C . ASN C 2 434 ? -48.239 -50.829 -46.465 1.00 216.24 423 ASN D C 1
ATOM 5848 O O . ASN C 2 434 ? -48.610 -50.113 -45.513 1.00 216.24 423 ASN D O 1
ATOM 5850 N N . GLY C 2 435 ? -48.056 -52.157 -46.376 1.00 184.05 424 GLY D N 1
ATOM 5851 C CA . GLY C 2 435 ? -48.253 -52.910 -45.123 1.00 183.71 424 GLY D CA 1
ATOM 5852 C C . GLY C 2 435 ? -47.608 -54.304 -45.193 1.00 183.89 424 GLY D C 1
ATOM 5853 O O . GLY C 2 435 ? -46.491 -54.451 -45.741 1.00 183.66 424 GLY D O 1
ATOM 5854 N N . GLN C 2 436 ? -48.303 -55.310 -44.614 1.00 162.56 425 GLN D N 1
ATOM 5855 C CA . GLN C 2 436 ? -47.927 -56.736 -44.722 1.00 162.78 425 GLN D CA 1
ATOM 5856 C C . GLN C 2 436 ? -46.610 -57.146 -44.032 1.00 162.53 425 GLN D C 1
ATOM 5857 O O . GLN C 2 436 ? -45.843 -56.288 -43.543 1.00 162.40 425 GLN D O 1
ATOM 5859 N N . GLY C 2 437 ? -46.364 -58.469 -44.000 1.00 110.25 426 GLY D N 1
ATOM 5860 C CA . GLY C 2 437 ? -45.164 -59.056 -43.368 1.00 110.03 426 GLY D CA 1
ATOM 5861 C C . GLY C 2 437 ? -44.133 -59.556 -44.389 1.00 109.61 426 GLY D C 1
ATOM 5862 O O . GLY C 2 437 ? -42.927 -59.267 -44.266 1.00 109.53 426 GLY D O 1
ATOM 5863 N N . SER C 2 438 ? -44.611 -60.311 -45.381 1.00 217.69 427 SER D N 1
ATOM 5864 C CA . SER C 2 438 ? -43.764 -60.822 -46.461 1.00 217.70 427 SER D CA 1
ATOM 5865 C C . SER C 2 438 ? -44.578 -60.990 -47.739 1.00 217.30 427 SER D C 1
ATOM 5866 O O . SER C 2 438 ? -45.736 -61.404 -47.691 1.00 217.44 427 SER D O 1
ATOM 5868 N N . GLY C 2 439 ? -43.968 -60.661 -48.875 1.00 208.07 428 GLY D N 1
ATOM 5869 C CA . GLY C 2 439 ? -44.639 -60.754 -50.170 1.00 207.68 428 GLY D CA 1
ATOM 5870 C C . GLY C 2 439 ? -44.083 -61.906 -51.012 1.00 207.25 428 GLY D C 1
ATOM 5871 O O . GLY C 2 439 ? -43.445 -61.686 -52.061 1.00 206.85 428 GLY D O 1
ATOM 5872 N N . SER C 2 440 ? -44.328 -63.134 -50.533 1.00 202.06 429 SER D N 1
ATOM 5873 C CA . SER C 2 440 ? -43.913 -64.340 -51.254 1.00 201.75 429 SER D CA 1
ATOM 5874 C C . SER C 2 440 ? -44.675 -64.479 -52.580 1.00 201.69 429 SER D C 1
ATOM 5875 O O . SER C 2 440 ? -44.083 -64.866 -53.603 1.00 201.32 429 SER D O 1
ATOM 5877 N N . GLY C 2 441 ? -45.984 -64.152 -52.551 1.00 216.57 430 GLY D N 1
ATOM 5878 C CA . GLY C 2 441 ? -46.834 -64.205 -53.746 1.00 216.59 430 GLY D CA 1
ATOM 5879 C C . GLY C 2 441 ? -46.534 -63.009 -54.693 1.00 216.24 430 GLY D C 1
ATOM 5880 O O . GLY C 2 441 ? -45.570 -62.187 -54.460 1.00 216.24 430 GLY D O 1
ATOM 5881 N N . GLY C 2 442 ? -47.372 -62.925 -55.752 1.00 184.05 431 GLY D N 1
ATOM 5882 C CA . GLY C 2 442 ? -47.161 -61.918 -56.815 1.00 183.71 431 GLY D CA 1
ATOM 5883 C C . GLY C 2 442 ? -47.509 -60.501 -56.412 1.00 183.89 431 GLY D C 1
ATOM 5884 O O . GLY C 2 442 ? -48.363 -60.273 -55.533 1.00 183.66 431 GLY D O 1
ATOM 5885 N N . SER C 2 443 ? -46.850 -59.567 -57.107 1.00 162.56 432 SER D N 1
ATOM 5886 C CA . SER C 2 443 ? -47.167 -58.150 -57.062 1.00 162.78 432 SER D CA 1
ATOM 5887 C C . SER C 2 443 ? -48.244 -57.863 -56.039 1.00 162.53 432 SER D C 1
ATOM 5888 O O . SER C 2 443 ? -49.430 -57.796 -56.374 1.00 162.40 432 SER D O 1
ATOM 5890 N N . VAL C 2 444 ? -47.831 -57.719 -54.781 1.00 110.25 433 VAL D N 1
ATOM 5891 C CA . VAL C 2 444 ? -48.763 -57.323 -53.742 1.00 110.03 433 VAL D CA 1
ATOM 5892 C C . VAL C 2 444 ? -49.280 -55.928 -54.106 1.00 109.61 433 VAL D C 1
ATOM 5893 O O . VAL C 2 444 ? -49.141 -54.983 -53.335 1.00 109.53 433 VAL D O 1
ATOM 5895 N N . GLY C 2 445 ? -49.872 -55.826 -55.301 1.00 83.45 434 GLY D N 1
ATOM 5896 C CA . GLY C 2 445 ? -50.297 -54.563 -55.907 1.00 83.08 434 GLY D CA 1
ATOM 5897 C C . GLY C 2 445 ? -51.106 -53.731 -54.932 1.00 83.18 434 GLY D C 1
ATOM 5898 O O . GLY C 2 445 ? -51.827 -54.284 -54.088 1.00 83.20 434 GLY D O 1
ATOM 5899 N N . SER C 2 446 ? -50.982 -52.409 -55.039 1.00 56.12 435 SER D N 1
ATOM 5900 C CA . SER C 2 446 ? -51.624 -51.515 -54.071 1.00 56.27 435 SER D CA 1
ATOM 5901 C C . SER C 2 446 ? -53.138 -51.702 -53.930 1.00 56.30 435 SER D C 1
ATOM 5902 O O . SER C 2 446 ? -53.764 -51.141 -53.010 1.00 56.03 435 SER D O 1
ATOM 5905 N N . GLN C 2 447 ? -53.710 -52.499 -54.833 1.00 60.64 436 GLN D N 1
ATOM 5906 C CA . GLN C 2 447 ? -55.147 -52.744 -54.884 1.00 60.81 436 GLN D CA 1
ATOM 5907 C C . GLN C 2 447 ? -55.968 -51.516 -55.333 1.00 61.24 436 GLN D C 1
ATOM 5908 O O . GLN C 2 447 ? -57.197 -51.531 -55.223 1.00 61.56 436 GLN D O 1
ATOM 5914 N N . PRO C 2 448 ? -55.311 -50.443 -55.838 1.00 68.77 437 PRO D N 1
ATOM 5915 C CA . PRO C 2 448 ? -56.206 -49.543 -56.539 1.00 69.11 437 PRO D CA 1
ATOM 5916 C C . PRO C 2 448 ? -56.322 -50.068 -57.964 1.00 69.34 437 PRO D C 1
ATOM 5917 O O . PRO C 2 448 ? -57.444 -50.301 -58.423 1.00 69.72 437 PRO D O 1
ATOM 5921 N N . ASN C 2 449 ? -55.176 -50.307 -58.626 1.00 73.46 438 ASN D N 1
ATOM 5922 C CA . ASN C 2 449 ? -55.170 -50.946 -59.953 1.00 73.64 438 ASN D CA 1
ATOM 5923 C C . ASN C 2 449 ? -56.100 -52.161 -59.980 1.00 73.61 438 ASN D C 1
ATOM 5924 O O . ASN C 2 449 ? -57.189 -52.087 -60.550 1.00 73.58 438 ASN D O 1
ATOM 5929 N N . SER C 2 450 ? -55.684 -53.254 -59.328 1.00 71.26 439 SER D N 1
ATOM 5930 C CA . SER C 2 450 ? -56.441 -54.519 -59.320 1.00 71.27 439 SER D CA 1
ATOM 5931 C C . SER C 2 450 ? -57.935 -54.290 -59.149 1.00 71.71 439 SER D C 1
ATOM 5932 O O . SER C 2 450 ? -58.743 -54.832 -59.918 1.00 71.82 439 SER D O 1
ATOM 5935 N N . ILE C 2 451 ? -58.293 -53.466 -58.156 1.00 84.76 440 ILE D N 1
ATOM 5936 C CA . ILE C 2 451 ? -59.698 -53.177 -57.874 1.00 85.22 440 ILE D CA 1
ATOM 5937 C C . ILE C 2 451 ? -60.324 -52.217 -58.901 1.00 85.26 440 ILE D C 1
ATOM 5938 O O . ILE C 2 451 ? -61.407 -52.510 -59.426 1.00 85.66 440 ILE D O 1
ATOM 5943 N N . LEU C 2 452 ? -59.656 -51.097 -59.194 1.00 81.19 441 LEU D N 1
ATOM 5944 C CA . LEU C 2 452 ? -60.198 -50.096 -60.134 1.00 81.28 441 LEU D CA 1
ATOM 5945 C C . LEU C 2 452 ? -60.290 -50.620 -61.578 1.00 81.12 441 LEU D C 1
ATOM 5946 O O . LEU C 2 452 ? -61.230 -50.264 -62.310 1.00 81.37 441 LEU D O 1
ATOM 5951 N N . LYS C 2 453 ? -59.326 -51.461 -61.980 1.00 71.41 442 LYS D N 1
ATOM 5952 C CA . LYS C 2 453 ? -59.400 -52.197 -63.255 1.00 71.27 442 LYS D CA 1
ATOM 5953 C C . LYS C 2 453 ? -60.376 -53.378 -63.155 1.00 71.67 442 LYS D C 1
ATOM 5954 O O . LYS C 2 453 ? -60.045 -54.501 -63.560 1.00 71.66 442 LYS D O 1
ATOM 5960 N N . GLU C 2 454 ? -61.571 -53.110 -62.617 1.00 74.48 443 GLU D N 1
ATOM 5961 C CA . GLU C 2 454 ? -62.612 -54.122 -62.376 1.00 74.92 443 GLU D CA 1
ATOM 5962 C C . GLU C 2 454 ? -62.623 -55.234 -63.430 1.00 75.07 443 GLU D C 1
ATOM 5963 O O . GLU C 2 454 ? -62.641 -56.425 -63.085 1.00 75.27 443 GLU D O 1
ATOM 5969 N N . ILE C 2 455 ? -62.590 -54.816 -64.703 1.00 67.30 444 ILE D N 1
ATOM 5970 C CA . ILE C 2 455 ? -62.614 -55.689 -65.900 1.00 67.42 444 ILE D CA 1
ATOM 5971 C C . ILE C 2 455 ? -62.111 -57.148 -65.771 1.00 67.05 444 ILE D C 1
ATOM 5972 O O . ILE C 2 455 ? -62.726 -58.065 -66.329 1.00 66.82 444 ILE D O 1
ATOM 5977 N N . LYS C 2 456 ? -61.004 -57.359 -65.059 1.00 69.11 445 LYS D N 1
ATOM 5978 C CA . LYS C 2 456 ? -60.407 -58.692 -64.953 1.00 68.79 445 LYS D CA 1
ATOM 5979 C C . LYS C 2 456 ? -61.269 -59.645 -64.113 1.00 68.95 445 LYS D C 1
ATOM 5980 O O . LYS C 2 456 ? -61.215 -60.872 -64.303 1.00 68.77 445 LYS D O 1
ATOM 5986 N N . ASN C 2 457 ? -62.049 -59.077 -63.189 1.00 63.14 446 ASN D N 1
ATOM 5987 C CA . ASN C 2 457 ? -62.925 -59.880 -62.339 1.00 63.30 446 ASN D CA 1
ATOM 5988 C C . ASN C 2 457 ? -63.899 -60.674 -63.200 1.00 63.61 446 ASN D C 1
ATOM 5989 O O . ASN C 2 457 ? -64.982 -60.200 -63.534 1.00 63.86 446 ASN D O 1
ATOM 5994 N N . SER C 2 458 ? -63.493 -61.882 -63.578 1.00 80.81 447 SER D N 1
ATOM 5995 C CA . SER C 2 458 ? -64.363 -62.769 -64.336 1.00 80.55 447 SER D CA 1
ATOM 5996 C C . SER C 2 458 ? -65.588 -63.123 -63.483 1.00 80.40 447 SER D C 1
ATOM 5997 O O . SER C 2 458 ? -65.599 -62.880 -62.269 1.00 80.37 447 SER D O 1
ATOM 6000 N N . LEU C 2 459 ? -66.621 -63.671 -64.121 1.00 68.96 448 LEU D N 1
ATOM 6001 C CA . LEU C 2 459 ? -67.880 -63.966 -63.440 1.00 69.06 448 LEU D CA 1
ATOM 6002 C C . LEU C 2 459 ? -67.679 -64.745 -62.144 1.00 68.76 448 LEU D C 1
ATOM 6003 O O . LEU C 2 459 ? -66.942 -65.735 -62.104 1.00 68.46 448 LEU D O 1
ATOM 6008 N N . ARG C 2 460 ? -68.345 -64.281 -61.088 1.00 53.85 449 ARG D N 1
ATOM 6009 C CA . ARG C 2 460 ? -68.252 -64.891 -59.760 1.00 53.67 449 ARG D CA 1
ATOM 6010 C C . ARG C 2 460 ? -69.620 -65.429 -59.321 1.00 54.01 449 ARG D C 1
ATOM 6011 O O . ARG C 2 460 ? -70.447 -65.794 -60.164 1.00 54.35 449 ARG D O 1
ATOM 6019 N N . SER C 2 461 ? -69.830 -65.462 -58.002 1.00 48.25 450 SER D N 1
ATOM 6020 C CA . SER C 2 461 ? -71.119 -65.792 -57.341 1.00 48.57 450 SER D CA 1
ATOM 6021 C C . SER C 2 461 ? -72.302 -66.414 -58.130 1.00 48.44 450 SER D C 1
ATOM 6022 O O . SER C 2 461 ? -72.879 -67.393 -57.658 1.00 48.09 450 SER D O 1
ATOM 6025 N N . VAL C 2 462 ? -72.676 -65.868 -59.295 1.00 55.18 451 VAL D N 1
ATOM 6026 C CA . VAL C 2 462 ? -73.838 -66.398 -60.062 1.00 55.44 451 VAL D CA 1
ATOM 6027 C C . VAL C 2 462 ? -73.574 -66.635 -61.588 1.00 55.38 451 VAL D C 1
ATOM 6028 O O . VAL C 2 462 ? -72.498 -66.304 -62.097 1.00 55.71 451 VAL D O 1
ATOM 6032 N N . GLN C 2 463 ? -74.567 -67.208 -62.292 1.00 53.08 452 GLN D N 1
ATOM 6033 C CA . GLN C 2 463 ? -74.511 -67.587 -63.738 1.00 53.13 452 GLN D CA 1
ATOM 6034 C C . GLN C 2 463 ? -73.571 -68.794 -64.041 1.00 53.17 452 GLN D C 1
ATOM 6035 O O . GLN C 2 463 ? -73.362 -69.642 -63.154 1.00 53.26 452 GLN D O 1
ATOM 6041 N N . GLU C 2 464 ? -73.008 -68.879 -65.251 1.00 48.92 453 GLU D N 1
ATOM 6042 C CA . GLU C 2 464 ? -72.324 -70.119 -65.710 1.00 48.97 453 GLU D CA 1
ATOM 6043 C C . GLU C 2 464 ? -71.209 -70.671 -64.787 1.00 48.57 453 GLU D C 1
ATOM 6044 O O . GLU C 2 464 ? -70.432 -69.909 -64.200 1.00 48.25 453 GLU D O 1
ATOM 6050 N N . LYS C 2 465 ? -71.162 -72.001 -64.667 1.00 43.46 454 LYS D N 1
ATOM 6051 C CA . LYS C 2 465 ? -70.067 -72.727 -64.003 1.00 43.18 454 LYS D CA 1
ATOM 6052 C C . LYS C 2 465 ? -69.024 -73.117 -65.069 1.00 43.35 454 LYS D C 1
ATOM 6053 O O . LYS C 2 465 ? -69.287 -73.995 -65.911 1.00 43.72 454 LYS D O 1
ATOM 6059 N N . LYS C 2 466 ? -67.858 -72.471 -65.074 1.00 42.58 455 LYS D N 1
ATOM 6060 C CA . LYS C 2 466 ? -66.939 -72.717 -66.196 1.00 42.83 455 LYS D CA 1
ATOM 6061 C C . LYS C 2 466 ? -65.654 -73.477 -65.856 1.00 42.72 455 LYS D C 1
ATOM 6062 O O . LYS C 2 466 ? -64.561 -72.894 -65.767 1.00 42.58 455 LYS D O 1
ATOM 6068 N N . MET C 2 467 ? -65.823 -74.789 -65.674 1.00 41.99 456 MET D N 1
ATOM 6069 C CA . MET C 2 467 ? -64.724 -75.736 -65.417 1.00 41.96 456 MET D CA 1
ATOM 6070 C C . MET C 2 467 ? -64.545 -76.685 -66.599 1.00 42.36 456 MET D C 1
ATOM 6071 O O . MET C 2 467 ? -65.490 -77.357 -67.032 1.00 42.63 456 MET D O 1
ATOM 6076 N N . GLU C 2 468 ? -63.319 -76.735 -67.104 1.00 44.79 457 GLU D N 1
ATOM 6077 C CA . GLU C 2 468 ? -63.034 -77.392 -68.377 1.00 45.17 457 GLU D CA 1
ATOM 6078 C C . GLU C 2 468 ? -62.430 -78.800 -68.275 1.00 45.23 457 GLU D C 1
ATOM 6079 O O . GLU C 2 468 ? -61.547 -79.172 -69.076 1.00 45.30 457 GLU D O 1
ATOM 6085 N N . ASP C 2 469 ? -62.902 -79.589 -67.310 1.00 45.65 458 ASP D N 1
ATOM 6086 C CA . ASP C 2 469 ? -62.509 -81.002 -67.298 1.00 45.82 458 ASP D CA 1
ATOM 6087 C C . ASP C 2 469 ? -62.886 -81.634 -68.642 1.00 46.27 458 ASP D C 1
ATOM 6088 O O . ASP C 2 469 ? -63.987 -81.411 -69.158 1.00 46.44 458 ASP D O 1
ATOM 6093 N N . SER C 2 470 ? -61.961 -82.387 -69.230 1.00 50.31 459 SER D N 1
ATOM 6094 C CA . SER C 2 470 ? -62.127 -82.803 -70.614 1.00 50.76 459 SER D CA 1
ATOM 6095 C C . SER C 2 470 ? -61.292 -84.029 -70.981 1.00 50.95 459 SER D C 1
ATOM 6096 O O . SER C 2 470 ? -60.131 -84.155 -70.565 1.00 50.74 459 SER D O 1
ATOM 6099 N N . SER C 2 471 ? -61.915 -84.924 -71.760 1.00 50.31 460 SER D N 1
ATOM 6100 C CA . SER C 2 471 ? -61.293 -86.157 -72.287 1.00 50.76 460 SER D CA 1
ATOM 6101 C C . SER C 2 471 ? -60.546 -87.019 -71.249 1.00 50.95 460 SER D C 1
ATOM 6102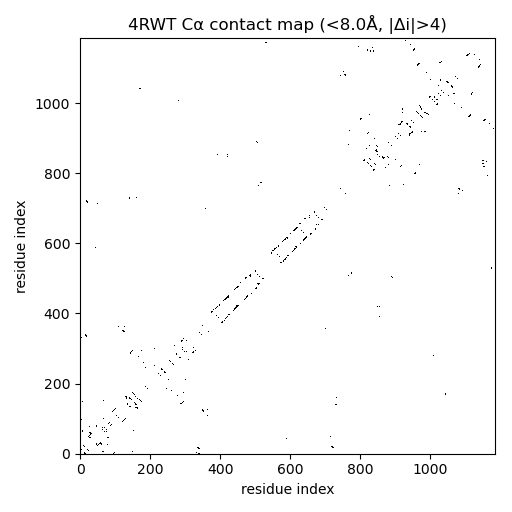 O O . SER C 2 471 ? -60.812 -86.964 -70.035 1.00 50.74 460 SER D O 1
ATOM 6105 N N . ARG C 2 472 ? -59.620 -87.824 -71.757 1.00 56.49 461 ARG D N 1
ATOM 6106 C CA . ARG C 2 472 ? -58.761 -88.646 -70.926 1.00 56.72 461 ARG D CA 1
ATOM 6107 C C . ARG C 2 472 ? -57.348 -88.716 -71.553 1.00 56.76 461 ARG D C 1
ATOM 6108 O O . ARG C 2 472 ? -56.987 -89.739 -72.183 1.00 56.90 461 ARG D O 1
ATOM 6116 N N . PRO C 2 473 ? -56.567 -87.596 -71.442 1.00 58.13 462 PRO D N 1
ATOM 6117 C CA . PRO C 2 473 ? -55.137 -87.534 -71.783 1.00 58.22 462 PRO D CA 1
ATOM 6118 C C . PRO C 2 473 ? -54.247 -87.365 -70.541 1.00 58.19 462 PRO D C 1
ATOM 6119 O O . PRO C 2 473 ? -54.763 -87.096 -69.443 1.00 58.07 462 PRO D O 1
ATOM 6123 N N . SER C 2 474 ? -52.930 -87.510 -70.708 1.00 63.83 463 SER D N 1
ATOM 6124 C CA . SER C 2 474 ? -51.991 -87.290 -69.596 1.00 63.82 463 SER D CA 1
ATOM 6125 C C . SER C 2 474 ? -50.535 -87.024 -70.034 1.00 63.90 463 SER D C 1
ATOM 6126 O O . SER C 2 474 ? -50.192 -87.129 -71.223 1.00 64.12 463 SER D O 1
ATOM 6129 N N . THR C 2 475 ? -49.697 -86.702 -69.044 1.00 65.43 464 THR D N 1
ATOM 6130 C CA . THR C 2 475 ? -48.357 -86.109 -69.239 1.00 65.45 464 THR D CA 1
ATOM 6131 C C . THR C 2 475 ? -47.107 -87.040 -69.359 1.00 65.68 464 THR D C 1
ATOM 6132 O O . THR C 2 475 ? -45.972 -86.538 -69.325 1.00 65.47 464 THR D O 1
ATOM 6136 N N . PRO C 2 476 ? -47.288 -88.380 -69.492 1.00 86.58 465 PRO D N 1
ATOM 6137 C CA . PRO C 2 476 ? -46.101 -89.167 -69.886 1.00 86.87 465 PRO D CA 1
ATOM 6138 C C . PRO C 2 476 ? -45.625 -88.862 -71.321 1.00 87.19 465 PRO D C 1
ATOM 6139 O O . PRO C 2 476 ? -46.114 -87.920 -71.951 1.00 87.03 465 PRO D O 1
ATOM 6143 N N . GLN C 2 477 ? -44.671 -89.648 -71.818 1.00 90.01 466 GLN D N 1
ATOM 6144 C CA . GLN C 2 477 ? -44.095 -89.477 -73.161 1.00 90.37 466 GLN D CA 1
ATOM 6145 C C . GLN C 2 477 ? -45.154 -89.265 -74.248 1.00 90.47 466 GLN D C 1
ATOM 6146 O O . GLN C 2 477 ? -46.150 -89.992 -74.305 1.00 90.56 466 GLN D O 1
ATOM 6152 N N . ARG C 2 478 ? -44.934 -88.265 -75.099 1.00 77.64 467 ARG D N 1
ATOM 6153 C CA . ARG C 2 478 ? -45.844 -87.970 -76.219 1.00 77.78 467 ARG D CA 1
ATOM 6154 C C . ARG C 2 478 ? -44.988 -87.685 -77.460 1.00 78.22 467 ARG D C 1
ATOM 6155 O O . ARG C 2 478 ? -44.041 -86.880 -77.406 1.00 78.24 467 ARG D O 1
ATOM 6163 N N . SER C 2 479 ? -45.314 -88.351 -78.565 1.00 79.07 468 SER D N 1
ATOM 6164 C CA . SER C 2 479 ? -44.495 -88.246 -79.775 1.00 79.54 468 SER D CA 1
ATOM 6165 C C . SER C 2 479 ? -44.849 -87.017 -80.606 1.00 79.53 468 SER D C 1
ATOM 6166 O O . SER C 2 479 ? -43.960 -86.344 -81.144 1.00 79.77 468 SER D O 1
ATOM 6169 N N . ALA C 2 480 ? -46.148 -86.732 -80.706 1.00 70.97 469 ALA D N 1
ATOM 6170 C CA . ALA C 2 480 ? -46.638 -85.609 -81.511 1.00 71.02 469 ALA D CA 1
ATOM 6171 C C . ALA C 2 480 ? -46.175 -84.273 -80.927 1.00 70.56 469 ALA D C 1
ATOM 6172 O O . ALA C 2 480 ? -45.641 -83.422 -81.650 1.00 70.64 469 ALA D O 1
ATOM 6174 N N . HIS C 2 481 ? -46.372 -84.110 -79.615 1.00 64.68 470 HIS D N 1
ATOM 6175 C CA . HIS C 2 481 ? -46.002 -82.886 -78.927 1.00 64.26 470 HIS D CA 1
ATOM 6176 C C . HIS C 2 481 ? -44.485 -82.726 -78.813 1.00 64.31 470 HIS D C 1
ATOM 6177 O O . HIS C 2 481 ? -43.983 -81.604 -78.961 1.00 64.09 470 HIS D O 1
ATOM 6184 N N . GLU C 2 482 ? -43.751 -83.819 -78.566 1.00 69.90 471 GLU D N 1
ATOM 6185 C CA . GLU C 2 482 ? -42.284 -83.712 -78.406 1.00 69.94 471 GLU D CA 1
ATOM 6186 C C . GLU C 2 482 ? -41.489 -83.605 -79.712 1.00 70.40 471 GLU D C 1
ATOM 6187 O O . GLU C 2 482 ? -40.409 -83.005 -79.729 1.00 70.46 471 GLU D O 1
ATOM 6193 N N . ASN C 2 483 ? -42.010 -84.171 -80.796 1.00 70.84 472 ASN D N 1
ATOM 6194 C CA . ASN C 2 483 ? -41.462 -83.852 -82.111 1.00 71.29 472 ASN D CA 1
ATOM 6195 C C . ASN C 2 483 ? -41.731 -82.383 -82.443 1.00 71.10 472 ASN D C 1
ATOM 6196 O O . ASN C 2 483 ? -40.880 -81.705 -83.029 1.00 71.26 472 ASN D O 1
ATOM 6201 N N . LEU C 2 484 ? -42.912 -81.906 -82.043 1.00 64.30 473 LEU D N 1
ATOM 6202 C CA . LEU C 2 484 ? -43.291 -80.507 -82.195 1.00 64.08 473 LEU D CA 1
ATOM 6203 C C . LEU C 2 484 ? -42.354 -79.610 -81.407 1.00 63.73 473 LEU D C 1
ATOM 6204 O O . LEU C 2 484 ? -41.976 -78.540 -81.883 1.00 63.66 473 LEU D O 1
ATOM 6209 N N . MET C 2 485 ? -41.988 -80.045 -80.204 1.00 64.09 474 MET D N 1
ATOM 6210 C CA . MET C 2 485 ? -40.999 -79.321 -79.416 1.00 63.79 474 MET D CA 1
ATOM 6211 C C . MET C 2 485 ? -39.637 -79.365 -80.104 1.00 64.20 474 MET D C 1
ATOM 6212 O O . MET C 2 485 ? -38.973 -78.332 -80.253 1.00 64.18 474 MET D O 1
ATOM 6217 N N . GLU C 2 486 ? -39.234 -80.556 -80.537 1.00 71.11 475 GLU D N 1
ATOM 6218 C CA . GLU C 2 486 ? -37.977 -80.722 -81.248 1.00 71.55 475 GLU D CA 1
ATOM 6219 C C . GLU C 2 486 ? -37.925 -79.817 -82.483 1.00 71.80 475 GLU D C 1
ATOM 6220 O O . GLU C 2 486 ? -36.878 -79.241 -82.789 1.00 72.01 475 GLU D O 1
ATOM 6226 N N . ALA C 2 487 ? -39.056 -79.679 -83.175 1.00 67.19 476 ALA D N 1
ATOM 6227 C CA . ALA C 2 487 ? -39.133 -78.834 -84.367 1.00 67.47 476 ALA D CA 1
ATOM 6228 C C . ALA C 2 487 ? -39.182 -77.345 -84.033 1.00 67.10 476 ALA D C 1
ATOM 6229 O O . ALA C 2 487 ? -38.646 -76.526 -84.788 1.00 67.31 476 ALA D O 1
ATOM 6231 N N . ILE C 2 488 ? -39.821 -76.994 -82.913 1.00 59.54 477 ILE D N 1
ATOM 6232 C CA . ILE C 2 488 ? -39.864 -75.596 -82.449 1.00 59.17 477 ILE D CA 1
ATOM 6233 C C . ILE C 2 488 ? -38.472 -75.107 -82.026 1.00 59.14 477 ILE D C 1
ATOM 6234 O O . ILE C 2 488 ? -38.106 -73.957 -82.301 1.00 59.10 477 ILE D O 1
ATOM 6239 N N . ARG C 2 489 ? -37.711 -75.986 -81.367 1.00 64.34 478 ARG D N 1
ATOM 6240 C CA . ARG C 2 489 ? -36.325 -75.703 -80.977 1.00 64.36 478 ARG D CA 1
ATOM 6241 C C . ARG C 2 489 ? -35.379 -75.576 -82.172 1.00 64.91 478 ARG D C 1
ATOM 6242 O O . ARG C 2 489 ? -34.445 -74.774 -82.138 1.00 64.96 478 ARG D O 1
ATOM 6250 N N . GLY C 2 490 ? -35.617 -76.362 -83.222 1.00 71.84 479 GLY D N 1
ATOM 6251 C CA . GLY C 2 490 ? -34.716 -76.386 -84.370 1.00 72.41 479 GLY D CA 1
ATOM 6252 C C . GLY C 2 490 ? -35.018 -75.330 -85.413 1.00 72.58 479 GLY D C 1
ATOM 6253 O O . GLY C 2 490 ? -34.610 -75.460 -86.568 1.00 73.10 479 GLY D O 1
ATOM 6254 N N . SER C 2 491 ? -35.718 -74.276 -85.001 1.00 66.79 480 SER D N 1
ATOM 6255 C CA . SER C 2 491 ? -36.190 -73.260 -85.935 1.00 66.95 480 SER D CA 1
ATOM 6256 C C . SER C 2 491 ? -35.523 -71.902 -85.726 1.00 66.81 480 SER D C 1
ATOM 6257 O O . SER C 2 491 ? -34.767 -71.701 -84.777 1.00 66.56 480 SER D O 1
ATOM 6260 N N . SER C 2 492 ? -35.807 -70.983 -86.643 1.00 66.45 481 SER D N 1
ATOM 6261 C CA . SER C 2 492 ? -35.306 -69.610 -86.591 1.00 66.41 481 SER D CA 1
ATOM 6262 C C . SER C 2 492 ? -35.956 -68.781 -87.695 1.00 66.66 481 SER D C 1
ATOM 6263 O O . SER C 2 492 ? -36.287 -69.304 -88.765 1.00 67.16 481 SER D O 1
ATOM 6266 N N . ILE C 2 493 ? -36.125 -67.487 -87.427 1.00 63.97 482 ILE D N 1
ATOM 6267 C CA . ILE C 2 493 ? -36.648 -66.536 -88.407 1.00 64.21 482 ILE D CA 1
ATOM 6268 C C . ILE C 2 493 ? -35.821 -66.542 -89.707 1.00 64.85 482 ILE D C 1
ATOM 6269 O O . ILE C 2 493 ? -36.109 -65.780 -90.632 1.00 65.12 482 ILE D O 1
ATOM 6274 N N . LYS C 2 494 ? -34.805 -67.408 -89.774 1.00 76.88 483 LYS D N 1
ATOM 6275 C CA . LYS C 2 494 ? -33.979 -67.556 -90.980 1.00 77.53 483 LYS D CA 1
ATOM 6276 C C . LYS C 2 494 ? -34.625 -68.526 -91.973 1.00 77.93 483 LYS D C 1
ATOM 6277 O O . LYS C 2 494 ? -34.118 -68.729 -93.086 1.00 78.51 483 LYS D O 1
ATOM 6283 N N . GLN C 2 495 ? -35.740 -69.123 -91.558 1.00 75.39 484 GLN D N 1
ATOM 6284 C CA . GLN C 2 495 ? -36.472 -70.071 -92.392 1.00 75.76 484 GLN D CA 1
ATOM 6285 C C . GLN C 2 495 ? -37.759 -69.454 -92.947 1.00 75.73 484 GLN D C 1
ATOM 6286 O O . GLN C 2 495 ? -38.504 -70.115 -93.713 1.00 75.83 484 GLN D O 1
ATOM 6292 N N . LEU C 2 496 ? -38.024 -68.194 -92.559 1.00 72.09 485 LEU D N 1
ATOM 6293 C CA . LEU C 2 496 ? -39.279 -67.557 -92.948 1.00 72.07 485 LEU D CA 1
ATOM 6294 C C . LEU C 2 496 ? -39.088 -66.627 -94.125 1.00 72.57 485 LEU D C 1
ATOM 6295 O O . LEU C 2 496 ? -38.023 -66.028 -94.276 1.00 72.90 485 LEU D O 1
ATOM 6300 N N . LYS C 2 497 ? -40.122 -66.511 -94.960 1.00 78.02 486 LYS D N 1
ATOM 6301 C CA . LYS C 2 497 ? -40.021 -65.679 -96.161 1.00 78.56 486 LYS D CA 1
ATOM 6302 C C . LYS C 2 497 ? -40.122 -64.188 -95.850 1.00 78.51 486 LYS D C 1
ATOM 6303 O O . LYS C 2 497 ? -41.123 -63.708 -95.321 1.00 78.28 486 LYS D O 1
ATOM 6309 N N . ARG C 2 498 ? -39.044 -63.484 -96.187 1.00 82.94 487 ARG D N 1
ATOM 6310 C CA . ARG C 2 498 ? -38.865 -62.063 -95.917 1.00 83.00 487 ARG D CA 1
ATOM 6311 C C . ARG C 2 498 ? -40.085 -61.236 -96.302 1.00 82.50 487 ARG D C 1
ATOM 6312 O O . ARG C 2 498 ? -40.640 -61.399 -97.389 1.00 82.12 487 ARG D O 1
ATOM 6320 N N . VAL C 2 499 ? -40.508 -60.366 -95.386 1.00 77.26 488 VAL D N 1
ATOM 6321 C CA . VAL C 2 499 ? -41.546 -59.374 -95.671 1.00 76.75 488 VAL D CA 1
ATOM 6322 C C . VAL C 2 499 ? -41.066 -58.017 -95.124 1.00 76.85 488 VAL D C 1
ATOM 6323 O O . VAL C 2 499 ? -39.941 -57.615 -95.427 1.00 77.38 488 VAL D O 1
ATOM 6327 N N . GLU C 2 500 ? -41.887 -57.325 -94.328 1.00 74.31 489 GLU D N 1
ATOM 6328 C CA . GLU C 2 500 ? -41.609 -55.933 -93.911 1.00 74.16 489 GLU D CA 1
ATOM 6329 C C . GLU C 2 500 ? -42.845 -55.260 -93.302 1.00 73.50 489 GLU D C 1
ATOM 6330 O O . GLU C 2 500 ? -43.977 -55.576 -93.695 1.00 73.11 489 GLU D O 1
ATOM 6336 N N . VAL C 2 501 ? -42.632 -54.321 -92.371 1.00 68.78 490 VAL D N 1
ATOM 6337 C CA . VAL C 2 501 ? -43.752 -53.556 -91.777 1.00 68.25 490 VAL D CA 1
ATOM 6338 C C . VAL C 2 501 ? -43.405 -52.129 -91.257 1.00 67.78 490 VAL D C 1
ATOM 6339 O O . VAL C 2 501 ? -43.764 -51.766 -90.121 1.00 67.95 490 VAL D O 1
ATOM 6343 N N . PRO C 2 502 ? -42.749 -51.293 -92.097 1.00 74.16 491 PRO D N 1
ATOM 6344 C CA . PRO C 2 502 ? -42.237 -50.018 -91.558 1.00 74.16 491 PRO D CA 1
ATOM 6345 C C . PRO C 2 502 ? -43.323 -48.960 -91.365 1.00 74.16 491 PRO D C 1
ATOM 6346 O O . PRO C 2 502 ? -43.182 -48.068 -90.523 1.00 74.16 491 PRO D O 1
ATOM 6350 N N . GLU C 2 503 ? -44.402 -49.085 -92.125 1.00 74.16 492 GLU D N 1
ATOM 6351 C CA . GLU C 2 503 ? -45.392 -48.023 -92.245 1.00 74.16 492 GLU D CA 1
ATOM 6352 C C . GLU C 2 503 ? -46.117 -47.694 -90.947 1.00 74.16 492 GLU D C 1
ATOM 6353 O O . GLU C 2 503 ? -46.279 -48.545 -90.068 1.00 74.16 492 GLU D O 1
ATOM 6359 N N . ALA C 2 504 ? -46.519 -46.435 -90.839 1.00 74.16 493 ALA D N 1
ATOM 6360 C CA . ALA C 2 504 ? -47.517 -46.015 -89.872 1.00 74.16 493 ALA D CA 1
ATOM 6361 C C . ALA C 2 504 ? -48.597 -45.384 -90.714 1.00 74.16 493 ALA D C 1
ATOM 6362 O O . ALA C 2 504 ? -48.323 -44.481 -91.519 1.00 74.16 493 ALA D O 1
ATOM 6364 N N . LEU C 2 505 ? -49.818 -45.878 -90.574 1.00 74.16 494 LEU D N 1
ATOM 6365 C CA . LEU C 2 505 ? -50.878 -45.376 -91.428 1.00 74.16 494 LEU D CA 1
ATOM 6366 C C . LEU C 2 505 ? -51.696 -44.280 -90.742 1.00 74.16 494 LEU D C 1
ATOM 6367 O O . LEU C 2 505 ? -52.091 -44.404 -89.572 1.00 74.16 494 LEU D O 1
ATOM 6372 N N . ARG C 2 506 ? -51.915 -43.201 -91.494 1.00 74.16 495 ARG D N 1
ATOM 6373 C CA . ARG C 2 506 ? -52.722 -42.072 -91.052 1.00 74.16 495 ARG D CA 1
ATOM 6374 C C . ARG C 2 506 ? -54.148 -42.518 -90.722 1.00 74.16 495 ARG D C 1
ATOM 6375 O O . ARG C 2 506 ? -54.741 -43.335 -91.500 1.00 74.16 495 ARG D O 1
ATOM 6383 N N . ALA D 1 8 ? -51.973 -70.637 -93.991 1.00 33.32 7 ALA B N 1
ATOM 6384 C CA . ALA D 1 8 ? -52.363 -70.463 -92.559 1.00 35.70 7 ALA B CA 1
ATOM 6385 C C . ALA D 1 8 ? -52.261 -69.011 -92.109 1.00 41.72 7 ALA B C 1
ATOM 6386 O O . ALA D 1 8 ? -51.410 -68.257 -92.590 1.00 46.48 7 ALA B O 1
ATOM 6388 N N . LEU D 1 9 ? -53.129 -68.627 -91.175 1.00 40.42 8 LEU B N 1
ATOM 6389 C CA . LEU D 1 9 ? -53.156 -67.257 -90.674 1.00 39.12 8 LEU B CA 1
ATOM 6390 C C . LEU D 1 9 ? -52.673 -67.149 -89.236 1.00 42.62 8 LEU B C 1
ATOM 6391 O O . LEU D 1 9 ? -52.873 -68.065 -88.436 1.00 41.80 8 LEU B O 1
ATOM 6396 N N . VAL D 1 10 ? -52.040 -66.023 -88.915 1.00 40.05 9 VAL B N 1
ATOM 6397 C CA . VAL D 1 10 ? -51.649 -65.715 -87.533 1.00 37.31 9 VAL B CA 1
ATOM 6398 C C . VAL D 1 10 ? -52.266 -64.382 -87.136 1.00 36.54 9 VAL B C 1
ATOM 6399 O O . VAL D 1 10 ? -52.147 -63.391 -87.864 1.00 39.22 9 VAL B O 1
ATOM 6403 N N . VAL D 1 11 ? -52.937 -64.367 -85.993 1.00 24.50 10 VAL B N 1
ATOM 6404 C CA . VAL D 1 11 ? -53.552 -63.150 -85.516 1.00 26.41 10 VAL B CA 1
ATOM 6405 C C . VAL D 1 11 ? -53.160 -62.980 -84.064 1.00 31.15 10 VAL B C 1
ATOM 6406 O O . VAL D 1 11 ? -53.467 -63.834 -83.229 1.00 31.86 10 VAL B O 1
ATOM 6410 N N . ASP D 1 12 ? -52.454 -61.889 -83.774 1.00 37.42 11 ASP B N 1
ATOM 6411 C CA . ASP D 1 12 ? -52.122 -61.547 -82.404 1.00 36.67 11 ASP B CA 1
ATOM 6412 C C . ASP D 1 12 ? -52.797 -60.254 -82.022 1.00 31.80 11 ASP B C 1
ATOM 6413 O O . ASP D 1 12 ? -52.479 -59.191 -82.531 1.00 33.81 11 ASP B O 1
ATOM 6418 N N . ASN D 1 13 ? -53.744 -60.355 -81.119 1.00 33.46 12 ASN B N 1
ATOM 6419 C CA . ASN D 1 13 ? -54.469 -59.184 -80.711 1.00 36.02 12 ASN B CA 1
ATOM 6420 C C . ASN D 1 13 ? -53.842 -58.607 -79.464 1.00 40.24 12 ASN B C 1
ATOM 6421 O O . ASN D 1 13 ? -53.253 -59.332 -78.664 1.00 43.13 12 ASN B O 1
ATOM 6426 N N . GLY D 1 14 ? -53.926 -57.290 -79.329 1.00 39.31 13 GLY B N 1
ATOM 6427 C CA . GLY D 1 14 ? -53.313 -56.607 -78.210 1.00 42.10 13 GLY B CA 1
ATOM 6428 C C . GLY D 1 14 ? -54.284 -55.656 -77.561 1.00 41.52 13 GLY B C 1
ATOM 6429 O O . GLY D 1 14 ? -55.281 -55.266 -78.164 1.00 38.13 13 GLY B O 1
ATOM 6430 N N . SER D 1 15 ? -53.970 -55.287 -76.324 1.00 42.08 14 SER B N 1
ATOM 6431 C CA . SER D 1 15 ? -54.764 -54.356 -75.546 1.00 40.61 14 SER B CA 1
ATOM 6432 C C . SER D 1 15 ? -54.815 -52.997 -76.231 1.00 37.70 14 SER B C 1
ATOM 6433 O O . SER D 1 15 ? -55.624 -52.151 -75.865 1.00 42.61 14 SER B O 1
ATOM 6436 N N . GLY D 1 16 ? -53.967 -52.801 -77.240 1.00 36.70 15 GLY B N 1
ATOM 6437 C CA . GLY D 1 16 ? -53.897 -51.527 -77.941 1.00 33.77 15 GLY B CA 1
ATOM 6438 C C . GLY D 1 16 ? -53.614 -51.619 -79.425 1.00 37.62 15 GLY B C 1
ATOM 6439 O O . GLY D 1 16 ? -54.315 -51.003 -80.224 1.00 46.20 15 GLY B O 1
ATOM 6440 N N . MET D 1 17 ? -52.586 -52.381 -79.795 1.00 32.30 16 MET B N 1
ATOM 6441 C CA . MET D 1 17 ? -52.162 -52.511 -81.192 1.00 33.77 16 MET B CA 1
ATOM 6442 C C . MET D 1 17 ? -52.335 -53.951 -81.699 1.00 37.46 16 MET B C 1
ATOM 6443 O O . MET D 1 17 ? -52.015 -54.915 -80.994 1.00 38.11 16 MET B O 1
ATOM 6448 N N . CYS D 1 18 ? -52.832 -54.088 -82.924 1.00 34.91 17 CYS B N 1
ATOM 6449 C CA . CYS D 1 18 ? -53.143 -55.401 -83.487 1.00 31.08 17 CYS B CA 1
ATOM 6450 C C . CYS D 1 18 ? -52.309 -55.740 -84.720 1.00 32.85 17 CYS B C 1
ATOM 6451 O O . CYS D 1 18 ? -52.215 -54.945 -85.657 1.00 34.99 17 CYS B O 1
ATOM 6454 N N . LYS D 1 19 ? -51.717 -56.933 -84.707 1.00 31.85 18 LYS B N 1
ATOM 6455 C CA . LYS D 1 19 ? -50.839 -57.398 -85.786 1.00 33.34 18 LYS B CA 1
ATOM 6456 C C . LYS D 1 19 ? -51.310 -58.742 -86.336 1.00 34.03 18 LYS B C 1
ATOM 6457 O O . LYS D 1 19 ? -51.414 -59.720 -85.606 1.00 35.22 18 LYS B O 1
ATOM 6463 N N . ALA D 1 20 ? -51.606 -58.786 -87.624 1.00 38.08 19 ALA B N 1
ATOM 6464 C CA . ALA D 1 20 ? -52.039 -60.030 -88.250 1.00 37.03 19 ALA B CA 1
ATOM 6465 C C . ALA D 1 20 ? -51.346 -60.202 -89.574 1.00 46.89 19 ALA B C 1
ATOM 6466 O O . ALA D 1 20 ? -50.976 -59.226 -90.223 1.00 55.04 19 ALA B O 1
ATOM 6468 N N . GLY D 1 21 ? -51.165 -61.448 -89.974 1.00 43.49 20 GLY B N 1
ATOM 6469 C CA . GLY D 1 21 ? -50.505 -61.721 -91.222 1.00 40.88 20 GLY B CA 1
ATOM 6470 C C . GLY D 1 21 ? -50.468 -63.199 -91.474 1.00 44.71 20 GLY B C 1
ATOM 6471 O O . GLY D 1 21 ? -50.947 -63.996 -90.661 1.00 42.28 20 GLY B O 1
ATOM 6472 N N . PHE D 1 22 ? -49.882 -63.550 -92.613 1.00 54.38 21 PHE B N 1
ATOM 6473 C CA . PHE D 1 22 ? -49.782 -64.934 -93.041 1.00 44.95 21 PHE B CA 1
ATOM 6474 C C . PHE D 1 22 ? -48.685 -65.659 -92.330 1.00 46.26 21 PHE B C 1
ATOM 6475 O O . PHE D 1 22 ? -47.649 -65.081 -92.001 1.00 49.44 21 PHE B O 1
ATOM 6483 N N . ALA D 1 23 ? -48.939 -66.936 -92.088 1.00 48.46 22 ALA B N 1
ATOM 6484 C CA . ALA D 1 23 ? -47.982 -67.783 -91.414 1.00 44.17 22 ALA B CA 1
ATOM 6485 C C . ALA D 1 23 ? -46.814 -68.074 -92.341 1.00 46.28 22 ALA B C 1
ATOM 6486 O O . ALA D 1 23 ? -46.909 -67.895 -93.564 1.00 40.64 22 ALA B O 1
ATOM 6488 N N . GLY D 1 24 ? -45.701 -68.499 -91.743 1.00 45.04 23 GLY B N 1
ATOM 6489 C CA . GLY D 1 24 ? -44.463 -68.729 -92.476 1.00 44.87 23 GLY B CA 1
ATOM 6490 C C . GLY D 1 24 ? -43.797 -67.431 -92.878 1.00 48.84 23 GLY B C 1
ATOM 6491 O O . GLY D 1 24 ? -42.712 -67.440 -93.449 1.00 46.99 23 GLY B O 1
ATOM 6492 N N . ASP D 1 25 ? -44.451 -66.312 -92.584 1.00 47.67 24 ASP B N 1
ATOM 6493 C CA . ASP D 1 25 ? -43.915 -64.999 -92.928 1.00 51.83 24 ASP B CA 1
ATOM 6494 C C . ASP D 1 25 ? -42.899 -64.492 -91.917 1.00 48.97 24 ASP B C 1
ATOM 6495 O O . ASP D 1 25 ? -42.914 -64.861 -90.734 1.00 45.77 24 ASP B O 1
ATOM 6500 N N . ASP D 1 26 ? -42.030 -63.623 -92.429 1.00 45.73 25 ASP B N 1
ATOM 6501 C CA . ASP D 1 26 ? -40.992 -62.949 -91.675 1.00 42.39 25 ASP B CA 1
ATOM 6502 C C . ASP D 1 26 ? -41.602 -61.985 -90.649 1.00 53.65 25 ASP B C 1
ATOM 6503 O O . ASP D 1 26 ? -41.133 -61.900 -89.512 1.00 54.74 25 ASP B O 1
ATOM 6508 N N . ALA D 1 27 ? -42.671 -61.291 -91.055 1.00 49.48 26 ALA B N 1
ATOM 6509 C CA . ALA D 1 27 ? -43.321 -60.267 -90.232 1.00 40.94 26 ALA B CA 1
ATOM 6510 C C . ALA D 1 27 ? -44.818 -60.102 -90.577 1.00 56.79 26 ALA B C 1
ATOM 6511 O O . ALA D 1 27 ? -45.278 -60.605 -91.609 1.00 59.46 26 ALA B O 1
ATOM 6513 N N . PRO D 1 28 ? -45.593 -59.422 -89.703 1.00 54.22 27 PRO B N 1
ATOM 6514 C CA . PRO D 1 28 ? -46.987 -59.087 -90.010 1.00 46.41 27 PRO B CA 1
ATOM 6515 C C . PRO D 1 28 ? -47.151 -58.140 -91.200 1.00 43.88 27 PRO B C 1
ATOM 6516 O O . PRO D 1 28 ? -46.424 -57.155 -91.315 1.00 54.95 27 PRO B O 1
ATOM 6520 N N . ARG D 1 29 ? -48.105 -58.452 -92.073 1.00 46.64 28 ARG B N 1
ATOM 6521 C CA . ARG D 1 29 ? -48.446 -57.596 -93.203 1.00 49.82 28 ARG B CA 1
ATOM 6522 C C . ARG D 1 29 ? -49.414 -56.540 -92.722 1.00 49.04 28 ARG B C 1
ATOM 6523 O O . ARG D 1 29 ? -49.508 -55.451 -93.288 1.00 52.05 28 ARG B O 1
ATOM 6531 N N . ALA D 1 30 ? -50.140 -56.885 -91.670 1.00 53.78 29 ALA B N 1
ATOM 6532 C CA . ALA D 1 30 ? -51.150 -56.008 -91.127 1.00 49.66 29 ALA B CA 1
ATOM 6533 C C . ALA D 1 30 ? -50.810 -55.689 -89.691 1.00 44.67 29 ALA B C 1
ATOM 6534 O O . ALA D 1 30 ? -50.805 -56.569 -88.825 1.00 43.41 29 ALA B O 1
ATOM 6536 N N . VAL D 1 31 ? -50.489 -54.420 -89.461 1.00 47.50 30 VAL B N 1
ATOM 6537 C CA . VAL D 1 31 ? -50.307 -53.882 -88.123 1.00 39.84 30 VAL B CA 1
ATOM 6538 C C . VAL D 1 31 ? -51.078 -52.568 -88.085 1.00 41.19 30 VAL B C 1
ATOM 6539 O O . VAL D 1 31 ? -50.694 -51.597 -88.748 1.00 39.60 30 VAL B O 1
ATOM 6543 N N . PHE D 1 32 ? -52.178 -52.561 -87.332 1.00 35.74 31 PHE B N 1
ATOM 6544 C CA . PHE D 1 32 ? -53.054 -51.395 -87.211 1.00 34.90 31 PHE B CA 1
ATOM 6545 C C . PHE D 1 32 ? -53.612 -51.303 -85.789 1.00 32.13 31 PHE B C 1
ATOM 6546 O O . PHE D 1 32 ? -53.622 -52.303 -85.069 1.00 34.42 31 PHE B O 1
ATOM 6554 N N . PRO D 1 33 ? -54.075 -50.109 -85.370 1.00 32.82 32 PRO B N 1
ATOM 6555 C CA . PRO D 1 33 ? -54.523 -49.991 -83.974 1.00 37.42 32 PRO B CA 1
ATOM 6556 C C . PRO D 1 33 ? -55.802 -50.781 -83.681 1.00 37.93 32 PRO B C 1
ATOM 6557 O O . PRO D 1 33 ? -56.731 -50.763 -84.482 1.00 41.56 32 PRO B O 1
ATOM 6561 N N . SER D 1 34 ? -55.832 -51.474 -82.544 1.00 33.52 33 SER B N 1
ATOM 6562 C CA . SER D 1 34 ? -56.988 -52.280 -82.122 1.00 36.57 33 SER B CA 1
ATOM 6563 C C . SER D 1 34 ? -58.058 -51.370 -81.504 1.00 40.20 33 SER B C 1
ATOM 6564 O O . SER D 1 34 ? -58.374 -51.458 -80.314 1.00 44.91 33 SER B O 1
ATOM 6567 N N . ILE D 1 35 ? -58.621 -50.503 -82.340 1.00 38.87 34 ILE B N 1
ATOM 6568 C CA . ILE D 1 35 ? -59.454 -49.402 -81.873 1.00 40.73 34 ILE B CA 1
ATOM 6569 C C . ILE D 1 35 ? -60.738 -49.291 -82.700 1.00 42.13 34 ILE B C 1
ATOM 6570 O O . ILE D 1 35 ? -60.733 -49.544 -83.909 1.00 46.22 34 ILE B O 1
ATOM 6575 N N . VAL D 1 36 ? -61.835 -48.938 -82.035 1.00 37.76 35 VAL B N 1
ATOM 6576 C CA . VAL D 1 36 ? -63.106 -48.682 -82.711 1.00 43.00 35 VAL B CA 1
ATOM 6577 C C . VAL D 1 36 ? -63.608 -47.304 -82.319 1.00 45.53 35 VAL B C 1
ATOM 6578 O O . VAL D 1 36 ? -63.810 -47.020 -81.137 1.00 43.41 35 VAL B O 1
ATOM 6582 N N . GLY D 1 37 ? -63.803 -46.454 -83.323 1.00 48.53 36 GLY B N 1
ATOM 6583 C CA . GLY D 1 37 ? -64.246 -45.091 -83.097 1.00 47.86 36 GLY B CA 1
ATOM 6584 C C . GLY D 1 37 ? -65.705 -44.879 -83.443 1.00 49.29 36 GLY B C 1
ATOM 6585 O O . GLY D 1 37 ? -66.186 -45.344 -84.475 1.00 50.56 36 GLY B O 1
ATOM 6586 N N . ARG D 1 38 ? -66.405 -44.185 -82.551 1.00 46.43 37 ARG B N 1
ATOM 6587 C CA . ARG D 1 38 ? -67.783 -43.791 -82.771 1.00 42.15 37 ARG B CA 1
ATOM 6588 C C . ARG D 1 38 ? -67.909 -42.309 -82.447 1.00 48.52 37 ARG B C 1
ATOM 6589 O O . ARG D 1 38 ? -67.049 -41.761 -81.752 1.00 47.73 37 ARG B O 1
ATOM 6597 N N . PRO D 1 39 ? -68.979 -41.660 -82.942 1.00 50.51 38 PRO B N 1
ATOM 6598 C CA . PRO D 1 39 ? -69.143 -40.216 -82.834 1.00 48.81 38 PRO B CA 1
ATOM 6599 C C . PRO D 1 39 ? -68.857 -39.707 -81.446 1.00 52.77 38 PRO B C 1
ATOM 6600 O O . PRO D 1 39 ? -69.188 -40.357 -80.446 1.00 48.67 38 PRO B O 1
ATOM 6604 N N . ARG D 1 40 ? -68.265 -38.521 -81.414 1.00 55.77 39 ARG B N 1
ATOM 6605 C CA . ARG D 1 40 ? -67.927 -37.863 -80.185 1.00 54.55 39 ARG B CA 1
ATOM 6606 C C . ARG D 1 40 ? -69.179 -37.531 -79.401 1.00 57.07 39 ARG B C 1
ATOM 6607 O O . ARG D 1 40 ? -69.335 -38.063 -78.315 1.00 55.80 39 ARG B O 1
ATOM 6615 N N . HIS D 1 41 ? -70.089 -36.689 -79.937 1.00 57.09 40 HIS B N 1
ATOM 6616 C CA . HIS D 1 41 ? -71.322 -36.466 -79.197 1.00 60.96 40 HIS B CA 1
ATOM 6617 C C . HIS D 1 41 ? -71.794 -35.079 -79.495 1.00 54.75 40 HIS B C 1
ATOM 6618 O O . HIS D 1 41 ? -71.077 -34.265 -80.105 1.00 49.54 40 HIS B O 1
ATOM 6625 N N . GLN D 1 42 ? -73.025 -34.841 -79.052 1.00 59.62 41 GLN B N 1
ATOM 6626 C CA . GLN D 1 42 ? -73.742 -33.622 -79.331 1.00 56.06 41 GLN B CA 1
ATOM 6627 C C . GLN D 1 42 ? -74.064 -33.660 -80.832 1.00 60.82 41 GLN B C 1
ATOM 6628 O O . GLN D 1 42 ? -74.131 -34.767 -81.420 1.00 63.24 41 GLN B O 1
ATOM 6634 N N . GLY D 1 43 ? -74.282 -32.482 -81.430 1.00 55.85 42 GLY B N 1
ATOM 6635 C CA . GLY D 1 43 ? -74.641 -32.362 -82.837 1.00 59.33 42 GLY B CA 1
ATOM 6636 C C . GLY D 1 43 ? -73.748 -33.147 -83.792 1.00 67.60 42 GLY B C 1
ATOM 6637 O O . GLY D 1 43 ? -72.836 -32.561 -84.461 1.00 60.20 42 GLY B O 1
ATOM 6638 N N . VAL D 1 44 ? -74.016 -34.502 -83.787 1.00 67.41 43 VAL B N 1
ATOM 6639 C CA . VAL D 1 44 ? -73.656 -35.361 -84.873 1.00 62.29 43 VAL B CA 1
ATOM 6640 C C . VAL D 1 44 ? -72.843 -34.661 -85.895 1.00 65.47 43 VAL B C 1
ATOM 6641 O O . VAL D 1 44 ? -73.304 -34.031 -86.794 1.00 67.48 43 VAL B O 1
ATOM 6645 N N . MET D 1 45 ? -71.580 -34.782 -85.845 1.00 70.38 44 MET B N 1
ATOM 6646 C CA . MET D 1 45 ? -70.979 -33.861 -86.700 1.00 80.07 44 MET B CA 1
ATOM 6647 C C . MET D 1 45 ? -71.084 -34.049 -88.200 1.00 85.83 44 MET B C 1
ATOM 6648 O O . MET D 1 45 ? -70.094 -33.930 -88.890 1.00 81.37 44 MET B O 1
ATOM 6653 N N . VAL D 1 46 ? -72.245 -34.294 -88.781 1.00 88.42 45 VAL B N 1
ATOM 6654 C CA . VAL D 1 46 ? -72.054 -34.668 -90.149 1.00 88.51 45 VAL B CA 1
ATOM 6655 C C . VAL D 1 46 ? -70.539 -34.956 -90.496 1.00 89.07 45 VAL B C 1
ATOM 6656 O O . VAL D 1 46 ? -70.148 -34.889 -91.689 1.00 73.31 45 VAL B O 1
ATOM 6660 N N . GLY D 1 47 ? -69.721 -35.321 -89.475 1.00 56.56 46 GLY B N 1
ATOM 6661 C CA . GLY D 1 47 ? -68.330 -35.813 -89.773 1.00 74.95 46 GLY B CA 1
ATOM 6662 C C . GLY D 1 47 ? -68.522 -37.162 -90.414 1.00 82.11 46 GLY B C 1
ATOM 6663 O O . GLY D 1 47 ? -67.914 -37.451 -91.434 1.00 80.96 46 GLY B O 1
ATOM 6664 N N . MET D 1 48 ? -69.426 -37.967 -89.849 1.00 80.48 47 MET B N 1
ATOM 6665 C CA . MET D 1 48 ? -69.438 -39.355 -90.226 1.00 75.55 47 MET B CA 1
ATOM 6666 C C . MET D 1 48 ? -70.075 -39.808 -91.541 1.00 79.51 47 MET B C 1
ATOM 6667 O O . MET D 1 48 ? -69.610 -40.712 -92.076 1.00 83.50 47 MET B O 1
ATOM 6672 N N . GLY D 1 49 ? -71.066 -39.217 -92.149 1.00 78.12 48 GLY B N 1
ATOM 6673 C CA . GLY D 1 49 ? -71.487 -39.812 -93.432 1.00 75.02 48 GLY B CA 1
ATOM 6674 C C . GLY D 1 49 ? -72.557 -40.871 -93.201 1.00 61.88 48 GLY B C 1
ATOM 6675 O O . GLY D 1 49 ? -73.583 -40.587 -92.565 1.00 48.51 48 GLY B O 1
ATOM 6676 N N . GLN D 1 50 ? -72.332 -42.090 -93.702 1.00 68.38 49 GLN B N 1
ATOM 6677 C CA . GLN D 1 50 ? -73.351 -43.138 -93.599 1.00 75.68 49 GLN B CA 1
ATOM 6678 C C . GLN D 1 50 ? -73.002 -44.168 -92.535 1.00 67.63 49 GLN B C 1
ATOM 6679 O O . GLN D 1 50 ? -73.787 -45.085 -92.260 1.00 47.94 49 GLN B O 1
ATOM 6685 N N . LYS D 1 51 ? -71.821 -43.982 -91.941 1.00 68.25 50 LYS B N 1
ATOM 6686 C CA . LYS D 1 51 ? -71.196 -44.920 -91.000 1.00 67.77 50 LYS B CA 1
ATOM 6687 C C . LYS D 1 51 ? -71.743 -44.825 -89.576 1.00 78.23 50 LYS B C 1
ATOM 6688 O O . LYS D 1 51 ? -72.183 -43.756 -89.142 1.00 76.06 50 LYS B O 1
ATOM 6694 N N . ASP D 1 52 ? -71.687 -45.943 -88.847 1.00 82.48 51 ASP B N 1
ATOM 6695 C CA . ASP D 1 52 ? -71.993 -45.949 -87.409 1.00 77.66 51 ASP B CA 1
ATOM 6696 C C . ASP D 1 52 ? -70.713 -45.937 -86.557 1.00 76.00 51 ASP B C 1
ATOM 6697 O O . ASP D 1 52 ? -70.744 -45.569 -85.379 1.00 72.73 51 ASP B O 1
ATOM 6702 N N . SER D 1 53 ? -69.597 -46.330 -87.171 1.00 76.19 52 SER B N 1
ATOM 6703 C CA . SER D 1 53 ? -68.313 -46.442 -86.487 1.00 56.59 52 SER B CA 1
ATOM 6704 C C . SER D 1 53 ? -67.161 -46.491 -87.479 1.00 53.43 52 SER B C 1
ATOM 6705 O O . SER D 1 53 ? -67.360 -46.778 -88.666 1.00 56.82 52 SER B O 1
ATOM 6708 N N . TYR D 1 54 ? -65.959 -46.214 -86.979 1.00 51.65 53 TYR B N 1
ATOM 6709 C CA . TYR D 1 54 ? -64.731 -46.359 -87.752 1.00 49.63 53 TYR B CA 1
ATOM 6710 C C . TYR D 1 54 ? -63.827 -47.378 -87.084 1.00 42.00 53 TYR B C 1
ATOM 6711 O O . TYR D 1 54 ? -63.904 -47.579 -85.873 1.00 45.98 53 TYR B O 1
ATOM 6720 N N . VAL D 1 55 ? -62.952 -48.006 -87.859 1.00 35.12 54 VAL B N 1
ATOM 6721 C CA . VAL D 1 55 ? -62.035 -48.990 -87.286 1.00 44.38 54 VAL B CA 1
ATOM 6722 C C . VAL D 1 55 ? -60.615 -48.814 -87.801 1.00 48.81 54 VAL B C 1
ATOM 6723 O O . VAL D 1 55 ? -60.401 -48.425 -88.956 1.00 47.44 54 VAL B O 1
ATOM 6725 N N . GLY D 1 56 ? -59.652 -49.096 -86.925 1.00 44.96 55 GLY B N 1
ATOM 6726 C CA . GLY D 1 56 ? -58.236 -49.107 -87.285 1.00 45.08 55 GLY B CA 1
ATOM 6727 C C . GLY D 1 56 ? -57.619 -47.747 -87.552 1.00 49.60 55 GLY B C 1
ATOM 6728 O O . GLY D 1 56 ? -57.888 -46.774 -86.830 1.00 52.53 55 GLY B O 1
ATOM 6729 N N . ASP D 1 57 ? -56.789 -47.698 -88.601 1.00 49.77 56 ASP B N 1
ATOM 6730 C CA . ASP D 1 57 ? -56.029 -46.503 -89.012 1.00 46.71 56 ASP B CA 1
ATOM 6731 C C . ASP D 1 57 ? -56.907 -45.339 -89.460 1.00 50.90 56 ASP B C 1
ATOM 6732 O O . ASP D 1 57 ? -56.426 -44.211 -89.613 1.00 62.34 56 ASP B O 1
ATOM 6737 N N . GLU D 1 58 ? -58.180 -45.632 -89.712 1.00 43.39 57 GLU B N 1
ATOM 6738 C CA . GLU D 1 58 ? -59.157 -44.624 -90.081 1.00 45.73 57 GLU B CA 1
ATOM 6739 C C . GLU D 1 58 ? -59.640 -43.955 -88.814 1.00 49.48 57 GLU B C 1
ATOM 6740 O O . GLU D 1 58 ? -59.969 -42.768 -88.793 1.00 51.23 57 GLU B O 1
ATOM 6746 N N . ALA D 1 59 ? -59.708 -44.740 -87.752 1.00 45.13 58 ALA B N 1
ATOM 6747 C CA . ALA D 1 59 ? -60.174 -44.224 -86.489 1.00 47.25 58 ALA B CA 1
ATOM 6748 C C . ALA D 1 59 ? -59.044 -43.486 -85.782 1.00 55.28 58 ALA B C 1
ATOM 6749 O O . ALA D 1 59 ? -59.294 -42.669 -84.894 1.00 53.28 58 ALA B O 1
ATOM 6751 N N . GLN D 1 60 ? -57.799 -43.756 -86.175 1.00 51.13 59 GLN B N 1
ATOM 6752 C CA . GLN D 1 60 ? -56.686 -42.992 -85.608 1.00 53.03 59 GLN B CA 1
ATOM 6753 C C . GLN D 1 60 ? -56.530 -41.641 -86.308 1.00 60.04 59 GLN B C 1
ATOM 6754 O O . GLN D 1 60 ? -56.060 -40.649 -85.716 1.00 56.66 59 GLN B O 1
ATOM 6760 N N . SER D 1 61 ? -56.943 -41.617 -87.568 1.00 55.26 60 SER B N 1
ATOM 6761 C CA . SER D 1 61 ? -56.874 -40.419 -88.373 1.00 46.57 60 SER B CA 1
ATOM 6762 C C . SER D 1 61 ? -57.970 -39.416 -87.988 1.00 54.83 60 SER B C 1
ATOM 6763 O O . SER D 1 61 ? -57.731 -38.208 -88.000 1.00 63.19 60 SER B O 1
ATOM 6766 N N . LYS D 1 62 ? -59.164 -39.898 -87.644 1.00 54.39 61 LYS B N 1
ATOM 6767 C CA . LYS D 1 62 ? -60.233 -38.974 -87.244 1.00 49.43 61 LYS B CA 1
ATOM 6768 C C . LYS D 1 62 ? -60.567 -38.994 -85.753 1.00 49.57 61 LYS B C 1
ATOM 6769 O O . LYS D 1 62 ? -61.746 -38.983 -85.373 1.00 43.96 61 LYS B O 1
ATOM 6775 N N . ARG D 1 63 ? -59.534 -38.983 -84.904 1.00 49.95 62 ARG B N 1
ATOM 6776 C CA . ARG D 1 63 ? -59.765 -39.033 -83.458 1.00 53.40 62 ARG B CA 1
ATOM 6777 C C . ARG D 1 63 ? -60.448 -37.767 -82.911 1.00 55.47 62 ARG B C 1
ATOM 6778 O O . ARG D 1 63 ? -60.746 -37.680 -81.719 1.00 57.56 62 ARG B O 1
ATOM 6786 N N . GLY D 1 64 ? -60.721 -36.810 -83.799 1.00 48.97 63 GLY B N 1
ATOM 6787 C CA . GLY D 1 64 ? -61.351 -35.542 -83.429 1.00 46.24 63 GLY B CA 1
ATOM 6788 C C . GLY D 1 64 ? -62.776 -35.691 -82.935 1.00 52.85 63 GLY B C 1
ATOM 6789 O O . GLY D 1 64 ? -63.076 -35.410 -81.771 1.00 57.96 63 GLY B O 1
ATOM 6790 N N . ILE D 1 65 ? -63.657 -36.133 -83.822 1.00 53.50 64 ILE B N 1
ATOM 6791 C CA . ILE D 1 65 ? -65.055 -36.343 -83.480 1.00 60.07 64 ILE B CA 1
ATOM 6792 C C . ILE D 1 65 ? -65.252 -37.734 -82.888 1.00 54.16 64 ILE B C 1
ATOM 6793 O O . ILE D 1 65 ? -66.372 -38.119 -82.550 1.00 50.15 64 ILE B O 1
ATOM 6798 N N . LEU D 1 66 ? -64.163 -38.488 -82.767 1.00 53.35 65 LEU B N 1
ATOM 6799 C CA . LEU D 1 66 ? -64.304 -39.868 -82.354 1.00 55.52 65 LEU B CA 1
ATOM 6800 C C . LEU D 1 66 ? -63.895 -40.094 -80.917 1.00 52.98 65 LEU B C 1
ATOM 6801 O O . LEU D 1 66 ? -62.873 -39.591 -80.460 1.00 58.48 65 LEU B O 1
ATOM 6806 N N . THR D 1 67 ? -64.741 -40.823 -80.206 1.00 49.38 66 THR B N 1
ATOM 6807 C CA . THR D 1 67 ? -64.414 -41.302 -78.880 1.00 50.14 66 THR B CA 1
ATOM 6808 C C . THR D 1 67 ? -63.894 -42.729 -79.038 1.00 51.95 66 THR B C 1
ATOM 6809 O O . THR D 1 67 ? -64.668 -43.692 -79.083 1.00 49.54 66 THR B O 1
ATOM 6813 N N . LEU D 1 68 ? -62.571 -42.843 -79.149 1.00 55.21 67 LEU B N 1
ATOM 6814 C CA . LEU D 1 68 ? -61.892 -44.123 -79.373 1.00 52.25 67 LEU B CA 1
ATOM 6815 C C . LEU D 1 68 ? -61.989 -45.082 -78.190 1.00 46.99 67 LEU B C 1
ATOM 6816 O O . LEU D 1 68 ? -61.762 -44.691 -77.040 1.00 47.85 67 LEU B O 1
ATOM 6821 N N . LYS D 1 69 ? -62.334 -46.335 -78.488 1.00 46.37 68 LYS B N 1
ATOM 6822 C CA . LYS D 1 69 ? -62.420 -47.386 -77.475 1.00 48.75 68 LYS B CA 1
ATOM 6823 C C . LYS D 1 69 ? -61.711 -48.670 -77.903 1.00 42.00 68 LYS B C 1
ATOM 6824 O O . LYS D 1 69 ? -61.631 -48.981 -79.102 1.00 39.73 68 LYS B O 1
ATOM 6830 N N . TYR D 1 70 ? -61.188 -49.393 -76.904 1.00 39.30 69 TYR B N 1
ATOM 6831 C CA . TYR D 1 70 ? -60.489 -50.674 -77.100 1.00 40.85 69 TYR B CA 1
ATOM 6832 C C . TYR D 1 70 ? -61.367 -51.837 -76.680 1.00 41.44 69 TYR B C 1
ATOM 6833 O O . TYR D 1 70 ? -61.862 -51.865 -75.551 1.00 37.92 69 TYR B O 1
ATOM 6842 N N . PRO D 1 71 ? -61.558 -52.810 -77.584 1.00 40.78 70 PRO B N 1
ATOM 6843 C CA . PRO D 1 71 ? -62.288 -54.032 -77.242 1.00 33.33 70 PRO B CA 1
ATOM 6844 C C . PRO D 1 71 ? -61.512 -54.868 -76.229 1.00 37.94 70 PRO B C 1
ATOM 6845 O O . PRO D 1 71 ? -62.114 -55.600 -75.447 1.00 39.98 70 PRO B O 1
ATOM 6849 N N . ILE D 1 72 ? -60.188 -54.747 -76.245 1.00 36.50 71 ILE B N 1
ATOM 6850 C CA . ILE D 1 72 ? -59.334 -55.483 -75.325 1.00 31.70 71 ILE B CA 1
ATOM 6851 C C . ILE D 1 72 ? -58.765 -54.573 -74.233 1.00 37.98 71 ILE B C 1
ATOM 6852 O O . ILE D 1 72 ? -58.127 -53.561 -74.525 1.00 41.81 71 ILE B O 1
ATOM 6857 N N . GLU D 1 73 ? -59.004 -54.939 -72.976 1.00 36.73 72 GLU B N 1
ATOM 6858 C CA . GLU D 1 73 ? -58.486 -54.184 -71.836 1.00 34.54 72 GLU B CA 1
ATOM 6859 C C . GLU D 1 73 ? -57.676 -55.114 -70.957 1.00 38.68 72 GLU B C 1
ATOM 6860 O O . GLU D 1 73 ? -58.189 -56.120 -70.469 1.00 41.02 72 GLU B O 1
ATOM 6866 N N . HIS D 1 74 ? -56.407 -54.761 -70.769 1.00 40.54 73 HIS B N 1
ATOM 6867 C CA . HIS D 1 74 ? -55.428 -55.579 -70.055 1.00 33.03 73 HIS B CA 1
ATOM 6868 C C . HIS D 1 74 ? -55.280 -56.960 -70.669 1.00 32.06 73 HIS B C 1
ATOM 6869 O O . HIS D 1 74 ? -55.078 -57.952 -69.955 1.00 35.39 73 HIS B O 1
ATOM 6876 N N . GLY D 1 75 ? -55.378 -57.013 -71.996 1.00 38.54 74 GLY B N 1
ATOM 6877 C CA . GLY D 1 75 ? -55.139 -58.252 -72.744 1.00 47.76 74 GLY B CA 1
ATOM 6878 C C . GLY D 1 75 ? -56.321 -59.203 -72.814 1.00 43.28 74 GLY B C 1
ATOM 6879 O O . GLY D 1 75 ? -56.276 -60.226 -73.512 1.00 35.97 74 GLY B O 1
ATOM 6880 N N . ILE D 1 76 ? -57.379 -58.849 -72.089 1.00 40.50 75 ILE B N 1
ATOM 6881 C CA . ILE D 1 76 ? -58.607 -59.628 -72.042 1.00 36.13 75 ILE B CA 1
ATOM 6882 C C . ILE D 1 76 ? -59.678 -58.930 -72.869 1.00 36.78 75 ILE B C 1
ATOM 6883 O O . ILE D 1 76 ? -59.882 -57.722 -72.725 1.00 34.78 75 ILE B O 1
ATOM 6888 N N . VAL D 1 77 ? -60.352 -59.688 -73.736 1.00 34.33 76 VAL B N 1
ATOM 6889 C CA . VAL D 1 77 ? -61.468 -59.143 -74.505 1.00 33.03 76 VAL B CA 1
ATOM 6890 C C . VAL D 1 77 ? -62.611 -58.736 -73.577 1.00 37.49 76 VAL B C 1
ATOM 6891 O O . VAL D 1 77 ? -63.201 -59.566 -72.885 1.00 37.78 76 VAL B O 1
ATOM 6895 N N . THR D 1 78 ? -62.898 -57.442 -73.547 1.00 38.87 77 THR B N 1
ATOM 6896 C CA . THR D 1 78 ? -64.015 -56.931 -72.755 1.00 38.92 77 THR B CA 1
ATOM 6897 C C . THR D 1 78 ? -65.184 -56.512 -73.647 1.00 38.37 77 THR B C 1
ATOM 6898 O O . THR D 1 78 ? -66.316 -56.375 -73.170 1.00 42.36 77 THR B O 1
ATOM 6902 N N . ASN D 1 79 ? -64.910 -56.314 -74.938 1.00 31.67 78 ASN B N 1
ATOM 6903 C CA . ASN D 1 79 ? -65.982 -56.057 -75.878 1.00 34.59 78 ASN B CA 1
ATOM 6904 C C . ASN D 1 79 ? -65.969 -57.030 -77.048 1.00 38.13 78 ASN B C 1
ATOM 6905 O O . ASN D 1 79 ? -65.110 -56.931 -77.930 1.00 41.83 78 ASN B O 1
ATOM 6910 N N . TRP D 1 80 ? -66.927 -57.960 -77.056 1.00 34.60 79 TRP B N 1
ATOM 6911 C CA . TRP D 1 80 ? -66.985 -58.994 -78.091 1.00 31.86 79 TRP B CA 1
ATOM 6912 C C . TRP D 1 80 ? -67.529 -58.492 -79.419 1.00 37.91 79 TRP B C 1
ATOM 6913 O O . TRP D 1 80 ? -67.081 -58.928 -80.481 1.00 33.59 79 TRP B O 1
ATOM 6924 N N . ASP D 1 81 ? -68.483 -57.570 -79.359 1.00 33.28 80 ASP B N 1
ATOM 6925 C CA . ASP D 1 81 ? -69.038 -57.008 -80.575 1.00 31.70 80 ASP B CA 1
ATOM 6926 C C . ASP D 1 81 ? -67.956 -56.281 -81.368 1.00 38.87 80 ASP B C 1
ATOM 6927 O O . ASP D 1 81 ? -67.812 -56.518 -82.569 1.00 40.29 80 ASP B O 1
ATOM 6932 N N . ASP D 1 82 ? -67.191 -55.416 -80.692 1.00 40.88 81 ASP B N 1
ATOM 6933 C CA . ASP D 1 82 ? -66.075 -54.700 -81.322 1.00 37.26 81 ASP B CA 1
ATOM 6934 C C . ASP D 1 82 ? -64.903 -55.617 -81.605 1.00 36.24 81 ASP B C 1
ATOM 6935 O O . ASP D 1 82 ? -64.092 -55.331 -82.478 1.00 34.99 81 ASP B O 1
ATOM 6940 N N . MET D 1 83 ? -64.822 -56.724 -80.876 1.00 32.09 82 MET B N 1
ATOM 6941 C CA . MET D 1 83 ? -63.837 -57.742 -81.178 1.00 31.47 82 MET B CA 1
ATOM 6942 C C . MET D 1 83 ? -64.167 -58.407 -82.514 1.00 37.37 82 MET B C 1
ATOM 6943 O O . MET D 1 83 ? -63.269 -58.699 -83.302 1.00 38.35 82 MET B O 1
ATOM 6948 N N . GLU D 1 84 ? -65.455 -58.626 -82.773 1.00 37.53 83 GLU B N 1
ATOM 6949 C CA . GLU D 1 84 ? -65.902 -59.185 -84.053 1.00 39.71 83 GLU B CA 1
ATOM 6950 C C . GLU D 1 84 ? -65.665 -58.166 -85.168 1.00 39.47 83 GLU B C 1
ATOM 6951 O O . GLU D 1 84 ? -65.259 -58.519 -86.273 1.00 37.70 83 GLU B O 1
ATOM 6957 N N . LYS D 1 85 ? -65.900 -56.898 -84.847 1.00 42.03 84 LYS B N 1
ATOM 6958 C CA . LYS D 1 85 ? -65.683 -55.783 -85.754 1.00 37.53 84 LYS B CA 1
ATOM 6959 C C . LYS D 1 85 ? -64.237 -55.720 -86.238 1.00 37.53 84 LYS B C 1
ATOM 6960 O O . LYS D 1 85 ? -63.983 -55.657 -87.447 1.00 34.68 84 LYS B O 1
ATOM 6966 N N . ILE D 1 86 ? -63.301 -55.739 -85.285 1.00 39.98 85 ILE B N 1
ATOM 6967 C CA . ILE D 1 86 ? -61.865 -55.729 -85.575 1.00 38.46 85 ILE B CA 1
ATOM 6968 C C . ILE D 1 86 ? -61.470 -56.939 -86.414 1.00 44.07 85 ILE B C 1
ATOM 6969 O O . ILE D 1 86 ? -60.677 -56.806 -87.348 1.00 50.40 85 ILE B O 1
ATOM 6974 N N . TRP D 1 87 ? -62.029 -58.106 -86.094 1.00 37.22 86 TRP B N 1
ATOM 6975 C CA . TRP D 1 87 ? -61.688 -59.331 -86.809 1.00 35.96 86 TRP B CA 1
ATOM 6976 C C . TRP D 1 87 ? -62.180 -59.347 -88.250 1.00 42.42 86 TRP B C 1
ATOM 6977 O O . TRP D 1 87 ? -61.482 -59.843 -89.133 1.00 46.58 86 TRP B O 1
ATOM 6988 N N . HIS D 1 88 ? -63.379 -58.816 -88.482 1.00 43.47 87 HIS B N 1
ATOM 6989 C CA . HIS D 1 88 ? -63.902 -58.663 -89.839 1.00 40.62 87 HIS B CA 1
ATOM 6990 C C . HIS D 1 88 ? -63.014 -57.694 -90.606 1.00 44.82 87 HIS B C 1
ATOM 6991 O O . HIS D 1 88 ? -62.592 -57.984 -91.731 1.00 47.54 87 HIS B O 1
ATOM 6998 N N . HIS D 1 89 ? -62.731 -56.551 -89.978 1.00 45.47 88 HIS B N 1
ATOM 6999 C CA . HIS D 1 89 ? -61.837 -55.548 -90.527 1.00 42.78 88 HIS B CA 1
ATOM 7000 C C . HIS D 1 89 ? -60.534 -56.186 -90.985 1.00 39.51 88 HIS B C 1
ATOM 7001 O O . HIS D 1 89 ? -60.050 -55.902 -92.079 1.00 41.66 88 HIS B O 1
ATOM 7008 N N . THR D 1 90 ? -59.995 -57.070 -90.150 1.00 35.02 89 THR B N 1
ATOM 7009 C CA . THR D 1 90 ? -58.731 -57.744 -90.412 1.00 43.93 89 THR B CA 1
ATOM 7010 C C . THR D 1 90 ? -58.753 -58.529 -91.710 1.00 47.50 89 THR B C 1
ATOM 7011 O O . THR D 1 90 ? -58.018 -58.213 -92.638 1.00 46.72 89 THR B O 1
ATOM 7015 N N . PHE D 1 91 ? -59.598 -59.552 -91.769 1.00 46.40 90 PHE B N 1
ATOM 7016 C CA . PHE D 1 91 ? -59.590 -60.459 -92.906 1.00 47.75 90 PHE B CA 1
ATOM 7017 C C . PHE D 1 91 ? -60.029 -59.752 -94.165 1.00 47.83 90 PHE B C 1
ATOM 7018 O O . PHE D 1 91 ? -59.397 -59.894 -95.209 1.00 51.24 90 PHE B O 1
ATOM 7026 N N . TYR D 1 92 ? -61.103 -58.979 -94.059 1.00 44.77 91 TYR B N 1
ATOM 7027 C CA . TYR D 1 92 ? -61.760 -58.436 -95.246 1.00 51.72 91 TYR B CA 1
ATOM 7028 C C . TYR D 1 92 ? -61.163 -57.121 -95.740 1.00 48.56 91 TYR B C 1
ATOM 7029 O O . TYR D 1 92 ? -60.984 -56.947 -96.947 1.00 50.29 91 TYR B O 1
ATOM 7038 N N . ASN D 1 93 ? -60.842 -56.215 -94.813 1.00 47.67 92 ASN B N 1
ATOM 7039 C CA . ASN D 1 93 ? -60.349 -54.873 -95.161 1.00 45.21 92 ASN B CA 1
ATOM 7040 C C . ASN D 1 93 ? -58.823 -54.748 -95.202 1.00 46.19 92 ASN B C 1
ATOM 7041 O O . ASN D 1 93 ? -58.258 -54.231 -96.172 1.00 47.57 92 ASN B O 1
ATOM 7046 N N . GLU D 1 94 ? -58.162 -55.201 -94.137 1.00 49.19 93 GLU B N 1
ATOM 7047 C CA . GLU D 1 94 ? -56.732 -54.963 -93.979 1.00 46.33 93 GLU B CA 1
ATOM 7048 C C . GLU D 1 94 ? -55.862 -56.067 -94.566 1.00 47.82 93 GLU B C 1
ATOM 7049 O O . GLU D 1 94 ? -54.734 -55.811 -94.996 1.00 52.17 93 GLU B O 1
ATOM 7055 N N . LEU D 1 95 ? -56.384 -57.291 -94.579 1.00 42.79 94 LEU B N 1
ATOM 7056 C CA . LEU D 1 95 ? -55.632 -58.427 -95.089 1.00 43.64 94 LEU B CA 1
ATOM 7057 C C . LEU D 1 95 ? -56.212 -58.906 -96.407 1.00 48.45 94 LEU B C 1
ATOM 7058 O O . LEU D 1 95 ? -55.590 -59.700 -97.113 1.00 50.96 94 LEU B O 1
ATOM 7063 N N . ARG D 1 96 ? -57.405 -58.410 -96.730 1.00 55.82 95 ARG B N 1
ATOM 7064 C CA . ARG D 1 96 ? -58.114 -58.758 -97.964 1.00 55.12 95 ARG B CA 1
ATOM 7065 C C . ARG D 1 96 ? -58.006 -60.245 -98.311 1.00 55.67 95 ARG B C 1
ATOM 7066 O O . ARG D 1 96 ? -57.416 -60.639 -99.318 1.00 54.58 95 ARG B O 1
ATOM 7074 N N . VAL D 1 97 ? -58.584 -61.058 -97.434 1.00 51.58 96 VAL B N 1
ATOM 7075 C CA . VAL D 1 97 ? -58.582 -62.500 -97.585 1.00 54.80 96 VAL B CA 1
ATOM 7076 C C . VAL D 1 97 ? -59.841 -63.101 -96.937 1.00 59.53 96 VAL B C 1
ATOM 7077 O O . VAL D 1 97 ? -60.346 -62.574 -95.942 1.00 61.31 96 VAL B O 1
ATOM 7081 N N . ALA D 1 98 ? -60.351 -64.189 -97.519 1.00 54.46 97 ALA B N 1
ATOM 7082 C CA . ALA D 1 98 ? -61.567 -64.845 -97.030 1.00 52.35 97 ALA B CA 1
ATOM 7083 C C . ALA D 1 98 ? -61.248 -65.917 -95.982 1.00 50.28 97 ALA B C 1
ATOM 7084 O O . ALA D 1 98 ? -60.602 -66.921 -96.298 1.00 55.99 97 ALA B O 1
ATOM 7086 N N . PRO D 1 99 ? -61.707 -65.709 -94.728 1.00 48.81 98 PRO B N 1
ATOM 7087 C CA . PRO D 1 99 ? -61.402 -66.590 -93.591 1.00 45.25 98 PRO B CA 1
ATOM 7088 C C . PRO D 1 99 ? -61.911 -68.022 -93.749 1.00 48.05 98 PRO B C 1
ATOM 7089 O O . PRO D 1 99 ? -61.633 -68.864 -92.900 1.00 50.81 98 PRO B O 1
ATOM 7093 N N . GLU D 1 100 ? -62.653 -68.294 -94.822 1.00 54.36 99 GLU B N 1
ATOM 7094 C CA . GLU D 1 100 ? -63.090 -69.654 -95.136 1.00 57.67 99 GLU B CA 1
ATOM 7095 C C . GLU D 1 100 ? -61.959 -70.463 -95.753 1.00 56.88 99 GLU B C 1
ATOM 7096 O O . GLU D 1 100 ? -61.874 -71.667 -95.538 1.00 53.67 99 GLU B O 1
ATOM 7102 N N . GLU D 1 101 ? -61.096 -69.805 -96.525 1.00 58.60 100 GLU B N 1
ATOM 7103 C CA . GLU D 1 101 ? -60.010 -70.502 -97.213 1.00 54.03 100 GLU B CA 1
ATOM 7104 C C . GLU D 1 101 ? -58.731 -70.621 -96.383 1.00 56.96 100 GLU B C 1
ATOM 7105 O O . GLU D 1 101 ? -57.684 -70.998 -96.916 1.00 55.64 100 GLU B O 1
ATOM 7111 N N . HIS D 1 102 ? -58.812 -70.314 -95.086 1.00 53.09 101 HIS B N 1
ATOM 7112 C CA . HIS D 1 102 ? -57.626 -70.351 -94.226 1.00 48.55 101 HIS B CA 1
ATOM 7113 C C . HIS D 1 102 ? -57.910 -70.800 -92.793 1.00 42.15 101 HIS B C 1
ATOM 7114 O O . HIS D 1 102 ? -58.895 -70.365 -92.198 1.00 39.15 101 HIS B O 1
ATOM 7121 N N . PRO D 1 103 ? -57.056 -71.686 -92.233 1.00 41.00 102 PRO B N 1
ATOM 7122 C CA . PRO D 1 103 ? -57.056 -71.867 -90.777 1.00 39.17 102 PRO B CA 1
ATOM 7123 C C . PRO D 1 103 ? -56.445 -70.643 -90.092 1.00 41.33 102 PRO B C 1
ATOM 7124 O O . PRO D 1 103 ? -55.682 -69.904 -90.715 1.00 43.10 102 PRO B O 1
ATOM 7128 N N . VAL D 1 104 ? -56.792 -70.418 -88.826 1.00 40.44 103 VAL B N 1
ATOM 7129 C CA . VAL D 1 104 ? -56.363 -69.207 -88.124 1.00 36.62 103 VAL B CA 1
ATOM 7130 C C . VAL D 1 104 ? -55.851 -69.515 -86.721 1.00 42.68 103 VAL B C 1
ATOM 7131 O O . VAL D 1 104 ? -56.567 -70.107 -85.906 1.00 39.44 103 VAL B O 1
ATOM 7135 N N . LEU D 1 105 ? -54.606 -69.118 -86.450 1.00 38.35 104 LEU B N 1
ATOM 7136 C CA . LEU D 1 105 ? -54.037 -69.194 -85.101 1.00 34.28 104 LEU B CA 1
ATOM 7137 C C . LEU D 1 105 ? -54.285 -67.875 -84.384 1.00 33.17 104 LEU B C 1
ATOM 7138 O O . LEU D 1 105 ? -53.922 -66.802 -84.875 1.00 33.86 104 LEU B O 1
ATOM 7143 N N . LEU D 1 106 ? -54.913 -67.965 -83.222 1.00 28.87 105 LEU B N 1
ATOM 7144 C CA . LEU D 1 106 ? -55.201 -66.785 -82.436 1.00 27.02 105 LEU B CA 1
ATOM 7145 C C . LEU D 1 106 ? -54.446 -66.844 -81.121 1.00 33.19 105 LEU B C 1
ATOM 7146 O O . LEU D 1 106 ? -53.969 -67.903 -80.709 1.00 37.84 105 LEU B O 1
ATOM 7151 N N . THR D 1 107 ? -54.339 -65.688 -80.471 1.00 38.13 106 THR B N 1
ATOM 7152 C CA . THR D 1 107 ? -53.554 -65.566 -79.251 1.00 35.82 106 THR B CA 1
ATOM 7153 C C . THR D 1 107 ? -54.383 -65.082 -78.060 1.00 32.79 106 THR B C 1
ATOM 7154 O O . THR D 1 107 ? -55.470 -64.509 -78.220 1.00 32.23 106 THR B O 1
ATOM 7158 N N . GLU D 1 108 ? -53.863 -65.325 -76.861 1.00 31.76 107 GLU B N 1
ATOM 7159 C CA . GLU D 1 108 ? -54.541 -64.897 -75.662 1.00 32.59 107 GLU B CA 1
ATOM 7160 C C . GLU D 1 108 ? -53.584 -64.621 -74.515 1.00 31.98 107 GLU B C 1
ATOM 7161 O O . GLU D 1 108 ? -52.451 -65.094 -74.495 1.00 34.48 107 GLU B O 1
ATOM 7167 N N . ALA D 1 109 ? -54.077 -63.853 -73.557 1.00 29.94 108 ALA B N 1
ATOM 7168 C CA . ALA D 1 109 ? -53.311 -63.463 -72.395 1.00 30.01 108 ALA B CA 1
ATOM 7169 C C . ALA D 1 109 ? -53.286 -64.597 -71.387 1.00 32.69 108 ALA B C 1
ATOM 7170 O O . ALA D 1 109 ? -54.182 -65.441 -71.387 1.00 35.36 108 ALA B O 1
ATOM 7172 N N . PRO D 1 110 ? -52.241 -64.637 -70.541 1.00 35.94 109 PRO B N 1
ATOM 7173 C CA . PRO D 1 110 ? -52.186 -65.544 -69.394 1.00 28.80 109 PRO B CA 1
ATOM 7174 C C . PRO D 1 110 ? -53.306 -65.268 -68.398 1.00 29.63 109 PRO B C 1
ATOM 7175 O O . PRO D 1 110 ? -53.604 -64.111 -68.105 1.00 34.04 109 PRO B O 1
ATOM 7179 N N . LEU D 1 111 ? -53.917 -66.333 -67.892 1.00 27.34 110 LEU B N 1
ATOM 7180 C CA . LEU D 1 111 ? -55.051 -66.236 -66.955 1.00 28.94 110 LEU B CA 1
ATOM 7181 C C . LEU D 1 111 ? -56.358 -65.703 -67.569 1.00 31.23 110 LEU B C 1
ATOM 7182 O O . LEU D 1 111 ? -57.230 -65.189 -66.860 1.00 30.64 110 LEU B O 1
ATOM 7187 N N . ASN D 1 112 ? -56.491 -65.841 -68.881 1.00 36.05 111 ASN B N 1
ATOM 7188 C CA . ASN D 1 112 ? -57.739 -65.554 -69.569 1.00 36.20 111 ASN B CA 1
ATOM 7189 C C . ASN D 1 112 ? -58.802 -66.565 -69.104 1.00 38.01 111 ASN B C 1
ATOM 7190 O O . ASN D 1 112 ? -58.472 -67.723 -68.845 1.00 39.93 111 ASN B O 1
ATOM 7195 N N . PRO D 1 113 ? -60.059 -66.114 -68.917 1.00 39.32 112 PRO B N 1
ATOM 7196 C CA . PRO D 1 113 ? -61.146 -67.017 -68.505 1.00 35.77 112 PRO B CA 1
ATOM 7197 C C . PRO D 1 113 ? -61.490 -68.085 -69.550 1.00 37.79 112 PRO B C 1
ATOM 7198 O O . PRO D 1 113 ? -61.228 -67.888 -70.743 1.00 39.52 112 PRO B O 1
ATOM 7202 N N . LYS D 1 114 ? -62.061 -69.210 -69.105 1.00 33.41 113 LYS B N 1
ATOM 7203 C CA . LYS D 1 114 ? -62.467 -70.282 -70.027 1.00 35.69 113 LYS B CA 1
ATOM 7204 C C . LYS D 1 114 ? -63.616 -69.794 -70.895 1.00 39.39 113 LYS B C 1
ATOM 7205 O O . LYS D 1 114 ? -63.719 -70.143 -72.075 1.00 38.10 113 LYS B O 1
ATOM 7211 N N . ALA D 1 115 ? -64.464 -68.964 -70.292 1.00 38.31 114 ALA B N 1
ATOM 7212 C CA . ALA D 1 115 ? -65.591 -68.363 -70.978 1.00 30.12 114 ALA B CA 1
ATOM 7213 C C . ALA D 1 115 ? -65.130 -67.690 -72.249 1.00 35.48 114 ALA B C 1
ATOM 7214 O O . ALA D 1 115 ? -65.666 -67.965 -73.317 1.00 40.74 114 ALA B O 1
ATOM 7216 N N . ASN D 1 116 ? -64.120 -66.830 -72.129 1.00 39.98 115 ASN B N 1
ATOM 7217 C CA . ASN D 1 116 ? -63.594 -66.073 -73.268 1.00 39.58 115 ASN B CA 1
ATOM 7218 C C . ASN D 1 116 ? -62.906 -66.893 -74.354 1.00 39.71 115 ASN B C 1
ATOM 7219 O O . ASN D 1 116 ? -63.018 -66.559 -75.542 1.00 38.51 115 ASN B O 1
ATOM 7224 N N . ARG D 1 117 ? -62.172 -67.940 -73.948 1.00 37.38 116 ARG B N 1
ATOM 7225 C CA . ARG D 1 117 ? -61.540 -68.843 -74.914 1.00 34.44 116 ARG B CA 1
ATOM 7226 C C . ARG D 1 117 ? -62.616 -69.403 -75.798 1.00 32.74 116 ARG B C 1
ATOM 7227 O O . ARG D 1 117 ? -62.449 -69.499 -77.000 1.00 35.63 116 ARG B O 1
ATOM 7235 N N . GLU D 1 118 ? -63.734 -69.751 -75.184 1.00 35.10 117 GLU B N 1
ATOM 7236 C CA . GLU D 1 118 ? -64.830 -70.343 -75.915 1.00 36.85 117 GLU B CA 1
ATOM 7237 C C . GLU D 1 118 ? -65.480 -69.381 -76.901 1.00 39.90 117 GLU B C 1
ATOM 7238 O O . GLU D 1 118 ? -65.720 -69.761 -78.042 1.00 39.92 117 GLU B O 1
ATOM 7244 N N . LYS D 1 119 ? -65.768 -68.149 -76.483 1.00 34.68 118 LYS B N 1
ATOM 7245 C CA . LYS D 1 119 ? -66.376 -67.190 -77.414 1.00 35.00 118 LYS B CA 1
ATOM 7246 C C . LYS D 1 119 ? -65.450 -66.929 -78.591 1.00 35.78 118 LYS B C 1
ATOM 7247 O O . LYS D 1 119 ? -65.871 -66.976 -79.749 1.00 36.93 118 LYS B O 1
ATOM 7253 N N . MET D 1 120 ? -64.186 -66.651 -78.280 1.00 35.02 119 MET B N 1
ATOM 7254 C CA . MET D 1 120 ? -63.150 -66.550 -79.295 1.00 34.04 119 MET B CA 1
ATOM 7255 C C . MET D 1 120 ? -63.238 -67.747 -80.234 1.00 37.13 119 MET B C 1
ATOM 7256 O O . MET D 1 120 ? -63.226 -67.569 -81.447 1.00 38.15 119 MET B O 1
ATOM 7261 N N . THR D 1 121 ? -63.343 -68.953 -79.667 1.00 38.27 120 THR B N 1
ATOM 7262 C CA . THR D 1 121 ? -63.454 -70.197 -80.444 1.00 38.70 120 THR B CA 1
ATOM 7263 C C . THR D 1 121 ? -64.705 -70.216 -81.318 1.00 36.43 120 THR B C 1
ATOM 7264 O O . THR D 1 121 ? -64.619 -70.420 -82.526 1.00 40.77 120 THR B O 1
ATOM 7268 N N . GLN D 1 122 ? -65.859 -70.005 -80.684 1.00 33.98 121 GLN B N 1
ATOM 7269 C CA . GLN D 1 122 ? -67.169 -70.005 -81.332 1.00 31.64 121 GLN B CA 1
ATOM 7270 C C . GLN D 1 122 ? -67.327 -68.960 -82.437 1.00 37.79 121 GLN B C 1
ATOM 7271 O O . GLN D 1 122 ? -67.956 -69.238 -83.456 1.00 36.54 121 GLN B O 1
ATOM 7277 N N . ILE D 1 123 ? -66.769 -67.763 -82.231 1.00 38.98 122 ILE B N 1
ATOM 7278 C CA . ILE D 1 123 ? -66.848 -66.682 -83.226 1.00 35.84 122 ILE B CA 1
ATOM 7279 C C . ILE D 1 123 ? -66.126 -67.055 -84.509 1.00 38.83 122 ILE B C 1
ATOM 7280 O O . ILE D 1 123 ? -66.605 -66.768 -85.607 1.00 41.67 122 ILE B O 1
ATOM 7285 N N . MET D 1 124 ? -64.979 -67.708 -84.367 1.00 41.30 123 MET B N 1
ATOM 7286 C CA . MET D 1 124 ? -64.199 -68.114 -85.525 1.00 44.29 123 MET B CA 1
ATOM 7287 C C . MET D 1 124 ? -64.934 -69.167 -86.344 1.00 47.49 123 MET B C 1
ATOM 7288 O O . MET D 1 124 ? -64.931 -69.104 -87.575 1.00 50.23 123 MET B O 1
ATOM 7293 N N . PHE D 1 125 ? -65.574 -70.116 -85.660 1.00 43.20 124 PHE B N 1
ATOM 7294 C CA . PHE D 1 125 ? -66.225 -71.243 -86.333 1.00 43.66 124 PHE B CA 1
ATOM 7295 C C . PHE D 1 125 ? -67.613 -70.947 -86.889 1.00 46.29 124 PHE B C 1
ATOM 7296 O O . PHE D 1 125 ? -67.956 -71.438 -87.960 1.00 49.97 124 PHE B O 1
ATOM 7304 N N . GLU D 1 126 ? -68.405 -70.156 -86.168 1.00 48.34 125 GLU B N 1
ATOM 7305 C CA . GLU D 1 126 ? -69.776 -69.864 -86.581 1.00 43.32 125 GLU B CA 1
ATOM 7306 C C . GLU D 1 126 ? -69.876 -68.628 -87.464 1.00 46.07 125 GLU B C 1
ATOM 7307 O O . GLU D 1 126 ? -70.505 -68.671 -88.526 1.00 53.01 125 GLU B O 1
ATOM 7313 N N . THR D 1 127 ? -69.263 -67.529 -87.036 1.00 43.60 126 THR B N 1
ATOM 7314 C CA . THR D 1 127 ? -69.355 -66.286 -87.796 1.00 45.30 126 THR B CA 1
ATOM 7315 C C . THR D 1 127 ? -68.482 -66.305 -89.047 1.00 45.37 126 THR B C 1
ATOM 7316 O O . THR D 1 127 ? -68.975 -66.088 -90.155 1.00 51.09 126 THR B O 1
ATOM 7320 N N . PHE D 1 128 ? -67.190 -66.564 -88.870 1.00 45.31 127 PHE B N 1
ATOM 7321 C CA . PHE D 1 128 ? -66.248 -66.489 -89.982 1.00 43.08 127 PHE B CA 1
ATOM 7322 C C . PHE D 1 128 ? -66.098 -67.801 -90.756 1.00 52.69 127 PHE B C 1
ATOM 7323 O O . PHE D 1 128 ? -65.628 -67.797 -91.899 1.00 55.17 127 PHE B O 1
ATOM 7331 N N . ASN D 1 129 ? -66.513 -68.907 -90.137 1.00 51.94 128 ASN B N 1
ATOM 7332 C CA . ASN D 1 129 ? -66.430 -70.241 -90.743 1.00 48.41 128 ASN B CA 1
ATOM 7333 C C . ASN D 1 129 ? -65.014 -70.606 -91.184 1.00 49.16 128 ASN B C 1
ATOM 7334 O O . ASN D 1 129 ? -64.729 -70.674 -92.386 1.00 51.45 128 ASN B O 1
ATOM 7339 N N . THR D 1 130 ? -64.132 -70.839 -90.217 1.00 43.78 129 THR B N 1
ATOM 7340 C CA . THR D 1 130 ? -62.755 -71.232 -90.515 1.00 43.10 129 THR B CA 1
ATOM 7341 C C . THR D 1 130 ? -62.613 -72.765 -90.555 1.00 36.14 129 THR B C 1
ATOM 7342 O O . THR D 1 130 ? -63.187 -73.458 -89.711 1.00 37.44 129 THR B O 1
ATOM 7346 N N . PRO D 1 131 ? -61.866 -73.296 -91.550 1.00 30.67 130 PRO B N 1
ATOM 7347 C CA . PRO D 1 131 ? -61.564 -74.733 -91.657 1.00 32.28 130 PRO B CA 1
ATOM 7348 C C . PRO D 1 131 ? -61.051 -75.334 -90.351 1.00 42.37 130 PRO B C 1
ATOM 7349 O O . PRO D 1 131 ? -61.522 -76.392 -89.938 1.00 44.51 130 PRO B O 1
ATOM 7353 N N . ALA D 1 132 ? -60.086 -74.660 -89.720 1.00 45.93 131 ALA B N 1
ATOM 7354 C CA . ALA D 1 132 ? -59.493 -75.101 -88.455 1.00 39.45 131 ALA B CA 1
ATOM 7355 C C . ALA D 1 132 ? -58.950 -73.899 -87.685 1.00 39.27 131 ALA B C 1
ATOM 7356 O O . ALA D 1 132 ? -58.774 -72.816 -88.269 1.00 39.33 131 ALA B O 1
ATOM 7358 N N . MET D 1 133 ? -58.671 -74.090 -86.391 1.00 41.64 132 MET B N 1
ATOM 7359 C CA . MET D 1 133 ? -58.269 -72.985 -85.523 1.00 42.67 132 MET B CA 1
ATOM 7360 C C . MET D 1 133 ? -57.482 -73.485 -84.304 1.00 40.19 132 MET B C 1
ATOM 7361 O O . MET D 1 133 ? -57.758 -74.573 -83.810 1.00 34.62 132 MET B O 1
ATOM 7366 N N . TYR D 1 134 ? -56.518 -72.690 -83.822 1.00 38.28 133 TYR B N 1
ATOM 7367 C CA . TYR D 1 134 ? -55.809 -72.973 -82.561 1.00 33.59 133 TYR B CA 1
ATOM 7368 C C . TYR D 1 134 ? -55.661 -71.692 -81.719 1.00 38.12 133 TYR B C 1
ATOM 7369 O O . TYR D 1 134 ? -55.666 -70.587 -82.275 1.00 43.33 133 TYR B O 1
ATOM 7378 N N . VAL D 1 135 ? -55.544 -71.834 -80.392 1.00 34.71 134 VAL B N 1
ATOM 7379 C CA . VAL D 1 135 ? -55.322 -70.675 -79.506 1.00 30.97 134 VAL B CA 1
ATOM 7380 C C . VAL D 1 135 ? -54.133 -70.855 -78.551 1.00 31.76 134 VAL B C 1
ATOM 7381 O O . VAL D 1 135 ? -54.127 -71.745 -77.697 1.00 27.43 134 VAL B O 1
ATOM 7385 N N . ALA D 1 136 ? -53.136 -69.984 -78.695 1.00 33.72 135 ALA B N 1
ATOM 7386 C CA . ALA D 1 136 ? -51.911 -70.086 -77.908 1.00 29.97 135 ALA B CA 1
ATOM 7387 C C . ALA D 1 136 ? -51.701 -68.913 -76.942 1.00 33.55 135 ALA B C 1
ATOM 7388 O O . ALA D 1 136 ? -51.997 -67.764 -77.283 1.00 32.78 135 ALA B O 1
ATOM 7390 N N . ILE D 1 137 ? -51.190 -69.213 -75.740 1.00 31.99 136 ILE B N 1
ATOM 7391 C CA . ILE D 1 137 ? -50.812 -68.164 -74.793 1.00 34.03 136 ILE B CA 1
ATOM 7392 C C . ILE D 1 137 ? -49.669 -67.358 -75.399 1.00 35.12 136 ILE B C 1
ATOM 7393 O O . ILE D 1 137 ? -48.673 -67.925 -75.849 1.00 33.67 136 ILE B O 1
ATOM 7398 N N . GLN D 1 138 ? -49.838 -66.038 -75.418 1.00 35.76 137 GLN B N 1
ATOM 7399 C CA . GLN D 1 138 ? -48.891 -65.114 -76.046 1.00 34.47 137 GLN B CA 1
ATOM 7400 C C . GLN D 1 138 ? -47.468 -65.216 -75.501 1.00 35.03 137 GLN B C 1
ATOM 7401 O O . GLN D 1 138 ? -46.490 -65.134 -76.253 1.00 32.79 137 GLN B O 1
ATOM 7407 N N . ALA D 1 139 ? -47.361 -65.375 -74.188 1.00 30.60 138 ALA B N 1
ATOM 7408 C CA . ALA D 1 139 ? -46.068 -65.511 -73.560 1.00 27.86 138 ALA B CA 1
ATOM 7409 C C . ALA D 1 139 ? -45.319 -66.681 -74.167 1.00 32.68 138 ALA B C 1
ATOM 7410 O O . ALA D 1 139 ? -44.173 -66.529 -74.576 1.00 37.44 138 ALA B O 1
ATOM 7412 N N . VAL D 1 140 ? -45.975 -67.838 -74.246 1.00 35.32 139 VAL B N 1
ATOM 7413 C CA . VAL D 1 140 ? -45.324 -69.057 -74.755 1.00 31.47 139 VAL B CA 1
ATOM 7414 C C . VAL D 1 140 ? -45.011 -68.988 -76.237 1.00 31.34 139 VAL B C 1
ATOM 7415 O O . VAL D 1 140 ? -44.099 -69.649 -76.708 1.00 36.82 139 VAL B O 1
ATOM 7419 N N . LEU D 1 141 ? -45.739 -68.159 -76.962 1.00 27.51 140 LEU B N 1
ATOM 7420 C CA . LEU D 1 141 ? -45.446 -67.946 -78.367 1.00 29.12 140 LEU B CA 1
ATOM 7421 C C . LEU D 1 141 ? -44.200 -67.061 -78.523 1.00 31.27 140 LEU B C 1
ATOM 7422 O O . LEU D 1 141 ? -43.600 -67.021 -79.596 1.00 33.64 140 LEU B O 1
ATOM 7427 N N . SER D 1 142 ? -43.819 -66.359 -77.452 1.00 32.83 141 SER B N 1
ATOM 7428 C CA . SER D 1 142 ? -42.611 -65.525 -77.454 1.00 30.94 141 SER B CA 1
ATOM 7429 C C . SER D 1 142 ? -41.350 -66.345 -77.194 1.00 33.83 141 SER B C 1
ATOM 7430 O O . SER D 1 142 ? -40.285 -66.070 -77.743 1.00 36.69 141 SER B O 1
ATOM 7433 N N . LEU D 1 143 ? -41.482 -67.352 -76.344 1.00 34.21 142 LEU B N 1
ATOM 7434 C CA . LEU D 1 143 ? -40.408 -68.288 -76.064 1.00 36.00 142 LEU B CA 1
ATOM 7435 C C . LEU D 1 143 ? -40.086 -69.123 -77.308 1.00 39.85 142 LEU B C 1
ATOM 7436 O O . LEU D 1 143 ? -38.917 -69.385 -77.603 1.00 42.69 142 LEU B O 1
ATOM 7441 N N . TYR D 1 144 ? -41.125 -69.540 -78.035 1.00 35.76 143 TYR B N 1
ATOM 7442 C CA . TYR D 1 144 ? -40.943 -70.335 -79.243 1.00 33.89 143 TYR B CA 1
ATOM 7443 C C . TYR D 1 144 ? -40.138 -69.588 -80.295 1.00 32.42 143 TYR B C 1
ATOM 7444 O O . TYR D 1 144 ? -39.379 -70.198 -81.044 1.00 32.01 143 TYR B O 1
ATOM 7453 N N . ALA D 1 145 ? -40.305 -68.272 -80.353 1.00 34.83 144 ALA B N 1
ATOM 7454 C CA . ALA D 1 145 ? -39.573 -67.461 -81.322 1.00 36.89 144 ALA B CA 1
ATOM 7455 C C . ALA D 1 145 ? -38.103 -67.374 -80.952 1.00 38.74 144 ALA B C 1
ATOM 7456 O O . ALA D 1 145 ? -37.235 -67.333 -81.821 1.00 39.39 144 ALA B O 1
ATOM 7458 N N . SER D 1 146 ? -37.823 -67.356 -79.655 1.00 32.39 145 SER B N 1
ATOM 7459 C CA . SER D 1 146 ? -36.444 -67.336 -79.187 1.00 32.85 145 SER B CA 1
ATOM 7460 C C . SER D 1 146 ? -35.714 -68.647 -79.503 1.00 35.64 145 SER B C 1
ATOM 7461 O O . SER D 1 146 ? -34.506 -68.755 -79.279 1.00 39.66 145 SER B O 1
ATOM 7464 N N . GLY D 1 147 ? -36.456 -69.623 -80.033 1.00 36.33 146 GLY B N 1
ATOM 7465 C CA . GLY D 1 147 ? -35.916 -70.932 -80.394 1.00 33.46 146 GLY B CA 1
ATOM 7466 C C . GLY D 1 147 ? -35.885 -71.886 -79.219 1.00 32.80 146 GLY B C 1
ATOM 7467 O O . GLY D 1 147 ? -35.115 -72.843 -79.217 1.00 32.37 146 GLY B O 1
ATOM 7468 N N . ARG D 1 148 ? -36.715 -71.617 -78.211 1.00 34.09 147 ARG B N 1
ATOM 7469 C CA . ARG D 1 148 ? -36.789 -72.464 -77.019 1.00 35.36 147 ARG B CA 1
ATOM 7470 C C . ARG D 1 148 ? -38.209 -72.962 -76.743 1.00 38.40 147 ARG B C 1
ATOM 7471 O O . ARG D 1 148 ? -39.202 -72.336 -77.143 1.00 33.31 147 ARG B O 1
ATOM 7479 N N . THR D 1 149 ? -38.288 -74.079 -76.032 1.00 34.60 148 THR B N 1
ATOM 7480 C CA . THR D 1 149 ? -39.558 -74.619 -75.590 1.00 30.92 148 THR B CA 1
ATOM 7481 C C . THR D 1 149 ? -39.686 -74.541 -74.069 1.00 33.23 148 THR B C 1
ATOM 7482 O O . THR D 1 149 ? -40.785 -74.669 -73.539 1.00 36.03 148 THR B O 1
ATOM 7486 N N . THR D 1 150 ? -38.572 -74.316 -73.373 1.00 27.78 149 THR B N 1
ATOM 7487 C CA . THR D 1 150 ? -38.587 -74.181 -71.918 1.00 25.05 149 THR B CA 1
ATOM 7488 C C . THR D 1 150 ? -37.900 -72.878 -71.496 1.00 28.13 149 THR B C 1
ATOM 7489 O O . THR D 1 150 ? -36.941 -72.437 -72.131 1.00 29.02 149 THR B O 1
ATOM 7493 N N . GLY D 1 151 ? -38.410 -72.266 -70.431 1.00 21.31 150 GLY B N 1
ATOM 7494 C CA . GLY D 1 151 ? -37.918 -70.983 -69.938 1.00 24.80 150 GLY B CA 1
ATOM 7495 C C . GLY D 1 151 ? -39.031 -70.194 -69.266 1.00 28.93 150 GLY B C 1
ATOM 7496 O O . GLY D 1 151 ? -40.160 -70.663 -69.166 1.00 26.92 150 GLY B O 1
ATOM 7497 N N . ILE D 1 152 ? -38.717 -69.002 -68.775 1.00 27.56 151 ILE B N 1
ATOM 7498 C CA . ILE D 1 152 ? -39.750 -68.110 -68.255 1.00 27.54 151 ILE B CA 1
ATOM 7499 C C . ILE D 1 152 ? -39.733 -66.831 -69.069 1.00 29.67 151 ILE B C 1
ATOM 7500 O O . ILE D 1 152 ? -38.674 -66.296 -69.364 1.00 32.39 151 ILE B O 1
ATOM 7505 N N . VAL D 1 153 ? -40.919 -66.374 -69.450 1.00 33.47 152 VAL B N 1
ATOM 7506 C CA . VAL D 1 153 ? -41.073 -65.198 -70.290 1.00 27.00 152 VAL B CA 1
ATOM 7507 C C . VAL D 1 153 ? -41.650 -64.052 -69.481 1.00 24.63 152 VAL B C 1
ATOM 7508 O O . VAL D 1 153 ? -42.700 -64.190 -68.866 1.00 27.50 152 VAL B O 1
ATOM 7512 N N . LEU D 1 154 ? -40.955 -62.927 -69.454 1.00 30.96 153 LEU B N 1
ATOM 7513 C CA . LEU D 1 154 ? -41.546 -61.733 -68.887 1.00 28.41 153 LEU B CA 1
ATOM 7514 C C . LEU D 1 154 ? -42.202 -60.993 -70.022 1.00 28.08 153 LEU B C 1
ATOM 7515 O O . LEU D 1 154 ? -41.543 -60.621 -70.998 1.00 26.71 153 LEU B O 1
ATOM 7520 N N . ASP D 1 155 ? -43.505 -60.785 -69.900 1.00 32.57 154 ASP B N 1
ATOM 7521 C CA . ASP D 1 155 ? -44.232 -60.054 -70.919 1.00 34.21 154 ASP B CA 1
ATOM 7522 C C . ASP D 1 155 ? -44.841 -58.794 -70.343 1.00 33.29 154 ASP B C 1
ATOM 7523 O O . ASP D 1 155 ? -45.707 -58.839 -69.466 1.00 33.72 154 ASP B O 1
ATOM 7528 N N . SER D 1 156 ? -44.369 -57.663 -70.840 1.00 31.32 155 SER B N 1
ATOM 7529 C CA . SER D 1 156 ? -44.894 -56.394 -70.414 1.00 32.04 155 SER B CA 1
ATOM 7530 C C . SER D 1 156 ? -45.372 -55.670 -71.645 1.00 31.98 155 SER B C 1
ATOM 7531 O O . SER D 1 156 ? -44.579 -55.302 -72.515 1.00 29.30 155 SER B O 1
ATOM 7534 N N . GLY D 1 157 ? -46.689 -55.501 -71.717 1.00 34.59 156 GLY B N 1
ATOM 7535 C CA . GLY D 1 157 ? -47.338 -54.860 -72.855 1.00 40.98 156 GLY B CA 1
ATOM 7536 C C . GLY D 1 157 ? -47.821 -53.458 -72.544 1.00 44.20 156 GLY B C 1
ATOM 7537 O O . GLY D 1 157 ? -47.064 -52.619 -72.045 1.00 39.45 156 GLY B O 1
ATOM 7538 N N . ASP D 1 158 ? -49.093 -53.202 -72.828 1.00 48.25 157 ASP B N 1
ATOM 7539 C CA . ASP D 1 158 ? -49.629 -51.861 -72.640 1.00 42.57 157 ASP B CA 1
ATOM 7540 C C . ASP D 1 158 ? -50.285 -51.667 -71.275 1.00 37.68 157 ASP B C 1
ATOM 7541 O O . ASP D 1 158 ? -50.132 -50.609 -70.655 1.00 36.95 157 ASP B O 1
ATOM 7546 N N . GLY D 1 159 ? -50.999 -52.680 -70.796 1.00 34.37 158 GLY B N 1
ATOM 7547 C CA . GLY D 1 159 ? -51.828 -52.482 -69.618 1.00 31.49 158 GLY B CA 1
ATOM 7548 C C . GLY D 1 159 ? -51.446 -53.273 -68.396 1.00 36.39 158 GLY B C 1
ATOM 7549 O O . GLY D 1 159 ? -51.646 -52.823 -67.271 1.00 41.41 158 GLY B O 1
ATOM 7550 N N . VAL D 1 160 ? -50.900 -54.456 -68.624 1.00 33.26 159 VAL B N 1
ATOM 7551 C CA . VAL D 1 160 ? -50.611 -55.403 -67.559 1.00 28.96 159 VAL B CA 1
ATOM 7552 C C . VAL D 1 160 ? -49.225 -56.008 -67.776 1.00 30.16 159 VAL B C 1
ATOM 7553 O O . VAL D 1 160 ? -48.747 -56.079 -68.911 1.00 33.64 159 VAL B O 1
ATOM 7557 N N . SER D 1 161 ? -48.574 -56.441 -66.701 1.00 29.15 160 SER B N 1
ATOM 7558 C CA . SER D 1 161 ? -47.344 -57.233 -66.841 1.00 34.05 160 SER B CA 1
ATOM 7559 C C . SER D 1 161 ? -47.499 -58.689 -66.392 1.00 31.67 160 SER B C 1
ATOM 7560 O O . SER D 1 161 ? -48.185 -58.973 -65.411 1.00 34.17 160 SER B O 1
ATOM 7563 N N . HIS D 1 162 ? -46.859 -59.602 -67.126 1.00 29.15 161 HIS B N 1
ATOM 7564 C CA . HIS D 1 162 ? -46.889 -61.034 -66.803 1.00 30.38 161 HIS B CA 1
ATOM 7565 C C . HIS D 1 162 ? -45.537 -61.740 -66.856 1.00 33.50 161 HIS B C 1
ATOM 7566 O O . HIS D 1 162 ? -44.789 -61.611 -67.826 1.00 33.56 161 HIS B O 1
ATOM 7573 N N . THR D 1 163 ? -45.247 -62.503 -65.805 1.00 26.39 162 THR B N 1
ATOM 7574 C CA . THR D 1 163 ? -44.143 -63.465 -65.813 1.00 24.83 162 THR B CA 1
ATOM 7575 C C . THR D 1 163 ? -44.760 -64.840 -65.952 1.00 25.57 162 THR B C 1
ATOM 7576 O O . THR D 1 163 ? -45.566 -65.252 -65.118 1.00 27.97 162 THR B O 1
ATOM 7580 N N . VAL D 1 164 ? -44.387 -65.552 -67.003 1.00 25.79 163 VAL B N 1
ATOM 7581 C CA . VAL D 1 164 ? -45.003 -66.846 -67.306 1.00 28.97 163 VAL B CA 1
ATOM 7582 C C . VAL D 1 164 ? -43.976 -67.990 -67.367 1.00 27.80 163 VAL B C 1
ATOM 7583 O O . VAL D 1 164 ? -43.340 -68.206 -68.398 1.00 28.47 163 VAL B O 1
ATOM 7587 N N . PRO D 1 165 ? -43.799 -68.723 -66.264 1.00 24.31 164 PRO B N 1
ATOM 7588 C CA . PRO D 1 165 ? -42.960 -69.906 -66.333 1.00 24.76 164 PRO B CA 1
ATOM 7589 C C . PRO D 1 165 ? -43.540 -70.868 -67.352 1.00 29.36 164 PRO B C 1
ATOM 7590 O O . PRO D 1 165 ? -44.747 -71.055 -67.392 1.00 29.14 164 PRO B O 1
ATOM 7594 N N . ILE D 1 166 ? -42.687 -71.464 -68.172 1.00 29.14 165 ILE B N 1
ATOM 7595 C CA . ILE D 1 166 ? -43.118 -72.367 -69.222 1.00 24.39 165 ILE B CA 1
ATOM 7596 C C . ILE D 1 166 ? -42.253 -73.622 -69.205 1.00 28.04 165 ILE B C 1
ATOM 7597 O O . ILE D 1 166 ? -41.025 -73.540 -69.197 1.00 36.54 165 ILE B O 1
ATOM 7602 N N . TYR D 1 167 ? -42.888 -74.787 -69.170 1.00 33.33 166 TYR B N 1
ATOM 7603 C CA . TYR D 1 167 ? -42.132 -76.035 -69.229 1.00 35.47 166 TYR B CA 1
ATOM 7604 C C . TYR D 1 167 ? -42.497 -76.929 -70.403 1.00 37.56 166 TYR B C 1
ATOM 7605 O O . TYR D 1 167 ? -43.634 -77.385 -70.531 1.00 33.79 166 TYR B O 1
ATOM 7614 N N . GLU D 1 168 ? -41.489 -77.202 -71.226 1.00 38.91 167 GLU B N 1
ATOM 7615 C CA . GLU D 1 168 ? -41.618 -78.006 -72.443 1.00 37.41 167 GLU B CA 1
ATOM 7616 C C . GLU D 1 168 ? -42.907 -77.755 -73.230 1.00 33.57 167 GLU B C 1
ATOM 7617 O O . GLU D 1 168 ? -43.597 -78.684 -73.650 1.00 36.68 167 GLU B O 1
ATOM 7623 N N . GLY D 1 169 ? -43.219 -76.479 -73.424 1.00 34.43 168 GLY B N 1
ATOM 7624 C CA . GLY D 1 169 ? -44.331 -76.086 -74.281 1.00 36.99 168 GLY B CA 1
ATOM 7625 C C . GLY D 1 169 ? -45.617 -75.692 -73.585 1.00 35.71 168 GLY B C 1
ATOM 7626 O O . GLY D 1 169 ? -46.542 -75.213 -74.240 1.00 46.05 168 GLY B O 1
ATOM 7627 N N . TYR D 1 170 ? -45.680 -75.885 -72.267 1.00 31.96 169 TYR B N 1
ATOM 7628 C CA . TYR D 1 170 ? -46.882 -75.576 -71.494 1.00 33.42 169 TYR B CA 1
ATOM 7629 C C . TYR D 1 170 ? -46.602 -74.514 -70.442 1.00 37.67 169 TYR B C 1
ATOM 7630 O O . TYR D 1 170 ? -45.670 -74.658 -69.653 1.00 38.76 169 TYR B O 1
ATOM 7639 N N . ALA D 1 171 ? -47.414 -73.458 -70.422 1.00 38.06 170 ALA B N 1
ATOM 7640 C CA . ALA D 1 171 ? -47.284 -72.398 -69.415 1.00 30.97 170 ALA B CA 1
ATOM 7641 C C . ALA D 1 171 ? -47.868 -72.849 -68.087 1.00 33.72 170 ALA B C 1
ATOM 7642 O O . ALA D 1 171 ? -48.930 -73.461 -68.054 1.00 39.22 170 ALA B O 1
ATOM 7644 N N . LEU D 1 172 ? -47.176 -72.538 -66.998 1.00 31.00 171 LEU B N 1
ATOM 7645 C CA . LEU D 1 172 ? -47.569 -73.041 -65.689 1.00 30.84 171 LEU B CA 1
ATOM 7646 C C . LEU D 1 172 ? -48.461 -72.041 -64.958 1.00 32.14 171 LEU B C 1
ATOM 7647 O O . LEU D 1 172 ? -47.989 -71.002 -64.483 1.00 34.30 171 LEU B O 1
ATOM 7652 N N . PRO D 1 173 ? -49.771 -72.346 -64.894 1.00 32.12 172 PRO B N 1
ATOM 7653 C CA . PRO D 1 173 ? -50.785 -71.460 -64.329 1.00 31.39 172 PRO B CA 1
ATOM 7654 C C . PRO D 1 173 ? -50.555 -71.161 -62.852 1.00 31.09 172 PRO B C 1
ATOM 7655 O O . PRO D 1 173 ? -50.728 -70.022 -62.421 1.00 37.70 172 PRO B O 1
ATOM 7659 N N . HIS D 1 174 ? -50.161 -72.176 -62.094 1.00 27.02 173 HIS B N 1
ATOM 7660 C CA . HIS D 1 174 ? -49.939 -72.051 -60.656 1.00 28.81 173 HIS B CA 1
ATOM 7661 C C . HIS D 1 174 ? -48.783 -71.091 -60.329 1.00 31.36 173 HIS B C 1
ATOM 7662 O O . HIS D 1 174 ? -48.710 -70.550 -59.226 1.00 27.98 173 HIS B O 1
ATOM 7669 N N . ALA D 1 175 ? -47.894 -70.879 -61.299 1.00 31.98 174 ALA B N 1
ATOM 7670 C CA . ALA D 1 175 ? -46.704 -70.053 -61.097 1.00 27.98 174 ALA B CA 1
ATOM 7671 C C . ALA D 1 175 ? -46.685 -68.735 -61.886 1.00 31.42 174 ALA B C 1
ATOM 7672 O O . ALA D 1 175 ? -45.813 -67.901 -61.652 1.00 28.11 174 ALA B O 1
ATOM 7674 N N . ILE D 1 176 ? -47.631 -68.548 -62.810 1.00 30.26 175 ILE B N 1
ATOM 7675 C CA . ILE D 1 176 ? -47.802 -67.260 -63.479 1.00 25.15 175 ILE B CA 1
ATOM 7676 C C . ILE D 1 176 ? -48.031 -66.193 -62.436 1.00 28.38 175 ILE B C 1
ATOM 7677 O O . ILE D 1 176 ? -48.974 -66.290 -61.661 1.00 30.62 175 ILE B O 1
ATOM 7682 N N . LEU D 1 177 ? -47.159 -65.189 -62.402 1.00 29.96 176 LEU B N 1
ATOM 7683 C CA . LEU D 1 177 ? -47.445 -63.991 -61.632 1.00 26.93 176 LEU B CA 1
ATOM 7684 C C . LEU D 1 177 ? -47.913 -62.868 -62.548 1.00 25.83 176 LEU B C 1
ATOM 7685 O O . LEU D 1 177 ? -47.578 -62.833 -63.745 1.00 23.41 176 LEU B O 1
ATOM 7690 N N . ARG D 1 178 ? -48.702 -61.964 -61.973 1.00 24.15 177 ARG B N 1
ATOM 7691 C CA . ARG D 1 178 ? -49.277 -60.852 -62.715 1.00 30.70 177 ARG B CA 1
ATOM 7692 C C . ARG D 1 178 ? -49.069 -59.561 -61.940 1.00 31.46 177 ARG B C 1
ATOM 7693 O O . ARG D 1 178 ? -49.194 -59.548 -60.713 1.00 36.18 177 ARG B O 1
ATOM 7701 N N . LEU D 1 179 ? -48.753 -58.489 -62.671 1.00 28.55 178 LEU B N 1
ATOM 7702 C CA . LEU D 1 179 ? -48.505 -57.165 -62.103 1.00 30.77 178 LEU B CA 1
ATOM 7703 C C . LEU D 1 179 ? -49.272 -56.078 -62.888 1.00 37.77 178 LEU B C 1
ATOM 7704 O O . LEU D 1 179 ? -49.229 -56.039 -64.125 1.00 29.91 178 LEU B O 1
ATOM 7709 N N . ASP D 1 180 ? -49.981 -55.209 -62.165 1.00 33.62 179 ASP B N 1
ATOM 7710 C CA . ASP D 1 180 ? -50.736 -54.118 -62.799 1.00 33.04 179 ASP B CA 1
ATOM 7711 C C . ASP D 1 180 ? -49.910 -52.859 -63.006 1.00 35.40 179 ASP B C 1
ATOM 7712 O O . ASP D 1 180 ? -50.172 -51.811 -62.410 1.00 36.53 179 ASP B O 1
ATOM 7717 N N . LEU D 1 181 ? -48.915 -52.982 -63.871 1.00 31.43 180 LEU B N 1
ATOM 7718 C CA . LEU D 1 181 ? -48.062 -51.874 -64.263 1.00 30.17 180 LEU B CA 1
ATOM 7719 C C . LEU D 1 181 ? -47.470 -52.226 -65.619 1.00 31.71 180 LEU B C 1
ATOM 7720 O O . LEU D 1 181 ? -46.954 -53.330 -65.798 1.00 38.27 180 LEU B O 1
ATOM 7725 N N . ALA D 1 182 ? -47.565 -51.309 -66.577 1.00 28.28 181 ALA B N 1
ATOM 7726 C CA . ALA D 1 182 ? -47.004 -51.544 -67.902 1.00 31.33 181 ALA B CA 1
ATOM 7727 C C . ALA D 1 182 ? -46.951 -50.271 -68.718 1.00 35.24 181 ALA B C 1
ATOM 7728 O O . ALA D 1 182 ? -47.049 -49.174 -68.173 1.00 35.36 181 ALA B O 1
ATOM 7730 N N . GLY D 1 183 ? -46.799 -50.436 -70.029 1.00 36.24 182 GLY B N 1
ATOM 7731 C CA . GLY D 1 183 ? -46.691 -49.335 -70.987 1.00 39.19 182 GLY B CA 1
ATOM 7732 C C . GLY D 1 183 ? -47.137 -47.944 -70.567 1.00 40.50 182 GLY B C 1
ATOM 7733 O O . GLY D 1 183 ? -46.312 -47.074 -70.269 1.00 41.76 182 GLY B O 1
ATOM 7734 N N . ARG D 1 184 ? -48.444 -47.731 -70.536 1.00 39.65 183 ARG B N 1
ATOM 7735 C CA . ARG D 1 184 ? -48.929 -46.383 -70.347 1.00 41.37 183 ARG B CA 1
ATOM 7736 C C . ARG D 1 184 ? -49.044 -45.941 -68.903 1.00 35.66 183 ARG B C 1
ATOM 7737 O O . ARG D 1 184 ? -49.508 -44.820 -68.632 1.00 44.11 183 ARG B O 1
ATOM 7745 N N . ASP D 1 185 ? -48.617 -46.804 -67.973 1.00 31.97 184 ASP B N 1
ATOM 7746 C CA . ASP D 1 185 ? -48.418 -46.335 -66.606 1.00 33.70 184 ASP B CA 1
ATOM 7747 C C . ASP D 1 185 ? -47.167 -45.452 -66.612 1.00 38.50 184 ASP B C 1
ATOM 7748 O O . ASP D 1 185 ? -47.102 -44.427 -65.937 1.00 34.84 184 ASP B O 1
ATOM 7753 N N . LEU D 1 186 ? -46.196 -45.853 -67.427 1.00 36.93 185 LEU B N 1
ATOM 7754 C CA . LEU D 1 186 ? -44.922 -45.160 -67.549 1.00 30.68 185 LEU B CA 1
ATOM 7755 C C . LEU D 1 186 ? -45.083 -43.868 -68.343 1.00 36.51 185 LEU B C 1
ATOM 7756 O O . LEU D 1 186 ? -44.479 -42.847 -68.008 1.00 34.71 185 LEU B O 1
ATOM 7761 N N . THR D 1 187 ? -45.903 -43.911 -69.392 1.00 44.23 186 THR B N 1
ATOM 7762 C CA . THR D 1 187 ? -46.270 -42.693 -70.115 1.00 35.74 186 THR B CA 1
ATOM 7763 C C . THR D 1 187 ? -47.037 -41.733 -69.194 1.00 34.06 186 THR B C 1
ATOM 7764 O O . THR D 1 187 ? -46.729 -40.537 -69.152 1.00 41.73 186 THR B O 1
ATOM 7768 N N . ASP D 1 188 ? -48.001 -42.259 -68.435 1.00 32.31 187 ASP B N 1
ATOM 7769 C CA . ASP D 1 188 ? -48.677 -41.467 -67.400 1.00 33.73 187 ASP B CA 1
ATOM 7770 C C . ASP D 1 188 ? -47.680 -40.814 -66.447 1.00 41.07 187 ASP B C 1
ATOM 7771 O O . ASP D 1 188 ? -47.747 -39.605 -66.212 1.00 39.51 187 ASP B O 1
ATOM 7776 N N . TYR D 1 189 ? -46.760 -41.629 -65.920 1.00 40.41 188 TYR B N 1
ATOM 7777 C CA . TYR D 1 189 ? -45.722 -41.198 -64.982 1.00 31.51 188 TYR B CA 1
ATOM 7778 C C . TYR D 1 189 ? -44.873 -40.086 -65.546 1.00 30.93 188 TYR B C 1
ATOM 7779 O O . TYR D 1 189 ? -44.703 -39.048 -64.912 1.00 33.22 188 TYR B O 1
ATOM 7788 N N . LEU D 1 190 ? -44.322 -40.325 -66.734 1.00 33.99 189 LEU B N 1
ATOM 7789 C CA . LEU D 1 190 ? -43.467 -39.352 -67.392 1.00 35.87 189 LEU B CA 1
ATOM 7790 C C . LEU D 1 190 ? -44.230 -38.043 -67.563 1.00 37.35 189 LEU B C 1
ATOM 7791 O O . LEU D 1 190 ? -43.695 -36.973 -67.283 1.00 34.01 189 LEU B O 1
ATOM 7796 N N . MET D 1 191 ? -45.490 -38.150 -67.985 1.00 35.33 190 MET B N 1
ATOM 7797 C CA . MET D 1 191 ? -46.407 -37.012 -68.062 1.00 35.78 190 MET B CA 1
ATOM 7798 C C . MET D 1 191 ? -46.507 -36.236 -66.755 1.00 36.12 190 MET B C 1
ATOM 7799 O O . MET D 1 191 ? -46.395 -35.013 -66.743 1.00 36.63 190 MET B O 1
ATOM 7804 N N . LYS D 1 192 ? -46.718 -36.962 -65.663 1.00 36.65 191 LYS B N 1
ATOM 7805 C CA . LYS D 1 192 ? -46.908 -36.368 -64.347 1.00 32.93 191 LYS B CA 1
ATOM 7806 C C . LYS D 1 192 ? -45.669 -35.620 -63.874 1.00 41.66 191 LYS B C 1
ATOM 7807 O O . LYS D 1 192 ? -45.799 -34.603 -63.202 1.00 46.52 191 LYS B O 1
ATOM 7813 N N . ILE D 1 193 ? -44.480 -36.100 -64.230 1.00 39.18 192 ILE B N 1
ATOM 7814 C CA . ILE D 1 193 ? -43.252 -35.462 -63.747 1.00 41.55 192 ILE B CA 1
ATOM 7815 C C . ILE D 1 193 ? -42.736 -34.370 -64.685 1.00 45.22 192 ILE B C 1
ATOM 7816 O O . ILE D 1 193 ? -42.198 -33.355 -64.236 1.00 46.09 192 ILE B O 1
ATOM 7821 N N . LEU D 1 194 ? -42.930 -34.570 -65.984 1.00 43.28 193 LEU B N 1
ATOM 7822 C CA . LEU D 1 194 ? -42.535 -33.582 -66.985 1.00 36.84 193 LEU B CA 1
ATOM 7823 C C . LEU D 1 194 ? -43.415 -32.347 -66.890 1.00 43.58 193 LEU B C 1
ATOM 7824 O O . LEU D 1 194 ? -43.032 -31.263 -67.343 1.00 47.22 193 LEU B O 1
ATOM 7829 N N . THR D 1 195 ? -44.597 -32.524 -66.299 1.00 45.04 194 THR B N 1
ATOM 7830 C CA . THR D 1 195 ? -45.516 -31.418 -66.051 1.00 46.63 194 THR B CA 1
ATOM 7831 C C . THR D 1 195 ? -45.208 -30.777 -64.702 1.00 48.56 194 THR B C 1
ATOM 7832 O O . THR D 1 195 ? -45.249 -29.550 -64.568 1.00 47.61 194 THR B O 1
ATOM 7836 N N . GLU D 1 196 ? -44.875 -31.606 -63.716 1.00 52.53 195 GLU B N 1
ATOM 7837 C CA . GLU D 1 196 ? -44.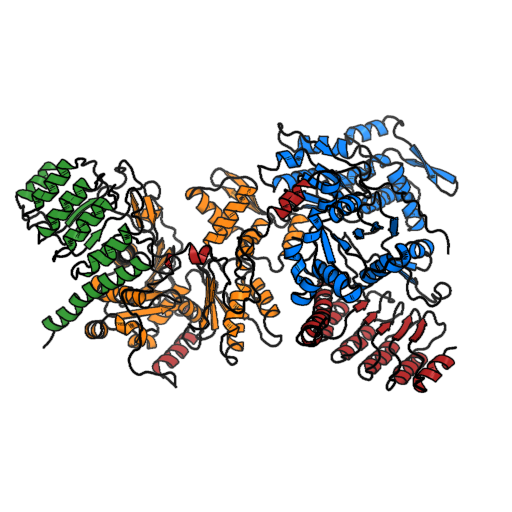526 -31.088 -62.400 1.00 47.44 195 GLU B CA 1
ATOM 7838 C C . GLU D 1 196 ? -43.370 -30.103 -62.497 1.00 55.34 195 GLU B C 1
ATOM 7839 O O . GLU D 1 196 ? -43.183 -29.278 -61.595 1.00 66.50 195 GLU B O 1
ATOM 7845 N N . ARG D 1 197 ? -42.603 -30.175 -63.586 1.00 52.86 196 ARG B N 1
ATOM 7846 C CA . ARG D 1 197 ? -41.461 -29.287 -63.676 1.00 49.08 196 ARG B CA 1
ATOM 7847 C C . ARG D 1 197 ? -41.610 -28.217 -64.772 1.00 49.07 196 ARG B C 1
ATOM 7848 O O . ARG D 1 197 ? -40.658 -27.458 -65.044 1.00 51.14 196 ARG B O 1
ATOM 7856 N N . GLY D 1 198 ? -42.799 -28.131 -65.383 1.00 47.54 197 GLY B N 1
ATOM 7857 C CA . GLY D 1 198 ? -43.017 -27.079 -66.374 1.00 53.05 197 GLY B CA 1
ATOM 7858 C C . GLY D 1 198 ? -44.200 -27.209 -67.310 1.00 49.31 197 GLY B C 1
ATOM 7859 O O . GLY D 1 198 ? -45.322 -26.830 -66.966 1.00 42.54 197 GLY B O 1
ATOM 7860 N N . TYR D 1 199 ? -43.927 -27.725 -68.505 1.00 50.82 198 TYR B N 1
ATOM 7861 C CA . TYR D 1 199 ? -44.898 -27.848 -69.605 1.00 59.30 198 TYR B CA 1
ATOM 7862 C C . TYR D 1 199 ? -46.083 -28.739 -69.240 1.00 61.30 198 TYR B C 1
ATOM 7863 O O . TYR D 1 199 ? -45.930 -29.729 -68.514 1.00 60.00 198 TYR B O 1
ATOM 7872 N N . SER D 1 200 ? -47.260 -28.371 -69.743 1.00 64.91 199 SER B N 1
ATOM 7873 C CA . SER D 1 200 ? -48.484 -29.110 -69.454 1.00 62.07 199 SER B CA 1
ATOM 7874 C C . SER D 1 200 ? -48.760 -30.161 -70.525 1.00 70.09 199 SER B C 1
ATOM 7875 O O . SER D 1 200 ? -48.774 -29.859 -71.723 1.00 69.91 199 SER B O 1
ATOM 7878 N N . PHE D 1 201 ? -48.966 -31.395 -70.072 1.00 73.74 200 PHE B N 1
ATOM 7879 C CA . PHE D 1 201 ? -49.324 -32.508 -70.945 1.00 70.92 200 PHE B CA 1
ATOM 7880 C C . PHE D 1 201 ? -50.578 -33.178 -70.389 1.00 71.30 200 PHE B C 1
ATOM 7881 O O . PHE D 1 201 ? -50.509 -33.928 -69.409 1.00 57.43 200 PHE B O 1
ATOM 7889 N N . THR D 1 202 ? -51.719 -32.900 -71.017 1.00 84.42 201 THR B N 1
ATOM 7890 C CA . THR D 1 202 ? -53.008 -33.387 -70.521 1.00 80.67 201 THR B CA 1
ATOM 7891 C C . THR D 1 202 ? -53.891 -34.015 -71.615 1.00 72.64 201 THR B C 1
ATOM 7892 O O . THR D 1 202 ? -54.724 -34.882 -71.324 1.00 71.52 201 THR B O 1
ATOM 7896 N N . THR D 1 203 ? -53.683 -33.607 -72.866 1.00 84.41 202 THR B N 1
ATOM 7897 C CA . THR D 1 203 ? -54.511 -34.092 -73.967 1.00 86.77 202 THR B CA 1
ATOM 7898 C C . THR D 1 203 ? -53.870 -35.208 -74.792 1.00 84.08 202 THR B C 1
ATOM 7899 O O . THR D 1 203 ? -52.648 -35.242 -74.968 1.00 85.96 202 THR B O 1
ATOM 7903 N N . THR D 1 204 ? -54.728 -36.099 -75.301 1.00 76.83 203 THR B N 1
ATOM 7904 C CA . THR D 1 204 ? -54.357 -37.218 -76.182 1.00 82.03 203 THR B CA 1
ATOM 7905 C C . THR D 1 204 ? -53.327 -36.850 -77.261 1.00 77.24 203 THR B C 1
ATOM 7906 O O . THR D 1 204 ? -52.387 -37.618 -77.516 1.00 70.17 203 THR B O 1
ATOM 7910 N N . ALA D 1 205 ? -53.512 -35.685 -77.892 1.00 77.23 204 ALA B N 1
ATOM 7911 C CA . ALA D 1 205 ? -52.578 -35.194 -78.908 1.00 78.67 204 ALA B CA 1
ATOM 7912 C C . ALA D 1 205 ? -51.174 -34.983 -78.324 1.00 74.39 204 ALA B C 1
ATOM 7913 O O . ALA D 1 205 ? -50.168 -35.357 -78.937 1.00 66.32 204 ALA B O 1
ATOM 7915 N N . GLU D 1 206 ? -51.126 -34.375 -77.136 1.00 78.57 205 GLU B N 1
ATOM 7916 C CA . GLU D 1 206 ? -49.871 -34.128 -76.424 1.00 81.32 205 GLU B CA 1
ATOM 7917 C C . GLU D 1 206 ? -49.353 -35.388 -75.739 1.00 74.40 205 GLU B C 1
ATOM 7918 O O . GLU D 1 206 ? -48.158 -35.509 -75.461 1.00 74.76 205 GLU B O 1
ATOM 7924 N N . ARG D 1 207 ? -50.259 -36.316 -75.457 1.00 69.54 206 ARG B N 1
ATOM 7925 C CA . ARG D 1 207 ? -49.912 -37.553 -74.774 1.00 59.11 206 ARG B CA 1
ATOM 7926 C C . ARG D 1 207 ? -49.078 -38.483 -75.656 1.00 57.92 206 ARG B C 1
ATOM 7927 O O . ARG D 1 207 ? -48.277 -39.273 -75.154 1.00 60.22 206 ARG B O 1
ATOM 7935 N N . GLU D 1 208 ? -49.267 -38.383 -76.968 1.00 58.51 207 GLU B N 1
ATOM 7936 C CA . GLU D 1 208 ? -48.535 -39.218 -77.916 1.00 52.65 207 GLU B CA 1
ATOM 7937 C C . GLU D 1 208 ? -47.084 -38.767 -78.046 1.00 49.33 207 GLU B C 1
ATOM 7938 O O . GLU D 1 208 ? -46.209 -39.537 -78.457 1.00 47.67 207 GLU B O 1
ATOM 7944 N N . ILE D 1 209 ? -46.846 -37.512 -77.672 1.00 53.61 208 ILE B N 1
ATOM 7945 C CA . ILE D 1 209 ? -45.505 -36.930 -77.643 1.00 58.77 208 ILE B CA 1
ATOM 7946 C C . ILE D 1 209 ? -44.729 -37.348 -76.381 1.00 54.08 208 ILE B C 1
ATOM 7947 O O . ILE D 1 209 ? -43.506 -37.453 -76.414 1.00 53.19 208 ILE B O 1
ATOM 7952 N N . VAL D 1 210 ? -45.441 -37.586 -75.279 1.00 57.03 209 VAL B N 1
ATOM 7953 C CA . VAL D 1 210 ? -44.831 -38.137 -74.064 1.00 50.33 209 VAL B CA 1
ATOM 7954 C C . VAL D 1 210 ? -44.453 -39.600 -74.274 1.00 47.63 209 VAL B C 1
ATOM 7955 O O . VAL D 1 210 ? -43.467 -40.067 -73.713 1.00 52.90 209 VAL B O 1
ATOM 7959 N N . ARG D 1 211 ? -45.238 -40.314 -75.085 1.00 45.96 210 ARG B N 1
ATOM 7960 C CA . ARG D 1 211 ? -44.862 -41.651 -75.543 1.00 47.04 210 ARG B CA 1
ATOM 7961 C C . ARG D 1 211 ? -43.553 -41.585 -76.299 1.00 49.45 210 ARG B C 1
ATOM 7962 O O . ARG D 1 211 ? -42.760 -42.520 -76.236 1.00 46.68 210 ARG B O 1
ATOM 7970 N N . ASP D 1 212 ? -43.333 -40.481 -77.013 1.00 47.80 211 ASP B N 1
ATOM 7971 C CA . ASP D 1 212 ? -42.155 -40.351 -77.862 1.00 52.59 211 ASP B CA 1
ATOM 7972 C C . ASP D 1 212 ? -40.935 -39.868 -77.097 1.00 51.71 211 ASP B C 1
ATOM 7973 O O . ASP D 1 212 ? -39.820 -40.316 -77.365 1.00 53.05 211 ASP B O 1
ATOM 7978 N N . ILE D 1 213 ? -41.149 -38.951 -76.152 1.00 52.32 212 ILE B N 1
ATOM 7979 C CA . ILE D 1 213 ? -40.086 -38.527 -75.251 1.00 46.75 212 ILE B CA 1
ATOM 7980 C C . ILE D 1 213 ? -39.588 -39.784 -74.556 1.00 47.39 212 ILE B C 1
ATOM 7981 O O . ILE D 1 213 ? -38.378 -39.993 -74.416 1.00 54.21 212 ILE B O 1
ATOM 7986 N N . LYS D 1 214 ? -40.544 -40.625 -74.162 1.00 43.77 213 LYS B N 1
ATOM 7987 C CA . LYS D 1 214 ? -40.267 -41.876 -73.474 1.00 43.21 213 LYS B CA 1
ATOM 7988 C C . LYS D 1 214 ? -39.478 -42.863 -74.330 1.00 43.17 213 LYS B C 1
ATOM 7989 O O . LYS D 1 214 ? -38.369 -43.243 -73.971 1.00 50.05 213 LYS B O 1
ATOM 7995 N N . GLU D 1 215 ? -40.047 -43.266 -75.459 1.00 39.50 214 GLU B N 1
ATOM 7996 C CA . GLU D 1 215 ? -39.446 -44.294 -76.303 1.00 40.96 214 GLU B CA 1
ATOM 7997 C C . GLU D 1 215 ? -38.137 -43.876 -76.963 1.00 48.33 214 GLU B C 1
ATOM 7998 O O . GLU D 1 215 ? -37.266 -44.719 -77.209 1.00 51.39 214 GLU B O 1
ATOM 8004 N N . LYS D 1 216 ? -37.990 -42.586 -77.263 1.00 53.33 215 LYS B N 1
ATOM 8005 C CA . LYS D 1 216 ? -36.759 -42.118 -77.909 1.00 50.06 215 LYS B CA 1
ATOM 8006 C C . LYS D 1 216 ? -35.658 -41.746 -76.921 1.00 45.74 215 LYS B C 1
ATOM 8007 O O . LYS D 1 216 ? -34.476 -41.765 -77.286 1.00 47.40 215 LYS B O 1
ATOM 8013 N N . LEU D 1 217 ? -36.031 -41.420 -75.679 1.00 38.79 216 LEU B N 1
ATOM 8014 C CA . LEU D 1 217 ? -35.048 -40.908 -74.717 1.00 39.04 216 LEU B CA 1
ATOM 8015 C C . LEU D 1 217 ? -34.978 -41.555 -73.328 1.00 41.73 216 LEU B C 1
ATOM 8016 O O . LEU D 1 217 ? -34.172 -41.127 -72.496 1.00 43.14 216 LEU B O 1
ATOM 8021 N N . CYS D 1 218 ? -35.796 -42.576 -73.067 1.00 41.21 217 CYS B N 1
ATOM 8022 C CA . CYS D 1 218 ? -35.774 -43.232 -71.753 1.00 38.23 217 CYS B CA 1
ATOM 8023 C C . CYS D 1 218 ? -34.893 -44.471 -71.708 1.00 41.65 217 CYS B C 1
ATOM 8024 O O . CYS D 1 218 ? -34.674 -45.126 -72.726 1.00 46.02 217 CYS B O 1
ATOM 8027 N N . TYR D 1 219 ? -34.394 -44.794 -70.522 1.00 32.22 218 TYR B N 1
ATOM 8028 C CA . TYR D 1 219 ? -33.572 -45.989 -70.342 1.00 32.55 218 TYR B CA 1
ATOM 8029 C C . TYR D 1 219 ? -33.604 -46.488 -68.903 1.00 30.23 218 TYR B C 1
ATOM 8030 O O . TYR D 1 219 ? -33.984 -45.749 -67.988 1.00 28.23 218 TYR B O 1
ATOM 8039 N N . VAL D 1 220 ? -33.198 -47.741 -68.701 1.00 29.89 219 VAL B N 1
ATOM 8040 C CA . VAL D 1 220 ? -33.079 -48.270 -67.342 1.00 31.94 219 VAL B CA 1
ATOM 8041 C C . VAL D 1 220 ? -31.635 -48.201 -66.887 1.00 36.18 219 VAL B C 1
ATOM 8042 O O . VAL D 1 220 ? -30.716 -48.624 -67.603 1.00 31.95 219 VAL B O 1
ATOM 8046 N N . ALA D 1 221 ? -31.460 -47.638 -65.697 1.00 33.54 220 ALA B N 1
ATOM 8047 C CA . ALA D 1 221 ? -30.161 -47.533 -65.057 1.00 29.63 220 ALA B CA 1
ATOM 8048 C C . ALA D 1 221 ? -29.852 -48.880 -64.452 1.00 32.43 220 ALA B C 1
ATOM 8049 O O . ALA D 1 221 ? -30.768 -49.576 -64.018 1.00 33.19 220 ALA B O 1
ATOM 8051 N N . LEU D 1 222 ? -28.578 -49.249 -64.422 1.00 32.91 221 LEU B N 1
ATOM 8052 C CA . LEU D 1 222 ? -28.159 -50.439 -63.691 1.00 30.19 221 LEU B CA 1
ATOM 8053 C C . LEU D 1 222 ? -28.188 -50.202 -62.187 1.00 30.94 221 LEU B C 1
ATOM 8054 O O . LEU D 1 222 ? -28.749 -51.005 -61.436 1.00 29.92 221 LEU B O 1
ATOM 8059 N N . ASP D 1 223 ? -27.577 -49.099 -61.758 1.00 28.07 222 ASP B N 1
ATOM 8060 C CA . ASP D 1 223 ? -27.641 -48.684 -60.364 1.00 29.51 222 ASP B CA 1
ATOM 8061 C C . ASP D 1 223 ? -28.369 -47.360 -60.299 1.00 29.95 222 ASP B C 1
ATOM 8062 O O . ASP D 1 223 ? -27.905 -46.366 -60.856 1.00 31.75 222 ASP B O 1
ATOM 8067 N N . PHE D 1 224 ? -29.519 -47.348 -59.631 1.00 28.68 223 PHE B N 1
ATOM 8068 C CA . PHE D 1 224 ? -30.351 -46.156 -59.628 1.00 24.41 223 PHE B CA 1
ATOM 8069 C C . PHE D 1 224 ? -29.673 -45.018 -58.851 1.00 27.72 223 PHE B C 1
ATOM 8070 O O . PHE D 1 224 ? -29.314 -44.003 -59.451 1.00 28.95 223 PHE B O 1
ATOM 8078 N N . GLU D 1 225 ? -29.434 -45.217 -57.555 1.00 27.95 224 GLU B N 1
ATOM 8079 C CA . GLU D 1 225 ? -28.888 -44.167 -56.688 1.00 28.84 224 GLU B CA 1
ATOM 8080 C C . GLU D 1 225 ? -27.529 -43.586 -57.103 1.00 27.52 224 GLU B C 1
ATOM 8081 O O . GLU D 1 225 ? -27.136 -42.526 -56.619 1.00 29.03 224 GLU B O 1
ATOM 8087 N N . GLN D 1 226 ? -26.827 -44.269 -57.999 1.00 29.61 225 GLN B N 1
ATOM 8088 C CA . GLN D 1 226 ? -25.617 -43.710 -58.599 1.00 30.16 225 GLN B CA 1
ATOM 8089 C C . GLN D 1 226 ? -25.959 -42.782 -59.763 1.00 29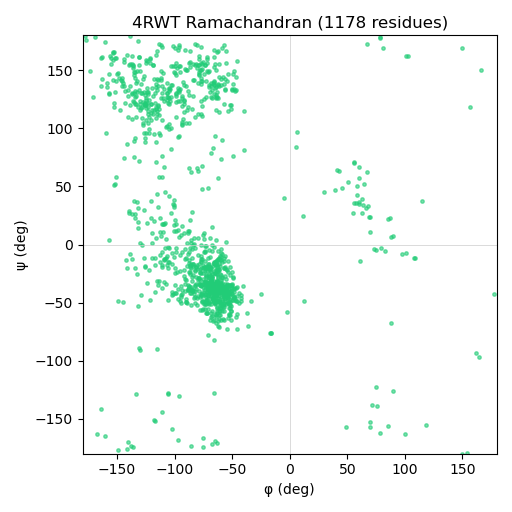.12 225 GLN B C 1
ATOM 8090 O O . GLN D 1 226 ? -25.484 -41.646 -59.808 1.00 28.85 225 GLN B O 1
ATOM 8096 N N . GLU D 1 227 ? -26.793 -43.273 -60.685 1.00 30.12 226 GLU B N 1
ATOM 8097 C CA . GLU D 1 227 ? -27.275 -42.507 -61.842 1.00 30.52 226 GLU B CA 1
ATOM 8098 C C . GLU D 1 227 ? -28.057 -41.279 -61.406 1.00 32.07 226 GLU B C 1
ATOM 8099 O O . GLU D 1 227 ? -27.997 -40.219 -62.032 1.00 30.18 226 GLU B O 1
ATOM 8105 N N . MET D 1 228 ? -28.790 -41.438 -60.316 1.00 32.12 227 MET B N 1
ATOM 8106 C CA . MET D 1 228 ? -29.356 -40.314 -59.614 1.00 26.59 227 MET B CA 1
ATOM 8107 C C . MET D 1 228 ? -28.258 -39.291 -59.349 1.00 26.92 227 MET B C 1
ATOM 8108 O O . MET D 1 228 ? -28.354 -38.167 -59.812 1.00 30.88 227 MET B O 1
ATOM 8113 N N . ALA D 1 229 ? -27.194 -39.697 -58.660 1.00 32.14 228 ALA B N 1
ATOM 8114 C CA . ALA D 1 229 ? -26.139 -38.761 -58.217 1.00 29.44 228 ALA B CA 1
ATOM 8115 C C . ALA D 1 229 ? -25.200 -38.292 -59.328 1.00 31.25 228 ALA B C 1
ATOM 8116 O O . ALA D 1 229 ? -24.657 -37.182 -59.263 1.00 30.81 228 ALA B O 1
ATOM 8118 N N . THR D 1 230 ? -25.003 -39.146 -60.330 1.00 31.75 229 THR B N 1
ATOM 8119 C CA . THR D 1 230 ? -24.279 -38.770 -61.538 1.00 30.23 229 THR B CA 1
ATOM 8120 C C . THR D 1 230 ? -24.939 -37.539 -62.118 1.00 29.52 229 THR B C 1
ATOM 8121 O O . THR D 1 230 ? -24.261 -36.591 -62.488 1.00 33.14 229 THR B O 1
ATOM 8125 N N . ALA D 1 231 ? -26.271 -37.570 -62.159 1.00 34.03 230 ALA B N 1
ATOM 8126 C CA . ALA D 1 231 ? -27.100 -36.505 -62.716 1.00 30.99 230 ALA B CA 1
ATOM 8127 C C . ALA D 1 231 ? -27.126 -35.242 -61.878 1.00 30.41 230 ALA B C 1
ATOM 8128 O O . ALA D 1 231 ? -27.233 -34.151 -62.419 1.00 40.99 230 ALA B O 1
ATOM 8130 N N . ALA D 1 232 ? -27.062 -35.380 -60.562 1.00 26.81 231 ALA B N 1
ATOM 8131 C CA . ALA D 1 232 ? -27.095 -34.213 -59.701 1.00 23.18 231 ALA B CA 1
ATOM 8132 C C . ALA D 1 232 ? -25.741 -33.548 -59.712 1.00 33.32 231 ALA B C 1
ATOM 8133 O O . ALA D 1 232 ? -25.603 -32.409 -59.265 1.00 40.85 231 ALA B O 1
ATOM 8135 N N . SER D 1 233 ? -24.745 -34.267 -60.229 1.00 36.16 232 SER B N 1
ATOM 8136 C CA . SER D 1 233 ? -23.347 -33.843 -60.140 1.00 31.74 232 SER B CA 1
ATOM 8137 C C . SER D 1 233 ? -22.861 -33.173 -61.416 1.00 30.50 232 SER B C 1
ATOM 8138 O O . SER D 1 233 ? -22.150 -32.187 -61.368 1.00 35.76 232 SER B O 1
ATOM 8141 N N . SER D 1 234 ? -23.242 -33.731 -62.553 1.00 32.28 233 SER B N 1
ATOM 8142 C CA . SER D 1 234 ? -22.870 -33.183 -63.833 1.00 30.92 233 SER B CA 1
ATOM 8143 C C . SER D 1 234 ? -24.056 -33.317 -64.769 1.00 36.21 233 SER B C 1
ATOM 8144 O O . SER D 1 234 ? -25.119 -33.770 -64.364 1.00 39.07 233 SER B O 1
ATOM 8147 N N . SER D 1 235 ? -23.864 -32.937 -66.031 1.00 39.88 234 SER B N 1
ATOM 8148 C CA . SER D 1 235 ? -24.969 -32.922 -66.975 1.00 40.34 234 SER B CA 1
ATOM 8149 C C . SER D 1 235 ? -24.766 -33.823 -68.185 1.00 35.70 234 SER B C 1
ATOM 8150 O O . SER D 1 235 ? -25.394 -33.603 -69.222 1.00 36.43 234 SER B O 1
ATOM 8153 N N . SER D 1 236 ? -23.910 -34.836 -68.052 1.00 32.13 235 SER B N 1
ATOM 8154 C CA . SER D 1 236 ? -23.671 -35.791 -69.141 1.00 31.80 235 SER B CA 1
ATOM 8155 C C . SER D 1 236 ? -24.902 -36.615 -69.471 1.00 37.29 235 SER B C 1
ATOM 8156 O O . SER D 1 236 ? -24.974 -37.228 -70.536 1.00 34.80 235 SER B O 1
ATOM 8159 N N . LEU D 1 237 ? -25.864 -36.595 -68.549 1.00 35.09 236 LEU B N 1
ATOM 8160 C CA . LEU D 1 237 ? -27.115 -37.350 -68.631 1.00 31.84 236 LEU B CA 1
ATOM 8161 C C . LEU D 1 237 ? -28.265 -36.627 -69.348 1.00 33.73 236 LEU B C 1
ATOM 8162 O O . LEU D 1 237 ? -29.315 -37.225 -69.602 1.00 42.16 236 LEU B O 1
ATOM 8167 N N . GLU D 1 238 ? -28.074 -35.348 -69.660 1.00 32.56 237 GLU B N 1
ATOM 8168 C CA . GLU D 1 238 ? -29.129 -34.543 -70.257 1.00 34.98 237 GLU B CA 1
ATOM 8169 C C . GLU D 1 238 ? -29.272 -34.890 -71.737 1.00 38.50 237 GLU B C 1
ATOM 8170 O O . GLU D 1 238 ? -28.306 -35.319 -72.364 1.00 40.60 237 GLU B O 1
ATOM 8176 N N . LYS D 1 239 ? -30.494 -34.750 -72.264 1.00 38.67 238 LYS B N 1
ATOM 8177 C CA . LYS D 1 239 ? -30.768 -34.790 -73.717 1.00 43.79 238 LYS B CA 1
ATOM 8178 C C . LYS D 1 239 ? -31.916 -33.841 -74.079 1.00 40.67 238 LYS B C 1
ATOM 8179 O O . LYS D 1 239 ? -32.881 -33.691 -73.324 1.00 37.97 238 LYS B O 1
ATOM 8185 N N . SER D 1 240 ? -31.800 -33.210 -75.241 1.00 39.70 239 SER B N 1
ATOM 8186 C CA . SER D 1 240 ? -32.802 -32.266 -75.716 1.00 43.05 239 SER B CA 1
ATOM 8187 C C . SER D 1 240 ? -33.833 -32.979 -76.558 1.00 52.35 239 SER B C 1
ATOM 8188 O O . SER D 1 240 ? -33.516 -33.973 -77.218 1.00 56.06 239 SER B O 1
ATOM 8191 N N . TYR D 1 241 ? -35.059 -32.456 -76.556 1.00 50.36 240 TYR B N 1
ATOM 8192 C CA . TYR D 1 241 ? -36.115 -32.993 -77.412 1.00 53.69 240 TYR B CA 1
ATOM 8193 C C . TYR D 1 241 ? -36.898 -31.894 -78.123 1.00 56.55 240 TYR B C 1
ATOM 8194 O O . TYR D 1 241 ? -37.415 -30.975 -77.476 1.00 50.14 240 TYR B O 1
ATOM 8203 N N . GLU D 1 242 ? -36.988 -32.004 -79.451 1.00 57.37 241 GLU B N 1
ATOM 8204 C CA . GLU D 1 242 ? -37.732 -31.035 -80.268 1.00 61.85 241 GLU B CA 1
ATOM 8205 C C . GLU D 1 242 ? -39.234 -31.351 -80.347 1.00 59.98 241 GLU B C 1
ATOM 8206 O O . GLU D 1 242 ? -39.630 -32.390 -80.875 1.00 63.24 241 GLU B O 1
ATOM 8212 N N . LEU D 1 243 ? -40.067 -30.455 -79.825 1.00 65.01 242 LEU B N 1
ATOM 8213 C CA . LEU D 1 243 ? -41.512 -30.571 -79.999 1.00 68.48 242 LEU B CA 1
ATOM 8214 C C . LEU D 1 243 ? -41.835 -30.106 -81.424 1.00 74.46 242 LEU B C 1
ATOM 8215 O O . LEU D 1 243 ? -40.949 -29.569 -82.099 1.00 78.97 242 LEU B O 1
ATOM 8220 N N . PRO D 1 244 ? -43.086 -30.304 -81.902 1.00 69.65 243 PRO B N 1
ATOM 8221 C CA . PRO D 1 244 ? -43.367 -29.927 -83.299 1.00 66.84 243 PRO B CA 1
ATOM 8222 C C . PRO D 1 244 ? -43.457 -28.412 -83.511 1.00 71.08 243 PRO B C 1
ATOM 8223 O O . PRO D 1 244 ? -43.096 -27.926 -84.585 1.00 70.58 243 PRO B O 1
ATOM 8227 N N . ASP D 1 245 ? -43.920 -27.683 -82.491 1.00 65.80 244 ASP B N 1
ATOM 8228 C CA . ASP D 1 245 ? -43.993 -26.218 -82.533 1.00 67.69 244 ASP B CA 1
ATOM 8229 C C . ASP D 1 245 ? -42.605 -25.557 -82.589 1.00 69.48 244 ASP B C 1
ATOM 8230 O O . ASP D 1 245 ? -42.483 -24.373 -82.917 1.00 55.09 244 ASP B O 1
ATOM 8235 N N . GLY D 1 246 ? -41.571 -26.330 -82.261 1.00 68.72 245 GLY B N 1
ATOM 8236 C CA . GLY D 1 246 ? -40.190 -25.873 -82.376 1.00 67.42 245 GLY B CA 1
ATOM 8237 C C . GLY D 1 246 ? -39.498 -25.596 -81.055 1.00 61.64 245 GLY B C 1
ATOM 8238 O O . GLY D 1 246 ? -38.278 -25.405 -81.024 1.00 61.89 245 GLY B O 1
ATOM 8239 N N . GLN D 1 247 ? -40.267 -25.557 -79.965 1.00 58.95 246 GLN B N 1
ATOM 8240 C CA . GLN D 1 247 ? -39.678 -25.386 -78.636 1.00 51.15 246 GLN B CA 1
ATOM 8241 C C . GLN D 1 247 ? -39.069 -26.700 -78.161 1.00 57.00 246 GLN B C 1
ATOM 8242 O O . GLN D 1 247 ? -39.780 -27.676 -77.913 1.00 68.29 246 GLN B O 1
ATOM 8248 N N . VAL D 1 248 ? -37.746 -26.714 -78.052 1.00 50.11 247 VAL B N 1
ATOM 8249 C CA . VAL D 1 248 ? -37.004 -27.872 -77.570 1.00 47.76 247 VAL B CA 1
ATOM 8250 C C . VAL D 1 248 ? -37.006 -27.870 -76.038 1.00 47.50 247 VAL B C 1
ATOM 8251 O O . VAL D 1 248 ? -36.918 -26.807 -75.426 1.00 46.48 247 VAL B O 1
ATOM 8255 N N . ILE D 1 249 ? -37.135 -29.051 -75.426 1.00 53.89 248 ILE B N 1
ATOM 8256 C CA . ILE D 1 249 ? -37.078 -29.212 -73.957 1.00 55.61 248 ILE B CA 1
ATOM 8257 C C . ILE D 1 249 ? -35.955 -30.174 -73.566 1.00 49.06 248 ILE B C 1
ATOM 8258 O O . ILE D 1 249 ? -35.546 -31.021 -74.370 1.00 45.72 248 ILE B O 1
ATOM 8263 N N . THR D 1 250 ? -35.466 -30.057 -72.332 1.00 46.09 249 THR B N 1
ATOM 8264 C CA . THR D 1 250 ? -34.397 -30.942 -71.868 1.00 42.38 249 THR B CA 1
ATOM 8265 C C . THR D 1 250 ? -34.742 -31.725 -70.611 1.00 38.18 249 THR B C 1
ATOM 8266 O O . THR D 1 250 ? -34.971 -31.156 -69.543 1.00 38.31 249 THR B O 1
ATOM 8270 N N . ILE D 1 251 ? -34.751 -33.043 -70.757 1.00 33.29 250 ILE B N 1
ATOM 8271 C CA . ILE D 1 251 ? -34.896 -33.953 -69.631 1.00 29.16 250 ILE B CA 1
ATOM 8272 C C . ILE D 1 251 ? -33.537 -34.493 -69.214 1.00 31.46 250 ILE B C 1
ATOM 8273 O O . ILE D 1 251 ? -32.602 -34.571 -70.027 1.00 30.97 250 ILE B O 1
ATOM 8278 N N . GLY D 1 252 ? -33.438 -34.871 -67.944 1.00 24.03 251 GLY B N 1
ATOM 8279 C CA . GLY D 1 252 ? -32.194 -35.396 -67.394 1.00 27.27 251 GLY B CA 1
ATOM 8280 C C . GLY D 1 252 ? -32.427 -36.675 -66.629 1.00 26.24 251 GLY B C 1
ATOM 8281 O O . GLY D 1 252 ? -32.352 -37.755 -67.199 1.00 27.14 251 GLY B O 1
ATOM 8282 N N . ASN D 1 253 ? -32.718 -36.543 -65.337 1.00 21.68 252 ASN B N 1
ATOM 8283 C CA . ASN D 1 253 ? -32.928 -37.695 -64.458 1.00 22.62 252 ASN B CA 1
ATOM 8284 C C . ASN D 1 253 ? -34.266 -38.390 -64.711 1.00 26.74 252 ASN B C 1
ATOM 8285 O O . ASN D 1 253 ? -34.550 -39.433 -64.117 1.00 23.54 252 ASN B O 1
ATOM 8290 N N . GLU D 1 254 ? -35.082 -37.790 -65.586 1.00 30.60 253 GLU B N 1
ATOM 8291 C CA . GLU D 1 254 ? -36.388 -38.341 -65.980 1.00 26.53 253 GLU B CA 1
ATOM 8292 C C . GLU D 1 254 ? -36.243 -39.433 -67.030 1.00 26.32 253 GLU B C 1
ATOM 8293 O O . GLU D 1 254 ? -37.155 -40.245 -67.212 1.00 29.75 253 GLU B O 1
ATOM 8299 N N . ARG D 1 255 ? -35.119 -39.442 -67.741 1.00 23.45 254 ARG B N 1
ATOM 8300 C CA . ARG D 1 255 ? -34.880 -40.480 -68.730 1.00 25.42 254 ARG B CA 1
ATOM 8301 C C . ARG D 1 255 ? -34.877 -41.858 -68.076 1.00 28.74 254 ARG B C 1
ATOM 8302 O O . ARG D 1 255 ? -35.324 -42.824 -68.685 1.00 34.28 254 ARG B O 1
ATOM 8310 N N . PHE D 1 256 ? -34.400 -41.941 -66.832 1.00 24.33 255 PHE B N 1
ATOM 8311 C CA . PHE D 1 256 ? -34.380 -43.215 -66.094 1.00 26.59 255 PHE B CA 1
ATOM 8312 C C . PHE D 1 256 ? -35.351 -43.294 -64.908 1.00 24.73 255 PHE B C 1
ATOM 8313 O O . PHE D 1 256 ? -35.694 -44.387 -64.446 1.00 25.87 255 PHE B O 1
ATOM 8321 N N . ARG D 1 257 ? -35.805 -42.145 -64.424 1.00 27.53 256 ARG B N 1
ATOM 8322 C CA . ARG D 1 257 ? -36.778 -42.140 -63.339 1.00 27.29 256 ARG B CA 1
ATOM 8323 C C . ARG D 1 257 ? -38.135 -42.653 -63.814 1.00 29.35 256 ARG B C 1
ATOM 8324 O O . ARG D 1 257 ? -38.981 -43.079 -63.009 1.00 29.36 256 ARG B O 1
ATOM 8332 N N . CYS D 1 258 ? -38.343 -42.620 -65.124 1.00 29.31 257 CYS B N 1
ATOM 8333 C CA . CYS D 1 258 ? -39.554 -43.187 -65.695 1.00 29.84 257 CYS B CA 1
ATOM 8334 C C . CYS D 1 258 ? -39.560 -44.740 -65.645 1.00 26.29 257 CYS B C 1
ATOM 8335 O O . CYS D 1 258 ? -40.457 -45.321 -65.038 1.00 29.81 257 CYS B O 1
ATOM 8338 N N . PRO D 1 259 ? -38.569 -45.412 -66.263 1.00 23.08 258 PRO B N 1
ATOM 8339 C CA . PRO D 1 259 ? -38.572 -46.864 -66.155 1.00 21.99 258 PRO B CA 1
ATOM 8340 C C . PRO D 1 259 ? -38.266 -47.453 -64.768 1.00 25.29 258 PRO B C 1
ATOM 8341 O O . PRO D 1 259 ? -38.470 -48.654 -64.562 1.00 27.86 258 PRO B O 1
ATOM 8345 N N . GLU D 1 260 ? -37.803 -46.645 -63.820 1.00 23.75 259 GLU B N 1
ATOM 8346 C CA . GLU D 1 260 ? -37.585 -47.171 -62.464 1.00 23.65 259 GLU B CA 1
ATOM 8347 C C . GLU D 1 260 ? -38.901 -47.627 -61.855 1.00 26.88 259 GLU B C 1
ATOM 8348 O O . GLU D 1 260 ? -38.926 -48.312 -60.837 1.00 30.20 259 GLU B O 1
ATOM 8354 N N . ALA D 1 261 ? -39.999 -47.244 -62.491 1.00 26.57 260 ALA B N 1
ATOM 8355 C CA . ALA D 1 261 ? -41.302 -47.673 -62.038 1.00 31.20 260 ALA B CA 1
ATOM 8356 C C . ALA D 1 261 ? -41.416 -49.192 -62.130 1.00 25.23 260 ALA B C 1
ATOM 8357 O O . ALA D 1 261 ? -41.858 -49.831 -61.180 1.00 27.30 260 ALA B O 1
ATOM 8359 N N . LEU D 1 262 ? -40.985 -49.752 -63.261 1.00 22.10 261 LEU B N 1
ATOM 8360 C CA . LEU D 1 262 ? -40.926 -51.201 -63.477 1.00 19.56 261 LEU B CA 1
ATOM 8361 C C . LEU D 1 262 ? -40.215 -51.952 -62.349 1.00 24.17 261 LEU B C 1
ATOM 8362 O O . LEU D 1 262 ? -40.619 -53.052 -61.976 1.00 23.79 261 LEU B O 1
ATOM 8367 N N . PHE D 1 263 ? -39.158 -51.350 -61.809 1.00 27.56 262 PHE B N 1
ATOM 8368 C CA . PHE D 1 263 ? -38.369 -51.984 -60.763 1.00 23.10 262 PHE B CA 1
ATOM 8369 C C . PHE D 1 263 ? -38.755 -51.507 -59.380 1.00 28.32 262 PHE B C 1
ATOM 8370 O O . PHE D 1 263 ? -38.528 -52.204 -58.402 1.00 35.94 262 PHE B O 1
ATOM 8378 N N . GLN D 1 264 ? -39.329 -50.317 -59.292 1.00 26.59 263 GLN B N 1
ATOM 8379 C CA . GLN D 1 264 ? -39.882 -49.835 -58.032 1.00 29.38 263 GLN B CA 1
ATOM 8380 C C . GLN D 1 264 ? -41.268 -49.231 -58.277 1.00 29.72 263 GLN B C 1
ATOM 8381 O O . GLN D 1 264 ? -41.382 -48.049 -58.599 1.00 30.85 263 GLN B O 1
ATOM 8387 N N . PRO D 1 265 ? -42.328 -50.056 -58.157 1.00 27.98 264 PRO B N 1
ATOM 8388 C CA . PRO D 1 265 ? -43.682 -49.589 -58.420 1.00 28.03 264 PRO B CA 1
ATOM 8389 C C . PRO D 1 265 ? -44.178 -48.533 -57.419 1.00 31.04 264 PRO B C 1
ATOM 8390 O O . PRO D 1 265 ? -45.148 -47.827 -57.706 1.00 29.60 264 PRO B O 1
ATOM 8394 N N . SER D 1 266 ? -43.517 -48.415 -56.264 1.00 31.90 265 SER B N 1
ATOM 8395 C CA . SER D 1 266 ? -43.918 -47.426 -55.243 1.00 33.11 265 SER B CA 1
ATOM 8396 C C . SER D 1 266 ? -43.780 -45.978 -55.728 1.00 27.77 265 SER B C 1
ATOM 8397 O O . SER D 1 266 ? -44.431 -45.079 -55.209 1.00 30.57 265 SER B O 1
ATOM 8400 N N . PHE D 1 267 ? -42.938 -45.767 -56.728 1.00 26.15 266 PHE B N 1
ATOM 8401 C CA . PHE D 1 267 ? -42.867 -44.498 -57.433 1.00 27.19 266 PHE B CA 1
ATOM 8402 C C . PHE D 1 267 ? -44.223 -44.102 -57.981 1.00 31.92 266 PHE B C 1
ATOM 8403 O O . PHE D 1 267 ? -44.457 -42.931 -58.277 1.00 29.98 266 PHE B O 1
ATOM 8411 N N . LEU D 1 268 ? -45.096 -45.093 -58.135 1.00 28.40 267 LEU B N 1
ATOM 8412 C CA . LEU D 1 268 ? -46.447 -44.879 -58.611 1.00 20.88 267 LEU B CA 1
ATOM 8413 C C . LEU D 1 268 ? -47.419 -45.180 -57.474 1.00 24.63 267 LEU B C 1
ATOM 8414 O O . LEU D 1 268 ? -48.593 -45.478 -57.703 1.00 25.46 267 LEU B O 1
ATOM 8419 N N . GLY D 1 269 ? -46.919 -45.106 -56.244 1.00 24.13 268 GLY B N 1
ATOM 8420 C CA . GLY D 1 269 ? -47.729 -45.373 -55.069 1.00 23.33 268 GLY B CA 1
ATOM 8421 C C . GLY D 1 269 ? -48.306 -46.773 -55.059 1.00 30.56 268 GLY B C 1
ATOM 8422 O O . GLY D 1 269 ? -49.435 -46.980 -54.619 1.00 33.00 268 GLY B O 1
ATOM 8423 N N . MET D 1 270 ? -47.525 -47.734 -55.545 1.00 31.68 269 MET B N 1
ATOM 8424 C CA . MET D 1 270 ? -47.939 -49.133 -55.524 1.00 30.47 269 MET B CA 1
ATOM 8425 C C . MET D 1 270 ? -47.195 -49.952 -54.477 1.00 34.28 269 MET B C 1
ATOM 8426 O O . MET D 1 270 ? -45.989 -49.795 -54.281 1.00 42.22 269 MET B O 1
ATOM 8431 N N . GLU D 1 271 ? -47.938 -50.826 -53.809 1.00 30.26 270 GLU B N 1
ATOM 8432 C CA . GLU D 1 271 ? -47.380 -51.707 -52.797 1.00 25.62 270 GLU B CA 1
ATOM 8433 C C . GLU D 1 271 ? -46.896 -53.005 -53.457 1.00 28.04 270 GLU B C 1
ATOM 8434 O O . GLU D 1 271 ? -46.400 -53.897 -52.781 1.00 39.15 270 GLU B O 1
ATOM 8440 N N . ALA D 1 272 ? -47.032 -53.098 -54.780 1.00 22.70 271 ALA B N 1
ATOM 8441 C CA . ALA D 1 272 ? -46.542 -54.252 -55.547 1.00 28.45 271 ALA B CA 1
ATOM 8442 C C . ALA D 1 272 ? -45.036 -54.205 -55.763 1.00 30.98 271 ALA B C 1
ATOM 8443 O O . ALA D 1 272 ? -44.461 -53.125 -55.868 1.00 28.74 271 ALA B O 1
ATOM 8445 N N . CYS D 1 273 ? -44.397 -55.364 -55.877 1.00 29.10 272 CYS B N 1
ATOM 8446 C CA . CYS D 1 273 ? -42.953 -55.389 -56.131 1.00 27.54 272 CYS B CA 1
ATOM 8447 C C . CYS D 1 273 ? -42.572 -55.337 -57.615 1.00 26.29 272 CYS B C 1
ATOM 8448 O O . CYS D 1 273 ? -43.355 -55.712 -58.490 1.00 26.23 272 CYS B O 1
ATOM 8451 N N . GLY D 1 274 ? -41.348 -54.875 -57.871 1.00 26.53 273 GLY B N 1
ATOM 8452 C CA . GLY D 1 274 ? -40.823 -54.649 -59.222 1.00 22.93 273 GLY B CA 1
ATOM 8453 C C . GLY D 1 274 ? -40.778 -55.847 -60.155 1.00 25.54 273 GLY B C 1
ATOM 8454 O O . GLY D 1 274 ? -40.977 -56.986 -59.741 1.00 30.48 273 GLY B O 1
ATOM 8455 N N . ILE D 1 275 ? -40.512 -55.593 -61.431 1.00 24.02 274 ILE B N 1
ATOM 8456 C CA . ILE D 1 275 ? -40.526 -56.674 -62.418 1.00 22.84 274 ILE B CA 1
ATOM 8457 C C . ILE D 1 275 ? -39.418 -57.674 -62.179 1.00 28.78 274 ILE B C 1
ATOM 8458 O O . ILE D 1 275 ? -39.486 -58.793 -62.676 1.00 35.35 274 ILE B O 1
ATOM 8463 N N . HIS D 1 276 ? -38.411 -57.273 -61.413 1.00 27.97 275 HIS B N 1
ATOM 8464 C CA . HIS D 1 276 ? -37.258 -58.137 -61.155 1.00 32.27 275 HIS B CA 1
ATOM 8465 C C . HIS D 1 276 ? -37.618 -59.215 -60.142 1.00 27.99 275 HIS B C 1
ATOM 8466 O O . HIS D 1 276 ? -37.261 -60.377 -60.291 1.00 26.44 275 HIS B O 1
ATOM 8473 N N . GLU D 1 277 ? -38.351 -58.812 -59.123 1.00 25.21 276 GLU B N 1
ATOM 8474 C CA . GLU D 1 277 ? -38.809 -59.721 -58.101 1.00 27.53 276 GLU B CA 1
ATOM 8475 C C . GLU D 1 277 ? -40.022 -60.551 -58.579 1.00 35.63 276 GLU B C 1
ATOM 8476 O O . GLU D 1 277 ? -40.155 -61.731 -58.223 1.00 31.39 276 GLU B O 1
ATOM 8482 N N . THR D 1 278 ? -40.889 -59.932 -59.389 1.00 30.70 277 THR B N 1
ATOM 8483 C CA . THR D 1 278 ? -42.040 -60.622 -59.963 1.00 27.16 277 THR B CA 1
ATOM 8484 C C . THR D 1 278 ? -41.556 -61.769 -60.863 1.00 28.11 277 THR B C 1
ATOM 8485 O O . THR D 1 278 ? -42.284 -62.722 -61.074 1.00 33.40 277 THR B O 1
ATOM 8489 N N . THR D 1 279 ? -40.323 -61.696 -61.362 1.00 28.97 278 THR B N 1
ATOM 8490 C CA . THR D 1 279 ? -39.765 -62.785 -62.179 1.00 28.10 278 THR B CA 1
ATOM 8491 C C . THR D 1 279 ? -39.087 -63.886 -61.361 1.00 33.46 278 THR B C 1
ATOM 8492 O O . THR D 1 279 ? -39.182 -65.063 -61.705 1.00 31.74 278 THR B O 1
ATOM 8496 N N . TYR D 1 280 ? -38.384 -63.496 -60.298 1.00 31.73 279 TYR B N 1
ATOM 8497 C CA . TYR D 1 280 ? -37.735 -64.453 -59.393 1.00 26.82 279 TYR B CA 1
ATOM 8498 C C . TYR D 1 280 ? -38.769 -65.186 -58.545 1.00 29.24 279 TYR B C 1
ATOM 8499 O O . TYR D 1 280 ? -38.734 -66.412 -58.443 1.00 31.76 279 TYR B O 1
ATOM 8508 N N . ASN D 1 281 ? -39.692 -64.430 -57.956 1.00 29.34 280 ASN B N 1
ATOM 8509 C CA . ASN D 1 281 ? -40.796 -65.003 -57.200 1.00 31.75 280 ASN B CA 1
ATOM 8510 C C . ASN D 1 281 ? -41.599 -66.055 -57.965 1.00 29.83 280 ASN B C 1
ATOM 8511 O O . ASN D 1 281 ? -42.066 -67.030 -57.372 1.00 31.11 280 ASN B O 1
ATOM 8516 N N . SER D 1 282 ? -41.765 -65.859 -59.269 1.00 29.79 281 SER B N 1
ATOM 8517 C CA . SER D 1 282 ? -42.441 -66.847 -60.100 1.00 31.36 281 SER B CA 1
ATOM 8518 C C . SER D 1 282 ? -41.645 -68.134 -60.149 1.00 31.17 281 SER B C 1
ATOM 8519 O O . SER D 1 282 ? -42.186 -69.205 -59.909 1.00 36.38 281 SER B O 1
ATOM 8522 N N . ILE D 1 283 ? -40.353 -68.015 -60.445 1.00 31.12 282 ILE B N 1
ATOM 8523 C CA . ILE D 1 283 ? -39.445 -69.162 -60.558 1.00 30.62 282 ILE B CA 1
ATOM 8524 C C . ILE D 1 283 ? -39.480 -70.022 -59.295 1.00 31.20 282 ILE B C 1
ATOM 8525 O O . ILE D 1 283 ? -39.377 -71.240 -59.370 1.00 32.61 282 ILE B O 1
ATOM 8530 N N . MET D 1 284 ? -39.658 -69.379 -58.145 1.00 32.27 283 MET B N 1
ATOM 8531 C CA . MET D 1 284 ? -39.647 -70.061 -56.856 1.00 33.55 283 MET B CA 1
ATOM 8532 C C . MET D 1 284 ? -40.833 -70.987 -56.630 1.00 34.83 283 MET B C 1
ATOM 8533 O O . MET D 1 284 ? -40.714 -71.974 -55.901 1.00 36.32 283 MET B O 1
ATOM 8538 N N . LYS D 1 285 ? -41.978 -70.671 -57.233 1.00 40.38 284 LYS B N 1
ATOM 8539 C CA . LYS D 1 285 ? -43.143 -71.559 -57.135 1.00 34.95 284 LYS B CA 1
ATOM 8540 C C . LYS D 1 285 ? -43.101 -72.598 -58.243 1.00 33.68 284 LYS B C 1
ATOM 8541 O O . LYS D 1 285 ? -44.069 -73.319 -58.478 1.00 34.83 284 LYS B O 1
ATOM 8547 N N . CYS D 1 286 ? -41.959 -72.666 -58.915 1.00 34.04 285 CYS B N 1
ATOM 8548 C CA . CYS D 1 286 ? -41.707 -73.702 -59.895 1.00 38.94 285 CYS B CA 1
ATOM 8549 C C . CYS D 1 286 ? -40.921 -74.865 -59.294 1.00 40.95 285 CYS B C 1
ATOM 8550 O O . CYS D 1 286 ? -40.425 -74.794 -58.159 1.00 38.48 285 CYS B O 1
ATOM 8553 N N . ASP D 1 287 ? -40.824 -75.942 -60.066 1.00 43.56 286 ASP B N 1
ATOM 8554 C CA . ASP D 1 287 ? -40.125 -77.141 -59.623 1.00 44.61 286 ASP B CA 1
ATOM 8555 C C . ASP D 1 287 ? -38.639 -76.899 -59.439 1.00 45.37 286 ASP B C 1
ATOM 8556 O O . ASP D 1 287 ? -37.980 -76.265 -60.266 1.00 44.79 286 ASP B O 1
ATOM 8561 N N . VAL D 1 288 ? -38.121 -77.449 -58.356 1.00 45.76 287 VAL B N 1
ATOM 8562 C CA . VAL D 1 288 ? -36.717 -77.345 -58.029 1.00 42.97 287 VAL B CA 1
ATOM 8563 C C . VAL D 1 288 ? -35.793 -77.939 -59.106 1.00 43.92 287 VAL B C 1
ATOM 8564 O O . VAL D 1 288 ? -34.585 -77.695 -59.088 1.00 52.32 287 VAL B O 1
ATOM 8568 N N . ASP D 1 289 ? -36.354 -78.700 -60.048 1.00 46.41 288 ASP B N 1
ATOM 8569 C CA . ASP D 1 289 ? -35.556 -79.338 -61.109 1.00 46.68 288 ASP B CA 1
ATOM 8570 C C . ASP D 1 289 ? -35.599 -78.553 -62.416 1.00 47.57 288 ASP B C 1
ATOM 8571 O O . ASP D 1 289 ? -34.957 -78.937 -63.394 1.00 39.50 288 ASP B O 1
ATOM 8576 N N . ILE D 1 290 ? -36.373 -77.471 -62.438 1.00 44.66 289 ILE B N 1
ATOM 8577 C CA . ILE D 1 290 ? -36.399 -76.595 -63.608 1.00 37.73 289 ILE B CA 1
ATOM 8578 C C . ILE D 1 290 ? -35.979 -75.163 -63.324 1.00 34.91 289 ILE B C 1
ATOM 8579 O O . ILE D 1 290 ? -35.732 -74.405 -64.258 1.00 37.57 289 ILE B O 1
ATOM 8584 N N . ARG D 1 291 ? -35.873 -74.790 -62.052 1.00 34.20 290 ARG B N 1
ATOM 8585 C CA . ARG D 1 291 ? -35.487 -73.424 -61.704 1.00 28.95 290 ARG B CA 1
ATOM 8586 C C . ARG D 1 291 ? -34.207 -73.021 -62.408 1.00 33.95 290 ARG B C 1
ATOM 8587 O O . ARG D 1 291 ? -34.106 -71.907 -62.923 1.00 35.61 290 ARG B O 1
ATOM 8595 N N . GLU D 1 292 ? -33.251 -73.947 -62.457 1.00 30.81 291 GLU B N 1
ATOM 8596 C CA . GLU D 1 292 ? -31.947 -73.697 -63.071 1.00 33.33 291 GLU B CA 1
ATOM 8597 C C . GLU D 1 292 ? -32.031 -73.323 -64.561 1.00 32.17 291 GLU B C 1
ATOM 8598 O O . GLU D 1 292 ? -31.293 -72.456 -65.036 1.00 38.25 291 GLU B O 1
ATOM 8604 N N . ASP D 1 293 ? -32.931 -73.978 -65.285 1.00 34.41 292 ASP B N 1
ATOM 8605 C CA . ASP D 1 293 ? -33.157 -73.681 -66.699 1.00 33.08 292 ASP B CA 1
ATOM 8606 C C . ASP D 1 293 ? -34.114 -72.506 -66.869 1.00 32.14 292 ASP B C 1
ATOM 8607 O O . ASP D 1 293 ? -34.202 -71.911 -67.949 1.00 33.89 292 ASP B O 1
ATOM 8612 N N . LEU D 1 294 ? -34.835 -72.175 -65.804 1.00 28.33 293 LEU B N 1
ATOM 8613 C CA . LEU D 1 294 ? -35.669 -70.984 -65.823 1.00 33.40 293 LEU B CA 1
ATOM 8614 C C . LEU D 1 294 ? -34.788 -69.725 -65.750 1.00 33.52 293 LEU B C 1
ATOM 8615 O O . LEU D 1 294 ? -34.906 -68.800 -66.574 1.00 27.22 293 LEU B O 1
ATOM 8620 N N . TYR D 1 295 ? -33.892 -69.723 -64.766 1.00 29.75 294 TYR B N 1
ATOM 8621 C CA . TYR D 1 295 ? -32.986 -68.617 -64.524 1.00 26.92 294 TYR B CA 1
ATOM 8622 C C . TYR D 1 295 ? -32.169 -68.259 -65.741 1.00 27.25 294 TYR B C 1
ATOM 8623 O O . TYR D 1 295 ? -31.862 -67.087 -65.965 1.00 27.10 294 TYR B O 1
ATOM 8632 N N . ALA D 1 296 ? -31.808 -69.279 -66.512 1.00 27.30 295 ALA B N 1
ATOM 8633 C CA . ALA D 1 296 ? -30.890 -69.121 -67.619 1.00 28.07 295 ALA B CA 1
ATOM 8634 C C . ALA D 1 296 ? -31.651 -68.959 -68.897 1.00 27.71 295 ALA B C 1
ATOM 8635 O O . ALA D 1 296 ? -31.063 -68.938 -69.974 1.00 29.63 295 ALA B O 1
ATOM 8637 N N . ASN D 1 297 ? -32.968 -68.853 -68.781 1.00 30.71 296 ASN B N 1
ATOM 8638 C CA . ASN D 1 297 ? -33.806 -68.682 -69.954 1.00 35.26 296 ASN B CA 1
ATOM 8639 C C . ASN D 1 297 ? -34.919 -67.643 -69.787 1.00 33.89 296 ASN B C 1
ATOM 8640 O O . ASN D 1 297 ? -35.950 -67.723 -70.467 1.00 30.25 296 ASN B O 1
ATOM 8645 N N . THR D 1 298 ? -34.711 -66.675 -68.894 1.00 26.55 297 THR B N 1
ATOM 8646 C CA . THR D 1 298 ? -35.622 -65.556 -68.773 1.00 26.68 297 THR B CA 1
ATOM 8647 C C . THR D 1 298 ? -35.619 -64.802 -70.096 1.00 35.29 297 THR B C 1
ATOM 8648 O O . THR D 1 298 ? -34.564 -64.431 -70.612 1.00 38.50 297 THR B O 1
ATOM 8652 N N . VAL D 1 299 ? -36.811 -64.614 -70.655 1.00 33.13 298 VAL B N 1
ATOM 8653 C CA . VAL D 1 299 ? -36.965 -64.047 -71.982 1.00 32.53 298 VAL B CA 1
ATOM 8654 C C . VAL D 1 299 ? -37.846 -62.823 -71.910 1.00 34.80 298 VAL B C 1
ATOM 8655 O O . VAL D 1 299 ? -38.914 -62.849 -71.314 1.00 36.41 298 VAL B O 1
ATOM 8659 N N . LEU D 1 300 ? -37.381 -61.748 -72.528 1.00 36.35 299 LEU B N 1
ATOM 8660 C CA . LEU D 1 300 ? -38.119 -60.502 -72.540 1.00 31.05 299 LEU B CA 1
ATOM 8661 C C . LEU D 1 300 ? -39.002 -60.409 -73.773 1.00 35.76 299 LEU B C 1
ATOM 8662 O O . LEU D 1 300 ? -38.609 -60.808 -74.872 1.00 37.62 299 LEU B O 1
ATOM 8667 N N . SER D 1 301 ? -40.203 -59.887 -73.573 1.00 36.05 300 SER B N 1
ATOM 8668 C CA . SER D 1 301 ? -41.210 -59.848 -74.622 1.00 31.96 300 SER B CA 1
ATOM 8669 C C . SER D 1 301 ? -42.155 -58.704 -74.371 1.00 31.84 300 SER B C 1
ATOM 8670 O O . SER D 1 301 ? -42.514 -58.420 -73.224 1.00 34.14 300 SER B O 1
ATOM 8673 N N . GLY D 1 302 ? -42.566 -58.046 -75.441 1.00 32.41 301 GLY B N 1
ATOM 8674 C CA . GLY D 1 302 ? -43.434 -56.890 -75.305 1.00 36.20 301 GLY B CA 1
ATOM 8675 C C . GLY D 1 302 ? -42.663 -55.603 -75.476 1.00 36.18 301 GLY B C 1
ATOM 8676 O O . GLY D 1 302 ? -41.437 -55.583 -75.367 1.00 41.65 301 GLY B O 1
ATOM 8677 N N . GLY D 1 303 ? -43.393 -54.525 -75.737 1.00 38.17 302 GLY B N 1
ATOM 8678 C CA . GLY D 1 303 ? -42.790 -53.242 -76.064 1.00 41.41 302 GLY B CA 1
ATOM 8679 C C . GLY D 1 303 ? -42.141 -52.530 -74.897 1.00 38.90 302 GLY B C 1
ATOM 8680 O O . GLY D 1 303 ? -41.214 -51.750 -75.083 1.00 40.52 302 GLY B O 1
ATOM 8681 N N . THR D 1 304 ? -42.620 -52.795 -73.691 1.00 30.94 303 THR B N 1
ATOM 8682 C CA . THR D 1 304 ? -42.144 -52.054 -72.534 1.00 31.63 303 THR B CA 1
ATOM 8683 C C . THR D 1 304 ? -40.852 -52.655 -71.979 1.00 37.51 303 THR B C 1
ATOM 8684 O O . THR D 1 304 ? -40.264 -52.141 -71.025 1.00 40.04 303 THR B O 1
ATOM 8688 N N . THR D 1 305 ? -40.394 -53.728 -72.616 1.00 35.53 304 THR B N 1
ATOM 8689 C CA . THR D 1 305 ? -39.110 -54.326 -72.270 1.00 35.60 304 THR B CA 1
ATOM 8690 C C . THR D 1 305 ? -38.004 -53.821 -73.221 1.00 37.80 304 THR B C 1
ATOM 8691 O O . THR D 1 305 ? -36.895 -54.355 -73.240 1.00 40.35 304 THR B O 1
ATOM 8695 N N . MET D 1 306 ? -38.308 -52.780 -73.991 1.00 39.33 305 MET B N 1
ATOM 8696 C CA . MET D 1 306 ? -37.412 -52.313 -75.047 1.00 37.90 305 MET B CA 1
ATOM 8697 C C . MET D 1 306 ? -36.434 -51.265 -74.558 1.00 38.28 305 MET B C 1
ATOM 8698 O O . MET D 1 306 ? -35.486 -50.927 -75.267 1.00 37.14 305 MET B O 1
ATOM 8703 N N . TYR D 1 307 ? -36.675 -50.753 -73.352 1.00 36.48 306 TYR B N 1
ATOM 8704 C CA . TYR D 1 307 ? -35.760 -49.832 -72.688 1.00 31.80 306 TYR B CA 1
ATOM 8705 C C . TYR D 1 307 ? -34.340 -50.374 -72.683 1.00 31.85 306 TYR B C 1
ATOM 8706 O O . TYR D 1 307 ? -34.138 -51.555 -72.406 1.00 33.55 306 TYR B O 1
ATOM 8715 N N . PRO D 1 308 ? -33.354 -49.527 -73.035 1.00 33.60 307 PRO B N 1
ATOM 8716 C CA . PRO D 1 308 ? -31.952 -49.936 -72.961 1.00 28.63 307 PRO B CA 1
ATOM 8717 C C . PRO D 1 308 ? -31.471 -50.116 -71.524 1.00 31.80 307 PRO B C 1
ATOM 8718 O O . PRO D 1 308 ? -31.708 -49.260 -70.663 1.00 31.31 307 PRO B O 1
ATOM 8722 N N . GLY D 1 309 ? -30.822 -51.252 -71.285 1.00 26.54 308 GLY B N 1
ATOM 8723 C CA . GLY D 1 309 ? -30.279 -51.579 -69.984 1.00 23.38 308 GLY B CA 1
ATOM 8724 C C . GLY D 1 309 ? -31.269 -52.287 -69.095 1.00 27.30 308 GLY B C 1
ATOM 8725 O O . GLY D 1 309 ? -30.990 -52.513 -67.925 1.00 30.36 308 GLY B O 1
ATOM 8726 N N . ILE D 1 310 ? -32.428 -52.638 -69.642 1.00 29.58 309 ILE B N 1
ATOM 8727 C CA . ILE D 1 310 ? -33.432 -53.392 -68.880 1.00 30.51 309 ILE B CA 1
ATOM 8728 C C . ILE D 1 310 ? -33.025 -54.856 -68.689 1.00 32.21 309 ILE B C 1
ATOM 8729 O O . ILE D 1 310 ? -33.331 -55.447 -67.654 1.00 30.75 309 ILE B O 1
ATOM 8734 N N . ALA D 1 311 ? -32.340 -55.421 -69.691 1.00 30.17 310 ALA B N 1
ATOM 8735 C CA . ALA D 1 311 ? -31.754 -56.756 -69.611 1.00 29.27 310 ALA B CA 1
ATOM 8736 C C . ALA D 1 311 ? -30.642 -56.799 -68.548 1.00 34.25 310 ALA B C 1
ATOM 8737 O O . ALA D 1 311 ? -30.555 -57.736 -67.735 1.00 33.61 310 ALA B O 1
ATOM 8739 N N . ASP D 1 312 ? -29.815 -55.756 -68.556 1.00 32.68 311 ASP B N 1
ATOM 8740 C CA . ASP D 1 312 ? -28.661 -55.652 -67.675 1.00 26.90 311 ASP B CA 1
ATOM 8741 C C . ASP D 1 312 ? -29.083 -55.474 -66.237 1.00 29.38 311 ASP B C 1
ATOM 8742 O O . ASP D 1 312 ? -28.535 -56.107 -65.342 1.00 32.38 311 ASP B O 1
ATOM 8747 N N . ARG D 1 313 ? -30.059 -54.603 -66.027 1.00 28.43 312 ARG B N 1
ATOM 8748 C CA . ARG D 1 313 ? -30.589 -54.343 -64.700 1.00 23.66 312 ARG B CA 1
ATOM 8749 C C . ARG D 1 313 ? -31.251 -55.601 -64.165 1.00 28.00 312 ARG B C 1
ATOM 8750 O O . ARG D 1 313 ? -31.158 -55.893 -62.970 1.00 26.27 312 ARG B O 1
ATOM 8758 N N . MET D 1 314 ? -31.914 -56.335 -65.060 1.00 33.78 313 MET B N 1
ATOM 8759 C CA . MET D 1 314 ? -32.610 -57.562 -64.698 1.00 30.86 313 MET B CA 1
ATOM 8760 C C . MET D 1 314 ? -31.633 -58.579 -64.140 1.00 25.33 313 MET B C 1
ATOM 8761 O O . MET D 1 314 ? -31.789 -59.024 -63.000 1.00 26.37 313 MET B O 1
ATOM 8766 N N . GLN D 1 315 ? -30.610 -58.922 -64.920 1.00 23.26 314 GLN B N 1
ATOM 8767 C CA . GLN D 1 315 ? -29.620 -59.875 -64.429 1.00 26.13 314 GLN B CA 1
ATOM 8768 C C . GLN D 1 315 ? -29.070 -59.458 -63.069 1.00 24.77 314 GLN B C 1
ATOM 8769 O O . GLN D 1 315 ? -29.002 -60.268 -62.155 1.00 24.64 314 GLN B O 1
ATOM 8775 N N . LYS D 1 316 ? -28.700 -58.191 -62.935 1.00 22.02 315 LYS B N 1
ATOM 8776 C CA . LYS D 1 316 ? -28.156 -57.685 -61.691 1.00 20.45 315 LYS B CA 1
ATOM 8777 C C . LYS D 1 316 ? -29.105 -57.944 -60.516 1.00 23.28 315 LYS B C 1
ATOM 8778 O O . LYS D 1 316 ? -28.683 -58.333 -59.428 1.00 27.51 315 LYS B O 1
ATOM 8784 N N . GLU D 1 317 ? -30.391 -57.742 -60.746 1.00 29.04 316 GLU B N 1
ATOM 8785 C CA . GLU D 1 317 ? -31.372 -57.862 -59.682 1.00 28.97 316 GLU B CA 1
ATOM 8786 C C . GLU D 1 317 ? -31.679 -59.314 -59.354 1.00 26.79 316 GLU B C 1
ATOM 8787 O O . GLU D 1 317 ? -31.790 -59.680 -58.185 1.00 28.08 316 GLU B O 1
ATOM 8793 N N . ILE D 1 318 ? -31.826 -60.124 -60.398 1.00 24.40 317 ILE B N 1
ATOM 8794 C CA . ILE D 1 318 ? -32.140 -61.553 -60.277 1.00 31.06 317 ILE B CA 1
ATOM 8795 C C . ILE D 1 318 ? -30.967 -62.387 -59.720 1.00 34.45 317 ILE B C 1
ATOM 8796 O O . ILE D 1 318 ? -31.167 -63.513 -59.256 1.00 34.17 317 ILE B O 1
ATOM 8801 N N . THR D 1 319 ? -29.749 -61.844 -59.781 1.00 29.71 318 THR B N 1
ATOM 8802 C CA . THR D 1 319 ? -28.574 -62.536 -59.261 1.00 24.69 318 THR B CA 1
ATOM 8803 C C . THR D 1 319 ? -28.455 -62.254 -57.767 1.00 27.39 318 THR B C 1
ATOM 8804 O O . THR D 1 319 ? -27.989 -63.087 -56.997 1.00 30.90 318 THR B O 1
ATOM 8808 N N . ALA D 1 320 ? -28.896 -61.070 -57.371 1.00 27.53 319 ALA B N 1
ATOM 8809 C CA . ALA D 1 320 ? -28.879 -60.664 -55.978 1.00 27.39 319 ALA B CA 1
ATOM 8810 C C . ALA D 1 320 ? -30.022 -61.323 -55.211 1.00 33.61 319 ALA B C 1
ATOM 8811 O O . ALA D 1 320 ? -29.993 -61.412 -53.979 1.00 36.81 319 ALA B O 1
ATOM 8813 N N . LEU D 1 321 ? -31.031 -61.781 -55.952 1.00 36.03 320 LEU B N 1
ATOM 8814 C CA . LEU D 1 321 ? -32.162 -62.498 -55.368 1.00 26.92 320 LEU B CA 1
ATOM 8815 C C . LEU D 1 321 ? -31.876 -63.993 -55.333 1.00 25.25 320 LEU B C 1
ATOM 8816 O O . LEU D 1 321 ? -32.030 -64.627 -54.287 1.00 21.95 320 LEU B O 1
ATOM 8821 N N . ALA D 1 322 ? -31.445 -64.539 -56.479 1.00 26.55 321 ALA B N 1
ATOM 8822 C CA . ALA D 1 322 ? -31.160 -65.970 -56.629 1.00 29.69 321 ALA B CA 1
ATOM 8823 C C . ALA D 1 322 ? -29.978 -66.424 -55.770 1.00 39.85 321 ALA B C 1
ATOM 8824 O O . ALA D 1 322 ? -29.146 -65.600 -55.324 1.00 45.65 321 ALA B O 1
ATOM 8826 N N . LYS D 1 323 ? -29.895 -67.738 -55.535 1.00 40.79 322 LYS B N 1
ATOM 8827 C CA . LYS D 1 323 ? -28.749 -68.259 -54.786 1.00 42.30 322 LYS B CA 1
ATOM 8828 C C . LYS D 1 323 ? -27.501 -68.288 -55.682 1.00 42.05 322 LYS B C 1
ATOM 8829 O O . LYS D 1 323 ? -27.601 -68.308 -56.915 1.00 45.64 322 LYS B O 1
ATOM 8835 N N . SER D 1 324 ? -26.337 -68.273 -55.037 1.00 40.29 323 SER B N 1
ATOM 8836 C CA . SER D 1 324 ? -25.044 -68.028 -55.690 1.00 42.91 323 SER B CA 1
ATOM 8837 C C . SER D 1 324 ? -24.733 -68.829 -56.970 1.00 41.89 323 SER B C 1
ATOM 8838 O O . SER D 1 324 ? -24.188 -68.286 -57.924 1.00 51.07 323 SER B O 1
ATOM 8841 N N . THR D 1 325 ? -25.089 -70.108 -56.973 1.00 40.93 324 THR B N 1
ATOM 8842 C CA . THR D 1 325 ? -24.665 -71.085 -57.977 1.00 44.46 324 THR B CA 1
ATOM 8843 C C . THR D 1 325 ? -25.221 -70.897 -59.390 1.00 41.90 324 THR B C 1
ATOM 8844 O O . THR D 1 325 ? -24.557 -71.239 -60.362 1.00 44.65 324 THR B O 1
ATOM 8848 N N . MET D 1 326 ? -26.439 -70.375 -59.504 1.00 38.44 325 MET B N 1
ATOM 8849 C CA . MET D 1 326 ? -27.141 -70.360 -60.785 1.00 40.74 325 MET B CA 1
ATOM 8850 C C . MET D 1 326 ? -26.620 -69.275 -61.715 1.00 41.36 325 MET B C 1
ATOM 8851 O O . MET D 1 326 ? -26.270 -68.185 -61.269 1.00 42.92 325 MET B O 1
ATOM 8856 N N . LYS D 1 327 ? -26.563 -69.580 -63.004 1.00 32.55 326 LYS B N 1
ATOM 8857 C CA . LYS D 1 327 ? -26.313 -68.559 -64.010 1.00 30.97 326 LYS B CA 1
ATOM 8858 C C . LYS D 1 327 ? -27.635 -67.947 -64.435 1.00 34.05 326 LYS B C 1
ATOM 8859 O O . LYS D 1 327 ? -28.598 -68.657 -64.722 1.00 33.62 326 LYS B O 1
ATOM 8865 N N . ILE D 1 328 ? -27.670 -66.624 -64.470 1.00 29.96 327 ILE B N 1
ATOM 8866 C CA . ILE D 1 328 ? -28.840 -65.890 -64.893 1.00 25.17 327 ILE B CA 1
ATOM 8867 C C . ILE D 1 328 ? -28.579 -65.317 -66.277 1.00 26.04 327 ILE B C 1
ATOM 8868 O O . ILE D 1 328 ? -27.873 -64.320 -66.423 1.00 27.41 327 ILE B O 1
ATOM 8873 N N . LYS D 1 329 ? -29.125 -65.958 -67.302 1.00 23.28 328 LYS B N 1
ATOM 8874 C CA . LYS D 1 329 ? -29.063 -65.377 -68.640 1.00 23.87 328 LYS B CA 1
ATOM 8875 C C . LYS D 1 329 ? -30.408 -64.771 -69.017 1.00 28.99 328 LYS B C 1
ATOM 8876 O O . LYS D 1 329 ? -31.439 -65.431 -68.921 1.00 32.22 328 LYS B O 1
ATOM 8882 N N . ILE D 1 330 ? -30.384 -63.507 -69.426 1.00 29.95 329 ILE B N 1
ATOM 8883 C CA . ILE D 1 330 ? -31.593 -62.768 -69.786 1.00 25.49 329 ILE B CA 1
ATOM 8884 C C . ILE D 1 330 ? -31.632 -62.504 -71.276 1.00 29.79 329 ILE B C 1
ATOM 8885 O O . ILE D 1 330 ? -30.895 -61.656 -71.776 1.00 33.49 329 ILE B O 1
ATOM 8890 N N . ILE D 1 331 ? -32.505 -63.220 -71.984 1.00 29.94 330 ILE B N 1
ATOM 8891 C CA . ILE D 1 331 ? -32.593 -63.100 -73.442 1.00 31.49 330 ILE B CA 1
ATOM 8892 C C . ILE D 1 331 ? -33.635 -62.055 -73.858 1.00 33.15 330 ILE B C 1
ATOM 8893 O O . ILE D 1 331 ? -34.808 -62.128 -73.486 1.00 32.78 330 ILE B O 1
ATOM 8898 N N . ALA D 1 332 ? -33.178 -61.083 -74.634 1.00 26.77 331 ALA B N 1
ATOM 8899 C CA . ALA D 1 332 ? -34.030 -60.031 -75.154 1.00 31.83 331 ALA B CA 1
ATOM 8900 C C . ALA D 1 332 ? -33.910 -59.963 -76.675 1.00 35.20 331 ALA B C 1
ATOM 8901 O O . ALA D 1 332 ? -33.018 -59.286 -77.204 1.00 34.27 331 ALA B O 1
ATOM 8903 N N . PRO D 1 333 ? -34.784 -60.693 -77.389 1.00 32.23 332 PRO B N 1
ATOM 8904 C CA . PRO D 1 333 ? -34.742 -60.653 -78.850 1.00 35.95 332 PRO B CA 1
ATOM 8905 C C . PRO D 1 333 ? -34.902 -59.238 -79.391 1.00 44.52 332 PRO B C 1
ATOM 8906 O O . PRO D 1 333 ? -35.718 -58.465 -78.878 1.00 43.16 332 PRO B O 1
ATOM 8910 N N . PRO D 1 334 ? -34.094 -58.897 -80.412 1.00 48.31 333 PRO B N 1
ATOM 8911 C CA . PRO D 1 334 ? -34.135 -57.639 -81.172 1.00 50.16 333 PRO B CA 1
ATOM 8912 C C . PRO D 1 334 ? -35.502 -57.290 -81.760 1.00 51.24 333 PRO B C 1
ATOM 8913 O O . PRO D 1 334 ? -35.767 -56.116 -82.036 1.00 60.73 333 PRO B O 1
ATOM 8917 N N . GLU D 1 335 ? -36.351 -58.297 -81.960 1.00 46.19 334 GLU B N 1
ATOM 8918 C CA . GLU D 1 335 ? -37.651 -58.114 -82.603 1.00 50.35 334 GLU B CA 1
ATOM 8919 C C . GLU D 1 335 ? -38.806 -58.390 -81.637 1.00 47.39 334 GLU B C 1
ATOM 8920 O O . GLU D 1 335 ? -39.863 -58.853 -82.061 1.00 44.15 334 GLU B O 1
ATOM 8926 N N . ARG D 1 336 ? -38.619 -58.106 -80.348 1.00 43.38 335 ARG B N 1
ATOM 8927 C CA . ARG D 1 336 ? -39.610 -58.536 -79.350 1.00 44.13 335 ARG B CA 1
ATOM 8928 C C . ARG D 1 336 ? -40.894 -57.698 -79.327 1.00 46.83 335 ARG B C 1
ATOM 8929 O O . ARG D 1 336 ? -41.755 -57.843 -78.444 1.00 41.30 335 ARG B O 1
ATOM 8937 N N . LYS D 1 337 ? -41.006 -56.825 -80.318 1.00 49.76 336 LYS B N 1
ATOM 8938 C CA . LYS D 1 337 ? -42.204 -56.042 -80.556 1.00 49.82 336 LYS B CA 1
ATOM 8939 C C . LYS D 1 337 ? -43.195 -56.889 -81.358 1.00 45.63 336 LYS B C 1
ATOM 8940 O O . LYS D 1 337 ? -44.384 -56.910 -81.045 1.00 42.85 336 LYS B O 1
ATOM 8946 N N . TYR D 1 338 ? -42.691 -57.602 -82.369 1.00 44.55 337 TYR B N 1
ATOM 8947 C CA . TYR D 1 338 ? -43.509 -58.506 -83.182 1.00 41.87 337 TYR B CA 1
ATOM 8948 C C . TYR D 1 338 ? -43.215 -59.990 -82.914 1.00 39.92 337 TYR B C 1
ATOM 8949 O O . TYR D 1 338 ? -43.561 -60.851 -83.728 1.00 38.72 337 TYR B O 1
ATOM 8958 N N . SER D 1 339 ? -42.585 -60.295 -81.779 1.00 37.49 338 SER B N 1
ATOM 8959 C CA . SER D 1 339 ? -42.158 -61.663 -81.487 1.00 38.46 338 SER B CA 1
ATOM 8960 C C . SER D 1 339 ? -43.330 -62.609 -81.254 1.00 38.44 338 SER B C 1
ATOM 8961 O O . SER D 1 339 ? -43.325 -63.750 -81.720 1.00 42.46 338 SER B O 1
ATOM 8964 N N . VAL D 1 340 ? -44.326 -62.128 -80.518 1.00 39.41 339 VAL B N 1
ATOM 8965 C CA . VAL D 1 340 ? -45.524 -62.903 -80.233 1.00 37.29 339 VAL B CA 1
ATOM 8966 C C . VAL D 1 340 ? -46.129 -63.399 -81.539 1.00 37.67 339 VAL B C 1
ATOM 8967 O O . VAL D 1 340 ? -46.600 -64.533 -81.633 1.00 33.33 339 VAL B O 1
ATOM 8971 N N . TRP D 1 341 ? -46.107 -62.535 -82.545 1.00 37.05 340 TRP B N 1
ATOM 8972 C CA . TRP D 1 341 ? -46.565 -62.898 -83.868 1.00 35.77 340 TRP B CA 1
ATOM 8973 C C . TRP D 1 341 ? -45.628 -63.933 -84.484 1.00 41.10 340 TRP B C 1
ATOM 8974 O O . TRP D 1 341 ? -46.060 -65.025 -84.853 1.00 43.22 340 TRP B O 1
ATOM 8985 N N . ILE D 1 342 ? -44.344 -63.584 -84.576 1.00 42.19 341 ILE B N 1
ATOM 8986 C CA . ILE D 1 342 ? -43.339 -64.427 -85.250 1.00 42.14 341 ILE B CA 1
ATOM 8987 C C . ILE D 1 342 ? -43.244 -65.836 -84.658 1.00 36.40 341 ILE B C 1
ATOM 8988 O O . ILE D 1 342 ? -43.132 -66.817 -85.394 1.00 35.52 341 ILE B O 1
ATOM 8993 N N . GLY D 1 343 ? -43.310 -65.933 -83.336 1.00 38.35 342 GLY B N 1
ATOM 8994 C CA . GLY D 1 343 ? -43.321 -67.229 -82.675 1.00 39.85 342 GLY B CA 1
ATOM 8995 C C . GLY D 1 343 ? -44.491 -68.093 -83.105 1.00 38.67 342 GLY B C 1
ATOM 8996 O O . GLY D 1 343 ? -44.426 -69.318 -83.041 1.00 39.28 342 GLY B O 1
ATOM 8997 N N . GLY D 1 344 ? -45.563 -67.440 -83.541 1.00 36.24 343 GLY B N 1
ATOM 8998 C CA . GLY D 1 344 ? -46.758 -68.136 -83.992 1.00 35.13 343 GLY B CA 1
ATOM 8999 C C . GLY D 1 344 ? -46.684 -68.407 -85.476 1.00 36.97 343 GLY B C 1
ATOM 9000 O O . GLY D 1 344 ? -47.070 -69.481 -85.943 1.00 36.32 343 GLY B O 1
ATOM 9001 N N . SER D 1 345 ? -46.179 -67.427 -86.217 1.00 36.06 344 SER B N 1
ATOM 9002 C CA . SER D 1 345 ? -45.974 -67.589 -87.650 1.00 37.33 344 SER B CA 1
ATOM 9003 C C . SER D 1 345 ? -45.123 -68.822 -87.935 1.00 41.47 344 SER B C 1
ATOM 9004 O O . SER D 1 345 ? -45.339 -69.523 -88.923 1.00 47.08 344 SER B O 1
ATOM 9007 N N . ILE D 1 346 ? -44.172 -69.080 -87.043 1.00 42.14 345 ILE B N 1
ATOM 9008 C CA . ILE D 1 346 ? -43.288 -70.226 -87.148 1.00 39.22 345 ILE B CA 1
ATOM 9009 C C . ILE D 1 346 ? -44.027 -71.514 -86.796 1.00 42.09 345 ILE B C 1
ATOM 9010 O O . ILE D 1 346 ? -43.893 -72.528 -87.499 1.00 45.20 345 ILE B O 1
ATOM 9015 N N . LEU D 1 347 ? -44.827 -71.444 -85.730 1.00 40.32 346 LEU B N 1
ATOM 9016 C CA . LEU D 1 347 ? -45.617 -72.575 -85.241 1.00 41.56 346 LEU B CA 1
ATOM 9017 C C . LEU D 1 347 ? -46.607 -73.081 -86.277 1.00 42.52 346 LEU B C 1
ATOM 9018 O O . LEU D 1 347 ? -46.652 -74.275 -86.568 1.00 43.79 346 LEU B O 1
ATOM 9023 N N . ALA D 1 348 ? -47.391 -72.168 -86.839 1.00 44.77 347 ALA B N 1
ATOM 9024 C CA . ALA D 1 348 ? -48.430 -72.536 -87.801 1.00 42.38 347 ALA B CA 1
ATOM 9025 C C . ALA D 1 348 ? -47.838 -73.197 -89.036 1.00 44.62 347 ALA B C 1
ATOM 9026 O O . ALA D 1 348 ? -48.522 -73.933 -89.751 1.00 46.05 347 ALA B O 1
ATOM 9028 N N . SER D 1 349 ? -46.556 -72.938 -89.263 1.00 45.86 348 SER B N 1
ATOM 9029 C CA . SER D 1 349 ? -45.860 -73.429 -90.436 1.00 44.84 348 SER B CA 1
ATOM 9030 C C . SER D 1 349 ? -45.314 -74.831 -90.222 1.00 43.41 348 SER B C 1
ATOM 9031 O O . SER D 1 349 ? -45.304 -75.646 -91.146 1.00 50.76 348 SER B O 1
ATOM 9034 N N . LEU D 1 350 ? -44.855 -75.104 -89.006 1.00 39.95 349 LEU B N 1
ATOM 9035 C CA . LEU D 1 350 ? -44.283 -76.397 -88.685 1.00 44.33 349 LEU B CA 1
ATOM 9036 C C . LEU D 1 350 ? -45.215 -77.522 -89.110 1.00 48.32 349 LEU B C 1
ATOM 9037 O O . LEU D 1 350 ? -46.353 -77.595 -88.643 1.00 53.09 349 LEU B O 1
ATOM 9042 N N . SER D 1 351 ? -44.734 -78.392 -89.996 1.00 49.21 350 SER B N 1
ATOM 9043 C CA . SER D 1 351 ? -45.553 -79.496 -90.505 1.00 46.50 350 SER B CA 1
ATOM 9044 C C . SER D 1 351 ? -46.149 -80.302 -89.357 1.00 52.85 350 SER B C 1
ATOM 9045 O O . SER D 1 351 ? -47.281 -80.772 -89.438 1.00 57.54 350 SER B O 1
ATOM 9048 N N . THR D 1 352 ? -45.389 -80.428 -88.280 1.00 51.13 351 THR B N 1
ATOM 9049 C CA . THR D 1 352 ? -45.843 -81.174 -87.118 1.00 49.79 351 THR B CA 1
ATOM 9050 C C . THR D 1 352 ? -47.075 -80.563 -86.413 1.00 51.21 351 THR B C 1
ATOM 9051 O O . THR D 1 352 ? -47.747 -81.241 -85.637 1.00 50.87 351 THR B O 1
ATOM 9055 N N . PHE D 1 353 ? -47.390 -79.304 -86.719 1.00 48.83 352 PHE B N 1
ATOM 9056 C CA . PHE D 1 353 ? -48.508 -78.592 -86.079 1.00 51.55 352 PHE B CA 1
ATOM 9057 C C . PHE D 1 353 ? -49.891 -78.814 -86.721 1.00 54.94 352 PHE B C 1
ATOM 9058 O O . PHE D 1 353 ? -50.917 -78.583 -86.080 1.00 49.60 352 PHE B O 1
ATOM 9066 N N . GLN D 1 354 ? -49.921 -79.258 -87.975 1.00 57.16 353 GLN B N 1
ATOM 9067 C CA . GLN D 1 354 ? -51.183 -79.373 -88.726 1.00 52.49 353 GLN B CA 1
ATOM 9068 C C . GLN D 1 354 ? -52.244 -80.264 -88.074 1.00 51.19 353 GLN B C 1
ATOM 9069 O O . GLN D 1 354 ? -53.427 -79.973 -88.146 1.00 51.67 353 GLN B O 1
ATOM 9075 N N . GLN D 1 355 ? -51.815 -81.348 -87.439 1.00 50.52 354 GLN B N 1
ATOM 9076 C CA . GLN D 1 355 ? -52.716 -82.243 -86.721 1.00 53.85 354 GLN B CA 1
ATOM 9077 C C . GLN D 1 355 ? -53.194 -81.617 -85.411 1.00 58.96 354 GLN B C 1
ATOM 9078 O O . GLN D 1 355 ? -54.141 -82.105 -84.789 1.00 59.48 354 GLN B O 1
ATOM 9084 N N . MET D 1 356 ? -52.522 -80.545 -84.992 1.00 52.29 355 MET B N 1
ATOM 9085 C CA . MET D 1 356 ? -52.765 -79.936 -83.688 1.00 48.02 355 MET B CA 1
ATOM 9086 C C . MET D 1 356 ? -53.877 -78.894 -83.718 1.00 45.16 355 MET B C 1
ATOM 9087 O O . MET D 1 356 ? -54.259 -78.386 -82.669 1.00 46.08 355 MET B O 1
ATOM 9092 N N . TRP D 1 357 ? -54.391 -78.577 -84.907 1.00 36.64 356 TRP B N 1
ATOM 9093 C CA . TRP D 1 357 ? -55.449 -77.572 -85.068 1.00 39.11 356 TRP B CA 1
ATOM 9094 C C . TRP D 1 357 ? -56.738 -77.981 -84.367 1.00 42.75 356 TRP B C 1
ATOM 9095 O O . TRP D 1 357 ? -56.761 -78.943 -83.606 1.00 42.58 356 TRP B O 1
ATOM 9106 N N . ILE D 1 358 ? -57.810 -77.233 -84.613 1.00 43.28 357 ILE B N 1
ATOM 9107 C CA . ILE D 1 358 ? -59.145 -77.682 -84.238 1.00 48.04 357 ILE B CA 1
ATOM 9108 C C . ILE D 1 358 ? -60.012 -77.635 -85.484 1.00 49.49 357 ILE B C 1
ATOM 9109 O O . ILE D 1 358 ? -60.174 -76.579 -86.103 1.00 45.12 357 ILE B O 1
ATOM 9114 N N . SER D 1 359 ? -60.545 -78.799 -85.851 1.00 52.95 358 SER B N 1
ATOM 9115 C CA . SER D 1 359 ? -61.379 -78.940 -87.041 1.00 50.03 358 SER B CA 1
ATOM 9116 C C . SER D 1 359 ? -62.780 -78.393 -86.805 1.00 44.55 358 SER B C 1
ATOM 9117 O O . SER D 1 359 ? -63.290 -78.410 -85.676 1.00 44.26 358 SER B O 1
ATOM 9120 N N . LYS D 1 360 ? -63.397 -77.912 -87.885 1.00 44.97 359 LYS B N 1
ATOM 9121 C CA . LYS D 1 360 ? -64.768 -77.417 -87.841 1.00 47.50 359 LYS B CA 1
ATOM 9122 C C . LYS D 1 360 ? -65.709 -78.530 -87.406 1.00 49.17 359 LYS B C 1
ATOM 9123 O O . LYS D 1 360 ? -66.643 -78.286 -86.642 1.00 47.87 359 LYS B O 1
ATOM 9129 N N . GLN D 1 361 ? -65.428 -79.746 -87.884 1.00 50.06 360 GLN B N 1
ATOM 9130 C CA . GLN D 1 361 ? -66.137 -80.971 -87.488 1.00 48.42 360 GLN B CA 1
ATOM 9131 C C . GLN D 1 361 ? -66.171 -81.132 -85.973 1.00 50.11 360 GLN B C 1
ATOM 9132 O O . GLN D 1 361 ? -67.249 -81.177 -85.368 1.00 50.23 360 GLN B O 1
ATOM 9138 N N . GLU D 1 362 ? -64.988 -81.209 -85.368 1.00 55.51 361 GLU B N 1
ATOM 9139 C CA . GLU D 1 362 ? -64.874 -81.423 -83.930 1.00 52.47 361 GLU B CA 1
ATOM 9140 C C . GLU D 1 362 ? -65.659 -80.368 -83.150 1.00 52.84 361 GLU B C 1
ATOM 9141 O O . GLU D 1 362 ? -66.312 -80.689 -82.153 1.00 48.92 361 GLU B O 1
ATOM 9147 N N . TYR D 1 363 ? -65.612 -79.121 -83.625 1.00 48.86 362 TYR B N 1
ATOM 9148 C CA . TYR D 1 363 ? -66.407 -78.052 -83.028 1.00 52.23 362 TYR B CA 1
ATOM 9149 C C . TYR D 1 363 ? -67.886 -78.334 -83.210 1.00 53.96 362 TYR B C 1
ATOM 9150 O O . TYR D 1 363 ? -68.671 -78.245 -82.255 1.00 50.19 362 TYR B O 1
ATOM 9159 N N . ASP D 1 364 ? -68.258 -78.657 -84.451 1.00 54.58 363 ASP B N 1
ATOM 9160 C CA . ASP D 1 364 ? -69.653 -78.883 -84.791 1.00 51.77 363 ASP B CA 1
ATOM 9161 C C . ASP D 1 364 ? -70.236 -80.064 -84.053 1.00 59.22 363 ASP B C 1
ATOM 9162 O O . ASP D 1 364 ? -71.466 -80.191 -83.956 1.00 64.08 363 ASP B O 1
ATOM 9167 N N . GLU D 1 365 ? -69.354 -80.919 -83.524 1.00 54.28 364 GLU B N 1
ATOM 9168 C CA . GLU D 1 365 ? -69.805 -82.034 -82.709 1.00 49.21 364 GLU B CA 1
ATOM 9169 C C . GLU D 1 365 ? -69.801 -81.717 -81.211 1.00 54.55 364 GLU B C 1
ATOM 9170 O O . GLU D 1 365 ? -70.763 -82.039 -80.506 1.00 55.59 364 GLU B O 1
ATOM 9176 N N . SER D 1 366 ? -68.739 -81.074 -80.726 1.00 55.78 365 SER B N 1
ATOM 9177 C CA . SER D 1 366 ? -68.591 -80.854 -79.280 1.00 50.40 365 SER B CA 1
ATOM 9178 C C . SER D 1 366 ? -68.818 -79.418 -78.801 1.00 47.40 365 SER B C 1
ATOM 9179 O O . SER D 1 366 ? -68.899 -79.163 -77.595 1.00 41.68 365 SER B O 1
ATOM 9182 N N . GLY D 1 367 ? -68.925 -78.486 -79.740 1.00 48.90 366 GLY B N 1
ATOM 9183 C CA . GLY D 1 367 ? -69.083 -77.084 -79.383 1.00 48.30 366 GLY B CA 1
ATOM 9184 C C . GLY D 1 367 ? -67.763 -76.449 -78.975 1.00 51.37 366 GLY B C 1
ATOM 9185 O O . GLY D 1 367 ? -66.729 -77.123 -78.931 1.00 50.02 366 GLY B O 1
ATOM 9186 N N . PRO D 1 368 ? -67.794 -75.148 -78.650 1.00 46.39 367 PRO B N 1
ATOM 9187 C CA . PRO D 1 368 ? -66.594 -74.373 -78.344 1.00 43.56 367 PRO B CA 1
ATOM 9188 C C . PRO D 1 368 ? -65.760 -74.952 -77.194 1.00 44.76 367 PRO B C 1
ATOM 9189 O O . PRO D 1 368 ? -64.620 -74.530 -76.990 1.00 41.11 367 PRO B O 1
ATOM 9193 N N . SER D 1 369 ? -66.328 -75.921 -76.472 1.00 45.08 368 SER B N 1
ATOM 9194 C CA . SER D 1 369 ? -65.752 -76.455 -75.237 1.00 42.34 368 SER B CA 1
ATOM 9195 C C . SER D 1 369 ? -64.502 -77.296 -75.457 1.00 39.85 368 SER B C 1
ATOM 9196 O O . SER D 1 369 ? -63.743 -77.544 -74.522 1.00 40.24 368 SER B O 1
ATOM 9199 N N . ILE D 1 370 ? -64.276 -77.727 -76.691 1.00 42.55 369 ILE B N 1
ATOM 9200 C CA . ILE D 1 370 ? -63.155 -78.621 -76.980 1.00 44.80 369 ILE B CA 1
ATOM 9201 C C . ILE D 1 370 ? -61.783 -77.919 -76.953 1.00 44.00 369 ILE B C 1
ATOM 9202 O O . ILE D 1 370 ? -60.745 -78.565 -77.126 1.00 47.36 369 ILE B O 1
ATOM 9207 N N . VAL D 1 371 ? -61.784 -76.611 -76.699 1.00 44.55 370 VAL B N 1
ATOM 9208 C CA . VAL D 1 371 ? -60.580 -75.786 -76.838 1.00 41.38 370 VAL B CA 1
ATOM 9209 C C . VAL D 1 371 ? -59.688 -75.810 -75.596 1.00 42.57 370 VAL B C 1
ATOM 9210 O O . VAL D 1 371 ? -58.545 -75.357 -75.626 1.00 45.57 370 VAL B O 1
ATOM 9214 N N . HIS D 1 372 ? -60.216 -76.360 -74.514 1.00 45.73 371 HIS B N 1
ATOM 9215 C CA . HIS D 1 372 ? -59.472 -76.472 -73.270 1.00 42.40 371 HIS B CA 1
ATOM 9216 C C . HIS D 1 372 ? -58.636 -77.746 -73.264 1.00 46.33 371 HIS B C 1
ATOM 9217 O O . HIS D 1 372 ? -57.612 -77.817 -72.581 1.00 45.03 371 HIS B O 1
ATOM 9224 N N . ARG D 1 373 ? -59.074 -78.749 -74.030 1.00 46.79 372 ARG B N 1
ATOM 9225 C CA . ARG D 1 373 ? -58.361 -80.025 -74.114 1.00 50.19 372 ARG B CA 1
ATOM 9226 C C . ARG D 1 373 ? -57.386 -80.091 -75.298 1.00 53.37 372 ARG B C 1
ATOM 9227 O O . ARG D 1 373 ? -56.319 -80.704 -75.190 1.00 60.20 372 ARG B O 1
ATOM 9235 N N . LYS D 1 374 ? -57.747 -79.475 -76.420 1.00 49.21 373 LYS B N 1
ATOM 9236 C CA . LYS D 1 374 ? -56.872 -79.477 -77.591 1.00 49.00 373 LYS B CA 1
ATOM 9237 C C . LYS D 1 374 ? -55.874 -78.322 -77.556 1.00 44.09 373 LYS B C 1
ATOM 9238 O O . LYS D 1 374 ? -54.902 -78.311 -78.325 1.00 45.13 373 LYS B O 1
ATOM 9244 N N . CYS D 1 375 ? -56.114 -77.363 -76.659 1.00 41.62 374 CYS B N 1
ATOM 9245 C CA . CYS D 1 375 ? -55.272 -76.177 -76.564 1.00 42.92 374 CYS B CA 1
ATOM 9246 C C . CYS D 1 375 ? -54.659 -75.917 -75.185 1.00 38.58 374 CYS B C 1
ATOM 9247 O O . CYS D 1 375 ? -53.553 -75.389 -75.099 1.00 38.47 374 CYS B O 1
ATOM 9250 N N . PHE D 1 376 ? -55.365 -76.275 -74.115 1.00 34.43 375 PHE B N 1
ATOM 9251 C CA . PHE D 1 376 ? -54.921 -75.923 -72.768 1.00 31.45 375 PHE B CA 1
ATOM 9252 C C . PHE D 1 376 ? -54.967 -74.396 -72.591 1.00 40.72 375 PHE B C 1
ATOM 9253 O O . PHE D 1 376 ? -55.342 -73.898 -71.509 1.00 34.26 375 PHE B O 1
#

Organism: Drosophila melanogaster (NCBI:txid7227)

Secondary structure (DSSP, 8-state):
-EEEE--SSEEEEEETT-SS-SEEEE--EEEE-SSS-GGG-SS-S-EETHHHHHTTTTEEEE-SEETTEE--HHHHHHHHHIIIIIIS---TTSS-EEEEE-TT--HHHHHHHHHIIIIIS--SBEEEEEHHHHHHHHTT-SSEEEEEE-SS-EEEEEEETTEE-TTT-EEES--HHHHHHHHHHHHHHTS----SHHHHHHHHHHHHHH----SSHHHHHHHHHH-STT-EEEE-TTS-EEEESTHHHHTTHHHH-GGGGT--SPPHHHHHHHHHHTS-TTTHHHHHTTEEEESGGG-STTHHHHHHHHHHHHS-TT----EE--TTTTSHHHHHHHHHHHSGGGGGGS-BHHHHHHH-GGGHHHH--/-EEEE--SSEEEEEETTBSS-SEEEE--EEEE-SSS--S-STT-S-EETHHHHHTTTTEEEE-SEETTEE--HHHHHHHHHIIIIIIS---TTSS-EEEEE-TT--HHHHHHHHHIIIIIS--SBEEEEEHHHHHHHHTT-SSEEEEEE-SS-EEEEEEETTEE-TTT-EEES--HHHHHHHHHHHHHHTS----SHHHHHHHHHHHHHH----SSHHHHHHHHHH-STT-EEEE-TTS-EEEESTHHHHTTHHHH-GGGGT--SPPHHHHHHHHHHTS-TTTHHHHHTTEEEESGGG-STTHHHHHHHHHHHHS-TT----EE--TTTTSHHHHHHHHHHH-GGGGGGS-BHHHHHHH-GGGGTTS--/-HHHHHHHHHHT-TT--EEE--SS----HHHHHHHHHHTTT-SS-SEEEEESS---HHHHHHHHHHHTT-SS--EEEEESS---HHHHHHHHHHGGG--S--EEE--S-SS---SHHHHHHHHHGGG-SS--EEE---SSHHHHHHHHHHHHHHHHHHHHHHHHHT--/-HHHHHHHHHHT-TT--EEE--S-SS--SHHHHHHHHHTTT--S-SEEE--SS---HHHHHHHHHHHHT-SS--EEE-TTS---HHHHHHHHHHGGG--S--EEE--S-SS---SHHHHHHHHHGGG--S--EEE---S-HHHHHHHHHHHHHHHHHHHHHHIIIIITTSS---------------------HHHHHHHHHS-S-S----S---SS----SSHHHHSGGG----SSS-------SS--SS--HHHHHHHHHHHT--GGGSBP--------

Solvent-accessible surface area: 52045 Å² total; per-residue (Å²): 43,0,0,0,4,11,14,15,7,70,1,19,0,0,48,19,18,6,32,2,3,122,1,38,2,13,1,0,1,0,12,2,100,58,146,67,4,29,142,44,11,50,142,95,36,14,17,20,0,35,67,0,62,14,52,116,46,72,3,52,48,125,71,1,5,74,102,25,41,14,17,10,27,9,3,0,19,41,0,1,88,16,1,0,83,78,55,17,192,24,27,0,86,125,32,33,0,0,0,4,7,6,10,41,14,24,87,31,3,37,36,11,6,0,1,1,0,0,23,49,7,64,0,64,16,0,25,6,9,34,31,0,10,0,2,0,14,18,29,22,50,24,25,0,0,0,5,23,2,27,58,15,15,3,8,1,0,0,0,100,73,10,126,7,8,59,48,0,4,26,58,8,80,0,0,5,91,39,0,2,70,33,0,28,130,22,0,46,128,109,56,92,64,3,110,73,97,58,29,71,112,37,0,115,41,1,11,97,149,26,5,31,5,3,83,51,24,129,118,44,60,58,50,27,98,97,58,83,86,24,82,99,63,39,128,9,117,107,53,112,54,28,56,2,20,48,17,36,1,51,0,0,1,0,1,5,78,6,72,68,43,74,55,187,40,52,3,3,21,59,12,0,38,59,0,0,32,50,0,30,74,114,13,28,114,78,0,0,29,28,0,0,1,0,12,33,9,0,90,15,87,20,2,27,83,24,0,82,98,30,0,72,84,57,12,84,117,131,46,172,8,117,21,29,33,20,117,98,22,87,34,3,13,0,21,0,0,0,6,6,2,55,16,101,32,4,86,134,20,18,0,35,56,134,50,0,23,116,54,0,7,65,17,0,48,163,44,18,68,148,65,100,72,34,9,85,76,1,122,81,55,36,112,140,19,63,117,6,71,7,24,3,71,127,4,88,52,59,112,29,2,28,157,0,1,93,20,0,59,132,8,67,34,1,118,33,0,11,0,2,3,1,101,2,37,37,46,1,0,122,20,0,6,75,2,3,107,62,12,125,73,4,51,26,0,9,0,0,2,0,56,0,29,1,139,0,2,28,20,2,0,124,7,0,57,144,8,110,45,0,34,30,2,35,2,14,37,21,122,125,116,12,20,61,130,22,4,105,31,0,3,117,8,3,89,100,3,66,28,2,13,40,10,0,29,41,3,91,61,8,17,4,13,7,4,7,6,24,8,13,18,86,4,6,27,99,78,14,77,96,66,50,112,116,152,111,214,152,32,103,90,30,12,79,85,2,131,82,59,25,126,122,30,78,102,4,54,7,10,12,59,112,148,35,73,50,79,60,5,29,146,2,0,111,20,0,61,134,8,70,41,2,96,36,1,4,1,2,4,6,126,4,41,43,43,1,0,120,8,1,5,76,1,4,115,51,18,125,57,4,50,24,0,8,0,0,2,0,54,2,26,2,135,0,3,26,21,2,0,120,10,0,62,137,8,116,42,0,25,33,2,32,2,9,40,17,124,124,117,12,23,61,144,14,3,108,36,0,4,118,6,2,115,99,4,61,26,2,19,45,11,0,29,46,5,125,64,76,45,8,48,52,57,5,7,55,15,15,16,84,2,10,25,65,77,16,92,110,60,73,120,106,80,119,139,179,107,77,179,106,145,68,87,59,95,98,121,80,93,131,57,163,110,47,158,83,164,93,1,24,88,4,7,135,80,56,99,97,66,109,92,98,73,30,95,67,107,86,94,44,80,40,27,16,45,10,9,85,51,31,21,107,136,23,75,19,59,60,35,31,188,104,105,59,50,176,52,152,40,141,30,90,217,91,90,141,99,186,137,87,30,45,80,80,6,0,115,33,0,94,69,19,49,61,196,97,18,123,193,35,121,35,107,145,100,117,189,45,0,0,0,1,10,13,26,10,92,0,31,0,0,44,15,15,0,12,10,0,126,2,37,1,14,0,4,2,0,12,2,113,42,117,69,26,111,119,36,6,38,145,108,34,12,22,14,0,16,96,0,73,42,81,98,63,16,9,53,42,119,74,1,5,58,48,22,20,10,5,9,25,10,6,0,18,41,0,1,93,25,0,0,77,89,60,19,201,27,40,0,79,139,32,31,0,0,1,5,11,7,10,106,14,14,53,12,0,24,32,7,9,2,0,0,0,0,24,46,6,62,0,59,14,1,26,10,10,38,32,1,10,0,1,0,13,18,27,21,53,2,22,0,0,0,1,22,0,29,60,15,15,1,10,0,0,0,0,105,43,12,116,4,24,70,124,0,15,14,59,1,14,0,0,6,72,38,0,0,66,19,0,32,128,17,0,45,82,29,32,80,79,10,113,74,87,55,74,54,72,44,0,83,46,1,10,97,152,27,7,31,5,3,85,49,32,56,99,46,20,22,57,20,9,44,61,81,89,24,88,99,65,32,134,35,117,119,51,117,57,5,62,2,19,13,6,29,1,30,0,0,1,0,0,3,49,5,73,66,43,24,15,59,6,26,2,1,24,52,3,0,42,15,0,0,69,82,8,75,102,115,22,43,102,77,0,4,30,31,0,0,1,0,10,46,10,0,74,16,88,18,2,28,76,20,0,79,94,32,0,64,89,60,10,136,105,116,26,173,8,129,21,29,31,23,109,74,24,100,47,5,10,1,7,0,0,0,2,5,3,46,15,98,29,1,84,125,16,15,0,36,53,136,58,0,30,102,44,1,7,48,19,0,13,92,60,23,37

B-factor: mean 50.35, std 24.63, range [17.92, 280.7]

Sequence (1186 aa):
ALVVDNGSGMCKAGFAGDDAPRAVFPSIVGRPRHQGVMVGMGQKDSYVGDEAQSKRGILTLKYPIEHGIVTNWDDMEKIWHHTFYNELRVAPEEHPVLLTEAPLNPKANREKMTQIMFETFNTPAMYVAIQAVLSLYASGRTTGIVLDSGDGVSHTVPIYEGYALPHAILRLDLAGRDLTDYLMKILTERGYSFTTTAEREIVRDIKEKLCYVALDFEQEMATAASSSSLEKSYELPDGQVITIGNERFRCPEALFQPSFLGMEACGIHETTYNSIMKCDVDIREDLYANTVLSGGTTMYPGIADRMQKEITALAKSTMKIKIIAPPERKYSVWIGGSILASLSTFQQMWISKQEYDESGPSIVHRKCFVIEDALDKIKSNDPDTTEVNLNNIENITTQTLTRFAEALKDNTVVKTFSLANTHADDSAAMAIAEMLKVNEHITNVNVESNFITGKGILAIMRALQHNTVLTELRFHNQRHIMGSQVEMEIVKLLKENTTLLRLGYHFELPGPRMSMTSILTRNMDKQRQKRLQEQKQVIEDALDKIKSNDPDTTEVNLNNIENITTQTLTRFAEALKDNTVVKTFSLANTHADDSAAMAIAEMLKVNEHITNVNVESNFITGKGILAIMRALQHNTVLTELRFHNQRHIMGSQVEMEIVKLLKENTTLLRLGYHFELPGPRMSMTSILTRNMDKQRQKRLQEQKQQEGYDPPPPPPPPLPEKKLITRNIAEVIKQQESAQRALQNGQGSGSGGSVGSQPNSILKEIKNSLRSVQEKKMEDSSRPSTPQRSAHENLMEAIRGSSIKQLKRVEVPEALRALVVDNGSGMCKAGFAGDDAPRAVFPSIVGRPRHQGVMVGMGQKDSYVGDEAQSKRGILTLKYPIEHGIVTNWDDMEKIWHHTFYNELRVAPEEHPVLLTEAPLNPKANREKMTQIMFETFNTPAMYVAIQAVLSLYASGRTTGIVLDSGDGVSHTVPIYEGYALPHAILRLDLAGRDLTDYLMKILTERGYSFTTTAEREIVRDIKEKLCYVALDFEQEMATAASSSSLEKSYELPDGQVITIGNERFRCPEALFQPSFLGMEACGIHETTYNSIMKCDVDIREDLYANTVLSGGTTMYPGIADRMQKEITALAKSTMKIKIIAPPERKYSVWIGGSILASLSTFQQMWISKQEYDESGPSIVHRKCF

Foldseek 3Di:
DKEWEDDQWKTFIDAFPDPFGQDIWTQKKWAFADDPGPPPDDPDGIDGTVVCVVPVPRTDIDHCHAPQAGPNVVSVLVHVCCVQCPRVNHQQQVAEYEYEGEQPYDLVRLLSVLQCSCPVRNHQWYAYYYLQQLLLLLVVDQFAWEWAAAQFKTWIWGGDRNRTDNVLIDIGGDHRVVLLVLLQVVVVVVPDHDDDPVSSVVSSVCQVVQAAADLDLVVLVVVVVPDQPQKDWDADPVGDIDIDGSSSHVSCCCQQPVCSVPDPDGHPLVSNLSSLVVDDPVCSLVHQQHYEYAYDRCVHHCSQVNSQVSNCVVDDPPHHGHYHYDPPRHRSSRNSVSNQVPPPVCPVLIGGSVNCVVPNSSCRVVSHD/DLVVLLCCLLVLPQPDAEDDLDLDLQDDLVSLLVVLVSNLQHARYQEYENANHQHELSSLLSNQQSQLSHAHHQEYEYELYAYELNSVVSNQLSQLDGAHHAEYAYYNYDDDRDDVSLVCSLVRCQNHLHHQYYHDDDPDCVSVVSRVVSSVNSVVVVVVVVVVVVDD/DLCVLLVCLLVLPLPCAEDDQAPPPDADLVNLLSVLVSNLQHARYQYYAHEPYQYELSSLLSNQVSQLRHARHQEYHPEQYAYELSSVVSNQLSLLPRQHHAEYAYENYDDDNDPVSLLCSLVRCVNHLHHQYYHYDDPDPVSVVSVVVRSVNSVVVVVVVCVVAADDPVVHHPDDPPDDDDDDDDDDDDDPVVVVVVVVVDDPPQDDDDDDPPDPCPDSPPCVVVPVVVPPDDDDDDDDDDDDDDDDDDDDDVVVVVVVVVVPDDPVPDDDDDDPDDDD/DKEWEDDQWKTFIPAFPDPFGQDIWTQKKWAFQDDPPPVPPPPDRIDDTPVCVVPVPRTDIDHCHHPQERNHVVSVLVHVCCVACPRVNHQQQVAEYEYEGEQPHDLVRLLSVLQCSCPVRNHQWYAYAYLQQLLLLLVVDQFAWEWEAAAFKTWIWGGDRNRTDNVLIDIGGDHRVVLLVLLQVVVVVVPDHQDDPVSSVVSSVCQVVQAAADLDLVVLVVVVVPDQPQKDWAADPVGDIDIDGSSSHLSCCCQQPVCSVPDPDHHPLVSNLSSLVVDDPVCSLVHQQHYEYAYDRCVHHCSQVSNQSSNCVVDDPPHHGHYHYDPPRHRSSRNSVSNQVPPPVCPVLIGGSVNCVVVNSSCNVVSHD

Nearest PDB structures (foldseek):
  4rwt-assembly2_C  TM=1.006E+00  e=2.771E-33  Homo sapiens
  4rwt-assembly1_D  TM=9.971E-01  e=2.599E-27  Homo sapiens
  5wfn-assembly2_D  TM=9.979E-01  e=3.979E-27  Homo sapiens
  4pki-assembly1_G  TM=9.829E-01  e=7.971E-18  Homo sapiens
  1io0-assembly1_A  TM=9.805E-01  e=7.057E-18  Gallus gallus

Radius of gyration: 38.4 Å; Cα contacts (8 Å, |Δi|>4): 2399; chains: 4; bounding box: 109×92×86 Å

GO terms:
  GO:0031011 Ino80 complex (C, IDA)
  GO:0035060 brahma complex (C, IDA)
  GO:0007291 sperm individualization (P, IEP)
  GO:0035148 tube formation (P, IGI)
  GO:0006338 chromatin remodeling (P, IC)
  GO:0032507 maintenance of protein location in cell (P, IMP)
  GO:0000281 mitotic cytokinesis (P, IMP)
  GO:0005515 protein binding (F, IPI)
  GO:0005634 nucleus (C, IDA)
  GO:0030723 ovarian fusome organization (P, IEP)

InterPro domains:
  IPR004000 Actin family [PF00022] (4-376)
  IPR004000 Actin family [PR00190] (27-36)
  IPR004000 Actin family [PR00190] (50-61)
  IPR004000 Actin family [PR00190] (62-84)
  IPR004000 Actin family [PR00190] (116-129)
  IPR004000 Actin family [PR00190] (141-160)
  IPR004000 Actin family [PR00190] (237-253)
  IPR004000 Actin family [PTHR11937] (9-370)
  IPR004000 Actin family [SM00268] (6-376)
  IPR004001 Actin, conserved site [PS00406] (54-64)
  IPR004001 Actin, conserved site [PS00432] (357-365)
  IPR020902 Actin/actin-like conserved site [PS01132] (105-117)
  IPR043129 ATPase, nucleotide binding domain [SSF53067] (5-154)
  IPR043129 ATPase, nucleotide binding domain [SSF53067] (148-376)